Protein AF-0000000068819423 (afdb_homodimer)

pLDDT: mean 85.09, std 14.47, range [32.59, 98.75]

Radius of gyration: 29.62 Å; Cα contacts (8 Å, |Δi|>4): 1543; chains: 2; bounding box: 65×113×94 Å

Nearest PDB structures (foldseek):
  1xzw-assembly1_A  TM=2.480E-01  e=3.544E-05  Ipomoea batatas
  4evw-assembly2_B  TM=3.785E-01  e=3.088E-03  Vibrio cholerae RC9
  1ipa-assembly1_A  TM=4.802E-01  e=1.542E-02  Thermus thermophilus
  5l0z-assembly1_B  TM=5.182E-01  e=1.882E-01  Sinorhizobium meliloti 1021
  4x3m-assembly1_B  TM=2.922E-01  e=1.637E-02  Thermus thermophilus HB8

InterPro domains:
  IPR008166 Glycosyltransferase family 92 [PF01697] (178-305)

Organism: Brassicogethes aeneus (NCBI:txid1431903)

Solvent-accessible surface area (backbone atoms only — not comparable to full-atom values): 43016 Å² total; per-residue (Å²): 116,65,66,60,49,52,50,49,52,50,49,50,50,48,50,48,50,49,48,49,48,47,47,47,46,50,44,46,48,45,40,47,50,28,65,49,29,43,60,96,84,55,75,48,52,65,64,49,51,54,65,44,65,51,39,53,58,38,76,61,72,55,57,83,48,47,54,32,64,54,95,46,35,34,37,38,48,32,31,38,78,47,87,40,27,35,43,27,45,30,36,35,59,47,84,84,52,54,61,63,37,24,31,39,32,36,89,92,42,93,62,64,44,80,33,50,54,48,71,45,78,72,50,89,50,84,86,44,68,58,31,39,29,39,40,34,32,39,39,83,94,57,87,73,71,58,38,26,38,29,74,33,66,57,94,65,57,75,87,72,54,64,54,42,58,41,25,75,29,74,86,48,63,72,79,39,61,34,36,39,35,33,49,66,58,84,69,44,72,66,43,51,37,45,41,53,42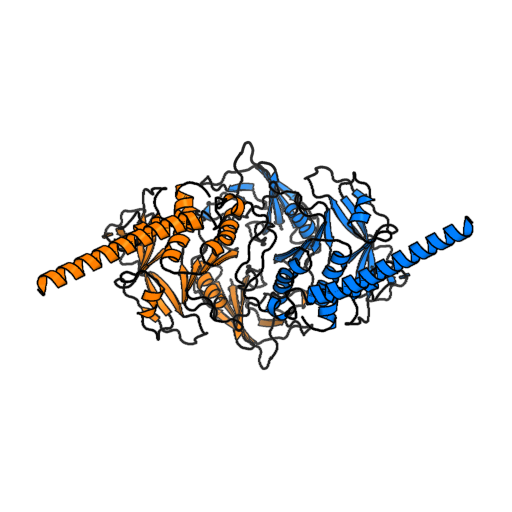,46,43,40,68,28,59,46,38,32,37,39,34,34,36,61,58,69,41,50,65,54,56,45,30,48,38,48,45,18,64,77,68,67,34,45,53,45,80,41,59,43,60,65,74,62,73,91,53,86,56,51,54,58,51,48,43,53,50,48,51,55,58,39,27,22,28,23,43,30,39,31,58,39,45,64,48,48,40,83,44,55,61,84,39,77,31,55,63,61,45,56,68,74,38,75,79,84,44,38,26,33,34,30,39,48,41,44,26,48,44,76,94,76,57,84,78,47,62,71,78,76,70,46,42,42,29,49,60,52,87,82,59,81,50,65,41,55,38,31,50,27,60,63,91,65,92,72,80,45,75,42,78,46,50,69,80,50,27,29,26,43,29,62,41,75,56,90,59,78,58,91,46,65,49,80,54,67,70,63,57,82,45,43,68,64,44,61,66,26,69,54,39,44,35,56,59,67,61,72,111,116,66,67,62,50,51,50,48,52,48,51,50,50,49,50,48,50,49,49,47,48,47,47,49,47,49,44,46,50,45,40,45,49,32,62,50,17,47,86,91,79,59,74,44,54,66,64,51,52,55,64,44,65,50,37,53,56,38,77,59,68,57,58,85,48,46,53,33,63,53,96,47,35,33,37,38,46,32,31,39,78,47,87,40,28,35,43,28,44,30,37,34,59,47,86,84,52,54,63,62,37,23,33,39,31,35,90,90,42,95,62,65,44,79,34,49,55,47,71,46,76,72,48,88,49,86,85,44,70,57,30,39,30,39,40,33,33,39,42,82,93,57,87,73,71,59,38,28,37,30,74,33,66,59,94,67,56,74,88,73,52,64,54,42,59,40,25,74,29,74,85,47,64,73,77,38,60,35,34,41,34,32,47,64,58,84,68,46,73,65,43,51,37,45,40,53,41,44,43,41,68,27,57,45,36,31,36,39,33,34,36,60,56,68,40,51,66,55,54,45,29,48,38,49,46,18,64,76,68,68,35,45,52,44,81,39,58,43,58,65,74,62,73,94,53,86,58,50,55,60,50,47,42,53,51,49,50,54,58,37,27,23,28,22,43,30,37,32,60,39,46,64,49,48,40,83,44,54,59,84,39,77,31,54,62,62,46,55,68,72,37,75,79,82,43,38,25,35,36,30,38,48,42,44,25,49,43,76,92,78,56,85,77,46,62,70,76,77,70,44,43,41,30,49,61,50,89,80,58,80,49,68,44,54,39,32,50,27,58,61,92,65,91,72,81,44,75,41,76,46,51,68,80,48,27,28,27,43,30,61,40,77,54,91,60,79,59,90,44,63,49,81,54,68,69,62,58,82,46,43,68,63,46,60,65,26,66,53,38,44,35,56,60,69,61,72,112

Foldseek 3Di:
DVVVVVVVVVVVVVVVVVVVVVCVVVCLVVLLCCLCVPDPNPGNPLVCLLVPPDQDDADDLDDFWDWDQDPFFTWTAKEDADDQKMKTKTKGQDPVQFFQWKWFAAPVDPGTDIWHWDKDWDDDDVPDSIGIMIIMTGDPPDDTDTQWMFTHNDDDDPVPTDTHGYGYQPPDAADAAEEEEAFEDDDDLQLVLLLCLQQVQQPHAEYEYAYADDDPSSLSSCSSSSVSSNHHYYYHHPPDVDDDDPCRQVSRVVVVLRSCAQHYQKYWYYYSQKDKFFQPGSHPVVLVVPDDPVAFKEKAWEWEWADDDDDQLARRLQPTFKTAPDVPRGDIIMMGRRNHDDPDGGYHYDDVNGIHMYGYDHDPDDRPDIDGHNSCVVCRPSSSSGNSSVCRNVVVD/DVVVVVVVVVVVVVVVVVVVVVCVVVCLVVLLQCLCVPDDPDGNPLVCLLVPPDQDDADDLDDFWDWDQDPFFTWTAKEDADDQKMKTKTKGQDPVQFFQWKWFAAPVDPGTDIWHWDKDFDDDDVPDSIGIMIIMTGDPPDDTDTQWMFTHNDDDDPVPTDTHGYGYQPPAAADAAEEEEAFEDDDDLQLVLLLCLQQVQQPHAEYEYAYADDDPSSLSSCSSSSVSSNHHYYYHHPPDVDDDDPCRQVSRVVVVLRSCAQHYQKYWYYYSQKDKFFQPGSHPVVLVVPDDPVAFKEKAWEWEWADDDDDQLARRLQPTFKTAPDVPRGDIIMMGRRNHDDPDGGYHYDDVNGMHMYGYDHDPDDRPDIDGHNSCVVCRPSSSSGNSSVCRNVVVD

Structure (mmCIF, N/CA/C/O backbone):
data_AF-0000000068819423-model_v1
#
loop_
_entity.id
_entity.type
_entity.pdbx_description
1 polymer 'Glycosyltransferase family 92 protein'
#
loop_
_atom_site.group_PDB
_atom_site.id
_atom_site.type_symbol
_atom_site.label_atom_id
_atom_site.label_alt_id
_atom_site.label_comp_id
_atom_site.label_asym_id
_atom_site.label_entity_id
_atom_site.label_seq_id
_atom_site.pdbx_PDB_ins_code
_atom_site.Cartn_x
_atom_site.Cartn_y
_atom_site.Cartn_z
_atom_site.occupancy
_atom_site.B_iso_or_equiv
_atom_site.auth_seq_id
_atom_site.auth_comp_id
_atom_site.auth_asym_id
_atom_site.auth_atom_id
_atom_site.pdbx_PDB_model_num
ATOM 1 N N . MET A 1 1 ? -1.237 -34.562 -63.469 1 54.19 1 MET A N 1
ATOM 2 C CA . MET A 1 1 ? -1.313 -33.125 -63.25 1 54.19 1 MET A CA 1
ATOM 3 C C . MET A 1 1 ? -1.718 -32.844 -61.812 1 54.19 1 MET A C 1
ATOM 5 O O . MET A 1 1 ? -1.348 -31.797 -61.25 1 54.19 1 MET A O 1
ATOM 9 N N . LYS A 1 2 ? -2.367 -33.75 -61.156 1 65.25 2 LYS A N 1
ATOM 10 C CA . LYS A 1 2 ? -2.875 -33.625 -59.781 1 65.25 2 LYS A CA 1
ATOM 11 C C . LYS A 1 2 ? -1.764 -33.844 -58.781 1 65.25 2 LYS A C 1
ATOM 13 O O . LYS A 1 2 ? -1.707 -33.156 -57.75 1 65.25 2 LYS A O 1
ATOM 18 N N . LYS A 1 3 ? -0.829 -34.75 -59.094 1 67.56 3 LYS A N 1
ATOM 19 C CA . LYS A 1 3 ? 0.251 -35.031 -58.156 1 67.56 3 LYS A CA 1
ATOM 20 C C . LYS A 1 3 ? 1.22 -33.844 -58.062 1 67.56 3 LYS A C 1
ATOM 22 O O . LYS A 1 3 ? 1.706 -33.531 -56.969 1 67.56 3 LYS A O 1
ATOM 27 N N . TYR A 1 4 ? 1.487 -33.156 -59.156 1 66.81 4 TYR A N 1
ATOM 28 C CA . TYR A 1 4 ? 2.373 -32 -59.156 1 66.81 4 TYR A CA 1
ATOM 29 C C . TYR A 1 4 ? 1.718 -30.812 -58.469 1 66.81 4 TYR A C 1
ATOM 31 O O . TYR A 1 4 ? 2.393 -30.031 -57.781 1 66.81 4 TYR A O 1
ATOM 39 N N . HIS A 1 5 ? 0.374 -30.734 -58.469 1 63.44 5 HIS A N 1
ATOM 40 C CA . HIS A 1 5 ? -0.323 -29.672 -57.781 1 63.44 5 HIS A CA 1
ATOM 41 C C . HIS A 1 5 ? -0.279 -29.859 -56.281 1 63.44 5 HIS A C 1
ATOM 43 O O . HIS A 1 5 ? -0.121 -28.906 -55.531 1 63.44 5 HIS A O 1
ATOM 49 N N . GLN A 1 6 ? -0.346 -31.141 -55.906 1 64.25 6 GLN A N 1
ATOM 50 C CA . GLN A 1 6 ? -0.286 -31.438 -54.5 1 64.25 6 GLN A CA 1
ATOM 51 C C . GLN A 1 6 ? 1.108 -31.172 -53.938 1 64.25 6 GLN A C 1
ATOM 53 O O . GLN A 1 6 ? 1.25 -30.641 -52.844 1 64.25 6 GLN A O 1
ATOM 58 N N . LEU A 1 7 ? 2.055 -31.484 -54.812 1 66.25 7 LEU A N 1
ATOM 59 C CA . LEU A 1 7 ? 3.434 -31.219 -54.406 1 66.25 7 LEU A CA 1
ATOM 60 C C . LEU A 1 7 ? 3.715 -29.719 -54.344 1 66.25 7 LEU A C 1
ATOM 62 O O . LEU A 1 7 ? 4.391 -29.25 -53.438 1 66.25 7 LEU A O 1
ATOM 66 N N . LEU A 1 8 ? 3.121 -28.969 -55.188 1 67.25 8 LEU A N 1
ATOM 67 C CA . LEU A 1 8 ? 3.281 -27.531 -55.219 1 67.25 8 LEU A CA 1
ATOM 68 C C . LEU A 1 8 ? 2.555 -26.891 -54.031 1 67.25 8 LEU A C 1
ATOM 70 O O . LEU A 1 8 ? 3.068 -25.953 -53.406 1 67.25 8 LEU A O 1
ATOM 74 N N . LEU A 1 9 ? 1.455 -27.422 -53.625 1 66.25 9 LEU A N 1
ATOM 75 C CA . LEU A 1 9 ? 0.714 -26.922 -52.469 1 66.25 9 LEU A CA 1
ATOM 76 C C . LEU A 1 9 ? 1.445 -27.25 -51.188 1 66.25 9 LEU A C 1
ATOM 78 O O . LEU A 1 9 ? 1.471 -26.438 -50.25 1 66.25 9 LEU A O 1
ATOM 82 N N . LEU A 1 10 ? 2.123 -28.391 -51.219 1 68.56 10 LEU A N 1
ATOM 83 C CA . LEU A 1 10 ? 2.906 -28.781 -50.062 1 68.56 10 LEU A CA 1
ATOM 84 C C . LEU A 1 10 ? 4.152 -27.922 -49.906 1 68.56 10 LEU A C 1
ATOM 86 O O . LEU A 1 10 ? 4.496 -27.484 -48.812 1 68.56 10 LEU A O 1
ATOM 90 N N . ILE A 1 11 ? 4.73 -27.625 -51.031 1 69.62 11 ILE A N 1
ATOM 91 C CA . ILE A 1 11 ? 5.922 -26.781 -51.031 1 69.62 11 ILE A CA 1
ATOM 92 C C . ILE A 1 11 ? 5.543 -25.359 -50.656 1 69.62 11 ILE A C 1
ATOM 94 O O . ILE A 1 11 ? 6.23 -24.719 -49.844 1 69.62 11 ILE A O 1
ATOM 98 N N . THR A 1 12 ? 4.438 -24.891 -51.094 1 68.12 12 THR A N 1
ATOM 99 C CA . THR A 1 12 ? 3.99 -23.547 -50.75 1 68.12 12 THR A CA 1
ATOM 100 C C . THR A 1 12 ? 3.6 -23.469 -49.25 1 68.12 12 THR A C 1
ATOM 102 O O . THR A 1 12 ? 3.855 -22.453 -48.594 1 68.12 12 THR A O 1
ATOM 105 N N . SER A 1 13 ? 3.045 -24.531 -48.75 1 69 13 SER A N 1
ATOM 106 C CA . SER A 1 13 ? 2.705 -24.562 -47.344 1 69 13 SER A CA 1
ATOM 107 C C . SER A 1 13 ? 3.957 -24.609 -46.469 1 69 13 SER A C 1
ATOM 109 O O . SER A 1 13 ? 4.039 -23.938 -45.438 1 69 13 SER A O 1
ATOM 111 N N . LEU A 1 14 ? 4.914 -25.312 -46.969 1 68.69 14 LEU A N 1
ATOM 112 C CA . LEU A 1 14 ? 6.168 -25.406 -46.25 1 68.69 14 LEU A CA 1
ATOM 113 C C . LEU A 1 14 ? 6.926 -24.078 -46.281 1 68.69 14 LEU A C 1
ATOM 115 O O . LEU A 1 14 ? 7.488 -23.641 -45.281 1 68.69 14 LEU A O 1
ATOM 119 N N . ILE A 1 15 ? 6.91 -23.453 -47.375 1 65.69 15 ILE A N 1
ATOM 120 C CA . ILE A 1 15 ? 7.559 -22.156 -47.531 1 65.69 15 ILE A CA 1
ATOM 121 C C . ILE A 1 15 ? 6.797 -21.109 -46.719 1 65.69 15 ILE A C 1
ATOM 123 O O . ILE A 1 15 ? 7.406 -20.266 -46.031 1 65.69 15 ILE A O 1
ATOM 127 N N . SER A 1 16 ? 5.523 -21.203 -46.656 1 64.5 16 SER A N 1
ATOM 128 C CA . SER A 1 16 ? 4.723 -20.266 -45.875 1 64.5 16 SER A CA 1
ATOM 129 C C . SER A 1 16 ? 4.938 -20.453 -44.375 1 64.5 16 SER A C 1
ATOM 131 O O . SER A 1 16 ? 5.051 -19.484 -43.656 1 64.5 16 SER A O 1
ATOM 133 N N . ILE A 1 17 ? 5.051 -21.688 -44.031 1 65.12 17 ILE A N 1
ATOM 134 C CA . ILE A 1 17 ? 5.293 -21.953 -42.625 1 65.12 17 ILE A CA 1
ATOM 135 C C . ILE A 1 17 ? 6.715 -21.547 -42.25 1 65.12 17 ILE A C 1
ATOM 137 O O . ILE A 1 17 ? 6.941 -20.938 -41.188 1 65.12 17 ILE A O 1
ATOM 141 N N . SER A 1 18 ? 7.629 -21.797 -43.156 1 63.12 18 SER A N 1
ATOM 142 C CA . SER A 1 18 ? 9.008 -21.406 -42.906 1 63.12 18 SER A CA 1
ATOM 143 C C . SER A 1 18 ? 9.148 -19.875 -42.906 1 63.12 18 SER A C 1
ATOM 145 O O . SER A 1 18 ? 9.852 -19.312 -42.062 1 63.12 18 SER A O 1
ATOM 147 N N . LEU A 1 19 ? 8.523 -19.219 -43.75 1 59.81 19 LEU A N 1
ATOM 148 C CA . LEU A 1 19 ? 8.531 -17.766 -43.781 1 59.81 19 LEU A CA 1
ATOM 149 C C . LEU A 1 19 ? 7.812 -17.203 -42.531 1 59.81 19 LEU A C 1
ATOM 151 O O . LEU A 1 19 ? 8.266 -16.219 -41.969 1 59.81 19 LEU A O 1
ATOM 155 N N . PHE A 1 20 ? 6.762 -17.828 -42.156 1 59.91 20 PHE A N 1
ATOM 156 C CA . PHE A 1 20 ? 6.051 -17.438 -40.938 1 59.91 20 PHE A CA 1
ATOM 157 C C . PHE A 1 20 ? 6.938 -17.609 -39.688 1 59.91 20 PHE A C 1
ATOM 159 O O . PHE A 1 20 ? 6.992 -16.734 -38.844 1 59.91 20 PHE A O 1
ATOM 166 N N . LEU A 1 21 ? 7.652 -18.688 -39.75 1 56.25 21 LEU A N 1
ATOM 167 C CA . LEU A 1 21 ? 8.562 -18.953 -38.625 1 56.25 21 LEU A CA 1
ATOM 168 C C . LEU A 1 21 ? 9.742 -17.984 -38.656 1 56.25 21 LEU A C 1
ATOM 170 O O . LEU A 1 21 ? 10.164 -17.484 -37.594 1 56.25 21 LEU A O 1
ATOM 174 N N . ILE A 1 22 ? 10.234 -17.75 -39.781 1 57.44 22 ILE A N 1
ATOM 175 C CA . ILE A 1 22 ? 11.312 -16.781 -39.938 1 57.44 22 ILE A CA 1
ATOM 176 C C . ILE A 1 22 ? 10.797 -15.383 -39.562 1 57.44 22 ILE A C 1
ATOM 178 O O . ILE A 1 22 ? 11.445 -14.648 -38.812 1 57.44 22 ILE A O 1
ATOM 182 N N . TYR A 1 23 ? 9.688 -15.031 -40.062 1 51.03 23 TYR A N 1
ATOM 183 C CA . TYR A 1 23 ? 9.125 -13.719 -39.75 1 51.03 23 TYR A CA 1
ATOM 184 C C . TYR A 1 23 ? 8.773 -13.625 -38.281 1 51.03 23 TYR A C 1
ATOM 186 O O . TYR A 1 23 ? 8.992 -12.586 -37.625 1 51.03 23 TYR A O 1
ATOM 194 N N . ARG A 1 24 ? 8.273 -14.688 -37.844 1 51.66 24 ARG A N 1
ATOM 195 C CA . ARG A 1 24 ? 8.008 -14.711 -36.406 1 51.66 24 ARG A CA 1
ATOM 196 C C . ARG A 1 24 ? 9.297 -14.609 -35.594 1 51.66 24 ARG A C 1
ATOM 198 O O . ARG A 1 24 ? 9.367 -13.891 -34.594 1 51.66 24 ARG A O 1
ATOM 205 N N . HIS A 1 25 ? 10.273 -15.312 -36.062 1 51.25 25 HIS A N 1
ATOM 206 C CA . HIS A 1 25 ? 11.578 -15.211 -35.406 1 51.25 25 HIS A CA 1
ATOM 207 C C . HIS A 1 25 ? 12.156 -13.812 -35.562 1 51.25 25 HIS A C 1
ATOM 209 O O . HIS A 1 25 ? 12.672 -13.242 -34.594 1 51.25 25 HIS A O 1
ATOM 215 N N . GLU A 1 26 ? 12.18 -13.344 -36.75 1 47.91 26 GLU A N 1
ATOM 216 C CA . GLU A 1 26 ? 12.656 -11.984 -36.969 1 47.91 26 GLU A CA 1
ATOM 217 C C . GLU A 1 26 ? 11.773 -10.961 -36.25 1 47.91 26 GLU A C 1
ATOM 219 O O . GLU A 1 26 ? 12.273 -9.984 -35.688 1 47.91 26 GLU A O 1
ATOM 224 N N . TYR A 1 27 ? 10.578 -11.211 -36.25 1 46.03 27 TYR A N 1
ATOM 225 C CA . TYR A 1 27 ? 9.664 -10.367 -35.5 1 46.03 27 TYR A CA 1
ATOM 226 C C . TYR A 1 27 ? 9.977 -10.422 -34 1 46.03 27 TYR A C 1
ATOM 228 O O . TYR A 1 27 ? 10.023 -9.391 -33.344 1 46.03 27 TYR A O 1
ATOM 236 N N . ASN A 1 28 ? 10.156 -11.531 -33.562 1 48.94 28 ASN A N 1
ATOM 237 C CA . ASN A 1 28 ? 10.508 -11.672 -32.156 1 48.94 28 ASN A CA 1
ATOM 238 C C . ASN A 1 28 ? 11.875 -11.062 -31.844 1 48.94 28 ASN A C 1
ATOM 240 O O . ASN A 1 28 ? 12.055 -10.422 -30.797 1 48.94 28 ASN A O 1
ATOM 244 N N . ARG A 1 29 ? 12.805 -11.406 -32.719 1 45.62 29 ARG A N 1
ATOM 245 C CA . ARG A 1 29 ? 14.094 -10.734 -32.594 1 45.62 29 ARG A CA 1
ATOM 246 C C . ARG A 1 29 ? 13.938 -9.227 -32.719 1 45.62 29 ARG A C 1
ATOM 248 O O . ARG A 1 29 ? 14.516 -8.477 -31.906 1 45.62 29 ARG A O 1
ATOM 255 N N . LEU A 1 30 ? 13.289 -8.836 -33.656 1 42.47 30 LEU A N 1
ATOM 256 C CA . LEU A 1 30 ? 13.039 -7.41 -33.844 1 42.47 30 LEU A CA 1
ATOM 257 C C . LEU A 1 30 ? 12.164 -6.875 -32.719 1 42.47 30 LEU A C 1
ATOM 259 O O . LEU A 1 30 ? 12.398 -5.766 -32.219 1 42.47 30 LEU A O 1
ATOM 263 N N . HIS A 1 31 ? 11.258 -7.586 -32.406 1 44.62 31 HIS A N 1
ATOM 264 C CA . HIS A 1 31 ? 10.43 -7.199 -31.281 1 44.62 31 HIS A CA 1
ATOM 265 C C . HIS A 1 31 ? 11.258 -7.113 -30 1 44.62 31 HIS A C 1
ATOM 267 O O . HIS A 1 31 ? 11.086 -6.184 -29.203 1 44.62 31 HIS A O 1
ATOM 273 N N . TYR A 1 32 ? 12.07 -8.164 -29.766 1 42.16 32 TYR A N 1
ATOM 274 C CA . TYR A 1 32 ? 13.039 -8.094 -28.672 1 42.16 32 TYR A CA 1
ATOM 275 C C . TYR A 1 32 ? 13.914 -6.859 -28.797 1 42.16 32 TYR A C 1
ATOM 277 O O . TYR A 1 32 ? 14.133 -6.145 -27.828 1 42.16 32 TYR A O 1
ATOM 285 N N . VAL A 1 33 ? 14.539 -6.844 -29.922 1 42.94 33 VAL A N 1
ATOM 286 C CA . VAL A 1 33 ? 15.344 -5.652 -30.188 1 42.94 33 VAL A CA 1
ATOM 287 C C . VAL A 1 33 ? 14.461 -4.406 -30.078 1 42.94 33 VAL A C 1
ATOM 289 O O . VAL A 1 33 ? 14.859 -3.402 -29.484 1 42.94 33 VAL A O 1
ATOM 292 N N . LEU A 1 34 ? 13.352 -4.52 -30.547 1 39.12 34 LEU A N 1
ATOM 293 C CA . LEU A 1 34 ? 12.438 -3.389 -30.453 1 39.12 34 LEU A CA 1
ATOM 294 C C . LEU A 1 34 ? 11.906 -3.223 -29.031 1 39.12 34 LEU A C 1
ATOM 296 O O . LEU A 1 34 ? 11.734 -2.098 -28.562 1 39.12 34 LEU A O 1
ATOM 300 N N . GLU A 1 35 ? 11.352 -4.203 -28.469 1 41.41 35 GLU A N 1
ATOM 301 C CA . GLU A 1 35 ? 10.945 -4.137 -27.062 1 41.41 35 GLU A CA 1
ATOM 302 C C . GLU A 1 35 ? 12.094 -3.674 -26.188 1 41.41 35 GLU A C 1
ATOM 304 O O . GLU A 1 35 ? 11.883 -2.904 -25.234 1 41.41 35 GLU A O 1
ATOM 309 N N . VAL A 1 36 ? 13.172 -4.25 -26.234 1 40.47 36 VAL A N 1
ATOM 310 C CA . VAL A 1 36 ? 14.375 -3.688 -25.641 1 40.47 36 VAL A CA 1
ATOM 311 C C . VAL A 1 36 ? 14.688 -2.338 -26.281 1 40.47 36 VAL A C 1
ATOM 313 O O . VAL A 1 36 ? 15.086 -1.396 -25.594 1 40.47 36 VAL A O 1
ATOM 316 N N . PHE A 1 37 ? 14.555 -2.285 -27.672 1 34.59 37 PHE A N 1
ATOM 317 C CA . PHE A 1 37 ? 14.75 -1.05 -28.422 1 34.59 37 PHE A CA 1
ATOM 318 C C . PHE A 1 37 ? 13.469 -0.23 -28.453 1 34.59 37 PHE A C 1
ATOM 320 O O . PHE A 1 37 ? 13.391 0.786 -29.156 1 34.59 37 PHE A O 1
ATOM 327 N N . ASN A 1 38 ? 12.383 -0.639 -28.203 1 34.25 38 ASN A N 1
ATOM 328 C CA . ASN A 1 38 ? 11.344 0.348 -28.469 1 34.25 38 ASN A CA 1
ATOM 329 C C . ASN A 1 38 ? 11.719 1.725 -27.938 1 34.25 38 ASN A C 1
ATOM 331 O O . ASN A 1 38 ? 10.969 2.686 -28.094 1 34.25 38 ASN A O 1
ATOM 335 N N . PHE A 1 39 ? 11.789 2.545 -27.031 1 32.78 39 PHE A N 1
ATOM 336 C CA . PHE A 1 39 ? 11.547 3.92 -27.453 1 32.78 39 PHE A CA 1
ATOM 337 C C . PHE A 1 39 ? 12.25 4.219 -28.766 1 32.78 39 PHE A C 1
ATOM 339 O O . PHE A 1 39 ? 13.25 3.574 -29.109 1 32.78 39 PHE A O 1
ATOM 346 N N . PHE A 1 40 ? 12.438 5.355 -29.672 1 32.94 40 PHE A N 1
ATOM 347 C CA . PHE A 1 40 ? 12.742 5.98 -30.953 1 32.94 40 PHE A CA 1
ATOM 348 C C . PHE A 1 40 ? 14.156 5.641 -31.391 1 32.94 40 PHE A C 1
ATOM 350 O O . PHE A 1 40 ? 14.727 6.328 -32.25 1 32.94 40 PHE A O 1
ATOM 357 N N . GLY A 1 41 ? 14.906 4.406 -31.391 1 34.44 41 GLY A N 1
ATOM 358 C CA . GLY A 1 41 ? 16.281 4.371 -31.875 1 34.44 41 GLY A CA 1
ATOM 359 C C . GLY A 1 41 ? 17.312 4.484 -30.766 1 34.44 41 GLY A C 1
ATOM 360 O O . GLY A 1 41 ? 18.516 4.461 -31.031 1 34.44 41 GLY A O 1
ATOM 361 N N . HIS A 1 42 ? 16.938 5.109 -29.578 1 36.66 42 HIS A N 1
ATOM 362 C CA . HIS A 1 42 ? 17.828 5.176 -28.422 1 36.66 42 HIS A CA 1
ATOM 363 C C . HIS A 1 42 ? 17.703 3.928 -27.547 1 36.66 42 HIS A C 1
ATOM 365 O O . HIS A 1 42 ? 16.594 3.432 -27.328 1 36.66 42 HIS A O 1
ATOM 371 N N . PRO A 1 43 ? 18.609 2.861 -27.203 1 42.53 43 PRO A N 1
ATOM 372 C CA . PRO A 1 43 ? 18.719 1.726 -26.281 1 42.53 43 PRO A CA 1
ATOM 373 C C . PRO A 1 43 ? 17.812 1.864 -25.062 1 42.53 43 PRO A C 1
ATOM 375 O O . PRO A 1 43 ? 17.688 2.953 -24.5 1 42.53 43 PRO A O 1
ATOM 378 N N . CYS A 1 44 ? 16.609 1.212 -25.062 1 50.06 44 CYS A N 1
ATOM 379 C CA . CYS A 1 44 ? 15.789 1.204 -23.859 1 50.06 44 CYS A CA 1
ATOM 380 C C . CYS A 1 44 ? 16.656 1.106 -22.609 1 50.06 44 CYS A C 1
ATOM 382 O O . CYS A 1 44 ? 17.406 0.143 -22.438 1 50.06 44 CYS A O 1
ATOM 384 N N . ASN A 1 45 ? 17.016 2.055 -22.062 1 59.06 45 ASN A N 1
ATOM 385 C CA . ASN A 1 45 ? 17.844 2.135 -20.859 1 59.06 45 ASN A CA 1
ATOM 386 C C . ASN A 1 45 ? 17.094 1.627 -19.625 1 59.06 45 ASN A C 1
ATOM 388 O O . ASN A 1 45 ? 16.422 2.4 -18.938 1 59.06 45 ASN A O 1
ATOM 392 N N . PHE A 1 46 ? 16.828 0.151 -19.547 1 67.5 46 PHE A N 1
ATOM 393 C CA . PHE A 1 46 ? 16.234 -0.495 -18.391 1 67.5 46 PHE A CA 1
ATOM 394 C C . PHE A 1 46 ? 16.75 0.14 -17.094 1 67.5 46 PHE A C 1
ATOM 396 O O .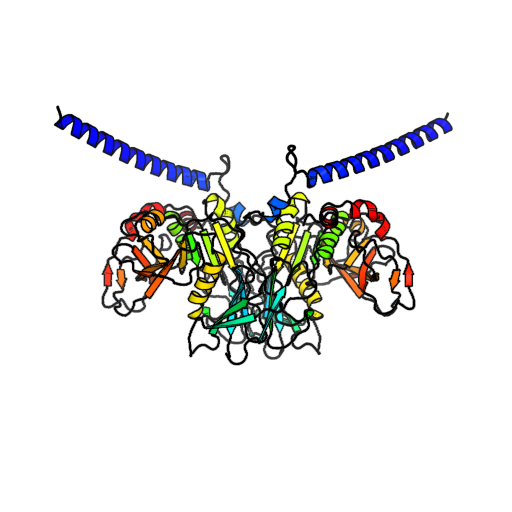 PHE A 1 46 ? 16.062 0.131 -16.078 1 67.5 46 PHE A O 1
ATOM 403 N N . THR A 1 47 ? 17.812 0.691 -17.297 1 65.56 47 THR A N 1
ATOM 404 C CA . THR A 1 47 ? 18.375 1.364 -16.125 1 65.56 47 THR A CA 1
ATOM 405 C C . THR A 1 47 ? 17.516 2.562 -15.734 1 65.56 47 THR A C 1
ATOM 407 O O . THR A 1 47 ? 17.344 2.852 -14.547 1 65.56 47 THR A O 1
ATOM 410 N N . GLU A 1 48 ? 16.891 3.09 -16.781 1 68.62 48 GLU A N 1
ATOM 411 C CA . GLU A 1 48 ? 16.062 4.254 -16.5 1 68.62 48 GLU A CA 1
ATOM 412 C C . GLU A 1 48 ? 14.758 3.854 -15.812 1 68.62 48 GLU A C 1
ATOM 414 O O . GLU A 1 48 ? 14.242 4.59 -14.961 1 68.62 48 GLU A O 1
ATOM 419 N N . LEU A 1 49 ? 14.336 2.682 -16.109 1 75.31 49 LEU A N 1
ATOM 420 C CA . LEU A 1 49 ? 13.102 2.199 -15.5 1 75.31 49 LEU A CA 1
ATOM 421 C C . LEU A 1 49 ? 13.305 1.914 -14.016 1 75.31 49 LEU A C 1
ATOM 423 O O . LEU A 1 49 ? 12.383 2.068 -13.219 1 75.31 49 LEU A O 1
ATOM 427 N N . GLN A 1 50 ? 14.477 1.576 -13.773 1 72.69 50 GLN A N 1
ATOM 428 C CA . GLN A 1 50 ? 14.797 1.297 -12.383 1 72.69 50 GLN A CA 1
ATOM 429 C C . GLN A 1 50 ? 15 2.588 -11.594 1 72.69 50 GLN A C 1
ATOM 431 O O . GLN A 1 50 ? 14.633 2.672 -10.422 1 72.69 50 GLN A O 1
ATOM 436 N N . ARG A 1 51 ? 15.469 3.615 -12.305 1 70.5 51 ARG A N 1
ATOM 437 C CA . ARG A 1 51 ? 15.883 4.82 -11.594 1 70.5 51 ARG A CA 1
ATOM 438 C C . ARG A 1 51 ? 14.82 5.91 -11.695 1 70.5 51 ARG A C 1
ATOM 440 O O . ARG A 1 51 ? 14.977 6.996 -11.141 1 70.5 51 ARG A O 1
ATOM 447 N N . SER A 1 52 ? 13.773 5.555 -12.234 1 77.94 52 SER A N 1
ATOM 448 C CA . SER A 1 52 ? 12.719 6.555 -12.398 1 77.94 52 SER A CA 1
ATOM 449 C C . SER A 1 52 ? 12.211 7.043 -11.047 1 77.94 52 SER A C 1
ATOM 451 O O . SER A 1 52 ? 12.125 6.27 -10.086 1 77.94 52 SER A O 1
ATOM 453 N N . ASP A 1 53 ? 11.875 8.273 -11.039 1 81.69 53 ASP A N 1
ATOM 454 C CA . ASP A 1 53 ? 11.344 8.875 -9.82 1 81.69 53 ASP A CA 1
ATOM 455 C C . ASP A 1 53 ? 9.852 8.578 -9.672 1 81.69 53 ASP A C 1
ATOM 457 O O . ASP A 1 53 ? 9.234 8.977 -8.68 1 81.69 53 ASP A O 1
ATOM 461 N N . ASN A 1 54 ? 9.367 7.855 -10.641 1 85.56 54 ASN A N 1
ATOM 462 C CA . ASN A 1 54 ? 7.93 7.598 -10.625 1 85.56 54 ASN A CA 1
ATOM 463 C C . ASN A 1 54 ? 7.625 6.113 -10.812 1 85.56 54 ASN A C 1
ATOM 465 O O . ASN A 1 54 ? 8.43 5.379 -11.383 1 85.56 54 ASN A O 1
ATOM 469 N N . VAL A 1 55 ? 6.578 5.758 -10.234 1 88.19 55 VAL A N 1
ATOM 470 C CA . VAL A 1 55 ? 5.949 4.488 -10.578 1 88.19 55 VAL A CA 1
ATOM 471 C C . VAL A 1 55 ? 4.82 4.727 -11.586 1 88.19 55 VAL A C 1
ATOM 473 O O . VAL A 1 55 ? 3.926 5.535 -11.344 1 88.19 55 VAL A O 1
ATOM 476 N N . LEU A 1 56 ? 4.895 4.031 -12.648 1 86.94 56 LEU A N 1
ATOM 477 C CA . LEU A 1 56 ? 3.947 4.273 -13.734 1 86.94 56 LEU A CA 1
ATOM 478 C C . LEU A 1 56 ? 2.547 3.805 -13.352 1 86.94 56 LEU A C 1
ATOM 480 O O . LEU A 1 56 ? 2.359 3.197 -12.297 1 86.94 56 LEU A O 1
ATOM 484 N N . ALA A 1 57 ? 1.611 4.133 -14.172 1 83.5 57 ALA A N 1
ATOM 485 C CA . ALA A 1 57 ? 0.198 3.863 -13.914 1 83.5 57 ALA A CA 1
ATOM 486 C C . ALA A 1 57 ? -0.044 2.371 -13.695 1 83.5 57 ALA A C 1
ATOM 488 O O . ALA A 1 57 ? 0.555 1.533 -14.375 1 83.5 57 ALA A O 1
ATOM 489 N N . GLN A 1 58 ? -0.933 2.102 -12.75 1 89.88 58 GLN A N 1
ATOM 490 C CA . GLN A 1 58 ? -1.288 0.729 -12.406 1 89.88 58 GLN A CA 1
ATOM 491 C C . GLN A 1 58 ? -2.799 0.522 -12.453 1 89.88 58 GLN A C 1
ATOM 493 O O . GLN A 1 58 ? -3.566 1.479 -12.336 1 89.88 58 GLN A O 1
ATOM 498 N N . HIS A 1 59 ? -3.154 -0.735 -12.672 1 91.62 59 HIS A N 1
ATOM 499 C CA . HIS A 1 59 ? -4.57 -1.074 -12.617 1 91.62 59 HIS A CA 1
ATOM 500 C C . HIS A 1 59 ? -5.129 -0.856 -11.211 1 91.62 59 HIS A C 1
ATOM 502 O O . HIS A 1 59 ? -4.477 -1.182 -10.219 1 91.62 59 HIS A O 1
ATOM 508 N N . ASP A 1 60 ? -6.336 -0.357 -11.164 1 91.88 60 ASP A N 1
ATOM 509 C CA . ASP A 1 60 ? -6.973 -0.073 -9.883 1 91.88 60 ASP A CA 1
ATOM 510 C C . ASP A 1 60 ? -7.645 -1.32 -9.312 1 91.88 60 ASP A C 1
ATOM 512 O O . ASP A 1 60 ? -8.758 -1.671 -9.719 1 91.88 60 ASP A O 1
ATOM 516 N N . TRP A 1 61 ? -7.066 -1.893 -8.312 1 93.69 61 TRP A N 1
ATOM 517 C CA . TRP A 1 61 ? -7.629 -3.068 -7.656 1 93.69 61 TRP A CA 1
ATOM 518 C C . TRP A 1 61 ? -8.305 -2.688 -6.348 1 93.69 61 TRP A C 1
ATOM 520 O O . TRP A 1 61 ? -8.672 -3.557 -5.551 1 93.69 61 TRP A O 1
ATOM 530 N N . GLY A 1 62 ? -8.461 -1.458 -6.125 1 93.5 62 GLY A N 1
ATOM 531 C CA . GLY A 1 62 ? -9.047 -0.999 -4.875 1 93.5 62 GLY A CA 1
ATOM 532 C C . GLY A 1 62 ? -8.008 -0.628 -3.834 1 93.5 62 GLY A C 1
ATOM 533 O O . GLY A 1 62 ? -6.824 -0.49 -4.152 1 93.5 62 GLY A O 1
ATOM 534 N N . PRO A 1 63 ? -8.477 -0.468 -2.592 1 94.88 63 PRO A N 1
ATOM 535 C CA . PRO A 1 63 ? -7.543 -0.08 -1.531 1 94.88 63 PRO A CA 1
ATOM 536 C C . PRO A 1 63 ? -6.457 -1.124 -1.29 1 94.88 63 PRO A C 1
ATOM 538 O O . PRO A 1 63 ? -6.695 -2.32 -1.468 1 94.88 63 PRO A O 1
ATOM 541 N N . ILE A 1 64 ? -5.332 -0.583 -0.875 1 94.31 64 ILE A N 1
ATOM 542 C CA . ILE A 1 64 ? -4.234 -1.478 -0.526 1 94.31 64 ILE A CA 1
ATOM 543 C C . ILE A 1 64 ? -4.621 -2.32 0.688 1 94.31 64 ILE A C 1
ATOM 545 O O . ILE A 1 64 ? -4.988 -1.78 1.734 1 94.31 64 ILE A O 1
ATOM 549 N N . PRO A 1 65 ? -4.547 -3.566 0.519 1 95.69 65 PRO A N 1
ATOM 550 C CA . PRO A 1 65 ? -4.879 -4.418 1.664 1 95.69 65 PRO A CA 1
ATOM 551 C C . PRO A 1 65 ? -3.758 -4.473 2.699 1 95.69 65 PRO A C 1
ATOM 553 O O . PRO A 1 65 ? -2.578 -4.473 2.34 1 95.69 65 PRO A O 1
ATOM 556 N N . VAL A 1 66 ? -4.145 -4.469 3.92 1 94.44 66 VAL A N 1
ATOM 557 C CA . VAL A 1 66 ? -3.201 -4.605 5.023 1 94.44 66 VAL A CA 1
ATOM 558 C C . VAL A 1 66 ? -3.887 -5.289 6.207 1 94.44 66 VAL A C 1
ATOM 560 O O . VAL A 1 66 ? -5.051 -5.016 6.5 1 94.44 66 VAL A O 1
ATOM 563 N N . TRP A 1 67 ? -3.146 -6.16 6.828 1 93.88 67 TRP A N 1
ATOM 564 C CA . TRP A 1 67 ? -3.701 -6.762 8.039 1 93.88 67 TRP A CA 1
ATOM 565 C C . TRP A 1 67 ? -3.85 -5.723 9.141 1 93.88 67 TRP A C 1
ATOM 567 O O . TRP A 1 67 ? -2.875 -5.07 9.523 1 93.88 67 TRP A O 1
ATOM 577 N N . GLN A 1 68 ? -5.012 -5.586 9.562 1 91.81 68 GLN A N 1
ATOM 578 C CA . GLN A 1 68 ? -5.297 -4.684 10.68 1 91.81 68 GLN A CA 1
ATOM 579 C C . GLN A 1 68 ? -5.719 -5.461 11.922 1 91.81 68 GLN A C 1
ATOM 581 O O . GLN A 1 68 ? -6.582 -6.336 11.852 1 91.81 68 GLN A O 1
ATOM 586 N N . GLU A 1 69 ? -5.109 -5.102 12.977 1 87.62 69 GLU A N 1
ATOM 587 C CA . GLU A 1 69 ? -5.461 -5.75 14.234 1 87.62 69 GLU A CA 1
ATOM 588 C C . GLU A 1 69 ? -6.797 -5.238 14.773 1 87.62 69 GLU A C 1
ATOM 590 O O . GLU A 1 69 ? -7.039 -4.027 14.789 1 87.62 69 GLU A O 1
ATOM 595 N N . THR A 1 70 ? -7.559 -6.152 15.078 1 83.06 70 THR A N 1
ATOM 596 C CA . THR A 1 70 ? -8.844 -5.84 15.703 1 83.06 70 THR A CA 1
ATOM 597 C C . THR A 1 70 ? -8.914 -6.418 17.109 1 83.06 70 THR A C 1
ATOM 599 O O . THR A 1 70 ? -7.918 -6.938 17.625 1 83.06 70 THR A O 1
ATOM 602 N N . GLU A 1 71 ? -10.031 -6.289 17.719 1 78.38 71 GLU A N 1
ATOM 603 C CA . GLU A 1 71 ? -10.219 -6.797 19.062 1 78.38 71 GLU A CA 1
ATOM 604 C C . GLU A 1 71 ? -10.117 -8.32 19.109 1 78.38 71 GLU A C 1
ATOM 606 O O . GLU A 1 71 ? -9.672 -8.891 20.109 1 78.38 71 GLU A O 1
ATOM 611 N N . THR A 1 72 ? -10.43 -8.914 18.062 1 76.38 72 THR A N 1
ATOM 612 C CA . THR A 1 72 ? -10.594 -10.359 18.094 1 76.38 72 THR A CA 1
ATOM 613 C C . THR A 1 72 ? -9.578 -11.023 17.156 1 76.38 72 THR A C 1
ATOM 615 O O . THR A 1 72 ? -9.516 -12.258 17.094 1 76.38 72 THR A O 1
ATOM 618 N N . GLY A 1 73 ? -8.875 -10.25 16.5 1 88.75 73 GLY A N 1
ATOM 619 C CA . GLY A 1 73 ? -7.961 -10.812 15.516 1 88.75 73 GLY A CA 1
ATOM 620 C C . GLY A 1 73 ? -7.473 -9.797 14.5 1 88.75 73 GLY A C 1
ATOM 621 O O . GLY A 1 73 ? -7.039 -8.703 14.867 1 88.75 73 GLY A O 1
ATOM 622 N N . TYR A 1 74 ? -7.512 -10.273 13.297 1 92.38 74 TYR A N 1
ATOM 623 C CA . TYR A 1 74 ? -7.02 -9.438 12.211 1 92.38 74 TYR A CA 1
ATOM 624 C C . TYR A 1 74 ? -7.969 -9.477 11.016 1 92.38 74 TYR A C 1
ATOM 626 O O . TYR A 1 74 ? -8.625 -10.492 10.773 1 92.38 74 TYR A O 1
ATOM 634 N N . ILE A 1 75 ? -8.039 -8.398 10.375 1 95 75 ILE A N 1
ATOM 635 C CA . ILE A 1 75 ? -8.773 -8.336 9.117 1 95 75 ILE A CA 1
ATOM 636 C C . ILE A 1 75 ? -7.852 -7.828 8.008 1 95 75 ILE A C 1
ATOM 638 O O . ILE A 1 75 ? -7.129 -6.844 8.195 1 95 75 ILE A O 1
ATOM 642 N N . TYR A 1 76 ? -7.867 -8.5 6.902 1 96.25 76 TYR A N 1
ATOM 643 C CA . TYR A 1 76 ? -6.941 -8.172 5.82 1 96.25 76 TYR A CA 1
ATOM 644 C C . TYR A 1 76 ? -7.59 -7.23 4.812 1 96.25 76 TYR A C 1
ATOM 646 O O . TYR A 1 76 ? -7.02 -6.195 4.461 1 96.25 76 TYR A O 1
ATOM 654 N N . SER A 1 77 ? -8.75 -7.543 4.344 1 97.25 77 SER A N 1
ATOM 655 C CA . SER A 1 77 ? -9.469 -6.766 3.342 1 97.25 77 SER A CA 1
ATOM 656 C C . SER A 1 77 ? -10.969 -7.047 3.404 1 97.25 77 SER A C 1
ATOM 658 O O . SER A 1 77 ? -11.406 -7.969 4.094 1 97.25 77 SER A O 1
ATOM 660 N N . ALA A 1 78 ? -11.703 -6.223 2.754 1 97.56 78 ALA A N 1
ATOM 661 C CA . ALA A 1 78 ? -13.156 -6.359 2.684 1 97.56 78 ALA A CA 1
ATOM 662 C C . ALA A 1 78 ? -13.68 -5.93 1.316 1 97.56 78 ALA A C 1
ATOM 664 O O . ALA A 1 78 ? -13.109 -5.047 0.674 1 97.56 78 ALA A O 1
ATOM 665 N N . PHE A 1 79 ? -14.797 -6.586 0.955 1 96.56 79 PHE A N 1
ATOM 666 C CA . PHE A 1 79 ? -15.312 -6.41 -0.4 1 96.56 79 PHE A CA 1
ATOM 667 C C . PHE A 1 79 ? -16.828 -6.25 -0.392 1 96.56 79 PHE A C 1
ATOM 669 O O . PHE A 1 79 ? -17.516 -6.895 0.396 1 96.56 79 PHE A O 1
ATOM 676 N N . ILE A 1 80 ? -17.281 -5.379 -1.262 1 94.81 80 ILE A N 1
ATOM 677 C CA . ILE A 1 80 ? -18.703 -5.336 -1.555 1 94.81 80 ILE A CA 1
ATOM 678 C C . ILE A 1 80 ? -19.062 -6.449 -2.533 1 94.81 80 ILE A C 1
ATOM 680 O O . ILE A 1 80 ? -18.609 -6.441 -3.684 1 94.81 80 ILE A O 1
ATOM 684 N N . THR A 1 81 ? -19.828 -7.336 -2.115 1 89.06 81 THR A N 1
ATOM 685 C CA . THR A 1 81 ? -20.156 -8.508 -2.926 1 89.06 81 THR A CA 1
ATOM 686 C C . THR A 1 81 ? -21.562 -8.414 -3.486 1 89.06 81 THR A C 1
ATOM 688 O O . THR A 1 81 ? -21.953 -9.203 -4.348 1 89.06 81 THR A O 1
ATOM 691 N N . GLY A 1 82 ? -22.281 -7.543 -3.07 1 86.56 82 GLY A N 1
ATOM 692 C CA . GLY A 1 82 ? -23.656 -7.281 -3.482 1 86.56 82 GLY A CA 1
ATOM 693 C C . GLY A 1 82 ? -24.234 -6.031 -2.85 1 86.56 82 GLY A C 1
ATOM 694 O O . GLY A 1 82 ? -23.578 -5.359 -2.059 1 86.56 82 GLY A O 1
ATOM 695 N N . LYS A 1 83 ? -25.469 -5.793 -3.271 1 84.81 83 LYS A N 1
ATOM 696 C CA . LYS A 1 83 ? -26.125 -4.637 -2.67 1 84.81 83 LYS A CA 1
ATOM 697 C C . LYS A 1 83 ? -26.281 -4.809 -1.162 1 84.81 83 LYS A C 1
ATOM 699 O O . LYS A 1 83 ? -26.969 -5.715 -0.703 1 84.81 83 LYS A O 1
ATOM 704 N N . GLY A 1 84 ? -25.578 -3.975 -0.508 1 89.88 84 GLY A N 1
ATOM 705 C CA . GLY A 1 84 ? -25.641 -4.004 0.944 1 89.88 84 GLY A CA 1
ATOM 706 C C . GLY A 1 84 ? -24.938 -5.207 1.547 1 89.88 84 GLY A C 1
ATOM 707 O O . GLY A 1 84 ? -25.188 -5.559 2.703 1 89.88 84 GLY A O 1
ATOM 708 N N . GLU A 1 85 ? -24.172 -5.895 0.814 1 93.06 85 GLU A N 1
ATOM 709 C CA . GLU A 1 85 ? -23.469 -7.078 1.303 1 93.06 85 GLU A CA 1
ATOM 710 C C . GLU A 1 85 ? -21.953 -6.895 1.236 1 93.06 85 GLU A C 1
ATOM 712 O O . GLU A 1 85 ? -21.406 -6.57 0.179 1 93.06 85 GLU A O 1
ATOM 717 N N . VAL A 1 86 ? -21.391 -7.141 2.379 1 96.38 86 VAL A N 1
ATOM 718 C CA . VAL A 1 86 ? -19.938 -7.008 2.473 1 96.38 86 VAL A CA 1
ATOM 719 C C . VAL A 1 86 ? -19.344 -8.289 3.037 1 96.38 86 VAL A C 1
ATOM 721 O O . VAL A 1 86 ? -19.906 -8.906 3.947 1 96.38 86 VAL A O 1
ATOM 724 N N . ARG A 1 87 ? -18.25 -8.703 2.494 1 96 87 ARG A N 1
ATOM 725 C CA . ARG A 1 87 ? -17.484 -9.852 2.977 1 96 87 ARG A CA 1
ATOM 726 C C . ARG A 1 87 ? -16.047 -9.461 3.271 1 96 87 ARG A C 1
ATOM 728 O O . ARG A 1 87 ? -15.383 -8.828 2.441 1 96 87 ARG A O 1
ATOM 735 N N . ALA A 1 88 ? -15.586 -9.812 4.445 1 97.12 88 ALA A N 1
ATOM 736 C CA . ALA A 1 88 ? -14.211 -9.516 4.836 1 97.12 88 ALA A CA 1
ATOM 737 C C . ALA A 1 88 ? -13.43 -10.797 5.105 1 97.12 88 ALA A C 1
ATOM 739 O O . ALA A 1 88 ? -14.008 -11.82 5.484 1 97.12 88 ALA A O 1
ATOM 740 N N . ILE A 1 89 ? -12.156 -10.734 4.828 1 96.25 89 ILE A N 1
ATOM 741 C CA . ILE A 1 89 ? -11.234 -11.82 5.145 1 96.25 89 ILE A CA 1
ATOM 742 C C . ILE A 1 89 ? -10.602 -11.578 6.512 1 96.25 89 ILE A C 1
ATOM 744 O O . ILE A 1 89 ? -9.898 -10.578 6.703 1 96.25 89 ILE A O 1
ATOM 748 N N . ALA A 1 90 ? -10.828 -12.539 7.406 1 94.12 90 ALA A N 1
ATOM 749 C CA . ALA A 1 90 ? -10.391 -12.312 8.781 1 94.12 90 ALA A CA 1
ATOM 750 C C . ALA A 1 90 ? -9.641 -13.523 9.328 1 94.12 90 ALA A C 1
ATOM 752 O O . ALA A 1 90 ? -9.773 -14.633 8.805 1 94.12 90 ALA A O 1
ATOM 753 N N . LEU A 1 91 ? -8.75 -13.234 10.258 1 91.62 91 LEU A N 1
ATOM 754 C CA . LEU A 1 91 ? -8.102 -14.234 11.094 1 91.62 91 LEU A CA 1
ATOM 755 C C . LEU A 1 91 ? -8.555 -14.109 12.547 1 91.62 91 LEU A C 1
ATOM 757 O O . LEU A 1 91 ? -8.57 -13.016 13.102 1 91.62 91 LEU A O 1
ATOM 761 N N . GLN A 1 92 ? -8.867 -15.25 13.078 1 88.25 92 GLN A N 1
ATOM 762 C CA . GLN A 1 92 ? -9.352 -15.234 14.461 1 88.25 92 GLN A CA 1
ATOM 763 C C . GLN A 1 92 ? -8.859 -16.453 15.227 1 88.25 92 GLN A C 1
ATOM 765 O O . GLN A 1 92 ? -8.773 -17.547 14.68 1 88.25 92 GLN A O 1
ATOM 770 N N . SER A 1 93 ? -8.492 -16.203 16.5 1 76.94 93 SER A N 1
ATOM 771 C CA . SER A 1 93 ? -7.984 -17.297 17.328 1 76.94 93 SER A CA 1
ATOM 772 C C . SER A 1 93 ? -9.125 -18.062 18 1 76.94 93 SER A C 1
ATOM 774 O O . SER A 1 93 ? -9.047 -19.281 18.156 1 76.94 93 SER A O 1
ATOM 776 N N . ASP A 1 94 ? -10 -17.25 18.562 1 72.25 94 ASP A N 1
ATOM 777 C CA . ASP A 1 94 ? -11.047 -17.859 19.391 1 72.25 94 ASP A CA 1
ATOM 778 C C . ASP A 1 94 ? -12.43 -17.547 18.812 1 72.25 94 ASP A C 1
ATOM 780 O O . ASP A 1 94 ? -12.836 -16.391 18.75 1 72.25 94 ASP A O 1
ATOM 784 N N . THR A 1 95 ? -13.055 -18.625 18.516 1 67.38 95 THR A N 1
ATOM 785 C CA . THR A 1 95 ? -14.391 -18.438 17.953 1 67.38 95 THR A CA 1
ATOM 786 C C . THR A 1 95 ? -15.344 -17.859 18.984 1 67.38 95 THR A C 1
ATOM 788 O O . THR A 1 95 ? -16.406 -17.344 18.641 1 67.38 95 THR A O 1
ATOM 791 N N . LYS A 1 96 ? -14.867 -17.859 20.141 1 66.19 96 LYS A N 1
ATOM 792 C CA . LYS A 1 96 ? -15.773 -17.375 21.188 1 66.19 96 LYS A CA 1
ATOM 793 C C . LYS A 1 96 ? -15.742 -15.852 21.25 1 66.19 96 LYS A C 1
ATOM 795 O O . LYS A 1 96 ? -16.672 -15.234 21.781 1 66.19 96 LYS A O 1
ATOM 800 N N . ILE A 1 97 ? -14.852 -15.305 20.688 1 78 97 ILE A N 1
ATOM 801 C CA . ILE A 1 97 ? -14.734 -13.852 20.781 1 78 97 ILE A CA 1
ATOM 802 C C . ILE A 1 97 ? -14.875 -13.242 19.375 1 78 97 ILE A C 1
ATOM 804 O O . ILE A 1 97 ? -13.906 -12.734 18.812 1 78 97 ILE A O 1
ATOM 808 N N . VAL A 1 98 ? -16.078 -13.453 18.844 1 81.25 98 VAL A N 1
ATOM 809 C CA . VAL A 1 98 ? -16.375 -12.906 17.516 1 81.25 98 VAL A CA 1
ATOM 810 C C . VAL A 1 98 ? -17.125 -11.586 17.656 1 81.25 98 VAL A C 1
ATOM 812 O O . VAL A 1 98 ? -17.781 -11.344 18.672 1 81.25 98 VAL A O 1
ATOM 815 N N . PRO A 1 99 ? -16.953 -10.758 16.609 1 86.44 99 PRO A N 1
ATOM 816 C CA . PRO A 1 99 ? -17.703 -9.5 16.656 1 86.44 99 PRO A CA 1
ATOM 817 C C . PRO A 1 99 ? -19.203 -9.719 16.781 1 86.44 99 PRO A C 1
ATOM 819 O O . PRO A 1 99 ? -19.734 -10.711 16.266 1 86.44 99 PRO A O 1
ATOM 822 N N . ARG A 1 100 ? -19.828 -8.844 17.438 1 85.56 100 ARG A N 1
ATOM 823 C CA . ARG A 1 100 ? -21.281 -8.906 17.578 1 85.56 100 ARG A CA 1
ATOM 824 C C . ARG A 1 100 ? -21.969 -8.086 16.5 1 85.56 100 ARG A C 1
ATOM 826 O O . ARG A 1 100 ? -23.078 -8.43 16.062 1 85.56 100 ARG A O 1
ATOM 833 N N . ASN A 1 101 ? -21.25 -7.027 16.156 1 90.69 101 ASN A N 1
ATOM 834 C CA . ASN A 1 101 ? -21.859 -6.121 15.188 1 90.69 101 ASN A CA 1
ATOM 835 C C . ASN A 1 101 ? -20.859 -5.688 14.117 1 90.69 101 ASN A C 1
ATOM 837 O O . ASN A 1 101 ? -19.656 -5.789 14.32 1 90.69 101 ASN A O 1
ATOM 841 N N . CYS A 1 102 ? -21.453 -5.336 13 1 95.19 102 CYS A N 1
ATOM 842 C CA . CYS A 1 102 ? -20.703 -4.68 11.93 1 95.19 102 CYS A CA 1
ATOM 843 C C . CYS A 1 102 ? -21.312 -3.324 11.594 1 95.19 102 CYS A C 1
ATOM 845 O O . CYS A 1 102 ? -22.5 -3.1 11.82 1 95.19 102 CYS A O 1
ATOM 847 N N . TYR A 1 103 ? -20.531 -2.426 11.18 1 95.31 103 TYR A N 1
ATOM 848 C CA . TYR A 1 103 ? -20.922 -1.039 10.969 1 95.31 103 TYR A CA 1
ATOM 849 C C . TYR A 1 103 ? -20.531 -0.557 9.578 1 95.31 103 TYR A C 1
ATOM 851 O O . TYR A 1 103 ? -19.344 -0.562 9.227 1 95.31 103 TYR A O 1
ATOM 859 N N . PHE A 1 104 ? -21.547 -0.106 8.828 1 96.19 104 PHE A N 1
ATOM 860 C CA . PHE A 1 104 ? -21.312 0.45 7.504 1 96.19 104 PHE A CA 1
ATOM 861 C C . PHE A 1 104 ? -21.031 1.943 7.586 1 96.19 104 PHE A C 1
ATOM 863 O O . PHE A 1 104 ? -21.734 2.686 8.266 1 96.19 104 PHE A O 1
ATOM 870 N N . TRP A 1 105 ? -19.984 2.312 6.887 1 95.38 105 TRP A N 1
ATOM 871 C CA . TRP A 1 105 ? -19.656 3.73 6.812 1 95.38 105 TRP A CA 1
ATOM 872 C C . TRP A 1 105 ? -20 4.297 5.434 1 95.38 105 TRP A C 1
ATOM 874 O O . TRP A 1 105 ? -19.578 3.744 4.414 1 95.38 105 TRP A O 1
ATOM 884 N N . PHE A 1 106 ? -20.75 5.379 5.441 1 94.38 106 PHE A N 1
ATOM 885 C CA . PHE A 1 106 ? -21.141 6.07 4.223 1 94.38 106 PHE A CA 1
ATOM 886 C C . PHE A 1 106 ? -20.625 7.5 4.215 1 94.38 106 PHE A C 1
ATOM 888 O O . PHE A 1 106 ? -20.578 8.164 5.254 1 94.38 106 PHE A O 1
ATOM 895 N N . GLU A 1 107 ? -20.234 7.98 3.055 1 90.62 107 GLU A N 1
ATOM 896 C CA . GLU A 1 107 ? -19.75 9.352 2.949 1 90.62 107 GLU A CA 1
ATOM 897 C C . GLU A 1 107 ? -20.844 10.359 3.258 1 90.62 107 GLU A C 1
ATOM 899 O O . GLU A 1 107 ? -20.578 11.445 3.768 1 90.62 107 GLU A O 1
ATOM 904 N N . GLU A 1 108 ? -22.031 9.953 3.01 1 88.38 108 GLU A N 1
ATOM 905 C CA . GLU A 1 108 ? -23.188 10.836 3.131 1 88.38 108 GLU A CA 1
ATOM 906 C C . GLU A 1 108 ? -23.703 10.891 4.57 1 88.38 108 GLU A C 1
ATOM 908 O O . GLU A 1 108 ? -24.516 11.75 4.914 1 88.38 108 GLU A O 1
ATOM 913 N N . LYS A 1 109 ? -23.156 10.023 5.355 1 89.75 109 LYS A N 1
ATOM 914 C CA . LYS A 1 109 ? -23.641 9.945 6.734 1 89.75 109 LYS A CA 1
ATOM 915 C C . LYS A 1 109 ? -22.516 10.211 7.727 1 89.75 109 LYS A C 1
ATOM 917 O O . LYS A 1 109 ? -21.375 9.789 7.512 1 89.75 109 LYS A O 1
ATOM 922 N N . LYS A 1 110 ? -22.859 10.812 8.812 1 83.69 110 LYS A N 1
ATOM 923 C CA . LYS A 1 110 ? -21.875 11.109 9.852 1 83.69 110 LYS A CA 1
ATOM 924 C C . LYS A 1 110 ? -21.625 9.898 10.742 1 83.69 110 LYS A C 1
ATOM 926 O O . LYS A 1 110 ? -20.5 9.648 11.172 1 83.69 110 LYS A O 1
ATOM 931 N N . LYS A 1 111 ? -22.734 9.195 10.93 1 90.31 111 LYS A N 1
ATOM 932 C CA . LYS A 1 111 ? -22.656 8.023 11.789 1 90.31 111 LYS A CA 1
ATOM 933 C C . LYS A 1 111 ? -22.766 6.734 10.977 1 90.31 111 LYS A C 1
ATOM 935 O O . LYS A 1 111 ? -23.422 6.711 9.93 1 90.31 111 LYS A O 1
ATOM 940 N N . PRO A 1 112 ? -22.094 5.727 11.5 1 93.5 112 PRO A N 1
ATOM 941 C CA . PRO A 1 112 ? -22.203 4.449 10.781 1 93.5 112 PRO A CA 1
ATOM 942 C C . PRO A 1 112 ? -23.578 3.787 10.961 1 93.5 112 PRO A C 1
ATOM 944 O O . PRO A 1 112 ? -24.297 4.113 11.898 1 93.5 112 PRO A O 1
ATOM 947 N N . VAL A 1 113 ? -23.922 2.957 10.086 1 94.25 113 VAL A N 1
ATOM 948 C CA . VAL A 1 113 ? -25.172 2.203 10.125 1 94.25 113 VAL A CA 1
ATOM 949 C C . VAL A 1 113 ? -24.891 0.757 10.523 1 94.25 113 VAL A C 1
ATOM 951 O O . VAL A 1 113 ? -24.016 0.103 9.945 1 94.25 113 VAL A O 1
ATOM 954 N N . VAL A 1 114 ? -25.641 0.295 11.484 1 93.5 114 VAL A N 1
ATOM 955 C CA . VAL A 1 114 ? -25.438 -1.055 11.992 1 93.5 114 VAL A CA 1
ATOM 956 C C . VAL A 1 114 ? -26.031 -2.072 11.031 1 93.5 114 VAL A C 1
ATOM 958 O O . VAL A 1 114 ? -27.156 -1.896 10.555 1 93.5 114 VAL A O 1
ATOM 961 N N . GLY A 1 115 ? -25.172 -3.08 10.727 1 94.56 115 GLY A N 1
ATOM 962 C CA . GLY A 1 115 ? -25.641 -4.172 9.898 1 94.56 115 GLY A CA 1
ATOM 963 C C . GLY A 1 115 ? -25.781 -5.484 10.648 1 94.56 115 GLY A C 1
ATOM 964 O O . GLY A 1 115 ? -25.594 -5.527 11.867 1 94.56 1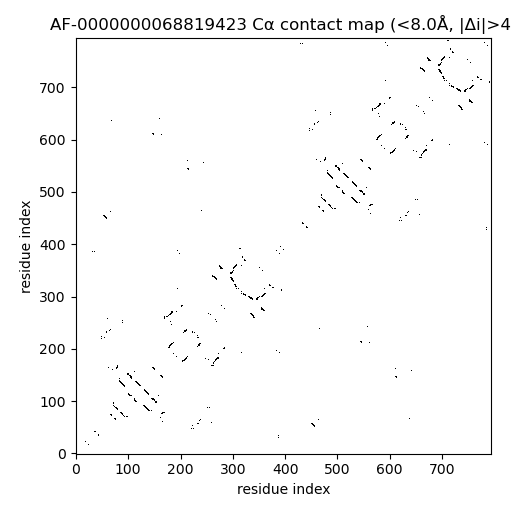15 GLY A O 1
ATOM 965 N N . LYS A 1 116 ? -26.25 -6.496 9.914 1 95.06 116 LYS A N 1
ATOM 966 C CA . LYS A 1 116 ? -26.328 -7.852 10.453 1 95.06 116 LYS A CA 1
ATOM 967 C C . LYS A 1 116 ? -25.016 -8.617 10.211 1 95.06 116 LYS A C 1
ATOM 969 O O . LYS A 1 116 ? -24.609 -8.797 9.062 1 95.06 116 LYS A O 1
ATOM 974 N N . PHE A 1 117 ? -24.484 -9.109 11.219 1 94.56 117 PHE A N 1
ATOM 975 C CA . PHE A 1 117 ? -23.188 -9.758 11.148 1 94.56 117 PHE A CA 1
ATOM 976 C C . PHE A 1 117 ? -23.328 -11.273 11.148 1 94.56 117 PHE A C 1
ATOM 978 O O . PHE A 1 117 ? -24.125 -11.828 11.906 1 94.56 117 PHE A O 1
ATOM 985 N N . LYS A 1 118 ? -22.594 -11.938 10.305 1 93.81 118 LYS A N 1
ATOM 986 C CA . LYS A 1 118 ? -22.422 -13.391 10.258 1 93.81 118 LYS A CA 1
ATOM 987 C C . LYS A 1 118 ? -20.984 -13.766 9.914 1 93.81 118 LYS A C 1
ATOM 989 O O . LYS A 1 118 ? -20.266 -12.984 9.312 1 93.81 118 LYS A O 1
ATOM 994 N N . PHE A 1 119 ? -20.547 -14.867 10.367 1 92.19 119 PHE A N 1
ATOM 995 C CA . PHE A 1 119 ? -19.203 -15.297 10.023 1 92.19 119 PHE A CA 1
ATOM 996 C C . PHE A 1 119 ? -19.172 -16.781 9.672 1 92.19 119 PHE A C 1
ATOM 998 O O . PHE A 1 119 ? -20.078 -17.531 10.055 1 92.19 119 PHE A O 1
ATOM 1005 N N . SER A 1 120 ? -18.312 -17.156 8.867 1 90.88 120 SER A N 1
ATOM 1006 C CA . SER A 1 120 ? -18.125 -18.547 8.469 1 90.88 120 SER A CA 1
ATOM 1007 C C . SER A 1 120 ? -16.641 -18.922 8.445 1 90.88 120 SER A C 1
ATOM 1009 O O . SER A 1 120 ? -15.812 -18.141 7.984 1 90.88 120 SER A O 1
ATOM 1011 N N . LYS A 1 121 ? -16.359 -20.062 8.914 1 89.31 121 LYS A N 1
ATOM 1012 C CA . LYS A 1 121 ? -14.984 -20.547 8.938 1 89.31 121 LYS A CA 1
ATOM 1013 C C . LYS A 1 121 ? -14.539 -21.016 7.555 1 89.31 121 LYS A C 1
ATOM 1015 O O . LYS A 1 121 ? -15.305 -21.688 6.848 1 89.31 121 LYS A O 1
ATOM 1020 N N . VAL A 1 122 ? -13.344 -20.656 7.172 1 86.5 122 VAL A N 1
ATOM 1021 C CA . VAL A 1 122 ? -12.805 -21.031 5.871 1 86.5 122 VAL A CA 1
ATOM 1022 C C . VAL A 1 122 ? -11.875 -22.234 6.023 1 86.5 122 VAL A C 1
ATOM 1024 O O . VAL A 1 122 ? -11.93 -23.172 5.227 1 86.5 122 VAL A O 1
ATOM 1027 N N . THR A 1 123 ? -10.938 -22.047 6.934 1 77.56 123 THR A N 1
ATOM 1028 C CA . THR A 1 123 ? -10 -23.141 7.172 1 77.56 123 THR A CA 1
ATOM 1029 C C . THR A 1 123 ? -10.219 -23.75 8.562 1 77.56 123 THR A C 1
ATOM 1031 O O . THR A 1 123 ? -10.602 -23.031 9.492 1 77.56 123 THR A O 1
ATOM 1034 N N . ASN A 1 124 ? -10.07 -25.094 8.508 1 68.94 124 ASN A N 1
ATOM 1035 C CA . ASN A 1 124 ? -10.211 -25.781 9.789 1 68.94 124 ASN A CA 1
ATOM 1036 C C . ASN A 1 124 ? -8.898 -26.453 10.211 1 68.94 124 ASN A C 1
ATOM 1038 O O . ASN A 1 124 ? -8.703 -27.641 9.992 1 68.94 124 ASN A O 1
ATOM 1042 N N . ASP A 1 125 ? -8.039 -25.594 10.516 1 69.44 125 ASP A N 1
ATOM 1043 C CA . ASP A 1 125 ? -6.809 -26.156 11.062 1 69.44 125 ASP A CA 1
ATOM 1044 C C . ASP A 1 125 ? -6.805 -26.094 12.586 1 69.44 125 ASP A C 1
ATOM 1046 O O . ASP A 1 125 ? -6.578 -25.031 13.172 1 69.44 125 ASP A O 1
ATOM 1050 N N . GLU A 1 126 ? -7.031 -27.172 13.18 1 66.81 126 GLU A N 1
ATOM 1051 C CA . GLU A 1 126 ? -7.125 -27.234 14.633 1 66.81 126 GLU A CA 1
ATOM 1052 C C . GLU A 1 126 ? -5.789 -26.906 15.289 1 66.81 126 GLU A C 1
ATOM 1054 O O . GLU A 1 126 ? -5.746 -26.453 16.438 1 66.81 126 GLU A O 1
ATOM 1059 N N . ALA A 1 127 ? -4.809 -27.109 14.547 1 66.62 127 ALA A N 1
ATOM 1060 C CA . ALA A 1 127 ? -3.477 -26.906 15.109 1 66.62 127 ALA A CA 1
ATOM 1061 C C . ALA A 1 127 ? -3.074 -25.438 15.023 1 66.62 127 ALA A C 1
ATOM 1063 O O . ALA A 1 127 ? -2.135 -25 15.695 1 66.62 127 ALA A O 1
ATOM 1064 N N . ALA A 1 128 ? -3.904 -24.797 14.281 1 72.56 128 ALA A N 1
ATOM 1065 C CA . ALA A 1 128 ? -3.496 -23.422 14.062 1 72.56 128 ALA A CA 1
ATOM 1066 C C . ALA A 1 128 ? -4.008 -22.516 15.18 1 72.56 128 ALA A C 1
ATOM 1068 O O . ALA A 1 128 ? -5.117 -22.703 15.688 1 72.56 128 ALA A O 1
ATOM 1069 N N . VAL A 1 129 ? -3.143 -21.547 15.578 1 75.06 129 VAL A N 1
ATOM 1070 C CA . VAL A 1 129 ? -3.514 -20.562 16.594 1 75.06 129 VAL A CA 1
ATOM 1071 C C . VAL A 1 129 ? -4.578 -19.625 16.031 1 75.06 129 VAL A C 1
ATOM 1073 O O . VAL A 1 129 ? -5.512 -19.234 16.734 1 75.06 129 VAL A O 1
ATOM 1076 N N . LEU A 1 130 ? -4.402 -19.375 14.781 1 84.12 130 LEU A N 1
ATOM 1077 C CA . LEU A 1 130 ? -5.359 -18.516 14.102 1 84.12 130 LEU A CA 1
ATOM 1078 C C . LEU A 1 130 ? -6.012 -19.234 12.93 1 84.12 130 LEU A C 1
ATOM 1080 O O . LEU A 1 130 ? -5.344 -19.984 12.203 1 84.12 130 LEU A O 1
ATOM 1084 N N . ASN A 1 131 ? -7.312 -19.016 12.891 1 87.56 131 ASN A N 1
ATOM 1085 C CA . ASN A 1 131 ? -8.062 -19.562 11.766 1 87.56 131 ASN A CA 1
ATOM 1086 C C . ASN A 1 131 ? -8.648 -18.453 10.891 1 87.56 131 ASN A C 1
ATOM 1088 O O . ASN A 1 131 ? -8.867 -17.344 11.359 1 87.56 131 ASN A O 1
ATOM 1092 N N . SER A 1 132 ? -8.82 -18.859 9.695 1 91.06 132 SER A N 1
ATOM 1093 C CA . SER A 1 132 ? -9.344 -17.875 8.742 1 91.06 132 SER A CA 1
ATOM 1094 C C . SER A 1 132 ? -10.867 -17.922 8.695 1 91.06 132 SER A C 1
ATOM 1096 O O . SER A 1 132 ? -11.469 -19 8.758 1 91.06 132 SER A O 1
ATOM 1098 N N . TYR A 1 133 ? -11.492 -16.781 8.578 1 92.31 133 TYR A N 1
ATOM 1099 C CA . TYR A 1 133 ? -12.945 -16.625 8.539 1 92.31 133 TYR A CA 1
ATOM 1100 C C . TYR A 1 133 ? -13.367 -15.617 7.484 1 92.31 133 TYR A C 1
ATOM 1102 O O . TYR A 1 133 ? -12.602 -14.703 7.156 1 92.31 133 TYR A O 1
ATOM 1110 N N . PHE A 1 134 ? -14.57 -15.867 7 1 94.62 134 PHE A N 1
ATOM 1111 C CA . PHE A 1 134 ? -15.297 -14.797 6.332 1 94.62 134 PHE A CA 1
ATOM 1112 C C . PHE A 1 134 ? -16.188 -14.055 7.316 1 94.62 134 PHE A C 1
ATOM 1114 O O . PHE A 1 134 ? -17 -14.664 8.023 1 94.62 134 PHE A O 1
ATOM 1121 N N . TYR A 1 135 ? -15.977 -12.82 7.41 1 95.5 135 TYR A N 1
ATOM 1122 C CA . TYR A 1 135 ? -16.938 -11.945 8.078 1 95.5 135 TYR A CA 1
ATOM 1123 C C . TYR A 1 135 ? -17.922 -11.352 7.086 1 95.5 135 TYR A C 1
ATOM 1125 O O . TYR A 1 135 ? -17.531 -10.703 6.117 1 95.5 135 TYR A O 1
ATOM 1133 N N . ASN A 1 136 ? -19.156 -11.617 7.312 1 96.25 136 ASN A N 1
ATOM 1134 C CA . ASN A 1 136 ? -20.203 -11.102 6.438 1 96.25 136 ASN A CA 1
ATOM 1135 C C . ASN A 1 136 ? -21.078 -10.078 7.156 1 96.25 136 ASN A C 1
ATOM 1137 O O . ASN A 1 136 ? -21.422 -10.266 8.328 1 96.25 136 ASN A O 1
ATOM 1141 N N . CYS A 1 137 ? -21.281 -9.023 6.512 1 96.69 137 CYS A N 1
ATOM 1142 C CA . CYS A 1 137 ? -22.172 -7.977 7.008 1 96.69 137 CYS A CA 1
ATOM 1143 C C . CYS A 1 137 ? -23.234 -7.621 5.965 1 96.69 137 CYS A C 1
ATOM 1145 O O . CYS A 1 137 ? -22.906 -7.359 4.809 1 96.69 137 CYS A O 1
ATOM 1147 N N . ASN A 1 138 ? -24.484 -7.562 6.398 1 95.88 138 ASN A N 1
ATOM 1148 C CA . ASN A 1 138 ? -25.594 -7.293 5.496 1 95.88 138 ASN A CA 1
ATOM 1149 C C . ASN A 1 138 ? -26.422 -6.109 5.977 1 95.88 138 ASN A C 1
ATOM 1151 O O . ASN A 1 138 ? -26.672 -5.965 7.176 1 95.88 138 ASN A O 1
ATOM 1155 N N . LEU A 1 139 ? -26.688 -5.242 5.047 1 94.19 139 LEU A N 1
ATOM 1156 C CA . LEU A 1 139 ? -27.594 -4.117 5.27 1 94.19 139 LEU A CA 1
ATOM 1157 C C . LEU A 1 139 ? -28.734 -4.125 4.262 1 94.19 139 LEU A C 1
ATOM 1159 O O . LEU A 1 139 ? -28.5 -4.207 3.053 1 94.19 139 LEU A O 1
ATOM 1163 N N . VAL A 1 140 ? -29.938 -4.059 4.801 1 87.75 140 VAL A N 1
ATOM 1164 C CA . VAL A 1 140 ? -31.109 -4.141 3.93 1 87.75 140 VAL A CA 1
ATOM 1165 C C . VAL A 1 140 ? -31.531 -2.734 3.51 1 87.75 140 VAL A C 1
ATOM 1167 O O . VAL A 1 140 ? -31.422 -1.786 4.293 1 87.75 140 VAL A O 1
ATOM 1170 N N . ASN A 1 141 ? -32.031 -2.527 2.277 1 81.06 141 ASN A N 1
ATOM 1171 C CA . ASN A 1 141 ? -32.719 -1.357 1.736 1 81.06 141 ASN A CA 1
ATOM 1172 C C . ASN A 1 141 ? -31.812 -0.13 1.731 1 81.06 141 ASN A C 1
ATOM 1174 O O . ASN A 1 141 ? -32.219 0.946 2.178 1 81.06 141 ASN A O 1
ATOM 1178 N N . ILE A 1 142 ? -30.625 -0.408 1.256 1 78.56 142 ILE A N 1
ATOM 1179 C CA . ILE A 1 142 ? -29.734 0.745 1.188 1 78.56 142 ILE A CA 1
ATOM 1180 C C . ILE A 1 142 ? -29.359 1.022 -0.267 1 78.56 142 ILE A C 1
ATOM 1182 O O . ILE A 1 142 ? -29.125 0.092 -1.04 1 78.56 142 ILE A O 1
ATOM 1186 N N . GLU A 1 143 ? -29.406 2.252 -0.571 1 84.56 143 GLU A N 1
ATOM 1187 C CA . GLU A 1 143 ? -29.047 2.666 -1.924 1 84.56 143 GLU A CA 1
ATOM 1188 C C . GLU A 1 143 ? -27.625 3.246 -1.97 1 84.56 143 GLU A C 1
ATOM 1190 O O . GLU A 1 143 ? -27 3.291 -3.031 1 84.56 143 GLU A O 1
ATOM 1195 N N . LEU A 1 144 ? -27.109 3.498 -0.871 1 90.12 144 LEU A N 1
ATOM 1196 C CA . LEU A 1 144 ? -25.797 4.121 -0.812 1 90.12 144 LEU A CA 1
ATOM 1197 C C . LEU A 1 144 ? -24.688 3.066 -0.814 1 90.12 144 LEU A C 1
ATOM 1199 O O . LEU A 1 144 ? -24.906 1.936 -0.376 1 90.12 144 LEU A O 1
ATOM 1203 N N . VAL A 1 145 ? -23.625 3.4 -1.357 1 91.38 145 VAL A N 1
ATOM 1204 C CA . VAL A 1 145 ? -22.469 2.512 -1.374 1 91.38 145 VAL A CA 1
ATOM 1205 C C . VAL A 1 145 ? -21.531 2.852 -0.21 1 91.38 145 VAL A C 1
ATOM 1207 O O . VAL A 1 145 ? -21.031 3.971 -0.119 1 91.38 145 VAL A O 1
ATOM 1210 N N . PRO A 1 146 ? -21.344 1.939 0.644 1 95.62 146 PRO A N 1
ATOM 1211 C CA . PRO A 1 146 ? -20.422 2.199 1.751 1 95.62 146 PRO A CA 1
ATOM 1212 C C . PRO A 1 146 ? -18.969 2.254 1.303 1 95.62 146 PRO A C 1
ATOM 1214 O O . PRO A 1 146 ? -18.594 1.619 0.311 1 95.62 146 PRO A O 1
ATOM 1217 N N . TYR A 1 147 ? -18.156 2.992 2.004 1 95.31 147 TYR A N 1
ATOM 1218 C CA . TYR A 1 147 ? -16.734 3.078 1.638 1 95.31 147 TYR A CA 1
ATOM 1219 C C . TYR A 1 147 ? -15.875 2.291 2.615 1 95.31 147 TYR A C 1
ATOM 1221 O O . TYR A 1 147 ? -14.695 2.037 2.346 1 95.31 147 TYR A O 1
ATOM 1229 N N . ALA A 1 148 ? -16.453 1.901 3.76 1 96.56 148 ALA A N 1
ATOM 1230 C CA . ALA A 1 148 ? -15.719 1.158 4.777 1 96.56 148 ALA A CA 1
ATOM 1231 C C . ALA A 1 148 ? -16.656 0.346 5.66 1 96.56 148 ALA A C 1
ATOM 1233 O O . ALA A 1 148 ? -17.875 0.549 5.629 1 96.56 148 ALA A O 1
ATOM 1234 N N . ILE A 1 149 ? -16.094 -0.561 6.371 1 96.44 149 ILE A N 1
ATOM 1235 C CA . ILE A 1 149 ? -16.828 -1.393 7.32 1 96.44 149 ILE A CA 1
ATOM 1236 C C . ILE A 1 149 ? -16.016 -1.57 8.594 1 96.44 149 ILE A C 1
ATOM 1238 O O . ILE A 1 149 ? -14.781 -1.543 8.555 1 96.44 149 ILE A O 1
ATOM 1242 N N . SER A 1 150 ? -16.688 -1.649 9.656 1 95.06 150 SER A N 1
ATOM 1243 C CA . SER A 1 150 ? -16.062 -1.941 10.945 1 95.06 150 SER A CA 1
ATOM 1244 C C . SER A 1 150 ? -16.734 -3.119 11.633 1 95.06 150 SER A C 1
ATOM 1246 O O . SER A 1 150 ? -17.922 -3.361 11.438 1 95.06 150 SER A O 1
ATOM 1248 N N . PHE A 1 151 ? -15.938 -3.842 12.367 1 93.62 151 PHE A N 1
ATOM 1249 C CA . PHE A 1 151 ? -16.438 -4.949 13.18 1 93.62 151 PHE A CA 1
ATOM 1250 C C . PHE A 1 151 ? -16.078 -4.738 14.648 1 93.62 151 PHE A C 1
ATOM 1252 O O . PHE A 1 151 ? -14.977 -4.312 14.977 1 93.62 151 PHE A O 1
ATOM 1259 N N . SER A 1 152 ? -17.047 -4.984 15.523 1 89.31 152 SER A N 1
ATOM 1260 C CA . SER A 1 152 ? -16.75 -4.793 16.938 1 89.31 152 SER A CA 1
ATOM 1261 C C . SER A 1 152 ? -17.547 -5.773 17.797 1 89.31 152 SER A C 1
ATOM 1263 O O . SER A 1 152 ? -18.672 -6.133 17.469 1 89.31 152 SER A O 1
ATOM 1265 N N . PHE A 1 153 ? -16.891 -6.164 18.891 1 83 153 PHE A N 1
ATOM 1266 C CA . PHE A 1 153 ? -17.547 -7.012 19.891 1 83 153 PHE A CA 1
ATOM 1267 C C . PHE A 1 153 ? -18.391 -6.176 20.828 1 83 153 PHE A C 1
ATOM 1269 O O . PHE A 1 153 ? -19.391 -6.668 21.375 1 83 153 PHE A O 1
ATOM 1276 N N . LYS A 1 154 ? -17.922 -5.004 21.109 1 75.56 154 LYS A N 1
ATOM 1277 C CA . LYS A 1 154 ? -18.625 -4.105 22 1 75.56 154 LYS A CA 1
ATOM 1278 C C . LYS A 1 154 ? -19 -2.805 21.297 1 75.56 154 LYS A C 1
ATOM 1280 O O . LYS A 1 154 ? -18.484 -2.506 20.219 1 75.56 154 LYS A O 1
ATOM 1285 N N . SER A 1 155 ? -20.016 -2.27 21.859 1 71.12 155 SER A N 1
ATOM 1286 C CA . SER A 1 155 ? -20.344 -0.94 21.359 1 71.12 155 SER A CA 1
ATOM 1287 C C . SER A 1 155 ? -19.203 0.038 21.578 1 71.12 155 SER A C 1
ATOM 1289 O O . SER A 1 155 ? -18.672 0.15 22.688 1 71.12 155 SER A O 1
ATOM 1291 N N . LYS A 1 156 ? -18.656 0.531 20.531 1 74.75 156 LYS A N 1
ATOM 1292 C CA . LYS A 1 156 ? -17.562 1.5 20.594 1 74.75 156 LYS A CA 1
ATOM 1293 C C . LYS A 1 156 ? -17.984 2.836 19.984 1 74.75 156 LYS A C 1
ATOM 1295 O O . LYS A 1 156 ? -18.906 2.893 19.172 1 74.75 156 LYS A O 1
ATOM 1300 N N . ARG A 1 157 ? -17.188 3.732 20.516 1 74.25 157 ARG A N 1
ATOM 1301 C CA . ARG A 1 157 ? -17.328 5.047 19.906 1 74.25 157 ARG A CA 1
ATOM 1302 C C . ARG A 1 157 ? -16.797 5.039 18.469 1 74.25 157 ARG A C 1
ATOM 1304 O O . ARG A 1 157 ? -15.914 4.25 18.141 1 74.25 157 ARG A O 1
ATOM 1311 N N . GLU A 1 158 ? -17.375 5.832 17.719 1 76.44 158 GLU A N 1
ATOM 1312 C CA . GLU A 1 158 ? -17.047 5.941 16.297 1 76.44 158 GLU A CA 1
ATOM 1313 C C . GLU A 1 158 ? -15.547 6.129 16.094 1 76.44 158 GLU A C 1
ATOM 1315 O O . GLU A 1 158 ? -14.953 5.488 15.227 1 76.44 158 GLU A O 1
ATOM 1320 N N . ASN A 1 159 ? -15.008 6.852 16.891 1 70 159 ASN A N 1
ATOM 1321 C CA . ASN A 1 159 ? -13.609 7.203 16.703 1 70 159 ASN A CA 1
ATOM 1322 C C . ASN A 1 159 ? -12.688 6.047 17.078 1 70 159 ASN A C 1
ATOM 1324 O O . ASN A 1 159 ? -11.508 6.039 16.703 1 70 159 ASN A O 1
ATOM 1328 N N . ASP A 1 160 ? -13.266 5.062 17.734 1 77.75 160 ASP A N 1
ATOM 1329 C CA . ASP A 1 160 ? -12.445 3.953 18.203 1 77.75 160 ASP A CA 1
ATOM 1330 C C . ASP A 1 160 ? -12.555 2.748 17.281 1 77.75 160 ASP A C 1
ATOM 1332 O O . ASP A 1 160 ? -11.859 1.75 17.453 1 77.75 160 ASP A O 1
ATOM 1336 N N . MET A 1 161 ? -13.359 2.939 16.312 1 85.44 161 MET A N 1
ATOM 1337 C CA . MET A 1 161 ? -13.562 1.803 15.422 1 85.44 161 MET A CA 1
ATOM 1338 C C . MET A 1 161 ? -12.578 1.85 14.258 1 85.44 161 MET A C 1
ATOM 1340 O O . MET A 1 161 ? -12.352 2.908 13.664 1 85.44 161 MET A O 1
ATOM 1344 N N . LYS A 1 162 ? -12.016 0.734 14.062 1 88.75 162 LYS A N 1
ATOM 1345 C CA . LYS A 1 162 ? -11.141 0.625 12.906 1 88.75 162 LYS A CA 1
ATOM 1346 C C . LYS A 1 162 ? -11.953 0.439 11.625 1 88.75 162 LYS A C 1
ATOM 1348 O O . LYS A 1 162 ? -12.844 -0.409 11.562 1 88.75 162 LYS A O 1
ATOM 1353 N N . LYS A 1 163 ? -11.664 1.203 10.727 1 92.81 163 LYS A N 1
ATOM 1354 C CA . LYS A 1 163 ? -12.367 1.137 9.445 1 92.81 163 LYS A CA 1
ATOM 1355 C C . LYS A 1 163 ? -11.578 0.318 8.43 1 92.81 163 LYS A C 1
ATOM 1357 O O . LYS A 1 163 ? -10.391 0.569 8.211 1 92.81 163 LYS A O 1
ATOM 1362 N N . ILE A 1 164 ? -12.227 -0.685 7.918 1 95.75 164 ILE A N 1
ATOM 1363 C CA . ILE A 1 164 ? -11.672 -1.444 6.801 1 95.75 164 ILE A CA 1
ATOM 1364 C C . ILE A 1 164 ? -12.234 -0.909 5.484 1 95.75 164 ILE A C 1
ATOM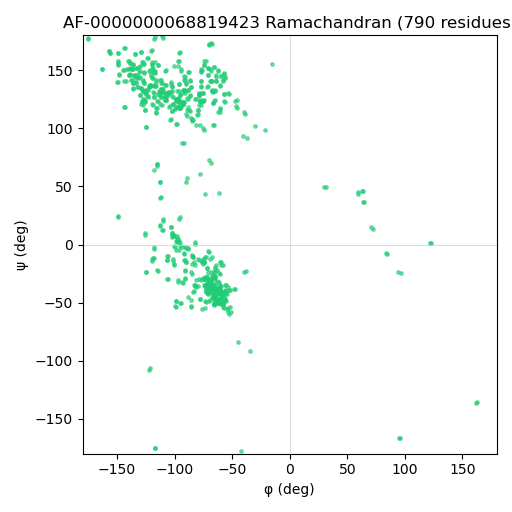 1366 O O . ILE A 1 164 ? -13.445 -0.951 5.254 1 95.75 164 ILE A O 1
ATOM 1370 N N . MET A 1 165 ? -11.32 -0.408 4.68 1 96.06 165 MET A N 1
ATOM 1371 C CA . MET A 1 165 ? -11.758 0.172 3.412 1 96.06 165 MET A CA 1
ATOM 1372 C C . MET A 1 165 ? -12.297 -0.907 2.477 1 96.06 165 MET A C 1
ATOM 1374 O O . MET A 1 165 ? -11.727 -1.999 2.395 1 96.06 165 MET A O 1
ATOM 1378 N N . LEU A 1 166 ? -13.352 -0.531 1.796 1 96.31 166 LEU A N 1
ATOM 1379 C CA . LEU A 1 166 ? -14.031 -1.52 0.963 1 96.31 166 LEU A CA 1
ATOM 1380 C C . LEU A 1 166 ? -13.555 -1.428 -0.483 1 96.31 166 LEU A C 1
ATOM 1382 O O . LEU A 1 166 ? -13.359 -0.33 -1.008 1 96.31 166 LEU A O 1
ATOM 1386 N N . THR A 1 167 ? -13.367 -2.6 -1.03 1 93.75 167 THR A N 1
ATOM 1387 C CA . THR A 1 167 ? -13.188 -2.711 -2.473 1 93.75 167 THR A CA 1
ATOM 1388 C C . THR A 1 167 ? -14.516 -2.998 -3.164 1 93.75 167 THR A C 1
ATOM 1390 O O . THR A 1 167 ? -15.203 -3.965 -2.822 1 93.75 167 THR A O 1
ATOM 1393 N N . ASN A 1 168 ? -14.852 -2.115 -4.074 1 84.94 168 ASN A N 1
ATOM 1394 C CA . ASN A 1 168 ? -16.094 -2.322 -4.816 1 84.94 168 ASN A CA 1
ATOM 1395 C C . ASN A 1 168 ? -15.852 -3.15 -6.078 1 84.94 168 ASN A C 1
ATOM 1397 O O . ASN A 1 168 ? -15.312 -2.648 -7.062 1 84.94 168 ASN A O 1
ATOM 1401 N N . THR A 1 169 ? -16.344 -4.32 -6.121 1 75.81 169 THR A N 1
ATOM 1402 C CA . THR A 1 169 ? -16.109 -5.227 -7.238 1 75.81 169 THR A CA 1
ATOM 1403 C C . THR A 1 169 ? -17.281 -5.207 -8.211 1 75.81 169 THR A C 1
ATOM 1405 O O . THR A 1 169 ? -17.234 -5.836 -9.266 1 75.81 169 THR A O 1
ATOM 1408 N N . LEU A 1 170 ? -18.312 -4.5 -7.891 1 74.19 170 LEU A N 1
ATOM 1409 C CA . LEU A 1 170 ? -19.531 -4.562 -8.664 1 74.19 170 LEU A CA 1
ATOM 1410 C C . LEU A 1 170 ? -19.484 -3.613 -9.859 1 74.19 170 LEU A C 1
ATOM 1412 O O . LEU A 1 170 ? -20.141 -3.844 -10.875 1 74.19 170 LEU A O 1
ATOM 1416 N N . ASP A 1 171 ? -18.734 -2.643 -9.75 1 66.88 171 ASP A N 1
ATOM 1417 C CA . ASP A 1 171 ? -18.797 -1.574 -10.742 1 66.88 171 ASP A CA 1
ATOM 1418 C C . ASP A 1 171 ? -17.734 -1.779 -11.828 1 66.88 171 ASP A C 1
ATOM 1420 O O . ASP A 1 171 ? -17.406 -0.849 -12.57 1 66.88 171 ASP A O 1
ATOM 1424 N N . HIS A 1 172 ? -17.344 -2.992 -11.961 1 71.44 172 HIS A N 1
ATOM 1425 C CA . HIS A 1 172 ? -16.266 -3.143 -12.938 1 71.44 172 HIS A CA 1
ATOM 1426 C C . HIS A 1 172 ? -16.719 -4.004 -14.109 1 71.44 172 HIS A C 1
ATOM 1428 O O . HIS A 1 172 ? -17.625 -4.816 -13.984 1 71.44 172 HIS A O 1
ATOM 1434 N N . SER A 1 173 ? -16.094 -3.635 -15.211 1 78.81 173 SER A N 1
ATOM 1435 C CA . SER A 1 173 ? -16.297 -4.426 -16.422 1 78.81 173 SER A CA 1
ATOM 1436 C C . SER A 1 173 ? -15.203 -5.473 -16.594 1 78.81 173 SER A C 1
ATOM 1438 O O . SER A 1 173 ? -14.109 -5.328 -16.031 1 78.81 173 SER A O 1
ATOM 1440 N N . LEU A 1 174 ? -15.688 -6.457 -17.188 1 83.94 174 LEU A N 1
ATOM 1441 C CA . LEU A 1 174 ? -14.742 -7.52 -17.516 1 83.94 174 LEU A CA 1
ATOM 1442 C C . LEU A 1 174 ? -13.719 -7.039 -18.531 1 83.94 174 LEU A C 1
ATOM 1444 O O . LEU A 1 174 ? -14.023 -6.902 -19.719 1 83.94 174 LEU A O 1
ATOM 1448 N N . THR A 1 175 ? -12.492 -6.742 -18.031 1 85.94 175 THR A N 1
ATOM 1449 C CA . THR A 1 175 ? -11.484 -6.172 -18.922 1 85.94 175 THR A CA 1
ATOM 1450 C C . THR A 1 175 ? -10.266 -7.082 -19 1 85.94 175 THR A C 1
ATOM 1452 O O . THR A 1 175 ? -9.43 -6.941 -19.891 1 85.94 175 THR A O 1
ATOM 1455 N N . ILE A 1 176 ? -10.195 -8.031 -18.109 1 92.38 176 ILE A N 1
ATOM 1456 C CA . ILE A 1 176 ? -9.023 -8.898 -18.031 1 92.38 176 ILE A CA 1
ATOM 1457 C C . ILE A 1 176 ? -9.438 -10.352 -18.297 1 92.38 176 ILE A C 1
ATOM 1459 O O . ILE A 1 176 ? -10.461 -10.805 -17.766 1 92.38 176 ILE A O 1
ATOM 1463 N N . ASN A 1 177 ? -8.672 -10.984 -19.047 1 93.94 177 ASN A N 1
ATOM 1464 C CA . ASN A 1 177 ? -9.031 -12.359 -19.375 1 93.94 177 ASN A CA 1
ATOM 1465 C C . ASN A 1 177 ? -8.516 -13.336 -18.312 1 93.94 177 ASN A C 1
ATOM 1467 O O . ASN A 1 177 ? -9.281 -14.141 -17.781 1 93.94 177 ASN A O 1
ATOM 1471 N N . THR A 1 178 ? -7.227 -13.242 -18.062 1 96.88 178 THR A N 1
ATOM 1472 C CA . THR A 1 178 ? -6.629 -14.211 -17.141 1 96.88 178 THR A CA 1
ATOM 1473 C C . THR A 1 178 ? -5.762 -13.508 -16.109 1 96.88 178 THR A C 1
ATOM 1475 O O . THR A 1 178 ? -5.012 -12.586 -16.438 1 96.88 178 THR A O 1
ATOM 1478 N N . THR A 1 179 ? -5.922 -13.945 -14.867 1 98 179 THR A N 1
ATOM 1479 C CA . THR A 1 179 ? -5.141 -13.398 -13.766 1 98 179 THR A CA 1
ATOM 1480 C C . THR A 1 179 ? -4.496 -14.516 -12.953 1 98 179 THR A C 1
ATOM 1482 O O . THR A 1 179 ? -5.129 -15.531 -12.672 1 98 179 THR A O 1
ATOM 1485 N N . ILE A 1 180 ? -3.225 -14.336 -12.648 1 98.75 180 ILE A N 1
ATOM 1486 C CA . ILE A 1 180 ? -2.562 -15.203 -11.68 1 98.75 180 ILE A CA 1
ATOM 1487 C C . ILE A 1 180 ? -2.312 -14.43 -10.383 1 98.75 180 ILE A C 1
ATOM 1489 O O . ILE A 1 180 ? -1.713 -13.352 -10.398 1 98.75 180 ILE A O 1
ATOM 1493 N N . CYS A 1 181 ? -2.812 -14.984 -9.359 1 98.69 181 CYS A N 1
ATOM 1494 C CA . CYS A 1 181 ? -2.441 -14.508 -8.039 1 98.69 181 CYS A CA 1
ATOM 1495 C C . CYS A 1 181 ? -1.306 -15.336 -7.453 1 98.69 181 CYS A C 1
ATOM 1497 O O . CYS A 1 181 ? -1.389 -16.562 -7.414 1 98.69 181 CYS A O 1
ATOM 1499 N N . VAL A 1 182 ? -0.302 -14.641 -7.012 1 98.5 182 VAL A N 1
ATOM 1500 C CA . VAL A 1 182 ? 0.888 -15.352 -6.551 1 98.5 182 VAL A CA 1
ATOM 1501 C C . VAL A 1 182 ? 0.987 -15.258 -5.027 1 98.5 182 VAL A C 1
ATOM 1503 O O . VAL A 1 182 ? 0.99 -14.164 -4.465 1 98.5 182 VAL A O 1
ATOM 1506 N N . THR A 1 183 ? 1.115 -16.391 -4.398 1 96.56 183 THR A N 1
ATOM 1507 C CA . THR A 1 183 ? 1.212 -16.453 -2.943 1 96.56 183 THR A CA 1
ATOM 1508 C C . THR A 1 183 ? 2.588 -15.984 -2.473 1 96.56 183 THR A C 1
ATOM 1510 O O . THR A 1 183 ? 3.562 -16.062 -3.223 1 96.56 183 THR A O 1
ATOM 1513 N N . PRO A 1 184 ? 2.596 -15.523 -1.277 1 92.88 184 PRO A N 1
ATOM 1514 C CA . PRO A 1 184 ? 3.896 -15.086 -0.763 1 92.88 184 PRO A CA 1
ATOM 1515 C C . PRO A 1 184 ? 4.891 -16.234 -0.626 1 92.88 184 PRO A C 1
ATOM 1517 O O . PRO A 1 184 ? 4.52 -17.328 -0.192 1 92.88 184 PRO A O 1
ATOM 1520 N N . SER A 1 185 ? 6.082 -16.047 -1.102 1 87.38 185 SER A N 1
ATOM 1521 C CA . SER A 1 185 ? 7.207 -16.953 -0.957 1 87.38 185 SER A CA 1
ATOM 1522 C C . SER A 1 185 ? 8.516 -16.203 -0.774 1 87.38 185 SER A C 1
ATOM 1524 O O . SER A 1 185 ? 8.547 -14.969 -0.855 1 87.38 185 SER A O 1
ATOM 1526 N N . MET A 1 186 ? 9.453 -16.969 -0.435 1 85.56 186 MET A N 1
ATOM 1527 C CA . MET A 1 186 ? 10.766 -16.344 -0.333 1 85.56 186 MET A CA 1
ATOM 1528 C C . MET A 1 186 ? 11.188 -15.75 -1.675 1 85.56 186 MET A C 1
ATOM 1530 O O . MET A 1 186 ? 11.047 -16.391 -2.715 1 85.56 186 MET A O 1
ATOM 1534 N N . TYR A 1 187 ? 11.688 -14.633 -1.551 1 91 187 TYR A N 1
ATOM 1535 C CA . TYR A 1 187 ? 12.047 -13.891 -2.754 1 91 187 TYR A CA 1
ATOM 1536 C C . TYR A 1 187 ? 13.203 -14.555 -3.48 1 91 187 TYR A C 1
ATOM 1538 O O . TYR A 1 187 ? 14.195 -14.938 -2.857 1 91 187 TYR A O 1
ATOM 1546 N N . SER A 1 188 ? 12.992 -14.664 -4.715 1 91.38 188 SER A N 1
ATOM 1547 C CA . SER A 1 188 ? 14 -15.039 -5.703 1 91.38 188 SER A CA 1
ATOM 1548 C C . SER A 1 188 ? 13.797 -14.289 -7.012 1 91.38 188 SER A C 1
ATOM 1550 O O . SER A 1 188 ? 12.758 -14.43 -7.664 1 91.38 188 SER A O 1
ATOM 1552 N N . LYS A 1 189 ? 14.812 -13.531 -7.332 1 93.12 189 LYS A N 1
ATOM 1553 C CA . LYS A 1 189 ? 14.734 -12.758 -8.57 1 93.12 189 LYS A CA 1
ATOM 1554 C C . LYS A 1 189 ? 14.531 -13.664 -9.773 1 93.12 189 LYS A C 1
ATOM 1556 O O . LYS A 1 189 ? 13.688 -13.391 -10.633 1 93.12 189 LYS A O 1
ATOM 1561 N N . LYS A 1 190 ? 15.234 -14.688 -9.789 1 93.31 190 LYS A N 1
ATOM 1562 C CA . LYS A 1 190 ? 15.164 -15.641 -10.891 1 93.31 190 LYS A CA 1
ATOM 1563 C C . LYS A 1 190 ? 13.766 -16.25 -11.008 1 93.31 190 LYS A C 1
ATOM 1565 O O . LYS A 1 190 ? 13.172 -16.25 -12.086 1 93.31 190 LYS A O 1
ATOM 1570 N N . ARG A 1 191 ? 13.234 -16.688 -9.938 1 94.44 191 ARG A N 1
ATOM 1571 C CA . ARG A 1 191 ? 11.914 -17.312 -9.945 1 94.44 191 ARG A CA 1
ATOM 1572 C C . ARG A 1 191 ? 10.836 -16.328 -10.383 1 94.44 191 ARG A C 1
ATOM 1574 O O . ARG A 1 191 ? 9.945 -16.672 -11.156 1 94.44 191 ARG A O 1
ATOM 1581 N N . LEU A 1 192 ? 10.984 -15.188 -9.875 1 96.62 192 LEU A N 1
ATOM 1582 C CA . LEU A 1 192 ? 9.992 -14.164 -10.18 1 96.62 192 LEU A CA 1
ATOM 1583 C C . LEU A 1 192 ? 9.969 -13.852 -11.672 1 96.62 192 LEU A C 1
ATOM 1585 O O . LEU A 1 192 ? 8.914 -13.906 -12.312 1 96.62 192 LEU A O 1
ATOM 1589 N N . PHE A 1 193 ? 11.078 -13.594 -12.266 1 96.62 193 PHE A N 1
ATOM 1590 C CA . PHE A 1 193 ? 11.18 -13.188 -13.656 1 96.62 193 PHE A CA 1
ATOM 1591 C C . PHE A 1 193 ? 10.828 -14.352 -14.586 1 96.62 193 PHE A C 1
ATOM 1593 O O . PHE A 1 193 ? 10.133 -14.164 -15.586 1 96.62 193 PHE A O 1
ATOM 1600 N N . GLU A 1 194 ? 11.281 -15.492 -14.195 1 97.38 194 GLU A N 1
ATOM 1601 C CA . GLU A 1 194 ? 10.961 -16.672 -15.008 1 97.38 194 GLU A CA 1
ATOM 1602 C C . GLU A 1 194 ? 9.469 -16.984 -14.969 1 97.38 194 GLU A C 1
ATOM 1604 O O . GLU A 1 194 ? 8.867 -17.312 -15.992 1 97.38 194 GLU A O 1
ATOM 1609 N N . PHE A 1 195 ? 8.969 -16.891 -13.852 1 98.31 195 PHE A N 1
ATOM 1610 C CA . PHE A 1 195 ? 7.555 -17.172 -13.641 1 98.31 195 PHE A CA 1
ATOM 1611 C C . PHE A 1 195 ? 6.695 -16.266 -14.523 1 98.31 195 PHE A C 1
ATOM 1613 O O . PHE A 1 195 ? 5.828 -16.75 -15.258 1 98.31 195 PHE A O 1
ATOM 1620 N N . VAL A 1 196 ? 6.949 -14.938 -14.453 1 98.38 196 VAL A N 1
ATOM 1621 C CA . VAL A 1 196 ? 6.172 -13.969 -15.227 1 98.38 196 VAL A CA 1
ATOM 1622 C C . VAL A 1 196 ? 6.402 -14.188 -16.719 1 98.38 196 VAL A C 1
ATOM 1624 O O . VAL A 1 196 ? 5.461 -14.164 -17.516 1 98.38 196 VAL A O 1
ATOM 1627 N N . SER A 1 197 ? 7.598 -14.453 -17.094 1 97.69 197 SER A N 1
ATOM 1628 C CA . SER A 1 197 ? 7.945 -14.633 -18.5 1 97.69 197 SER A CA 1
ATOM 1629 C C . SER A 1 197 ? 7.195 -15.812 -19.109 1 97.69 197 SER A C 1
ATOM 1631 O O . SER A 1 197 ? 6.605 -15.695 -20.188 1 97.69 197 SER A O 1
ATOM 1633 N N . TYR A 1 198 ? 7.234 -16.859 -18.438 1 98.31 198 TYR A N 1
ATOM 1634 C CA . TYR A 1 198 ? 6.602 -18.062 -18.969 1 98.31 198 TYR A CA 1
ATOM 1635 C C . TYR A 1 198 ? 5.09 -17.891 -19.062 1 98.31 198 TYR A C 1
ATOM 1637 O O . TYR A 1 198 ? 4.488 -18.203 -20.094 1 98.31 198 TYR A O 1
ATOM 1645 N N . HIS A 1 199 ? 4.512 -17.469 -18 1 98.69 199 HIS A N 1
ATOM 1646 C CA . HIS A 1 199 ? 3.055 -17.391 -17.984 1 98.69 199 HIS A CA 1
ATOM 1647 C C . HIS A 1 199 ? 2.555 -16.312 -18.938 1 98.69 199 HIS A C 1
ATOM 1649 O O . HIS A 1 199 ? 1.476 -16.438 -19.531 1 98.69 199 HIS A O 1
ATOM 1655 N N . LYS A 1 200 ? 3.328 -15.242 -19.047 1 97.69 200 LYS A N 1
ATOM 1656 C CA . LYS A 1 200 ? 3.016 -14.305 -20.109 1 97.69 200 LYS A CA 1
ATOM 1657 C C . LYS A 1 200 ? 3.049 -15 -21.484 1 97.69 200 LYS A C 1
ATOM 1659 O O . LYS A 1 200 ? 2.176 -14.773 -22.312 1 97.69 200 LYS A O 1
ATOM 1664 N N . LEU A 1 201 ? 4.016 -15.773 -21.656 1 96.81 201 LEU A N 1
ATOM 1665 C CA . LEU A 1 201 ? 4.207 -16.484 -22.922 1 96.81 201 LEU A CA 1
ATOM 1666 C C . LEU A 1 201 ? 2.979 -17.312 -23.266 1 96.81 201 LEU A C 1
ATOM 1668 O O . LEU A 1 201 ? 2.555 -17.344 -24.422 1 96.81 201 LEU A O 1
ATOM 1672 N N . ILE A 1 202 ? 2.418 -17.906 -22.266 1 97.38 202 ILE A N 1
ATOM 1673 C CA . ILE A 1 202 ? 1.297 -18.797 -22.578 1 97.38 202 ILE A CA 1
ATOM 1674 C C . ILE A 1 202 ? -0.01 -18 -22.516 1 97.38 202 ILE A C 1
ATOM 1676 O O . ILE A 1 202 ? -1.093 -18.578 -22.688 1 97.38 202 ILE A O 1
ATOM 1680 N N . GLY A 1 203 ? 0.089 -16.688 -22.156 1 96.44 203 GLY A N 1
ATOM 1681 C CA . GLY A 1 203 ? -1.076 -15.875 -22.453 1 96.44 203 GLY A CA 1
ATOM 1682 C C . GLY A 1 203 ? -1.68 -15.203 -21.234 1 96.44 203 GLY A C 1
ATOM 1683 O O . GLY A 1 203 ? -2.701 -14.516 -21.344 1 96.44 203 GLY A O 1
ATOM 1684 N N . PHE A 1 204 ? -1.109 -15.383 -20.094 1 97.62 204 PHE A N 1
ATOM 1685 C CA . PHE A 1 204 ? -1.613 -14.633 -18.938 1 97.62 204 PHE A CA 1
ATOM 1686 C C . PHE A 1 204 ? -1.299 -13.148 -19.078 1 97.62 204 PHE A C 1
ATOM 1688 O O . PHE A 1 204 ? -0.2 -12.781 -19.5 1 97.62 204 PHE A O 1
ATOM 1695 N N . ASP A 1 205 ? -2.283 -12.359 -18.656 1 94.25 205 ASP A N 1
ATOM 1696 C CA . ASP A 1 205 ? -2.107 -10.93 -18.922 1 94.25 205 ASP A CA 1
ATOM 1697 C C . ASP A 1 205 ? -2.055 -10.133 -17.625 1 94.25 205 ASP A C 1
ATOM 1699 O O . ASP A 1 205 ? -1.74 -8.945 -17.625 1 94.25 205 ASP A O 1
ATOM 1703 N N . ASN A 1 206 ? -2.402 -10.742 -16.531 1 97.56 206 ASN A N 1
ATOM 1704 C CA . ASN A 1 206 ? -2.396 -10.023 -15.258 1 97.56 206 ASN A CA 1
ATOM 1705 C C . ASN A 1 206 ? -1.775 -10.859 -14.141 1 97.56 206 ASN A C 1
ATOM 1707 O O . ASN A 1 206 ? -2.053 -12.047 -14.023 1 97.56 206 ASN A O 1
ATOM 1711 N N . PHE A 1 207 ? -0.951 -10.203 -13.414 1 98.5 207 PHE A N 1
ATOM 1712 C CA . PHE A 1 207 ? -0.287 -10.828 -12.273 1 98.5 207 PHE A CA 1
ATOM 1713 C C . PHE A 1 207 ? -0.474 -9.992 -11.016 1 98.5 207 PHE A C 1
ATOM 1715 O O . PHE A 1 207 ? -0.178 -8.797 -11.008 1 98.5 207 PHE A O 1
ATOM 1722 N N . ILE A 1 208 ? -0.981 -10.609 -9.984 1 98.31 208 ILE A N 1
ATOM 1723 C CA . ILE A 1 208 ? -1.079 -9.961 -8.68 1 98.31 208 ILE A CA 1
ATOM 1724 C C . ILE A 1 208 ? -0.207 -10.703 -7.668 1 98.31 208 ILE A C 1
ATOM 1726 O O . ILE A 1 208 ? -0.499 -11.844 -7.305 1 98.31 208 ILE A O 1
ATOM 1730 N N . PHE A 1 209 ? 0.811 -10.07 -7.203 1 98.12 209 PHE A N 1
ATOM 1731 C CA . PHE A 1 209 ? 1.712 -10.664 -6.219 1 98.12 209 PHE A CA 1
ATOM 1732 C C . PHE A 1 209 ? 1.328 -10.234 -4.809 1 98.12 209 PHE A C 1
ATOM 1734 O O . PHE A 1 209 ? 1.326 -9.039 -4.496 1 98.12 209 PHE A O 1
ATOM 1741 N N . TYR A 1 210 ? 0.977 -11.188 -4.023 1 97.25 210 TYR A N 1
ATOM 1742 C CA . TYR A 1 210 ? 0.947 -10.969 -2.58 1 97.25 210 TYR A CA 1
ATOM 1743 C C . TYR A 1 210 ? 2.324 -11.188 -1.966 1 97.25 210 TYR A C 1
ATOM 1745 O O . TYR A 1 210 ? 2.779 -12.328 -1.852 1 97.25 210 TYR A O 1
ATOM 1753 N N . HIS A 1 211 ? 2.939 -10.086 -1.568 1 91.62 211 HIS A N 1
ATOM 1754 C CA . HIS A 1 211 ? 4.363 -10.281 -1.31 1 91.62 211 HIS A CA 1
ATOM 1755 C C . HIS A 1 211 ? 4.723 -9.875 0.117 1 91.62 211 HIS A C 1
ATOM 1757 O O . HIS A 1 211 ? 4 -9.102 0.749 1 91.62 211 HIS A O 1
ATOM 1763 N N . ARG A 1 212 ? 5.922 -10.453 0.5 1 87.31 212 ARG A N 1
ATOM 1764 C CA . ARG A 1 212 ? 6.445 -10.156 1.829 1 87.31 212 ARG A CA 1
ATOM 1765 C C . ARG A 1 212 ? 7.863 -9.602 1.749 1 87.31 212 ARG A C 1
ATOM 1767 O O . ARG A 1 212 ? 8.305 -8.875 2.645 1 87.31 212 ARG A O 1
ATOM 1774 N N . ASP A 1 213 ? 8.547 -9.914 0.687 1 91.5 213 ASP A N 1
ATOM 1775 C CA . ASP A 1 213 ? 9.969 -9.602 0.773 1 91.5 213 ASP A CA 1
ATOM 1776 C C . ASP A 1 213 ? 10.539 -9.273 -0.603 1 91.5 213 ASP A C 1
ATOM 1778 O O . ASP A 1 213 ? 11.734 -9.453 -0.841 1 91.5 213 ASP A O 1
ATOM 1782 N N . ILE A 1 214 ? 9.727 -8.852 -1.466 1 95 214 ILE A N 1
ATOM 1783 C CA . ILE A 1 214 ? 10.234 -8.43 -2.766 1 95 214 ILE A CA 1
ATOM 1784 C C . ILE A 1 214 ? 10.859 -7.039 -2.65 1 95 214 ILE A C 1
ATOM 1786 O O . ILE A 1 214 ? 10.195 -6.09 -2.227 1 95 214 ILE A O 1
ATOM 1790 N N . PRO A 1 215 ? 12.133 -6.961 -3.049 1 94.19 215 PRO A N 1
ATOM 1791 C CA . PRO A 1 215 ? 12.758 -5.637 -2.998 1 94.19 215 PRO A CA 1
ATOM 1792 C C . PRO A 1 215 ? 11.984 -4.594 -3.801 1 94.19 215 PRO A C 1
ATOM 1794 O O . PRO A 1 215 ? 11.477 -4.891 -4.887 1 94.19 215 PRO A O 1
ATOM 1797 N N . HIS A 1 216 ? 11.953 -3.408 -3.285 1 93.25 216 HIS A N 1
ATOM 1798 C CA . HIS A 1 216 ? 11.195 -2.342 -3.924 1 93.25 216 HIS A CA 1
ATOM 1799 C C . HIS A 1 216 ? 11.727 -2.047 -5.324 1 93.25 216 HIS A C 1
ATOM 1801 O O . HIS A 1 216 ? 10.953 -1.781 -6.242 1 93.25 216 HIS A O 1
ATOM 1807 N N . ARG A 1 217 ? 12.992 -2.035 -5.488 1 90.62 217 ARG A N 1
ATOM 1808 C CA . ARG A 1 217 ? 13.586 -1.776 -6.797 1 90.62 217 ARG A CA 1
ATOM 1809 C C . ARG A 1 217 ? 13.047 -2.748 -7.844 1 90.62 217 ARG A C 1
ATOM 1811 O O . ARG A 1 217 ? 12.812 -2.365 -8.992 1 90.62 217 ARG A O 1
ATOM 1818 N N . ILE A 1 218 ? 12.805 -3.949 -7.402 1 93.5 218 ILE A N 1
ATOM 1819 C CA . ILE A 1 218 ? 12.344 -4.988 -8.32 1 93.5 218 ILE A CA 1
ATOM 1820 C C . ILE A 1 218 ? 10.859 -4.793 -8.609 1 93.5 218 ILE A C 1
ATOM 1822 O O . ILE A 1 218 ? 10.422 -4.871 -9.758 1 93.5 218 ILE A O 1
ATOM 1826 N N . SER A 1 219 ? 10.07 -4.574 -7.59 1 94.19 219 SER A N 1
ATOM 1827 C CA . SER A 1 219 ? 8.641 -4.363 -7.805 1 94.19 219 SER A CA 1
ATOM 1828 C C . SER A 1 219 ? 8.391 -3.121 -8.656 1 94.19 219 SER A C 1
ATOM 1830 O O . SER A 1 219 ? 7.508 -3.123 -9.523 1 94.19 219 SER A O 1
ATOM 1832 N N . LYS A 1 220 ? 9.156 -2.105 -8.43 1 92.25 220 LYS A N 1
ATOM 1833 C CA . LYS A 1 220 ? 9.039 -0.897 -9.242 1 92.25 220 LYS A CA 1
ATOM 1834 C C . LYS A 1 220 ? 9.414 -1.176 -10.695 1 92.25 220 LYS A C 1
ATOM 1836 O O . LYS A 1 220 ? 8.711 -0.743 -11.617 1 92.25 220 LYS A O 1
ATOM 1841 N N . PHE A 1 221 ? 10.484 -1.835 -10.898 1 93.12 221 PHE A N 1
ATOM 1842 C CA . PHE A 1 221 ? 10.914 -2.191 -12.25 1 93.12 221 PHE A CA 1
ATOM 1843 C C . PHE A 1 221 ? 9.828 -2.971 -12.977 1 93.12 221 PHE A C 1
ATOM 1845 O O . PHE A 1 221 ? 9.492 -2.654 -14.117 1 93.12 221 PHE A O 1
ATOM 1852 N N . MET A 1 222 ? 9.281 -3.957 -12.25 1 94.56 222 MET A N 1
ATOM 1853 C CA . MET A 1 222 ? 8.25 -4.805 -12.852 1 94.56 222 MET A CA 1
ATOM 1854 C C . MET A 1 222 ? 7.008 -3.99 -13.195 1 94.56 222 MET A C 1
ATOM 1856 O O . MET A 1 222 ? 6.414 -4.176 -14.258 1 94.56 222 MET A O 1
ATOM 1860 N N . ALA A 1 223 ? 6.656 -3.117 -12.312 1 91.81 223 ALA A N 1
ATOM 1861 C CA . ALA A 1 223 ? 5.504 -2.256 -12.562 1 91.81 223 ALA A CA 1
ATOM 1862 C C . ALA A 1 223 ? 5.738 -1.362 -13.773 1 91.81 223 ALA A C 1
ATOM 1864 O O . ALA A 1 223 ? 4.844 -1.179 -14.602 1 91.81 223 ALA A O 1
ATOM 1865 N N . ASN A 1 224 ? 6.883 -0.819 -13.906 1 89.88 224 ASN A N 1
ATOM 1866 C CA . ASN A 1 224 ? 7.207 0.135 -14.969 1 89.88 224 ASN A CA 1
ATOM 1867 C C . ASN A 1 224 ? 7.379 -0.559 -16.312 1 89.88 224 ASN A C 1
ATOM 1869 O O . ASN A 1 224 ? 7.07 0.018 -17.359 1 89.88 224 ASN A O 1
ATOM 1873 N N . VAL A 1 225 ? 7.816 -1.795 -16.281 1 91.31 225 VAL A N 1
ATOM 1874 C CA . VAL A 1 225 ? 8.086 -2.488 -17.547 1 91.31 225 VAL A CA 1
ATOM 1875 C C . VAL A 1 225 ? 6.824 -3.205 -18.016 1 91.31 225 VAL A C 1
ATOM 1877 O O . VAL A 1 225 ? 6.73 -3.607 -19.188 1 91.31 225 VAL A O 1
ATOM 1880 N N . ALA A 1 226 ? 5.883 -3.357 -17.156 1 91.31 226 ALA A N 1
ATOM 1881 C CA . ALA A 1 226 ? 4.684 -4.148 -17.422 1 91.31 226 ALA A CA 1
ATOM 1882 C C . ALA A 1 226 ? 3.979 -3.668 -18.688 1 91.31 226 ALA A C 1
ATOM 1884 O O . ALA A 1 226 ? 3.586 -4.477 -19.531 1 91.31 226 ALA A O 1
ATOM 1885 N N . ASN A 1 227 ? 3.877 -2.359 -18.844 1 84.06 227 ASN A N 1
ATOM 1886 C CA . ASN A 1 227 ? 3.191 -1.829 -20.016 1 84.06 227 ASN A CA 1
ATOM 1887 C C . ASN A 1 227 ? 3.938 -2.168 -21.312 1 84.06 227 ASN A C 1
ATOM 1889 O O . ASN A 1 227 ? 3.316 -2.443 -22.344 1 84.06 227 ASN A O 1
ATOM 1893 N N . ARG A 1 228 ? 5.113 -2.15 -21.172 1 83.38 228 ARG A N 1
ATOM 1894 C CA . ARG A 1 228 ? 5.926 -2.48 -22.344 1 83.38 228 ARG A CA 1
ATOM 1895 C C . ARG A 1 228 ? 5.777 -3.951 -22.719 1 83.38 228 ARG A C 1
ATOM 1897 O O . ARG A 1 228 ? 5.871 -4.309 -23.891 1 83.38 228 ARG A O 1
ATOM 1904 N N . LEU A 1 229 ? 5.547 -4.746 -21.75 1 90.56 229 LEU A N 1
ATOM 1905 C CA . LEU A 1 229 ? 5.363 -6.176 -21.969 1 90.56 229 LEU A CA 1
ATOM 1906 C C . LEU A 1 229 ? 3.898 -6.5 -22.25 1 90.56 229 LEU A C 1
ATOM 1908 O O . LEU A 1 229 ? 3.539 -7.664 -22.438 1 90.56 229 LEU A O 1
ATOM 1912 N N . ASP A 1 230 ? 3.068 -5.543 -22.188 1 90.56 230 ASP A N 1
ATOM 1913 C CA . ASP A 1 230 ? 1.636 -5.695 -22.422 1 90.56 230 ASP A CA 1
ATOM 1914 C C . ASP A 1 230 ? 1.001 -6.598 -21.359 1 90.56 230 ASP A C 1
ATOM 1916 O O . ASP A 1 230 ? 0.242 -7.512 -21.688 1 90.56 230 ASP A O 1
ATOM 1920 N N . ILE A 1 231 ? 1.455 -6.48 -20.203 1 95.44 231 ILE A N 1
ATOM 1921 C CA . ILE A 1 231 ? 0.864 -7.168 -19.047 1 95.44 231 ILE A CA 1
ATOM 1922 C C . ILE A 1 231 ? 0.611 -6.168 -17.922 1 95.44 231 ILE A C 1
ATOM 1924 O O . ILE A 1 231 ? 1.038 -5.016 -18 1 95.44 231 ILE A O 1
ATOM 1928 N N . LYS A 1 232 ? -0.166 -6.617 -16.984 1 95.5 232 LYS A N 1
ATOM 1929 C CA . LYS A 1 232 ? -0.38 -5.879 -15.742 1 95.5 232 LYS A CA 1
ATOM 1930 C C . LYS A 1 232 ? 0.229 -6.613 -14.547 1 95.5 232 LYS A C 1
ATOM 1932 O O . LYS A 1 232 ? 0.098 -7.836 -14.438 1 95.5 232 LYS A O 1
ATOM 1937 N N . VAL A 1 233 ? 0.937 -5.895 -13.805 1 96.88 233 VAL A N 1
ATOM 1938 C CA . VAL A 1 233 ? 1.55 -6.48 -12.617 1 96.88 233 VAL A CA 1
ATOM 1939 C C . VAL A 1 233 ? 1.267 -5.602 -11.406 1 96.88 233 VAL A C 1
ATOM 1941 O O . VAL A 1 233 ? 1.469 -4.387 -11.453 1 96.88 233 VAL A O 1
ATOM 1944 N N . SER A 1 234 ? 0.78 -6.211 -10.383 1 96.62 234 SER A N 1
ATOM 1945 C CA . SER A 1 234 ? 0.517 -5.508 -9.133 1 96.62 234 SER A CA 1
ATOM 1946 C C . SER A 1 234 ? 1.166 -6.219 -7.949 1 96.62 234 SER A C 1
ATOM 1948 O O . SER A 1 234 ? 1.22 -7.449 -7.91 1 96.62 234 SER A O 1
ATOM 1950 N N . PHE A 1 235 ? 1.659 -5.445 -7.086 1 96.38 235 PHE A N 1
ATOM 1951 C CA . PHE A 1 235 ? 2.24 -5.969 -5.855 1 96.38 235 PHE A CA 1
ATOM 1952 C C . PHE A 1 235 ? 1.449 -5.496 -4.641 1 96.38 235 PHE A C 1
ATOM 1954 O O . PHE A 1 235 ? 1.345 -4.293 -4.391 1 96.38 235 PHE A O 1
ATOM 1961 N N . LEU A 1 236 ? 0.873 -6.414 -3.924 1 96.56 236 LEU A N 1
ATOM 1962 C CA . LEU A 1 236 ? 0.113 -6.117 -2.715 1 96.56 236 LEU A CA 1
ATOM 1963 C C . LEU A 1 236 ? 0.85 -6.617 -1.476 1 96.56 236 LEU A C 1
ATOM 1965 O O . LEU A 1 236 ? 1.301 -7.766 -1.435 1 96.56 236 LEU A O 1
ATOM 1969 N N . PRO A 1 237 ? 0.965 -5.711 -0.497 1 94.44 237 PRO A N 1
ATOM 1970 C CA . PRO A 1 237 ? 1.604 -6.195 0.729 1 94.44 237 PRO A CA 1
ATOM 1971 C C . PRO A 1 237 ? 0.762 -7.242 1.457 1 94.44 237 PRO A C 1
ATOM 1973 O O . PRO A 1 237 ? -0.433 -7.031 1.681 1 94.44 237 PRO A O 1
ATOM 1976 N N . PHE A 1 238 ? 1.358 -8.297 1.813 1 93.06 238 PHE A N 1
ATOM 1977 C CA . PHE A 1 238 ? 0.617 -9.32 2.547 1 93.06 238 PHE A CA 1
ATOM 1978 C C . PHE A 1 238 ? 0.845 -9.18 4.047 1 93.06 238 PHE A C 1
ATOM 1980 O O . PHE A 1 238 ? -0.074 -9.391 4.84 1 93.06 238 PHE A O 1
ATOM 1987 N N . ASN A 1 239 ? 1.936 -8.758 4.555 1 88.81 239 ASN A N 1
ATOM 1988 C CA . ASN A 1 239 ? 2.303 -8.469 5.934 1 88.81 239 ASN A CA 1
ATOM 1989 C C . ASN A 1 239 ? 1.567 -9.383 6.914 1 88.81 239 ASN A C 1
ATOM 1991 O O . ASN A 1 239 ? 0.996 -8.906 7.898 1 88.81 239 ASN A O 1
ATOM 1995 N N . TYR A 1 240 ? 1.588 -10.625 6.672 1 90 240 TYR A N 1
ATOM 1996 C CA . TYR A 1 240 ? 0.928 -11.625 7.508 1 90 240 TYR A CA 1
ATOM 1997 C C . TYR A 1 240 ? 1.424 -11.547 8.945 1 90 240 TYR A C 1
ATOM 1999 O O . TYR A 1 240 ? 2.631 -11.5 9.195 1 90 240 TYR A O 1
ATOM 2007 N N . PRO A 1 241 ? 0.521 -11.484 9.898 1 85.38 241 PRO A N 1
ATOM 2008 C CA . PRO A 1 241 ? 0.931 -11.219 11.281 1 85.38 241 PRO A CA 1
ATOM 2009 C C . PRO A 1 241 ? 1.644 -12.406 11.922 1 85.38 241 PRO A C 1
ATOM 2011 O O . PRO A 1 241 ? 2.385 -12.234 12.891 1 85.38 241 PRO A O 1
ATOM 2014 N N . LYS A 1 242 ? 1.481 -13.523 11.43 1 80 242 LYS A N 1
ATOM 2015 C CA . LYS A 1 242 ? 2.104 -14.695 12.031 1 80 242 LYS A CA 1
ATOM 2016 C C . LYS A 1 242 ? 3.107 -15.336 11.078 1 80 242 LYS A C 1
ATOM 2018 O O . LYS A 1 242 ? 3.504 -14.727 10.086 1 80 242 LYS A O 1
ATOM 2023 N N . GLY A 1 243 ? 3.684 -16.359 11.602 1 71.56 243 GLY A N 1
ATOM 2024 C CA . GLY A 1 243 ? 4.609 -17.078 10.734 1 71.56 243 GLY A CA 1
ATOM 2025 C C . GLY A 1 243 ? 3.924 -17.797 9.594 1 71.56 243 GLY A C 1
ATOM 2026 O O . GLY A 1 243 ? 2.697 -17.781 9.484 1 71.56 243 GLY A O 1
ATOM 2027 N N . ASP A 1 244 ? 4.707 -18.312 8.766 1 65 244 ASP A N 1
ATOM 2028 C CA . ASP A 1 244 ? 4.207 -19.047 7.605 1 65 244 ASP A CA 1
ATOM 2029 C C . ASP A 1 244 ? 3.232 -20.141 8.031 1 65 244 ASP A C 1
ATOM 2031 O O . ASP A 1 244 ? 3.441 -20.797 9.047 1 65 244 ASP A O 1
ATOM 2035 N N . SER A 1 245 ? 2.133 -20.125 7.367 1 75.5 245 SER A N 1
ATOM 2036 C CA . SER A 1 245 ? 1.052 -21.062 7.648 1 75.5 245 SER A CA 1
ATOM 2037 C C . SER A 1 245 ? 0.475 -21.641 6.363 1 75.5 245 SER A C 1
ATOM 2039 O O . SER A 1 245 ? 0.459 -20.969 5.328 1 75.5 245 SER A O 1
ATOM 2041 N N . PRO A 1 246 ? 0.092 -22.891 6.457 1 76.31 246 PRO A N 1
ATOM 2042 C CA . PRO A 1 246 ? -0.547 -23.484 5.285 1 76.31 246 PRO A CA 1
ATOM 2043 C C . PRO A 1 246 ? -1.828 -22.766 4.875 1 76.31 246 PRO A C 1
ATOM 2045 O O . PRO A 1 246 ? -2.277 -22.906 3.732 1 76.31 246 PRO A O 1
ATOM 2048 N N . GLN A 1 247 ? -2.299 -22 5.711 1 87.25 247 GLN A N 1
ATOM 2049 C CA . GLN A 1 247 ? -3.564 -21.328 5.41 1 87.25 247 GLN A CA 1
ATOM 2050 C C . GLN A 1 247 ? -3.355 -20.141 4.477 1 87.25 247 GLN A C 1
ATOM 2052 O O . GLN A 1 247 ? -4.312 -19.625 3.896 1 87.25 247 GLN A O 1
ATOM 2057 N N . ILE A 1 248 ? -2.139 -19.75 4.316 1 89.88 248 ILE A N 1
ATOM 2058 C CA . ILE A 1 248 ? -1.829 -18.547 3.551 1 89.88 248 ILE A CA 1
ATOM 2059 C C . ILE A 1 248 ? -2.33 -18.703 2.117 1 89.88 248 ILE A C 1
ATOM 2061 O O . ILE A 1 248 ? -2.918 -17.781 1.553 1 89.88 248 ILE A O 1
ATOM 2065 N N . ARG A 1 249 ? -2.152 -19.828 1.579 1 91.56 249 ARG A N 1
ATOM 2066 C CA . ARG A 1 249 ? -2.561 -20.047 0.196 1 91.56 249 ARG A CA 1
ATOM 2067 C C . ARG A 1 249 ? -4.066 -19.859 0.034 1 91.56 249 ARG A C 1
ATOM 2069 O O . ARG A 1 249 ? -4.52 -19.188 -0.891 1 91.56 249 ARG A O 1
ATOM 2076 N N . LEU A 1 250 ? -4.742 -20.531 0.898 1 92.38 250 LEU A N 1
ATOM 2077 C CA . LEU A 1 250 ? -6.199 -20.438 0.831 1 92.38 250 LEU A CA 1
ATOM 2078 C C . LEU A 1 250 ? -6.664 -19 1.079 1 92.38 250 LEU A C 1
ATOM 2080 O O . LEU A 1 250 ? -7.613 -18.531 0.446 1 92.38 250 LEU A O 1
ATOM 2084 N N . LEU A 1 251 ? -6.008 -18.344 1.975 1 94.25 251 LEU A N 1
ATOM 2085 C CA . LEU A 1 251 ? -6.32 -16.953 2.258 1 94.25 251 LEU A CA 1
ATOM 2086 C C . LEU A 1 251 ? -6.133 -16.094 1.014 1 94.25 251 LEU A C 1
ATOM 2088 O O . LEU A 1 251 ? -7.012 -15.297 0.664 1 94.25 251 LEU A O 1
ATOM 2092 N N . VAL A 1 252 ? -5.047 -16.266 0.371 1 96.56 252 VAL A N 1
ATOM 2093 C CA . VAL A 1 252 ? -4.738 -15.5 -0.828 1 96.56 252 VAL A CA 1
ATOM 2094 C C . VAL A 1 252 ? -5.723 -15.852 -1.938 1 96.56 252 VAL A C 1
ATOM 2096 O O . VAL A 1 252 ? -6.199 -14.969 -2.658 1 96.56 252 VAL A O 1
ATOM 2099 N N . GLU A 1 253 ? -6.02 -17.109 -2.08 1 96.38 253 GLU A N 1
ATOM 2100 C CA . GLU A 1 253 ? -6.961 -17.547 -3.102 1 96.38 253 GLU A CA 1
ATOM 2101 C C . GLU A 1 253 ? -8.32 -16.891 -2.93 1 96.38 253 GLU A C 1
ATOM 2103 O O . GLU A 1 253 ? -8.875 -16.344 -3.889 1 96.38 253 GLU A O 1
ATOM 2108 N N . ASN A 1 254 ? -8.789 -16.906 -1.751 1 94.81 254 ASN A N 1
ATOM 2109 C CA . ASN A 1 254 ? -10.086 -16.281 -1.48 1 94.81 254 ASN A CA 1
ATOM 2110 C C . ASN A 1 254 ? -10.039 -14.773 -1.677 1 94.81 254 ASN A C 1
ATOM 2112 O O . ASN A 1 254 ? -10.953 -14.195 -2.26 1 94.81 254 ASN A O 1
ATOM 2116 N N . GLU A 1 255 ? -9.047 -14.18 -1.171 1 96.88 255 GLU A N 1
ATOM 2117 C CA . GLU A 1 255 ? -8.883 -12.734 -1.308 1 96.88 255 GLU A CA 1
ATOM 2118 C C . GLU A 1 255 ? -8.797 -12.328 -2.775 1 96.88 255 GLU A C 1
ATOM 2120 O O . GLU A 1 255 ? -9.453 -11.367 -3.195 1 96.88 255 GLU A O 1
ATOM 2125 N N . CYS A 1 256 ? -8.039 -13.016 -3.477 1 97.19 256 CYS A N 1
ATOM 2126 C CA . CYS A 1 256 ? -7.832 -12.711 -4.887 1 97.19 256 CYS A CA 1
ATOM 2127 C C . CYS A 1 256 ? -9.117 -12.922 -5.684 1 97.19 256 CYS A C 1
ATOM 2129 O O . CYS A 1 256 ? -9.453 -12.117 -6.551 1 97.19 256 CYS A O 1
ATOM 2131 N N . ASN A 1 257 ? -9.82 -13.984 -5.387 1 95.38 257 ASN A N 1
ATOM 2132 C CA . ASN A 1 257 ? -11.094 -14.227 -6.062 1 95.38 257 ASN A CA 1
ATOM 2133 C C . ASN A 1 257 ? -12.07 -13.078 -5.836 1 95.38 257 ASN A C 1
ATOM 2135 O O . ASN A 1 257 ? -12.75 -12.648 -6.77 1 95.38 257 ASN A O 1
ATOM 2139 N N . LEU A 1 258 ? -12.078 -12.641 -4.684 1 95.12 258 LEU A N 1
ATOM 2140 C CA . LEU A 1 258 ? -12.984 -11.539 -4.371 1 95.12 258 LEU A CA 1
ATOM 2141 C C . LEU A 1 258 ? -12.508 -10.242 -5.031 1 95.12 258 LEU A C 1
ATOM 2143 O O . LEU A 1 258 ? -13.32 -9.5 -5.594 1 95.12 258 LEU A O 1
ATOM 2147 N N . ARG A 1 259 ? -11.281 -9.984 -5.004 1 95.69 259 ARG A N 1
ATOM 2148 C CA . ARG A 1 259 ? -10.719 -8.742 -5.531 1 95.69 259 ARG A CA 1
ATOM 2149 C C . ARG A 1 259 ? -10.898 -8.656 -7.043 1 95.69 259 ARG A C 1
ATOM 2151 O O . ARG A 1 259 ? -11.133 -7.578 -7.586 1 95.69 259 ARG A O 1
ATOM 2158 N N . THR A 1 260 ? -10.789 -9.75 -7.664 1 95.25 260 THR A N 1
ATOM 2159 C CA . THR A 1 260 ? -10.805 -9.758 -9.125 1 95.25 260 THR A CA 1
ATOM 2160 C C . THR A 1 260 ? -12.195 -10.086 -9.656 1 95.25 260 THR A C 1
ATOM 2162 O O . THR A 1 260 ? -12.398 -10.164 -10.867 1 95.25 260 THR A O 1
ATOM 2165 N N . LEU A 1 261 ? -13.117 -10.234 -8.766 1 93.44 261 LEU A N 1
ATOM 2166 C CA . LEU A 1 261 ? -14.469 -10.633 -9.148 1 93.44 261 LEU A CA 1
ATOM 2167 C C . LEU A 1 261 ? -15.055 -9.656 -10.156 1 93.44 261 LEU A C 1
ATOM 2169 O O . LEU A 1 261 ? -15.047 -8.445 -9.93 1 93.44 261 LEU A O 1
ATOM 2173 N N . GLY A 1 262 ? -15.445 -10.195 -11.266 1 89.75 262 GLY A N 1
ATOM 2174 C CA . GLY A 1 262 ? -16.094 -9.391 -12.273 1 89.75 262 GLY A CA 1
ATOM 2175 C C . GLY A 1 262 ? -15.125 -8.648 -13.172 1 89.75 262 GLY A C 1
ATOM 2176 O O . GLY A 1 262 ? -15.531 -8.047 -14.172 1 89.75 262 GLY A O 1
ATOM 2177 N N . GLN A 1 263 ? -13.898 -8.719 -12.836 1 92 263 GLN A N 1
ATOM 2178 C CA . GLN A 1 263 ? -12.898 -7.98 -13.609 1 92 263 GLN A CA 1
ATOM 2179 C C . GLN A 1 263 ? -12.062 -8.93 -14.469 1 92 263 GLN A C 1
ATOM 2181 O O . GLN A 1 263 ? -11.531 -8.523 -15.5 1 92 263 GLN A O 1
ATOM 2186 N N . THR A 1 264 ? -11.938 -10.086 -13.961 1 93.31 264 THR A N 1
ATOM 2187 C CA . THR A 1 264 ? -11.164 -11.102 -14.656 1 93.31 264 THR A CA 1
ATOM 2188 C C . THR A 1 264 ? -12.023 -12.328 -14.953 1 93.31 264 THR A C 1
ATOM 2190 O O . THR A 1 264 ? -12.789 -12.773 -14.086 1 93.31 264 THR A O 1
ATOM 2193 N N . LYS A 1 265 ? -11.875 -12.82 -16.109 1 93.19 265 LYS A N 1
ATOM 2194 C CA . LYS A 1 265 ? -12.68 -13.977 -16.469 1 93.19 265 LYS A CA 1
ATOM 2195 C C . LYS A 1 265 ? -12.195 -15.234 -15.766 1 93.19 265 LYS A C 1
ATOM 2197 O O . LYS A 1 265 ? -12.992 -15.984 -15.195 1 93.19 265 LYS A O 1
ATOM 2202 N N . TYR A 1 266 ? -10.859 -15.484 -15.82 1 95.38 266 TYR A N 1
ATOM 2203 C CA . TYR A 1 266 ? -10.266 -16.641 -15.172 1 95.38 266 TYR A CA 1
ATOM 2204 C C . TYR A 1 266 ? -9.203 -16.219 -14.156 1 95.38 266 TYR A C 1
ATOM 2206 O O . TYR A 1 266 ? -8.414 -15.312 -14.422 1 95.38 266 TYR A O 1
ATOM 2214 N N . VAL A 1 267 ? -9.234 -16.844 -13.031 1 97.25 267 VAL A N 1
ATOM 2215 C CA . VAL A 1 267 ? -8.258 -16.531 -11.992 1 97.25 267 VAL A CA 1
ATOM 2216 C C . VAL A 1 267 ? -7.684 -17.812 -11.414 1 97.25 267 VAL A C 1
ATOM 2218 O O . VAL A 1 267 ? -8.414 -18.781 -11.203 1 97.25 267 VAL A O 1
ATOM 2221 N N . VAL A 1 268 ? -6.391 -17.812 -11.164 1 98.25 268 VAL A N 1
ATOM 2222 C CA . VAL A 1 268 ? -5.723 -18.953 -10.531 1 98.25 268 VAL A CA 1
ATOM 2223 C C . VAL A 1 268 ? -4.703 -18.453 -9.516 1 98.25 268 VAL A C 1
ATOM 2225 O O . VAL A 1 268 ? -4.109 -17.375 -9.695 1 98.25 268 VAL A O 1
ATOM 2228 N N . THR A 1 269 ? -4.527 -19.188 -8.438 1 98.31 269 THR A N 1
ATOM 2229 C CA . THR A 1 269 ? -3.523 -18.875 -7.43 1 98.31 269 THR A CA 1
ATOM 2230 C C . THR A 1 269 ? -2.367 -19.875 -7.496 1 98.31 269 THR A C 1
ATOM 2232 O O . THR A 1 269 ? -2.578 -21.078 -7.422 1 98.31 269 THR A O 1
ATOM 2235 N N . LEU A 1 270 ? -1.168 -19.312 -7.656 1 98.31 270 LEU A N 1
ATOM 2236 C CA . LEU A 1 270 ? 0.012 -20.156 -7.809 1 98.31 270 LEU A CA 1
ATOM 2237 C C . LEU A 1 270 ? 1.155 -19.656 -6.934 1 98.31 270 LEU A C 1
ATOM 2239 O O . LEU A 1 270 ? 1.086 -18.547 -6.383 1 98.31 270 LEU A O 1
ATOM 2243 N N . GLU A 1 271 ? 2.096 -20.531 -6.773 1 96.69 271 GLU A N 1
ATOM 2244 C CA . GLU A 1 271 ? 3.408 -20.156 -6.25 1 96.69 271 GLU A CA 1
ATOM 2245 C C . GLU A 1 271 ? 4.398 -19.906 -7.383 1 96.69 271 GLU A C 1
ATOM 2247 O O . GLU A 1 271 ? 4.172 -20.312 -8.523 1 96.69 271 GLU A O 1
ATOM 2252 N N . THR A 1 272 ? 5.477 -19.297 -7.078 1 96.88 272 THR A N 1
ATOM 2253 C CA . THR A 1 272 ? 6.414 -18.906 -8.125 1 96.88 272 THR A CA 1
ATOM 2254 C C . THR A 1 272 ? 7.141 -20.125 -8.688 1 96.88 272 THR A C 1
ATOM 2256 O O . THR A 1 272 ? 7.793 -20.047 -9.734 1 96.88 272 THR A O 1
ATOM 2259 N N . ASN A 1 273 ? 6.996 -21.219 -8.031 1 96.44 273 ASN A N 1
ATOM 2260 C CA . ASN A 1 273 ? 7.605 -22.438 -8.555 1 96.44 273 ASN A CA 1
ATOM 2261 C C . ASN A 1 273 ? 6.57 -23.344 -9.211 1 96.44 273 ASN A C 1
ATOM 2263 O O 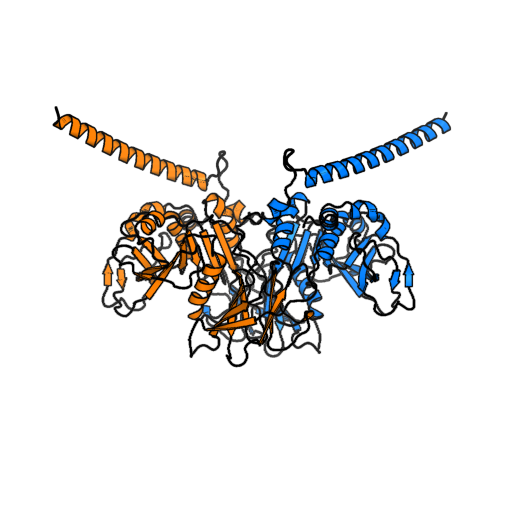. ASN A 1 273 ? 6.824 -24.531 -9.43 1 96.44 273 ASN A O 1
ATOM 2267 N N . GLU A 1 274 ? 5.457 -22.812 -9.469 1 97.81 274 GLU A N 1
ATOM 2268 C CA . GLU A 1 274 ? 4.383 -23.547 -10.125 1 97.81 274 GLU A CA 1
ATOM 2269 C C . GLU A 1 274 ? 4.102 -22.969 -11.516 1 97.81 274 GLU A C 1
ATOM 2271 O O . GLU A 1 274 ? 3.846 -21.766 -11.656 1 97.81 274 GLU A O 1
ATOM 2276 N N . TYR A 1 275 ? 4.086 -23.891 -12.508 1 98.5 275 TYR A N 1
ATOM 2277 C CA . TYR A 1 275 ? 3.887 -23.5 -13.898 1 98.5 275 TYR A CA 1
ATOM 2278 C C . TYR A 1 275 ? 2.727 -24.266 -14.516 1 98.5 275 TYR A C 1
ATOM 2280 O O . TYR A 1 275 ? 2.723 -25.5 -14.516 1 98.5 275 TYR A O 1
ATOM 2288 N N . ILE A 1 276 ? 1.78 -23.547 -15.016 1 98.38 276 ILE A N 1
ATOM 2289 C CA . ILE A 1 276 ? 0.697 -24.203 -15.742 1 98.38 276 ILE A CA 1
ATOM 2290 C C . ILE A 1 276 ? 1.187 -24.625 -17.125 1 98.38 276 ILE A C 1
ATOM 2292 O O . ILE A 1 276 ? 1.607 -23.797 -17.922 1 98.38 276 ILE A O 1
ATOM 2296 N N . VAL A 1 277 ? 1.046 -25.906 -17.359 1 97.88 277 VAL A N 1
ATOM 2297 C CA . VAL A 1 277 ? 1.557 -26.422 -18.625 1 97.88 277 VAL A CA 1
ATOM 2298 C C . VAL A 1 277 ? 0.444 -27.156 -19.375 1 97.88 277 VAL A C 1
ATOM 2300 O O . VAL A 1 277 ? 0.132 -28.312 -19.062 1 97.88 277 VAL A O 1
ATOM 2303 N N . PRO A 1 278 ? -0.117 -26.484 -20.344 1 96.12 278 PRO A N 1
ATOM 2304 C CA . PRO A 1 278 ? -1.051 -27.203 -21.219 1 96.12 278 PRO A CA 1
ATOM 2305 C C . PRO A 1 278 ? -0.35 -28.188 -22.156 1 96.12 278 PRO A C 1
ATOM 2307 O O . PRO A 1 278 ? 0.676 -27.859 -22.75 1 96.12 278 PRO A O 1
ATOM 2310 N N . ARG A 1 279 ? -0.87 -29.328 -22.266 1 93.88 279 ARG A N 1
ATOM 2311 C CA . ARG A 1 279 ? -0.219 -30.359 -23.062 1 93.88 279 ARG A CA 1
ATOM 2312 C C . ARG A 1 279 ? -0.563 -30.203 -24.531 1 93.88 279 ARG A C 1
ATOM 2314 O O . ARG A 1 279 ? 0.293 -30.406 -25.406 1 93.88 279 ARG A O 1
ATOM 2321 N N . ASN A 1 280 ? -1.79 -29.875 -24.859 1 90.06 280 ASN A N 1
ATOM 2322 C CA . ASN A 1 280 ? -2.234 -29.875 -26.25 1 90.06 280 ASN A CA 1
ATOM 2323 C C . ASN A 1 280 ? -2.545 -28.469 -26.734 1 90.06 280 ASN A C 1
ATOM 2325 O O . ASN A 1 280 ? -3.316 -28.281 -27.688 1 90.06 280 ASN A O 1
ATOM 2329 N N . ALA A 1 281 ? -2.105 -27.484 -26.047 1 91.56 281 ALA A N 1
ATOM 2330 C CA . ALA A 1 281 ? -2.312 -26.078 -26.422 1 91.56 281 ALA A CA 1
ATOM 2331 C C . ALA A 1 281 ? -1.059 -25.25 -26.172 1 91.56 281 ALA A C 1
ATOM 2333 O O . ALA A 1 281 ? -0.212 -25.641 -25.359 1 91.56 281 ALA A O 1
ATOM 2334 N N . LEU A 1 282 ? -1.019 -24.172 -26.875 1 91.31 282 LEU A N 1
ATOM 2335 C CA . LEU A 1 282 ? 0.127 -23.281 -26.703 1 91.31 282 LEU A CA 1
ATOM 2336 C C . LEU A 1 282 ? -0.231 -22.094 -25.812 1 91.31 282 LEU A C 1
ATOM 2338 O O . LEU A 1 282 ? 0.655 -21.391 -25.312 1 91.31 282 LEU A O 1
ATOM 2342 N N . THR A 1 283 ? -1.528 -21.922 -25.703 1 93.75 283 THR A N 1
ATOM 2343 C CA . THR A 1 283 ? -1.974 -20.797 -24.875 1 93.75 283 THR A CA 1
ATOM 2344 C C . THR A 1 283 ? -3.023 -21.25 -23.859 1 93.75 283 THR A C 1
ATOM 2346 O O . THR A 1 283 ? -3.73 -22.234 -24.094 1 93.75 283 THR A O 1
ATOM 2349 N N . ILE A 1 284 ? -3.084 -20.547 -22.797 1 94.94 284 ILE A N 1
ATOM 2350 C CA . ILE A 1 284 ? -4.043 -20.859 -21.734 1 94.94 284 ILE A CA 1
ATOM 2351 C C . ILE A 1 284 ? -5.461 -20.609 -22.25 1 94.94 284 ILE A C 1
ATOM 2353 O O . ILE A 1 284 ? -6.391 -21.344 -21.891 1 94.94 284 ILE A O 1
ATOM 2357 N N . THR A 1 285 ? -5.605 -19.609 -23.047 1 90.25 285 THR A N 1
ATOM 2358 C CA . THR A 1 285 ? -6.922 -19.297 -23.594 1 90.25 285 THR A CA 1
ATOM 2359 C C . THR A 1 285 ? -7.438 -20.438 -24.469 1 90.25 285 THR A C 1
ATOM 2361 O O . THR A 1 285 ? -8.602 -20.812 -24.359 1 90.25 285 THR A O 1
ATOM 2364 N N . SER A 1 286 ? -6.574 -20.891 -25.312 1 90.38 286 SER A N 1
ATOM 2365 C CA . SER A 1 286 ? -6.949 -22.016 -26.156 1 90.38 286 SER A CA 1
ATOM 2366 C C . SER A 1 286 ? -7.297 -23.25 -25.312 1 90.38 286 SER A C 1
ATOM 2368 O O . SER A 1 286 ? -8.25 -23.969 -25.625 1 90.38 286 SER A O 1
ATOM 2370 N N . PHE A 1 287 ? -6.59 -23.453 -24.312 1 93.38 287 PHE A N 1
ATOM 2371 C CA . PHE A 1 287 ? -6.84 -24.578 -23.406 1 93.38 287 PHE A CA 1
ATOM 2372 C C . PHE A 1 287 ? -8.188 -24.406 -22.719 1 93.38 287 PHE A C 1
ATOM 2374 O O . PHE A 1 287 ? -9.016 -25.328 -22.734 1 93.38 287 PHE A O 1
ATOM 2381 N N . LEU A 1 288 ? -8.453 -23.234 -22.219 1 90.81 288 LEU A N 1
ATOM 2382 C CA . LEU A 1 288 ? -9.648 -22.984 -21.422 1 90.81 288 LEU A CA 1
ATOM 2383 C C . LEU A 1 288 ? -10.891 -22.984 -22.297 1 90.81 288 LEU A C 1
ATOM 2385 O O . LEU A 1 288 ? -11.984 -23.312 -21.844 1 90.81 288 LEU A O 1
ATOM 2389 N N . ARG A 1 289 ? -10.766 -22.625 -23.516 1 85.12 289 ARG A N 1
ATOM 2390 C CA . ARG A 1 289 ? -11.883 -22.656 -24.453 1 85.12 289 ARG A CA 1
ATOM 2391 C C . ARG A 1 289 ? -12.328 -24.094 -24.734 1 85.12 289 ARG A C 1
ATOM 2393 O O . ARG A 1 289 ? -13.508 -24.344 -25 1 85.12 289 ARG A O 1
ATOM 2400 N N . ASN A 1 290 ? -11.453 -24.969 -24.609 1 84.44 290 ASN A N 1
ATOM 2401 C CA . ASN A 1 290 ? -11.734 -26.359 -24.969 1 84.44 290 ASN A CA 1
ATOM 2402 C C . ASN A 1 290 ? -12.242 -27.156 -23.781 1 84.44 290 ASN A C 1
ATOM 2404 O O . ASN A 1 290 ? -12.633 -28.312 -23.938 1 84.44 290 ASN A O 1
ATOM 2408 N N . VAL A 1 291 ? -12.18 -26.516 -22.719 1 82.88 291 VAL A N 1
ATOM 2409 C CA . VAL A 1 291 ? -12.656 -27.234 -21.531 1 82.88 291 VAL A CA 1
ATOM 2410 C C . VAL A 1 291 ? -14.109 -26.844 -21.25 1 82.88 291 VAL A C 1
ATOM 2412 O O . VAL A 1 291 ? -14.578 -25.797 -21.703 1 82.88 291 VAL A O 1
ATOM 2415 N N . ASP A 1 292 ? -14.797 -27.703 -20.531 1 70.81 292 ASP A N 1
ATOM 2416 C CA . ASP A 1 292 ? -16.219 -27.578 -20.234 1 70.81 292 ASP A CA 1
ATOM 2417 C C . ASP A 1 292 ? -16.562 -26.156 -19.797 1 70.81 292 ASP A C 1
ATOM 2419 O O . ASP A 1 292 ? -16.188 -25.719 -18.703 1 70.81 292 ASP A O 1
ATOM 2423 N N . GLU A 1 293 ? -17.375 -25.578 -20.578 1 72.5 293 GLU A N 1
ATOM 2424 C CA . GLU A 1 293 ? -17.734 -24.188 -20.406 1 72.5 293 GLU A CA 1
ATOM 2425 C C . GLU A 1 293 ? -18.688 -24 -19.234 1 72.5 293 GLU A C 1
ATOM 2427 O O . GLU A 1 293 ? -18.781 -22.906 -18.656 1 72.5 293 GLU A O 1
ATOM 2432 N N . ASP A 1 294 ? -19.25 -25.016 -18.781 1 80.38 294 ASP A N 1
ATOM 2433 C CA . ASP A 1 294 ? -20.312 -24.844 -17.812 1 80.38 294 ASP A CA 1
ATOM 2434 C C . ASP A 1 294 ? -19.766 -24.891 -16.375 1 80.38 294 ASP A C 1
ATOM 2436 O O . ASP A 1 294 ? -20.438 -24.469 -15.438 1 80.38 294 ASP A O 1
ATOM 2440 N N . SER A 1 295 ? -18.594 -25.328 -16.312 1 87.38 295 SER A N 1
ATOM 2441 C CA . SER A 1 295 ? -18.016 -25.438 -14.977 1 87.38 295 SER A CA 1
ATOM 2442 C C . SER A 1 295 ? -17.578 -24.078 -14.445 1 87.38 295 SER A C 1
ATOM 2444 O O . SER A 1 295 ? -17.156 -23.219 -15.227 1 87.38 295 SER A O 1
ATOM 2446 N N . LYS A 1 296 ? -17.672 -24.016 -13.164 1 90.69 296 LYS A N 1
ATOM 2447 C CA . LYS A 1 296 ? -17.312 -22.75 -12.523 1 90.69 296 LYS A CA 1
ATOM 2448 C C . LYS A 1 296 ? -15.836 -22.734 -12.133 1 90.69 296 LYS A C 1
ATOM 2450 O O . LYS A 1 296 ? -15.25 -21.672 -11.922 1 90.69 296 LYS A O 1
ATOM 2455 N N . ARG A 1 297 ? -15.312 -23.922 -11.984 1 93.56 297 ARG A N 1
ATOM 2456 C CA . ARG A 1 297 ? -13.883 -23.984 -11.711 1 93.56 297 ARG A CA 1
ATOM 2457 C C . ARG A 1 297 ? -13.273 -25.266 -12.289 1 93.56 297 ARG A C 1
ATOM 2459 O O . ARG A 1 297 ? -13.984 -26.219 -12.555 1 93.56 297 ARG A O 1
ATOM 2466 N N . PHE A 1 298 ? -11.984 -25.203 -12.547 1 95.31 298 PHE A N 1
ATOM 2467 C CA . PHE A 1 298 ? -11.195 -26.312 -13.062 1 95.31 298 PHE A CA 1
ATOM 2468 C C . PHE A 1 298 ? -10.102 -26.719 -12.07 1 95.31 298 PHE A C 1
ATOM 2470 O O . PHE A 1 298 ? -9.406 -25.844 -11.539 1 95.31 298 PHE A O 1
ATOM 2477 N N . SER A 1 299 ? -10.055 -27.969 -11.828 1 96.25 299 SER A N 1
ATOM 2478 C CA . SER A 1 299 ? -8.969 -28.438 -10.977 1 96.25 299 SER A CA 1
ATOM 2479 C C . SER A 1 299 ? -7.824 -29.016 -11.805 1 96.25 299 SER A C 1
ATOM 2481 O O . SER A 1 299 ? -8.039 -29.891 -12.648 1 96.25 299 SER A O 1
ATOM 2483 N N . LEU A 1 300 ? -6.676 -28.5 -11.594 1 97 300 LEU A N 1
ATOM 2484 C CA . LEU A 1 300 ? -5.484 -28.984 -12.289 1 97 300 LEU A CA 1
ATOM 2485 C C . LEU A 1 300 ? -4.586 -29.766 -11.336 1 97 300 LEU A C 1
ATOM 2487 O O . LEU A 1 300 ? -4.277 -29.297 -10.234 1 97 300 LEU A O 1
ATOM 2491 N N . PRO A 1 301 ? -4.199 -30.922 -11.758 1 96.5 301 PRO A N 1
ATOM 2492 C CA . PRO A 1 301 ? -3.275 -31.672 -10.906 1 96.5 301 PRO A CA 1
ATOM 2493 C C . PRO A 1 301 ? -1.874 -31.078 -10.867 1 96.5 301 PRO A C 1
ATOM 2495 O O . PRO A 1 301 ? -1.393 -30.562 -11.883 1 96.5 301 PRO A O 1
ATOM 2498 N N . VAL A 1 302 ? -1.239 -31.188 -9.727 1 96.81 302 VAL A N 1
ATOM 2499 C CA . VAL A 1 302 ? 0.122 -30.688 -9.555 1 96.81 302 VAL A CA 1
ATOM 2500 C C . VAL A 1 302 ? 1.108 -31.859 -9.617 1 96.81 302 VAL A C 1
ATOM 2502 O O . VAL A 1 302 ? 0.926 -32.875 -8.938 1 96.81 302 VAL A O 1
ATOM 2505 N N . GLN A 1 303 ? 2.096 -31.703 -10.469 1 94.31 303 GLN A N 1
ATOM 2506 C CA . GLN A 1 303 ? 3.189 -32.656 -10.555 1 94.31 303 GLN A CA 1
ATOM 2507 C C . GLN A 1 303 ? 4.48 -32.094 -9.984 1 94.31 303 GLN A C 1
ATOM 2509 O O . GLN A 1 303 ? 4.852 -30.953 -10.305 1 94.31 303 GLN A O 1
ATOM 2514 N N . LYS A 1 304 ? 5.16 -32.875 -9.25 1 93.38 304 LYS A N 1
ATOM 2515 C CA . LYS A 1 304 ? 6.402 -32.438 -8.633 1 93.38 304 LYS A CA 1
ATOM 2516 C C . LYS A 1 304 ? 7.613 -32.812 -9.477 1 93.38 304 LYS A C 1
ATOM 2518 O O . LYS A 1 304 ? 7.797 -33.969 -9.82 1 93.38 304 LYS A O 1
ATOM 2523 N N . PHE A 1 305 ? 8.32 -31.766 -9.82 1 93.06 305 PHE A N 1
ATOM 2524 C CA . PHE A 1 305 ? 9.57 -31.938 -10.539 1 93.06 305 PHE A CA 1
ATOM 2525 C C . PHE A 1 305 ? 10.766 -31.688 -9.633 1 93.06 305 PHE A C 1
ATOM 2527 O O . PHE A 1 305 ? 10.852 -30.625 -9 1 93.06 305 PHE A O 1
ATOM 2534 N N . CYS A 1 306 ? 11.648 -32.594 -9.656 1 88.56 306 CYS A N 1
ATOM 2535 C CA . CYS A 1 306 ? 12.797 -32.469 -8.766 1 88.56 306 CYS A CA 1
ATOM 2536 C C . CYS A 1 306 ? 13.945 -31.734 -9.445 1 88.56 306 CYS A C 1
ATOM 2538 O O . CYS A 1 306 ? 14.32 -32.062 -10.57 1 88.56 306 CYS A O 1
ATOM 2540 N N . ILE A 1 307 ? 14.391 -30.719 -8.602 1 88.12 307 ILE A N 1
ATOM 2541 C CA . ILE A 1 307 ? 15.5 -29.938 -9.148 1 88.12 307 ILE A CA 1
ATOM 2542 C C . ILE A 1 307 ? 16.734 -30.125 -8.273 1 88.12 307 ILE A C 1
ATOM 2544 O O . ILE A 1 307 ? 16.625 -30.25 -7.051 1 88.12 307 ILE A O 1
ATOM 2548 N N . ASP A 1 308 ? 17.891 -30.219 -8.82 1 79.06 308 ASP A N 1
ATOM 2549 C CA . ASP A 1 308 ? 19.156 -30.344 -8.102 1 79.06 308 ASP A CA 1
ATOM 2550 C C . ASP A 1 308 ? 20.109 -29.219 -8.484 1 79.06 308 ASP A C 1
ATOM 2552 O O . ASP A 1 308 ? 19.828 -28.031 -8.227 1 79.06 308 ASP A O 1
ATOM 2556 N N . ASN A 1 309 ? 21.125 -29.5 -9.227 1 74.56 309 ASN A N 1
ATOM 2557 C CA . ASN A 1 309 ? 22.141 -28.547 -9.641 1 74.56 309 ASN A CA 1
ATOM 2558 C C . ASN A 1 309 ? 21.625 -27.594 -10.727 1 74.56 309 ASN A C 1
ATOM 2560 O O . ASN A 1 309 ? 21.453 -28 -11.875 1 74.56 309 ASN A O 1
ATOM 2564 N N . LEU A 1 310 ? 21.234 -26.391 -10.203 1 78.31 310 LEU A N 1
ATOM 2565 C CA . LEU A 1 310 ? 20.609 -25.453 -11.125 1 78.31 310 LEU A CA 1
ATOM 2566 C C . LEU A 1 310 ? 21.656 -24.609 -11.844 1 78.31 310 LEU A C 1
ATOM 2568 O O . LEU A 1 310 ? 22.641 -24.172 -11.234 1 78.31 310 LEU A O 1
ATOM 2572 N N . ASP A 1 311 ? 21.453 -24.656 -13.172 1 82.12 311 ASP A N 1
ATOM 2573 C CA . ASP A 1 311 ? 22.188 -23.719 -14.023 1 82.12 311 ASP A CA 1
ATOM 2574 C C . ASP A 1 311 ? 21.531 -22.328 -13.984 1 82.12 311 ASP A C 1
ATOM 2576 O O . ASP A 1 311 ? 20.359 -22.188 -14.312 1 82.12 311 ASP A O 1
ATOM 2580 N N . LEU A 1 312 ? 22.344 -21.406 -13.719 1 81.38 312 LEU A N 1
ATOM 2581 C CA . LEU A 1 312 ? 21.828 -20.047 -13.57 1 81.38 312 LEU A CA 1
ATOM 2582 C C . LEU A 1 312 ? 21.5 -19.422 -14.922 1 81.38 312 LEU A C 1
ATOM 2584 O O . LEU A 1 312 ? 20.75 -18.453 -15 1 81.38 312 LEU A O 1
ATOM 2588 N N . LYS A 1 313 ? 21.984 -20 -15.945 1 86.19 313 LYS A N 1
ATOM 2589 C CA . LYS A 1 313 ? 21.812 -19.406 -17.266 1 86.19 313 LYS A CA 1
ATOM 2590 C C . LYS A 1 313 ? 20.609 -20 -17.984 1 86.19 313 LYS A C 1
ATOM 2592 O O . LYS A 1 313 ? 20.344 -19.656 -19.141 1 86.19 313 LYS A O 1
ATOM 2597 N N . LYS A 1 314 ? 19.938 -20.875 -17.344 1 90.69 314 LYS A N 1
ATOM 2598 C CA . LYS A 1 314 ? 18.75 -21.469 -17.938 1 90.69 314 LYS A CA 1
ATOM 2599 C C . LYS A 1 314 ? 17.562 -21.406 -16.969 1 90.69 314 LYS A C 1
ATOM 2601 O O . LYS A 1 314 ? 17.734 -21.594 -15.766 1 90.69 314 LYS A O 1
ATOM 2606 N N . PRO A 1 315 ? 16.422 -21.203 -17.609 1 94.56 315 PRO A N 1
ATOM 2607 C CA . PRO A 1 315 ? 15.242 -21.219 -16.719 1 94.56 315 PRO A CA 1
ATOM 2608 C C . PRO A 1 315 ? 15.086 -22.547 -15.984 1 94.56 315 PRO A C 1
ATOM 2610 O O . PRO A 1 315 ? 15.352 -23.609 -16.547 1 94.56 315 PRO A O 1
ATOM 2613 N N . ILE A 1 316 ? 14.625 -22.484 -14.797 1 93.69 316 ILE A N 1
ATOM 2614 C CA . ILE A 1 316 ? 14.5 -23.641 -13.914 1 93.69 316 ILE A CA 1
ATOM 2615 C C . ILE A 1 316 ? 13.555 -24.656 -14.539 1 93.69 316 ILE A C 1
ATOM 2617 O O . ILE A 1 316 ? 13.859 -25.859 -14.555 1 93.69 316 ILE A O 1
ATOM 2621 N N . ALA A 1 317 ? 12.484 -24.172 -15.125 1 94.25 317 ALA A N 1
ATOM 2622 C CA . ALA A 1 317 ? 11.438 -25.047 -15.664 1 94.25 317 ALA A CA 1
ATOM 2623 C C . ALA A 1 317 ? 11.93 -25.797 -16.906 1 94.25 317 ALA A C 1
ATOM 2625 O O . ALA A 1 317 ? 11.281 -26.734 -17.359 1 94.25 317 ALA A O 1
ATOM 2626 N N . LEU A 1 318 ? 13.094 -25.453 -17.328 1 93.5 318 LEU A N 1
ATOM 2627 C CA . LEU A 1 318 ? 13.625 -26.078 -18.531 1 93.5 318 LEU A CA 1
ATOM 2628 C C . LEU A 1 318 ? 14.789 -27 -18.203 1 93.5 318 LEU A C 1
ATOM 2630 O O . LEU A 1 318 ? 15.477 -27.5 -19.094 1 93.5 318 LEU A O 1
ATOM 2634 N N . GLN A 1 319 ? 14.945 -27.266 -16.953 1 89.75 319 GLN A N 1
ATOM 2635 C CA . GLN A 1 319 ? 16.141 -28 -16.578 1 89.75 319 GLN A CA 1
ATOM 2636 C C . GLN A 1 319 ? 15.797 -29.375 -16 1 89.75 319 GLN A C 1
ATOM 2638 O O . GLN A 1 319 ? 16.641 -30.266 -15.945 1 89.75 319 GLN A O 1
ATOM 2643 N N . SER A 1 320 ? 14.656 -29.531 -15.539 1 87.81 320 SER A N 1
ATOM 2644 C CA . SER A 1 320 ? 14.258 -30.797 -14.961 1 87.81 320 SER A CA 1
ATOM 2645 C C . SER A 1 320 ? 12.961 -31.312 -15.578 1 87.81 320 SER A C 1
ATOM 2647 O O . SER A 1 320 ? 11.977 -30.578 -15.672 1 87.81 320 SER A O 1
ATOM 2649 N N . PHE A 1 321 ? 13.055 -32.625 -15.938 1 91.19 321 PHE A N 1
ATOM 2650 C CA . PHE A 1 321 ? 11.891 -33.25 -16.578 1 91.19 321 PHE A CA 1
ATOM 2651 C C . PHE A 1 321 ? 11.469 -34.5 -15.844 1 91.19 321 PHE A C 1
ATOM 2653 O O . PHE A 1 321 ? 10.594 -35.25 -16.312 1 91.19 321 PHE A O 1
ATOM 2660 N N . ASP A 1 322 ? 12.078 -34.719 -14.695 1 88.44 322 ASP A N 1
ATOM 2661 C CA . ASP A 1 322 ? 11.781 -35.906 -13.914 1 88.44 322 ASP A CA 1
ATOM 2662 C C . ASP A 1 322 ? 10.664 -35.625 -12.898 1 88.44 322 ASP A C 1
ATOM 2664 O O . ASP A 1 322 ? 10.828 -34.812 -12 1 88.44 322 ASP A O 1
ATOM 2668 N N . VAL A 1 323 ? 9.656 -36.375 -13.008 1 91.12 323 VAL A N 1
ATOM 2669 C CA . VAL A 1 323 ? 8.5 -36.219 -12.133 1 91.12 323 VAL A CA 1
ATOM 2670 C C . VAL A 1 323 ? 8.57 -37.219 -10.984 1 91.12 323 VAL A C 1
ATOM 2672 O O . VAL A 1 323 ? 8.82 -38.406 -11.211 1 91.12 323 VAL A O 1
ATOM 2675 N N . SER A 1 324 ? 8.359 -36.688 -9.836 1 87.81 324 SER A N 1
ATOM 2676 C CA . SER A 1 324 ? 8.289 -37.562 -8.68 1 87.81 324 SER A CA 1
ATOM 2677 C C . SER A 1 324 ? 6.965 -38.344 -8.648 1 87.81 324 SER A C 1
ATOM 2679 O O . SER A 1 324 ? 5.895 -37.719 -8.688 1 87.81 324 SER A O 1
ATOM 2681 N N . ASP A 1 325 ? 7.086 -39.656 -8.586 1 80.94 325 ASP A N 1
ATOM 2682 C CA . ASP A 1 325 ? 5.887 -40.469 -8.555 1 80.94 325 ASP A CA 1
ATOM 2683 C C . ASP A 1 325 ? 5.43 -40.719 -7.121 1 80.94 325 ASP A C 1
ATOM 2685 O O . ASP A 1 325 ? 5.719 -41.781 -6.547 1 80.94 325 ASP A O 1
ATOM 2689 N N . ASP A 1 326 ? 5.27 -39.688 -6.418 1 76.44 326 ASP A N 1
ATOM 2690 C CA . ASP A 1 326 ? 4.699 -39.844 -5.086 1 76.44 326 ASP A CA 1
ATOM 2691 C C . ASP A 1 326 ? 3.184 -40.031 -5.156 1 76.44 326 ASP A C 1
ATOM 2693 O O . ASP A 1 326 ? 2.445 -39.094 -5.426 1 76.44 326 ASP A O 1
ATOM 2697 N N . TYR A 1 327 ? 2.762 -41.281 -4.996 1 70.5 327 TYR A N 1
ATOM 2698 C CA . TYR A 1 327 ? 1.353 -41.625 -5.109 1 70.5 327 TYR A CA 1
ATOM 2699 C C . TYR A 1 327 ? 0.512 -40.875 -4.082 1 70.5 327 TYR A C 1
ATOM 2701 O O . TYR A 1 327 ? -0.696 -40.719 -4.262 1 70.5 327 TYR A O 1
ATOM 2709 N N . ASN A 1 328 ? 1.113 -40.375 -3.117 1 75.75 328 ASN A N 1
ATOM 2710 C CA . ASN A 1 328 ? 0.366 -39.688 -2.061 1 75.75 328 ASN A CA 1
ATOM 2711 C C . ASN A 1 328 ? 0.269 -38.188 -2.316 1 75.75 328 ASN A C 1
ATOM 2713 O O . ASN A 1 328 ? -0.427 -37.469 -1.592 1 75.75 328 ASN A O 1
ATOM 2717 N N . TYR A 1 329 ? 0.893 -37.844 -3.379 1 83.94 329 TYR A N 1
ATOM 2718 C CA . TYR A 1 329 ? 0.862 -36.438 -3.689 1 83.94 329 TYR A CA 1
ATOM 2719 C C . TYR A 1 329 ? -0.304 -36.094 -4.613 1 83.94 329 TYR A C 1
ATOM 2721 O O . TYR A 1 329 ? -0.161 -36.125 -5.836 1 83.94 329 TYR A O 1
ATOM 2729 N N . ASN A 1 330 ? -1.491 -35.812 -4.094 1 87.38 330 ASN A N 1
ATOM 2730 C CA . ASN A 1 330 ? -2.699 -35.531 -4.852 1 87.38 330 ASN A CA 1
ATOM 2731 C C . ASN A 1 330 ? -3.137 -34.062 -4.66 1 87.38 330 ASN A C 1
ATOM 2733 O O . ASN A 1 330 ? -4.305 -33.812 -4.367 1 87.38 330 ASN A O 1
ATOM 2737 N N . VAL A 1 331 ? -2.223 -33.219 -4.926 1 93.5 331 VAL A N 1
ATOM 2738 C CA . VAL A 1 331 ? -2.484 -31.781 -4.762 1 93.5 331 VAL A CA 1
ATOM 2739 C C . VAL A 1 331 ? -3.041 -31.219 -6.066 1 93.5 331 VAL A C 1
ATOM 2741 O O . VAL A 1 331 ? -2.574 -31.562 -7.152 1 93.5 331 VAL A O 1
ATOM 2744 N N . VAL A 1 332 ? -4.027 -30.359 -5.945 1 96.19 332 VAL A N 1
ATOM 2745 C CA . VAL A 1 332 ? -4.609 -29.703 -7.113 1 96.19 332 VAL A CA 1
ATOM 2746 C C . VAL A 1 332 ? -4.637 -28.203 -6.902 1 96.19 332 VAL A C 1
ATOM 2748 O O . VAL A 1 332 ? -4.523 -27.719 -5.773 1 96.19 332 VAL A O 1
ATOM 2751 N N . ARG A 1 333 ? -4.676 -27.5 -7.98 1 97.62 333 ARG A N 1
ATOM 2752 C CA . ARG A 1 333 ? -4.961 -26.078 -8.008 1 97.62 333 ARG A CA 1
ATOM 2753 C C . ARG A 1 333 ? -6.215 -25.781 -8.82 1 97.62 333 ARG A C 1
ATOM 2755 O O . ARG A 1 333 ? -6.523 -26.5 -9.773 1 97.62 333 ARG A O 1
ATOM 2762 N N . TYR A 1 334 ? -6.871 -24.719 -8.461 1 96.69 334 TYR A N 1
ATOM 2763 C CA . TYR A 1 334 ? -8.141 -24.422 -9.125 1 96.69 334 TYR A CA 1
ATOM 2764 C C . TYR A 1 334 ? -8.016 -23.172 -9.992 1 96.69 334 TYR A C 1
ATOM 2766 O O . TYR A 1 334 ? -7.414 -22.188 -9.578 1 96.69 334 TYR A O 1
ATOM 2774 N N . ILE A 1 335 ? -8.523 -23.297 -11.156 1 96.81 335 ILE A N 1
ATOM 2775 C CA . ILE A 1 335 ? -8.82 -22.125 -11.977 1 96.81 335 ILE A CA 1
ATOM 2776 C C . ILE A 1 335 ? -10.297 -21.781 -11.867 1 96.81 335 ILE A C 1
ATOM 2778 O O . ILE A 1 335 ? -11.164 -22.594 -12.172 1 96.81 335 ILE A O 1
ATOM 2782 N N . TYR A 1 336 ? -10.539 -20.578 -11.484 1 95.56 336 TYR A N 1
ATOM 2783 C CA . TYR A 1 336 ? -11.914 -20.156 -11.289 1 95.56 336 TYR A CA 1
ATOM 2784 C C . TYR A 1 336 ? -12.398 -19.297 -12.461 1 95.56 336 TYR A C 1
ATOM 2786 O O . TYR A 1 336 ? -11.656 -18.453 -12.969 1 95.56 336 TYR A O 1
ATOM 2794 N N . LYS A 1 337 ? -13.617 -19.562 -12.82 1 93.19 337 LYS A N 1
ATOM 2795 C CA . LYS A 1 337 ? -14.359 -18.562 -13.586 1 93.19 337 LYS A CA 1
ATOM 2796 C C . LYS A 1 337 ? -14.93 -17.484 -12.672 1 93.19 337 LYS A C 1
ATOM 2798 O O . LYS A 1 337 ? -15.828 -17.75 -11.867 1 93.19 337 LYS A O 1
ATOM 2803 N N . ASN A 1 338 ? -14.43 -16.328 -12.773 1 90.94 338 ASN A N 1
ATOM 2804 C CA . ASN A 1 338 ? -14.633 -15.32 -11.734 1 90.94 338 ASN A CA 1
ATOM 2805 C C . ASN A 1 338 ? -15.516 -14.172 -12.227 1 90.94 338 ASN A C 1
ATOM 2807 O O . ASN A 1 338 ? -15.25 -13.008 -11.922 1 90.94 338 ASN A O 1
ATOM 2811 N N . THR A 1 339 ? -16.5 -14.414 -12.93 1 85.69 339 THR A N 1
ATOM 2812 C CA . THR A 1 339 ? -17.344 -13.383 -13.508 1 85.69 339 THR A CA 1
ATOM 2813 C C . THR A 1 339 ? -18.5 -13.039 -12.57 1 85.69 339 THR A C 1
ATOM 2815 O O . THR A 1 339 ? -19.031 -11.922 -12.609 1 85.69 339 THR A O 1
ATOM 2818 N N . LYS A 1 340 ? -18.906 -13.977 -11.797 1 80.12 340 LYS A N 1
ATOM 2819 C CA . LYS A 1 340 ? -20.031 -13.734 -10.883 1 80.12 340 LYS A CA 1
ATOM 2820 C C . LYS A 1 340 ? -19.891 -14.57 -9.617 1 80.12 340 LYS A C 1
ATOM 2822 O O . LYS A 1 340 ? -19.141 -15.555 -9.594 1 80.12 340 LYS A O 1
ATOM 2827 N N . ILE A 1 341 ? -20.578 -14.008 -8.688 1 74.62 341 ILE A N 1
ATOM 2828 C CA . ILE A 1 341 ? -20.609 -14.766 -7.441 1 74.62 341 ILE A CA 1
ATOM 2829 C C . ILE A 1 341 ? -21.609 -15.914 -7.562 1 74.62 341 ILE A C 1
ATOM 2831 O O . ILE A 1 341 ? -22.781 -15.695 -7.898 1 74.62 341 ILE A O 1
ATOM 2835 N N . ASP A 1 342 ? -21.031 -17.094 -7.391 1 71 342 ASP A N 1
ATOM 2836 C CA . ASP A 1 342 ? -21.906 -18.25 -7.516 1 71 342 ASP A CA 1
ATOM 2837 C C . ASP A 1 342 ? -22.094 -18.953 -6.172 1 71 342 ASP A C 1
ATOM 2839 O O . ASP A 1 342 ? -21.156 -19.078 -5.391 1 71 342 ASP A O 1
ATOM 2843 N N . ASP A 1 343 ? -23.281 -19.312 -5.996 1 68.12 343 ASP A N 1
ATOM 2844 C CA . ASP A 1 343 ? -23.609 -20.031 -4.773 1 68.12 343 ASP A CA 1
ATOM 2845 C C . ASP A 1 343 ? -23.062 -21.453 -4.809 1 68.12 343 ASP A C 1
ATOM 2847 O O . ASP A 1 343 ? -22.609 -21.984 -3.789 1 68.12 343 ASP A O 1
ATOM 2851 N N . VAL A 1 344 ? -23.188 -21.984 -5.992 1 75.5 344 VAL A N 1
ATOM 2852 C CA . VAL A 1 344 ? -22.734 -23.359 -6.141 1 75.5 344 VAL A CA 1
ATOM 2853 C C . VAL A 1 344 ? -21.531 -23.406 -7.098 1 75.5 344 VAL A C 1
ATOM 2855 O O . VAL A 1 344 ? -21.625 -22.906 -8.227 1 75.5 344 VAL A O 1
ATOM 2858 N N . VAL A 1 345 ? -20.5 -23.953 -6.555 1 82.25 345 VAL A N 1
ATOM 2859 C CA . VAL A 1 345 ? -19.297 -24.031 -7.375 1 82.25 345 VAL A CA 1
ATOM 2860 C C . VAL A 1 345 ? -19.109 -25.453 -7.887 1 82.25 345 VAL A C 1
ATOM 2862 O O . VAL A 1 345 ? -18.828 -26.375 -7.113 1 82.25 345 VAL A O 1
ATOM 2865 N N . THR A 1 346 ? -19.359 -25.672 -9.219 1 88.69 346 THR A N 1
ATOM 2866 C CA . THR A 1 346 ? -19.094 -26.953 -9.875 1 88.69 346 THR A CA 1
ATOM 2867 C C . THR A 1 346 ? -17.641 -27.016 -10.336 1 88.69 346 THR A C 1
ATOM 2869 O O . THR A 1 346 ? -17.109 -26.062 -10.883 1 88.69 346 THR A O 1
ATOM 2872 N N . THR A 1 347 ? -17.031 -28.203 -10.062 1 92.75 347 THR A N 1
ATOM 2873 C CA . THR A 1 347 ? -15.617 -28.375 -10.391 1 92.75 347 THR A CA 1
ATOM 2874 C C . THR A 1 347 ? -15.445 -29.375 -11.523 1 92.75 347 THR A C 1
ATOM 2876 O O . THR A 1 347 ? -16.031 -30.469 -11.492 1 92.75 347 THR A O 1
ATOM 2879 N N . ASN A 1 348 ? -14.766 -29.031 -12.531 1 93.69 348 ASN A N 1
ATOM 2880 C CA . ASN A 1 348 ? -14.312 -29.938 -13.578 1 93.69 348 ASN A CA 1
ATOM 2881 C C . ASN A 1 348 ? -12.852 -30.344 -13.383 1 93.69 348 ASN A C 1
ATOM 2883 O O . ASN A 1 348 ? -11.953 -29.5 -13.484 1 93.69 348 ASN A O 1
ATOM 2887 N N . ALA A 1 349 ? -12.68 -31.609 -13.18 1 94.06 349 ALA A N 1
ATOM 2888 C CA . ALA A 1 349 ? -11.32 -32.094 -12.977 1 94.06 349 ALA A CA 1
ATOM 2889 C C . ALA A 1 349 ? -10.609 -32.312 -14.312 1 94.06 349 ALA A C 1
ATOM 2891 O O . ALA A 1 349 ? -11.109 -33.031 -15.18 1 94.06 349 ALA A O 1
ATOM 2892 N N . ILE A 1 350 ? -9.531 -31.703 -14.414 1 93.94 350 ILE A N 1
ATOM 2893 C CA . ILE A 1 350 ? -8.75 -31.797 -15.641 1 93.94 350 ILE A CA 1
ATOM 2894 C C . ILE A 1 350 ? -7.746 -32.938 -15.516 1 93.94 350 ILE A C 1
ATOM 2896 O O . ILE A 1 350 ? -7.047 -33.062 -14.508 1 93.94 350 ILE A O 1
ATOM 2900 N N . ASP A 1 351 ? -7.727 -33.688 -16.531 1 92.44 351 ASP A N 1
ATOM 2901 C CA . ASP A 1 351 ? -6.773 -34.812 -16.578 1 92.44 351 ASP A CA 1
ATOM 2902 C C . ASP A 1 351 ? -5.363 -34.312 -16.891 1 92.44 351 ASP A C 1
ATOM 2904 O O . ASP A 1 351 ? -5.188 -33.375 -17.656 1 92.44 351 ASP A O 1
ATOM 2908 N N . LYS A 1 352 ? -4.402 -35.031 -16.391 1 90.88 352 LYS A N 1
ATOM 2909 C CA . LYS A 1 352 ? -2.996 -34.688 -16.562 1 90.88 352 LYS A CA 1
ATOM 2910 C C . LYS A 1 352 ? -2.607 -34.688 -18.031 1 90.88 352 LYS A C 1
ATOM 2912 O O . LYS A 1 352 ? -1.644 -34.031 -18.438 1 90.88 352 LYS A O 1
ATOM 2917 N N . THR A 1 353 ? -3.307 -35.406 -18.844 1 91.38 353 THR A N 1
ATOM 2918 C CA . THR A 1 353 ? -3.006 -35.5 -20.266 1 91.38 353 THR A CA 1
ATOM 2919 C C . THR A 1 353 ? -3.43 -34.219 -21 1 91.38 353 THR A C 1
ATOM 2921 O O . THR A 1 353 ? -3.021 -34 -22.141 1 91.38 353 THR A O 1
ATOM 2924 N N . LEU A 1 354 ? -4.215 -33.438 -20.359 1 93.38 354 LEU A N 1
ATOM 2925 C CA . LEU A 1 354 ? -4.652 -32.188 -20.969 1 93.38 354 LEU A CA 1
ATOM 2926 C C . LEU A 1 354 ? -3.816 -31.031 -20.453 1 93.38 354 LEU A C 1
ATOM 2928 O O . LEU A 1 354 ? -3.381 -30.172 -21.234 1 93.38 354 LEU A O 1
ATOM 2932 N N . ALA A 1 355 ? -3.678 -30.984 -19.172 1 96 355 ALA A N 1
ATOM 2933 C CA . ALA A 1 355 ? -2.881 -29.938 -18.562 1 96 355 ALA A CA 1
ATOM 2934 C C . ALA A 1 355 ? -2.508 -30.297 -17.125 1 96 355 ALA A C 1
ATOM 2936 O O . ALA A 1 355 ? -3.221 -31.047 -16.469 1 96 355 ALA A O 1
ATOM 2937 N N . SER A 1 356 ? -1.41 -29.797 -16.703 1 96.5 356 SER A N 1
ATOM 2938 C CA . SER A 1 356 ? -0.976 -29.969 -15.312 1 96.5 356 SER A CA 1
ATOM 2939 C C . SER A 1 356 ? -0.148 -28.781 -14.844 1 96.5 356 SER A C 1
ATOM 2941 O O . SER A 1 356 ? 0.238 -27.922 -15.641 1 96.5 356 SER A O 1
ATOM 2943 N N . ILE A 1 357 ? -0.014 -28.75 -13.57 1 98 357 ILE A N 1
ATOM 2944 C CA . ILE A 1 357 ? 0.863 -27.75 -12.969 1 98 357 ILE A CA 1
ATOM 2945 C C . ILE A 1 357 ? 2.193 -28.391 -12.594 1 98 357 ILE A C 1
ATOM 2947 O O . ILE A 1 357 ? 2.225 -29.391 -11.859 1 98 357 ILE A O 1
ATOM 2951 N N . HIS A 1 358 ? 3.229 -27.859 -13.156 1 97.38 358 HIS A N 1
ATOM 2952 C CA . HIS A 1 358 ? 4.57 -28.328 -12.82 1 97.38 358 HIS A CA 1
ATOM 2953 C C . HIS A 1 358 ? 5.133 -27.562 -11.633 1 97.38 358 HIS A C 1
ATOM 2955 O O . HIS A 1 358 ? 5.363 -26.344 -11.719 1 97.38 358 HIS A O 1
ATOM 2961 N N . LYS A 1 359 ? 5.348 -28.281 -10.594 1 96.5 359 LYS A N 1
ATOM 2962 C CA . LYS A 1 359 ? 5.961 -27.688 -9.414 1 96.5 359 LYS A CA 1
ATOM 2963 C C . LYS A 1 359 ? 7.422 -28.094 -9.281 1 96.5 359 LYS A C 1
ATOM 2965 O O . LYS A 1 359 ? 7.723 -29.281 -9.141 1 96.5 359 LYS A O 1
ATOM 2970 N N . TYR A 1 360 ? 8.258 -27.156 -9.312 1 94.94 360 TYR A N 1
ATOM 2971 C CA . TYR A 1 360 ? 9.68 -27.438 -9.242 1 94.94 360 TYR A CA 1
ATOM 2972 C C . TYR A 1 360 ? 10.203 -27.25 -7.82 1 94.94 360 TYR A C 1
ATOM 2974 O O . TYR A 1 360 ? 10.156 -26.141 -7.277 1 94.94 360 TYR A O 1
ATOM 2982 N N . VAL A 1 361 ? 10.734 -28.344 -7.242 1 91.12 361 VAL A N 1
ATOM 2983 C CA . VAL A 1 361 ? 11.195 -28.328 -5.855 1 91.12 361 VAL A CA 1
ATOM 2984 C C . VAL A 1 361 ? 12.508 -29.094 -5.73 1 91.12 361 VAL A C 1
ATOM 2986 O O . VAL A 1 361 ? 12.836 -29.922 -6.586 1 91.12 361 VAL A O 1
ATOM 2989 N N . ARG A 1 362 ? 13.227 -28.688 -4.648 1 86.25 362 ARG A N 1
ATOM 2990 C CA . ARG A 1 362 ? 14.406 -29.469 -4.324 1 86.25 362 ARG A CA 1
ATOM 2991 C C . ARG A 1 362 ? 14.031 -30.766 -3.617 1 86.25 362 ARG A C 1
ATOM 2993 O O . ARG A 1 362 ? 13.367 -30.75 -2.578 1 86.25 362 ARG A O 1
ATOM 3000 N N . CYS A 1 363 ? 14.484 -31.844 -4.23 1 79.25 363 CYS A N 1
ATOM 3001 C CA . CYS A 1 363 ? 14.117 -33.125 -3.656 1 79.25 363 CYS A CA 1
ATOM 3002 C C . CYS A 1 363 ? 15.273 -33.719 -2.854 1 79.25 363 CYS A C 1
ATOM 3004 O O . CYS A 1 363 ? 16.438 -33.562 -3.24 1 79.25 363 CYS A O 1
ATOM 3006 N N . SER A 1 364 ? 15.133 -33.875 -1.489 1 69.44 364 SER A N 1
ATOM 3007 C CA . SER A 1 364 ? 16.172 -34.469 -0.637 1 69.44 364 SER A CA 1
ATOM 3008 C C . SER A 1 364 ? 16.609 -35.844 -1.159 1 69.44 364 SER A C 1
ATOM 3010 O O . SER A 1 364 ? 17.781 -36.156 -1.124 1 69.44 364 SER A O 1
ATOM 3012 N N . LEU A 1 365 ? 15.664 -36.75 -1.342 1 64.75 365 LEU A N 1
ATOM 3013 C CA . LEU A 1 365 ? 15.969 -38.094 -1.772 1 64.75 365 LEU A CA 1
ATOM 3014 C C . LEU A 1 365 ? 15.438 -38.344 -3.178 1 64.75 365 LEU A C 1
ATOM 3016 O O . LEU A 1 365 ? 14.383 -37.844 -3.551 1 64.75 365 LEU A O 1
ATOM 3020 N N . SER A 1 366 ? 16.438 -38.688 -4.051 1 60.28 366 SER A N 1
ATOM 3021 C CA . SER A 1 366 ? 15.938 -39.094 -5.363 1 60.28 366 SER A CA 1
ATOM 3022 C C . SER A 1 366 ? 14.672 -39.938 -5.242 1 60.28 366 SER A C 1
ATOM 3024 O O . SER A 1 366 ? 14.641 -40.906 -4.477 1 60.28 366 SER A O 1
ATOM 3026 N N . PRO A 1 367 ? 13.672 -39.312 -5.734 1 62.28 367 PRO A N 1
ATOM 3027 C CA . PRO A 1 367 ? 12.445 -40.094 -5.629 1 62.28 367 PRO A CA 1
ATOM 3028 C C . PRO A 1 367 ? 12.633 -41.531 -6.09 1 62.28 367 PRO A C 1
ATOM 3030 O O . PRO A 1 367 ? 13.414 -41.812 -7.012 1 62.28 367 PRO A O 1
ATOM 3033 N N . GLN A 1 368 ? 12.352 -42.469 -5.305 1 62.75 368 GLN A N 1
ATOM 3034 C CA . GLN A 1 368 ? 12.516 -43.875 -5.629 1 62.75 368 GLN A CA 1
ATOM 3035 C C . GLN A 1 368 ? 11.922 -44.188 -6.992 1 62.75 368 GLN A C 1
ATOM 3037 O O . GLN A 1 368 ? 12.5 -44.969 -7.762 1 62.75 368 GLN A O 1
ATOM 3042 N N . LYS A 1 369 ? 10.781 -43.594 -7.352 1 80.44 369 LYS A N 1
ATOM 3043 C CA . LYS A 1 369 ? 10.141 -43.812 -8.648 1 80.44 369 LYS A CA 1
ATOM 3044 C C . LYS A 1 369 ? 9.859 -42.469 -9.344 1 80.44 369 LYS A C 1
ATOM 3046 O O . LYS A 1 369 ? 9.352 -41.531 -8.727 1 80.44 369 LYS A O 1
ATOM 3051 N N . SER A 1 370 ? 10.438 -42.312 -10.516 1 85.06 370 SER A N 1
ATOM 3052 C CA . SER A 1 370 ? 10.25 -41.125 -11.305 1 85.06 370 SER A CA 1
ATOM 3053 C C . SER A 1 370 ? 9.93 -41.438 -12.758 1 85.06 370 SER A C 1
ATOM 3055 O O . SER A 1 370 ? 10.195 -42.562 -13.219 1 85.06 370 SER A O 1
ATOM 3057 N N . HIS A 1 371 ? 9.125 -40.688 -13.383 1 89.69 371 HIS A N 1
ATOM 3058 C CA . HIS A 1 371 ? 8.945 -40.75 -14.828 1 89.69 371 HIS A CA 1
ATOM 3059 C C . HIS A 1 371 ? 9.297 -39.438 -15.484 1 89.69 371 HIS A C 1
ATOM 3061 O O . HIS A 1 371 ? 9.492 -38.438 -14.797 1 89.69 371 HIS A O 1
ATOM 3067 N N . THR A 1 372 ? 9.414 -39.5 -16.766 1 91.81 372 THR A N 1
ATOM 3068 C CA . THR A 1 372 ? 9.859 -38.312 -17.484 1 91.81 372 THR A CA 1
ATOM 3069 C C . THR A 1 372 ? 8.68 -37.625 -18.172 1 91.81 372 THR A C 1
ATOM 3071 O O . THR A 1 372 ? 7.832 -38.281 -18.766 1 91.81 372 THR A O 1
ATOM 3074 N N . ASP A 1 373 ? 8.547 -36.344 -18 1 93.56 373 ASP A N 1
ATOM 3075 C CA . ASP A 1 373 ? 7.59 -35.469 -18.703 1 93.56 373 ASP A CA 1
ATOM 3076 C C . ASP A 1 373 ? 8.297 -34.312 -19.359 1 93.56 373 ASP A C 1
ATOM 3078 O O . ASP A 1 373 ? 8.773 -33.406 -18.688 1 93.56 373 ASP A O 1
ATOM 3082 N N . LYS A 1 374 ? 8.25 -34.25 -20.734 1 93.44 374 LYS A N 1
ATOM 3083 C CA . LYS A 1 374 ? 8.984 -33.25 -21.484 1 93.44 374 LYS A CA 1
ATOM 3084 C C . LYS A 1 374 ? 8.039 -32.219 -22.109 1 93.44 374 LYS A C 1
ATOM 3086 O O . LYS A 1 374 ? 8.414 -31.516 -23.047 1 93.44 374 LYS A O 1
ATOM 3091 N N . THR A 1 375 ? 6.91 -32.125 -21.609 1 95.25 375 THR A N 1
ATOM 3092 C CA . THR A 1 375 ? 5.906 -31.25 -22.203 1 95.25 375 THR A CA 1
ATOM 3093 C C . THR A 1 375 ? 6.387 -29.797 -22.188 1 95.25 375 THR A C 1
ATOM 3095 O O . THR A 1 375 ? 6.117 -29.031 -23.125 1 95.25 375 THR A O 1
ATOM 3098 N N . MET A 1 376 ? 7.141 -29.391 -21.234 1 96.12 376 MET A N 1
ATOM 3099 C CA . MET A 1 376 ? 7.629 -28.031 -21.078 1 96.12 376 MET A CA 1
ATOM 3100 C C . MET A 1 376 ? 8.57 -27.656 -22.219 1 96.12 376 MET A C 1
ATOM 3102 O O . MET A 1 376 ? 8.734 -26.469 -22.531 1 96.12 376 MET A O 1
ATOM 3106 N N . MET A 1 377 ? 9.086 -28.625 -22.891 1 94.62 377 MET A N 1
ATOM 3107 C CA . MET A 1 377 ? 10.094 -28.391 -23.938 1 94.62 377 MET A CA 1
ATOM 3108 C C . MET A 1 377 ? 9.492 -27.688 -25.141 1 94.62 377 MET A C 1
ATOM 3110 O O . MET A 1 377 ? 10.203 -27 -25.875 1 94.62 377 MET A O 1
ATOM 3114 N N . LYS A 1 378 ? 8.258 -27.797 -25.328 1 94.12 378 LYS A N 1
ATOM 3115 C CA . LYS A 1 378 ? 7.609 -27.156 -26.469 1 94.12 378 LYS A CA 1
ATOM 3116 C C . LYS A 1 378 ? 7.711 -25.641 -26.359 1 94.12 378 LYS A C 1
ATOM 3118 O O . LYS A 1 378 ? 7.59 -24.922 -27.359 1 94.12 378 LYS A O 1
ATOM 3123 N N . PHE A 1 379 ? 7.938 -25.125 -25.141 1 96.19 379 PHE A N 1
ATOM 3124 C CA . PHE A 1 379 ? 8.016 -23.688 -24.906 1 96.19 379 PHE A CA 1
ATOM 3125 C C . PHE A 1 379 ? 9.469 -23.234 -24.781 1 96.19 379 PHE A C 1
ATOM 3127 O O . PHE A 1 379 ? 9.734 -22.078 -24.453 1 96.19 379 PHE A O 1
ATOM 3134 N N . TYR A 1 380 ? 10.375 -24.062 -25.031 1 94.75 380 TYR A N 1
ATOM 3135 C CA . TYR A 1 380 ? 11.781 -23.844 -24.719 1 94.75 380 TYR A CA 1
ATOM 3136 C C . TYR A 1 380 ? 12.297 -22.578 -25.375 1 94.75 380 TYR A C 1
ATOM 3138 O O . TYR A 1 380 ? 12.797 -21.672 -24.703 1 94.75 380 TYR A O 1
ATOM 3146 N N . THR A 1 381 ? 12.156 -22.438 -26.656 1 93.19 381 THR A N 1
ATOM 3147 C CA . THR A 1 381 ? 12.758 -21.344 -27.422 1 93.19 381 THR A CA 1
ATOM 3148 C C . THR A 1 381 ? 12.164 -20 -27.016 1 93.19 381 THR A C 1
ATOM 3150 O O . THR A 1 381 ? 12.898 -19.062 -26.672 1 93.19 381 THR A O 1
ATOM 3153 N N . ASP A 1 382 ? 10.922 -19.906 -27 1 93.81 382 ASP A N 1
ATOM 3154 C CA . ASP A 1 382 ? 10.242 -18.656 -26.688 1 93.81 382 ASP A CA 1
ATOM 3155 C C . ASP A 1 382 ? 10.469 -18.25 -25.234 1 93.81 382 ASP A C 1
ATOM 3157 O O . ASP A 1 382 ? 10.625 -17.078 -24.922 1 93.81 382 ASP A O 1
ATOM 3161 N N . PHE A 1 383 ? 10.477 -19.281 -24.422 1 96.44 383 PHE A N 1
ATOM 3162 C CA . PHE A 1 383 ? 10.711 -19.047 -23 1 96.44 383 PHE A CA 1
ATOM 3163 C C . PHE A 1 383 ? 12.133 -18.531 -22.766 1 96.44 383 PHE A C 1
ATOM 3165 O O . PHE A 1 383 ? 12.328 -17.5 -22.141 1 96.44 383 PHE A O 1
ATOM 3172 N N . TYR A 1 384 ? 13.031 -19.125 -23.359 1 93.44 384 TYR A N 1
ATOM 3173 C CA . TYR A 1 384 ? 14.438 -18.781 -23.219 1 93.44 384 TYR A CA 1
ATOM 3174 C C . TYR A 1 384 ? 14.719 -17.391 -23.781 1 93.44 384 TYR A C 1
ATOM 3176 O O . TYR A 1 384 ? 15.523 -16.641 -23.234 1 93.44 384 TYR A O 1
ATOM 3184 N N . ARG A 1 385 ? 13.961 -16.969 -24.75 1 90.38 385 ARG A N 1
ATOM 3185 C CA . ARG A 1 385 ? 14.242 -15.727 -25.469 1 90.38 385 ARG A CA 1
ATOM 3186 C C . ARG A 1 385 ? 13.383 -14.594 -24.938 1 90.38 385 ARG A C 1
ATOM 3188 O O . ARG A 1 385 ? 13.469 -13.461 -25.422 1 90.38 385 ARG A O 1
ATOM 3195 N N . SER A 1 386 ? 12.656 -14.898 -23.984 1 92.31 386 SER A N 1
ATOM 3196 C CA . SER A 1 386 ? 11.789 -13.852 -23.438 1 92.31 386 SER A CA 1
ATOM 3197 C C . SER A 1 386 ? 12.602 -12.727 -22.797 1 92.31 386 SER A C 1
ATOM 3199 O O . SER A 1 386 ? 13.719 -12.953 -22.328 1 92.31 386 SER A O 1
ATOM 3201 N N . THR A 1 387 ? 12.047 -11.562 -22.781 1 89.5 387 THR A N 1
ATOM 3202 C CA . THR A 1 387 ? 12.727 -10.328 -22.406 1 89.5 387 THR A CA 1
ATOM 3203 C C . THR A 1 387 ? 13.258 -10.438 -20.969 1 89.5 387 THR A C 1
ATOM 3205 O O . THR A 1 387 ? 14.445 -10.211 -20.734 1 89.5 387 THR A O 1
ATOM 3208 N N . LEU A 1 388 ? 12.469 -10.812 -20.062 1 93.44 388 LEU A N 1
ATOM 3209 C CA . LEU A 1 388 ? 12.859 -10.828 -18.656 1 93.44 388 LEU A CA 1
ATOM 3210 C C . LEU A 1 388 ? 13.914 -11.898 -18.391 1 93.44 388 LEU A C 1
ATOM 3212 O O . LEU A 1 388 ? 14.836 -11.695 -17.609 1 93.44 388 LEU A O 1
ATOM 3216 N N . VAL A 1 389 ? 13.789 -13.008 -19.078 1 93.94 389 VAL A N 1
ATOM 3217 C CA . VAL A 1 389 ? 14.758 -14.086 -18.938 1 93.94 389 VAL A CA 1
ATOM 3218 C C . VAL A 1 389 ? 16.109 -13.633 -19.484 1 93.94 389 VAL A C 1
ATOM 3220 O O . VAL A 1 389 ? 17.156 -13.875 -18.875 1 93.94 389 VAL A O 1
ATOM 3223 N N . GLN A 1 390 ? 16.062 -12.953 -20.578 1 90.75 390 GLN A N 1
ATOM 3224 C CA . GLN A 1 390 ? 17.312 -12.453 -21.156 1 90.75 390 GLN A CA 1
ATOM 3225 C C . GLN A 1 390 ? 17.969 -11.414 -20.25 1 90.75 390 GLN A C 1
ATOM 3227 O O . GLN A 1 390 ? 19.188 -11.391 -20.109 1 90.75 390 GLN A O 1
ATOM 3232 N N . LEU A 1 391 ? 17.172 -10.57 -19.656 1 88.44 391 LEU A N 1
ATOM 3233 C CA . LEU A 1 391 ? 17.703 -9.594 -18.703 1 88.44 391 LEU A CA 1
ATOM 3234 C C . LEU A 1 391 ? 18.391 -10.281 -17.531 1 88.44 391 LEU A C 1
ATOM 3236 O O . LEU A 1 391 ? 19.438 -9.82 -17.062 1 88.44 391 LEU A O 1
ATOM 3240 N N . LEU A 1 392 ? 17.859 -11.383 -17.141 1 89.69 392 LEU A N 1
ATOM 3241 C CA . LEU A 1 392 ? 18.422 -12.156 -16.031 1 89.69 392 LEU A CA 1
ATOM 3242 C C . LEU A 1 392 ? 19.75 -12.789 -16.453 1 89.69 392 LEU A C 1
ATOM 3244 O O . LEU A 1 392 ? 20.75 -12.672 -15.727 1 89.69 392 LEU A O 1
ATOM 3248 N N . ILE A 1 393 ? 19.688 -13.398 -17.578 1 88.25 393 ILE A N 1
ATOM 3249 C CA . ILE A 1 393 ? 20.844 -14.156 -18.047 1 88.25 393 ILE A CA 1
ATOM 3250 C C . ILE A 1 393 ? 22.031 -13.211 -18.281 1 88.25 393 ILE A C 1
ATOM 3252 O O . ILE A 1 393 ? 23.172 -13.562 -18.016 1 88.25 393 ILE A O 1
ATOM 3256 N N . HIS A 1 394 ? 21.75 -11.977 -18.672 1 85.06 394 HIS A N 1
ATOM 3257 C CA . HIS A 1 394 ? 22.812 -11.016 -18.984 1 85.06 394 HIS A CA 1
ATOM 3258 C C . HIS A 1 394 ? 23.094 -10.102 -17.812 1 85.06 394 HIS A C 1
ATOM 3260 O O . HIS A 1 394 ? 23.812 -9.109 -17.938 1 85.06 394 HIS A O 1
ATOM 3266 N N . ASP A 1 395 ? 22.469 -10.336 -16.688 1 84.06 395 ASP A N 1
ATOM 3267 C CA . ASP A 1 395 ? 22.688 -9.617 -15.438 1 84.06 395 ASP A CA 1
ATOM 3268 C C . ASP A 1 395 ? 22.406 -8.125 -15.609 1 84.06 395 ASP A C 1
ATOM 3270 O O . ASP A 1 395 ? 23.203 -7.285 -15.172 1 84.06 395 ASP A O 1
ATOM 3274 N N . GLN A 1 396 ? 21.391 -7.762 -16.25 1 80.69 396 GLN A N 1
ATOM 3275 C CA . GLN A 1 396 ? 21.031 -6.367 -16.5 1 80.69 396 GLN A CA 1
ATOM 3276 C C . GLN A 1 396 ? 19.984 -5.879 -15.5 1 80.69 396 GLN A C 1
ATOM 3278 O O . GLN A 1 396 ? 19.469 -4.773 -15.633 1 80.69 396 GLN A O 1
ATOM 3283 N N . ILE A 1 397 ? 19.734 -6.754 -14.523 1 83.19 397 ILE A N 1
ATOM 3284 C CA . ILE A 1 397 ? 18.781 -6.383 -13.492 1 83.19 397 ILE A CA 1
ATOM 3285 C C . ILE A 1 397 ? 19.281 -6.836 -12.125 1 83.19 397 ILE A C 1
ATOM 3287 O O . ILE A 1 397 ? 19.984 -7.848 -12.023 1 83.19 397 ILE A O 1
ATOM 3291 N N . MET B 1 1 ? 4.848 70.375 -16.328 1 54.81 1 MET B N 1
ATOM 3292 C CA . MET B 1 1 ? 5.027 69.25 -17.203 1 54.81 1 MET B CA 1
ATOM 3293 C C . MET B 1 1 ? 5.297 68 -16.391 1 54.81 1 MET B C 1
ATOM 3295 O O . MET B 1 1 ? 4.961 66.875 -16.828 1 54.81 1 MET B O 1
ATOM 3299 N N . LYS B 1 2 ? 5.781 68.125 -15.188 1 64.69 2 LYS B N 1
ATOM 3300 C CA . LYS B 1 2 ? 6.156 67 -14.305 1 64.69 2 LYS B CA 1
ATOM 3301 C C . LYS B 1 2 ? 4.934 66.438 -13.617 1 64.69 2 LYS B C 1
ATOM 3303 O O . LYS B 1 2 ? 4.848 65.188 -13.438 1 64.69 2 LYS B O 1
ATOM 3308 N N . LYS B 1 3 ? 3.941 67.312 -13.375 1 66.88 3 LYS B N 1
ATOM 3309 C CA . LYS B 1 3 ? 2.756 66.812 -12.688 1 66.88 3 LYS B CA 1
ATOM 3310 C C . LYS B 1 3 ? 1.904 65.938 -13.609 1 66.88 3 LYS B C 1
ATOM 3312 O O . LYS B 1 3 ? 1.349 64.938 -13.18 1 66.88 3 LYS B O 1
ATOM 3317 N N . TYR B 1 4 ? 1.828 66.25 -14.867 1 66.62 4 TYR B N 1
ATOM 3318 C CA . TYR B 1 4 ? 1.063 65.5 -15.828 1 66.62 4 TYR B CA 1
ATOM 3319 C C . TYR B 1 4 ? 1.76 64.188 -16.141 1 66.62 4 TYR B C 1
ATOM 3321 O O . TYR B 1 4 ? 1.102 63.125 -16.344 1 66.62 4 TYR B O 1
ATOM 3329 N N . HIS B 1 5 ? 3.086 64.125 -16.016 1 63.03 5 HIS B N 1
ATOM 3330 C CA . HIS B 1 5 ? 3.814 62.875 -16.234 1 63.03 5 HIS B CA 1
ATOM 3331 C C . HIS B 1 5 ? 3.605 61.906 -15.078 1 63.03 5 HIS B C 1
ATOM 3333 O O . HIS B 1 5 ? 3.471 60.688 -15.289 1 63.03 5 HIS B O 1
ATOM 3339 N N . GLN B 1 6 ? 3.514 62.531 -13.922 1 64 6 GLN B N 1
ATOM 3340 C CA . GLN B 1 6 ? 3.285 61.688 -12.75 1 64 6 GLN B CA 1
ATOM 3341 C C . GLN B 1 6 ? 1.877 61.094 -12.766 1 64 6 GLN B C 1
ATOM 3343 O O . GLN B 1 6 ? 1.684 59.906 -12.422 1 64 6 GLN B O 1
ATOM 3348 N N . LEU B 1 7 ? 1.004 61.938 -13.273 1 65.75 7 LEU B N 1
ATOM 3349 C CA . LEU B 1 7 ? -0.376 61.469 -13.375 1 65.75 7 LEU B CA 1
ATOM 3350 C C . LEU B 1 7 ? -0.513 60.406 -14.461 1 65.75 7 LEU B C 1
ATOM 3352 O O . LEU B 1 7 ? -1.224 59.406 -14.273 1 65.75 7 LEU B O 1
ATOM 3356 N N . LEU B 1 8 ? 0.259 60.5 -15.477 1 66.56 8 LEU B N 1
ATOM 3357 C CA . LEU B 1 8 ? 0.243 59.531 -16.562 1 66.56 8 LEU B CA 1
ATOM 3358 C C . LEU B 1 8 ? 0.908 58.219 -16.125 1 66.56 8 LEU B C 1
ATOM 3360 O O . LEU B 1 8 ? 0.433 57.156 -16.453 1 66.56 8 LEU B O 1
ATOM 3364 N N . LEU B 1 9 ? 1.888 58.312 -15.328 1 65.94 9 LEU B N 1
ATOM 3365 C CA . LEU B 1 9 ? 2.555 57.125 -14.797 1 65.94 9 LEU B CA 1
ATOM 3366 C C . LEU B 1 9 ? 1.666 56.406 -13.781 1 65.94 9 LEU B C 1
ATOM 3368 O O . LEU B 1 9 ? 1.631 55.156 -13.742 1 65.94 9 LEU B O 1
ATOM 3372 N N . LEU B 1 10 ? 0.887 57.219 -13.078 1 67.81 10 LEU B N 1
ATOM 3373 C CA . LEU B 1 10 ? -0.042 56.656 -12.117 1 67.81 10 LEU B CA 1
ATOM 3374 C C . LEU B 1 10 ? -1.205 55.969 -12.828 1 67.81 10 LEU B C 1
ATOM 3376 O O . LEU B 1 10 ? -1.618 54.875 -12.438 1 67.81 10 LEU B O 1
ATOM 3380 N N . ILE B 1 11 ? -1.624 56.562 -13.875 1 69.56 11 ILE B N 1
ATOM 3381 C CA . ILE B 1 11 ? -2.725 56 -14.648 1 69.56 11 ILE B CA 1
ATOM 3382 C C . ILE B 1 11 ? -2.244 54.75 -15.383 1 69.56 11 ILE B C 1
ATOM 3384 O O . ILE B 1 11 ? -2.943 53.75 -15.414 1 69.56 11 ILE B O 1
ATOM 3388 N N . THR B 1 12 ? -1.055 54.719 -15.859 1 67.69 12 THR B N 1
ATOM 3389 C CA . THR B 1 12 ? -0.512 53.562 -16.531 1 67.69 12 THR B CA 1
ATOM 3390 C C . THR B 1 12 ? -0.267 52.438 -15.555 1 67.69 12 THR B C 1
ATOM 3392 O O . THR B 1 12 ? -0.485 51.25 -15.875 1 67.69 12 THR B O 1
ATOM 3395 N N . SER B 1 13 ? 0.124 52.781 -14.352 1 68.94 13 SER B N 1
ATOM 3396 C CA . SER B 1 13 ? 0.319 51.75 -13.328 1 68.94 13 SER B CA 1
ATOM 3397 C C . SER B 1 13 ? -1.014 51.156 -12.875 1 68.94 13 SER B C 1
ATOM 3399 O O . SER B 1 13 ? -1.131 49.938 -12.688 1 68.94 13 SER B O 1
ATOM 3401 N N . LEU B 1 14 ? -1.969 52.031 -12.852 1 68.06 14 LEU B N 1
ATOM 3402 C CA . LEU B 1 14 ? -3.291 51.562 -12.453 1 68.06 14 LEU B CA 1
ATOM 3403 C C . LEU B 1 14 ? -3.914 50.719 -13.547 1 68.06 14 LEU B C 1
ATOM 3405 O O . LEU B 1 14 ? -4.527 49.688 -13.258 1 68.06 14 LEU B O 1
ATOM 3409 N N . ILE B 1 15 ? -3.725 51.062 -14.742 1 65.31 15 ILE B N 1
ATOM 3410 C CA . ILE B 1 15 ? -4.234 50.312 -15.859 1 65.31 15 ILE B CA 1
ATOM 3411 C C . ILE B 1 15 ? -3.451 49 -15.977 1 65.31 15 ILE B C 1
ATOM 3413 O O . ILE B 1 15 ? -4.035 47.938 -16.219 1 65.31 15 ILE B O 1
ATOM 3417 N N . SER B 1 16 ? -2.223 49.031 -15.68 1 64.19 16 SER B N 1
ATOM 3418 C CA . SER B 1 16 ? -1.409 47.812 -15.734 1 64.19 16 SER B CA 1
ATOM 3419 C C . SER B 1 16 ? -1.785 46.844 -14.625 1 64.19 16 SER B C 1
ATOM 3421 O O . SER B 1 16 ? -1.878 45.625 -14.852 1 64.19 16 SER B O 1
ATOM 3423 N N . ILE B 1 17 ? -2.049 47.406 -13.516 1 64.56 17 ILE B N 1
ATOM 3424 C CA . ILE B 1 17 ? -2.451 46.531 -12.398 1 64.56 17 ILE B CA 1
ATOM 3425 C C . ILE B 1 17 ? -3.859 46 -12.641 1 64.56 17 ILE B C 1
ATOM 3427 O O . ILE B 1 17 ? -4.129 44.812 -12.398 1 64.56 17 ILE B O 1
ATOM 3431 N N . SER B 1 18 ? -4.711 46.875 -13.164 1 62.66 18 SER B N 1
ATOM 3432 C CA . SER B 1 18 ? -6.062 46.406 -13.484 1 62.66 18 SER B CA 1
ATOM 3433 C C . SER B 1 18 ? -6.059 45.375 -14.609 1 62.66 18 SER B C 1
ATOM 3435 O O . SER B 1 18 ? -6.781 44.375 -14.547 1 62.66 18 SER B O 1
ATOM 3437 N N . LEU B 1 19 ? -5.281 45.562 -15.578 1 60 19 LEU B N 1
ATOM 3438 C CA . LEU B 1 19 ? -5.148 44.594 -16.656 1 60 19 LEU B CA 1
ATOM 3439 C C . LEU B 1 19 ? -4.508 43.312 -16.156 1 60 19 LEU B C 1
ATOM 3441 O O . LEU B 1 19 ? -4.914 42.219 -16.547 1 60 19 LEU B O 1
ATOM 3445 N N . PHE B 1 20 ? -3.559 43.406 -15.281 1 60.25 20 PHE B N 1
ATOM 3446 C CA . PHE B 1 20 ? -2.936 42.25 -14.664 1 60.25 20 PHE B CA 1
ATOM 3447 C C . PHE B 1 20 ? -3.943 41.469 -13.82 1 60.25 20 PHE B C 1
ATOM 3449 O O . PHE B 1 20 ? -4.004 40.25 -13.891 1 60.25 20 PHE B O 1
ATOM 3456 N N . LEU B 1 21 ? -4.766 42.25 -13.164 1 55.91 21 LEU B N 1
ATOM 3457 C CA . LEU B 1 21 ? -5.793 41.594 -12.352 1 55.91 21 LEU B CA 1
ATOM 3458 C C . LEU B 1 21 ? -6.867 40.969 -13.234 1 55.91 21 LEU B C 1
ATOM 3460 O O . LEU B 1 21 ? -7.344 39.875 -12.953 1 55.91 21 LEU B O 1
ATOM 3464 N N . ILE B 1 22 ? -7.234 41.656 -14.227 1 57.75 22 ILE B N 1
ATOM 3465 C CA . ILE B 1 22 ? -8.195 41.094 -15.172 1 57.75 22 ILE B CA 1
ATOM 3466 C C . ILE B 1 22 ? -7.582 39.875 -15.875 1 57.75 22 ILE B C 1
ATOM 3468 O O . ILE B 1 22 ? -8.227 38.844 -16.016 1 57.75 22 ILE B O 1
ATOM 3472 N N . TYR B 1 23 ? -6.402 40 -16.312 1 51.25 23 TYR B N 1
ATOM 3473 C CA . TYR B 1 23 ? -5.754 38.875 -16.984 1 51.25 23 TYR B CA 1
ATOM 3474 C C . TYR B 1 23 ? -5.535 37.719 -16.016 1 51.25 23 TYR B C 1
ATOM 3476 O O . TYR B 1 23 ? -5.707 36.562 -16.391 1 51.25 23 TYR B O 1
ATOM 3484 N N . ARG B 1 24 ? -5.18 38.125 -14.875 1 51.69 24 ARG B N 1
ATOM 3485 C CA . ARG B 1 24 ? -5.051 37.062 -13.859 1 51.69 24 ARG B CA 1
ATOM 3486 C C . ARG B 1 24 ? -6.398 36.438 -13.562 1 51.69 24 ARG B C 1
ATOM 3488 O O . ARG B 1 24 ? -6.488 35.188 -13.43 1 51.69 24 ARG B O 1
ATOM 3495 N N . HIS B 1 25 ? -7.395 37.219 -13.477 1 51.41 25 HIS B N 1
ATOM 3496 C CA . HIS B 1 25 ? -8.742 36.688 -13.297 1 51.41 25 HIS B CA 1
ATOM 3497 C C . HIS B 1 25 ? -9.164 35.875 -14.5 1 51.41 25 HIS B C 1
ATOM 3499 O O . HIS B 1 25 ? -9.703 34.781 -14.336 1 51.41 25 HIS B O 1
ATOM 3505 N N . GLU B 1 26 ? -9.031 36.438 -15.625 1 47.59 26 GLU B N 1
ATOM 3506 C CA . GLU B 1 26 ? -9.352 35.688 -16.844 1 47.59 26 GLU B CA 1
ATOM 3507 C C . GLU B 1 26 ? -8.453 34.438 -16.984 1 47.59 26 GLU B C 1
ATOM 3509 O O . GLU B 1 26 ? -8.914 33.375 -17.391 1 47.59 26 GLU B O 1
ATOM 3514 N N . TYR B 1 27 ? -7.293 34.594 -16.625 1 45.84 27 TYR B N 1
ATOM 3515 C CA . TYR B 1 27 ? -6.379 33.469 -16.625 1 45.84 27 TYR B CA 1
ATOM 3516 C C . TYR B 1 27 ? -6.832 32.406 -15.617 1 45.84 27 TYR B C 1
ATOM 3518 O O . TYR B 1 27 ? -6.844 31.219 -15.922 1 45.84 27 TYR B O 1
ATOM 3526 N N . ASN B 1 28 ? -7.148 32.844 -14.516 1 48.84 28 ASN B N 1
ATOM 3527 C CA . ASN B 1 28 ? -7.641 31.891 -13.516 1 48.84 28 ASN B CA 1
ATOM 3528 C C . ASN B 1 28 ? -8.969 31.281 -13.93 1 48.84 28 ASN B C 1
ATOM 3530 O O . ASN B 1 28 ? -9.195 30.078 -13.727 1 48.84 28 ASN B O 1
ATOM 3534 N N . ARG B 1 29 ? -9.852 32.156 -14.359 1 45.72 29 ARG B N 1
ATOM 3535 C CA . ARG B 1 29 ? -11.094 31.641 -14.93 1 45.72 29 ARG B CA 1
ATOM 3536 C C . ARG B 1 29 ? -10.805 30.703 -16.094 1 45.72 29 ARG B C 1
ATOM 3538 O O . ARG B 1 29 ? -11.383 29.609 -16.172 1 45.72 29 ARG B O 1
ATOM 3545 N N . LEU B 1 30 ? -10.023 31.109 -16.922 1 42.38 30 LEU B N 1
ATOM 3546 C CA . LEU B 1 30 ? -9.641 30.266 -18.031 1 42.38 30 LEU B CA 1
ATOM 3547 C C . LEU B 1 30 ? -8.844 29.062 -17.562 1 42.38 30 LEU B C 1
ATOM 3549 O O . LEU B 1 30 ? -9.031 27.953 -18.078 1 42.38 30 LEU B O 1
ATOM 3553 N N . HIS B 1 31 ? -8.055 29.266 -16.703 1 44.91 31 HIS B N 1
ATOM 3554 C CA . HIS B 1 31 ? -7.316 28.156 -16.109 1 44.91 31 HIS B CA 1
ATOM 3555 C C . HIS B 1 31 ? -8.258 27.172 -15.43 1 44.91 31 HIS B C 1
ATOM 3557 O O . HIS B 1 31 ? -8.094 25.953 -15.555 1 44.91 31 HIS B O 1
ATOM 3563 N N . TYR B 1 32 ? -9.148 27.734 -14.578 1 42.16 32 TYR B N 1
ATOM 3564 C CA . TYR B 1 32 ? -10.211 26.906 -14.023 1 42.16 32 TYR B CA 1
ATOM 3565 C C . TYR B 1 32 ? -10.977 26.188 -15.125 1 42.16 32 TYR B C 1
ATOM 3567 O O . TYR B 1 32 ? -11.242 24.984 -15.031 1 42.16 32 TYR B O 1
ATOM 3575 N N . VAL B 1 33 ? -11.508 27.016 -15.922 1 43.34 33 VAL B N 1
ATOM 3576 C CA . VAL B 1 33 ? -12.188 26.422 -17.078 1 43.34 33 VAL B CA 1
ATOM 3577 C C . VAL B 1 33 ? -11.242 25.484 -17.812 1 43.34 33 VAL B C 1
ATOM 3579 O O . VAL B 1 33 ? -11.641 24.375 -18.203 1 43.34 33 VAL B O 1
ATOM 3582 N N . LEU B 1 34 ? -10.078 25.812 -17.875 1 38.94 34 LEU B N 1
ATOM 3583 C CA . LEU B 1 34 ? -9.094 24.953 -18.531 1 38.94 34 LEU B CA 1
ATOM 3584 C C . LEU B 1 34 ? -8.734 23.781 -17.641 1 38.94 34 LEU B C 1
ATOM 3586 O O . LEU B 1 34 ? -8.516 22.656 -18.125 1 38.94 34 LEU B O 1
ATOM 3590 N N . GLU B 1 35 ? -8.305 23.969 -16.453 1 41.72 35 GLU B N 1
ATOM 3591 C CA . GLU B 1 35 ? -8.055 22.875 -15.523 1 41.72 35 GLU B CA 1
ATOM 3592 C C . GLU B 1 35 ? -9.25 21.938 -15.43 1 41.72 35 GLU B C 1
ATOM 3594 O O . GLU B 1 35 ? -9.086 20.719 -15.328 1 41.72 35 GLU B O 1
ATOM 3599 N N . VAL B 1 36 ? -10.375 22.328 -15.086 1 40.88 36 VAL B N 1
ATOM 3600 C CA . VAL B 1 36 ? -11.594 21.547 -15.234 1 40.88 36 VAL B CA 1
ATOM 3601 C C . VAL B 1 36 ? -11.766 21.125 -16.703 1 40.88 36 VAL B C 1
ATOM 3603 O O . VAL B 1 36 ? -12.211 20.016 -16.984 1 40.88 36 VAL B O 1
ATOM 3606 N N . PHE B 1 37 ? -11.617 22.109 -17.656 1 33.47 37 PHE B N 1
ATOM 3607 C CA . PHE B 1 37 ? -11.578 21.812 -19.094 1 33.47 37 PHE B CA 1
ATOM 3608 C C . PHE B 1 37 ? -10.211 21.266 -19.484 1 33.47 37 PHE B C 1
ATOM 3610 O O . PHE B 1 37 ? -9.203 21.969 -19.391 1 33.47 37 PHE B O 1
ATOM 3617 N N . ASN B 1 38 ? -9.539 20.219 -19.125 1 33.84 38 ASN B N 1
ATOM 3618 C CA . ASN B 1 38 ? -8.43 19.875 -20.016 1 33.84 38 ASN B CA 1
ATOM 3619 C C . ASN B 1 38 ? -8.531 20.578 -21.359 1 33.84 38 ASN B C 1
ATOM 3621 O O . ASN B 1 38 ? -9.625 21 -21.766 1 33.84 38 ASN B O 1
ATOM 3625 N N . PHE B 1 39 ? -7.316 20.812 -22.141 1 32.59 39 PHE B N 1
ATOM 3626 C CA . PHE B 1 39 ? -6.957 21.609 -23.312 1 32.59 39 PHE B CA 1
ATOM 3627 C C . PHE B 1 39 ? -8.117 21.672 -24.297 1 32.59 39 PHE B C 1
ATOM 3629 O O . PHE B 1 39 ? -8.414 22.75 -24.844 1 32.59 39 PHE B O 1
ATOM 3636 N N . PHE B 1 40 ? -8.211 20.641 -25.391 1 33.81 40 PHE B N 1
ATOM 3637 C CA . PHE B 1 40 ? -8.695 20.734 -26.766 1 33.81 40 PHE B CA 1
ATOM 3638 C C . PHE B 1 40 ? -10.219 20.828 -26.797 1 33.81 40 PHE B C 1
ATOM 3640 O O . PHE B 1 40 ? -10.836 20.547 -27.828 1 33.81 40 PHE B O 1
ATOM 3647 N N . GLY B 1 41 ? -11.086 21.578 -26 1 34.75 41 GLY B N 1
ATOM 3648 C CA . GLY B 1 41 ? -12.5 21.828 -26.266 1 34.75 41 GLY B CA 1
ATOM 3649 C C . GLY B 1 41 ? -13.414 20.828 -25.578 1 34.75 41 GLY B C 1
ATOM 3650 O O . GLY B 1 41 ? -14.633 20.906 -25.719 1 34.75 41 GLY B O 1
ATOM 3651 N N . HIS B 1 42 ? -12.945 19.547 -25.203 1 37.25 42 HIS B N 1
ATOM 3652 C CA . HIS B 1 42 ? -13.883 18.609 -24.609 1 37.25 42 HIS B CA 1
ATOM 3653 C C . HIS B 1 42 ? -13.938 18.781 -23.094 1 37.25 42 HIS B C 1
ATOM 3655 O O . HIS B 1 42 ? -12.898 18.938 -22.438 1 37.25 42 HIS B O 1
ATOM 3661 N N . PRO B 1 43 ? -14.961 19.141 -22.156 1 43.12 43 PRO B N 1
ATOM 3662 C CA . PRO B 1 43 ? -15.266 19.219 -20.734 1 43.12 43 PRO B CA 1
ATOM 3663 C C . PRO B 1 43 ? -14.523 18.156 -19.922 1 43.12 43 PRO B C 1
ATOM 3665 O O . PRO B 1 43 ? -14.398 17.016 -20.359 1 43.12 43 PRO B O 1
ATOM 3668 N N . CYS B 1 44 ? -13.422 18.5 -19.219 1 50.22 44 CYS B N 1
ATOM 3669 C CA . CYS B 1 44 ? -12.766 17.562 -18.312 1 50.22 44 CYS B CA 1
ATOM 3670 C C . CYS B 1 44 ? -13.789 16.75 -17.531 1 50.22 44 CYS B C 1
ATOM 3672 O O . CYS B 1 44 ? -14.609 17.312 -16.797 1 50.22 44 CYS B O 1
ATOM 3674 N N . ASN B 1 45 ? -14.172 15.703 -17.891 1 59.84 45 ASN B N 1
ATOM 3675 C CA . ASN B 1 45 ? -15.117 14.797 -17.25 1 59.84 45 ASN B CA 1
ATOM 3676 C C . ASN B 1 45 ? -14.539 14.172 -15.992 1 59.84 45 ASN B C 1
ATOM 3678 O O . ASN B 1 45 ? -13.906 13.117 -16.047 1 59.84 45 ASN B O 1
ATOM 3682 N N . PHE B 1 46 ? -14.391 15.047 -14.773 1 67.12 46 PHE B N 1
ATOM 3683 C CA . PHE B 1 46 ? -13.961 14.57 -13.461 1 67.12 46 PHE B CA 1
ATOM 3684 C C . PHE B 1 46 ? -14.578 13.211 -13.148 1 67.12 46 PHE B C 1
ATOM 3686 O O . PHE B 1 46 ? -13.992 12.422 -12.406 1 67.12 46 PHE B O 1
ATOM 3693 N N . THR B 1 47 ? -15.594 13.055 -13.797 1 65.38 47 THR B N 1
ATOM 3694 C CA . THR B 1 47 ? -16.234 11.758 -13.586 1 65.38 47 THR B CA 1
ATOM 3695 C C . THR B 1 47 ? -15.367 10.633 -14.148 1 65.38 47 THR B C 1
ATOM 3697 O O . THR B 1 47 ? -15.312 9.547 -13.578 1 65.38 47 THR B O 1
ATOM 3700 N N . GLU B 1 48 ? -14.641 11.023 -15.156 1 68.69 48 GLU B N 1
ATOM 3701 C CA . GLU B 1 48 ? -13.789 10.008 -15.773 1 68.69 48 GLU B CA 1
ATOM 3702 C C . GLU B 1 48 ? -12.578 9.695 -14.891 1 68.69 48 GLU B C 1
ATOM 3704 O O . GLU B 1 48 ? -12.125 8.555 -14.836 1 68.69 48 GLU B O 1
ATOM 3709 N N . LEU B 1 49 ? -12.188 10.688 -14.172 1 75.12 49 LEU B N 1
ATOM 3710 C CA . LEU B 1 49 ? -11.047 10.484 -13.289 1 75.12 49 LEU B CA 1
ATOM 3711 C C . LEU B 1 49 ? -11.414 9.57 -12.125 1 75.12 49 LEU B C 1
ATOM 3713 O O . LEU B 1 49 ? -10.578 8.812 -11.633 1 75.12 49 LEU B O 1
ATOM 3717 N N . GLN B 1 50 ? -12.609 9.688 -11.812 1 72.56 50 GLN B N 1
ATOM 3718 C CA . GLN B 1 50 ? -13.086 8.844 -10.719 1 72.56 50 GLN B CA 1
ATOM 3719 C C . GLN B 1 50 ? -13.312 7.41 -11.18 1 72.56 50 GLN B C 1
ATOM 3721 O O . GLN B 1 50 ? -13.055 6.465 -10.43 1 72.56 50 GLN B O 1
ATOM 3726 N N . ARG B 1 51 ? -13.664 7.301 -12.453 1 69.88 51 ARG B N 1
ATOM 3727 C CA . ARG B 1 51 ? -14.086 5.988 -12.93 1 69.88 51 ARG B CA 1
ATOM 3728 C C . ARG B 1 51 ? -12.961 5.297 -13.688 1 69.88 51 ARG B C 1
ATOM 3730 O O . ARG B 1 51 ? -13.125 4.168 -14.164 1 69.88 51 ARG B O 1
ATOM 3737 N N . SER B 1 52 ? -11.883 5.871 -13.648 1 78.12 52 SER B N 1
ATOM 3738 C CA . SER B 1 52 ? -10.766 5.281 -14.375 1 78.12 52 SER B CA 1
ATOM 3739 C C . SER B 1 52 ? -10.383 3.924 -13.797 1 78.12 52 SER B C 1
ATOM 3741 O O . SER B 1 52 ? -10.438 3.723 -12.586 1 78.12 52 SER B O 1
ATOM 3743 N N . ASP B 1 53 ? -10.008 3.086 -14.68 1 82.12 53 ASP B N 1
ATOM 3744 C CA . ASP B 1 53 ? -9.578 1.752 -14.266 1 82.12 53 ASP B CA 1
ATOM 3745 C C . ASP B 1 53 ? -8.125 1.761 -13.812 1 82.12 53 ASP B C 1
ATOM 3747 O O . ASP B 1 53 ? -7.582 0.723 -13.422 1 82.12 53 ASP B O 1
ATOM 3751 N N . ASN B 1 54 ? -7.582 2.955 -13.844 1 86 54 ASN B N 1
ATOM 3752 C CA . ASN B 1 54 ? -6.164 3.047 -13.5 1 86 54 ASN B CA 1
ATOM 3753 C C . ASN B 1 54 ? -5.906 4.148 -12.477 1 86 54 ASN B C 1
ATOM 3755 O O . ASN B 1 54 ? -6.68 5.102 -12.375 1 86 54 ASN B O 1
ATOM 3759 N N . VAL B 1 55 ? -4.949 3.889 -11.727 1 88.25 55 VAL B N 1
ATOM 3760 C CA . VAL B 1 55 ? -4.34 4.953 -10.938 1 88.25 55 VAL B CA 1
ATOM 3761 C C . VAL B 1 55 ? -3.111 5.496 -11.656 1 88.25 55 VAL B C 1
ATOM 3763 O O . VAL B 1 55 ? -2.205 4.738 -12.016 1 88.25 55 VAL B O 1
ATOM 3766 N N . LEU B 1 56 ? -3.107 6.75 -11.859 1 87.06 56 LEU B N 1
ATOM 3767 C CA . LEU B 1 56 ? -2.053 7.352 -12.664 1 87.06 56 LEU B CA 1
ATOM 3768 C C . LEU B 1 56 ? -0.72 7.324 -11.93 1 87.06 56 LEU B C 1
ATOM 3770 O O . LEU B 1 56 ? -0.661 6.938 -10.758 1 87.06 56 LEU B O 1
ATOM 3774 N N . ALA B 1 57 ? 0.304 7.691 -12.625 1 83.56 57 ALA B N 1
ATOM 3775 C CA . ALA B 1 57 ? 1.675 7.629 -12.125 1 83.56 57 ALA B CA 1
ATOM 3776 C C . ALA B 1 57 ? 1.831 8.445 -10.852 1 83.56 57 ALA B C 1
ATOM 3778 O O . ALA B 1 57 ? 1.264 9.531 -10.727 1 83.56 57 ALA B O 1
ATOM 3779 N N . GLN B 1 58 ? 2.607 7.883 -9.93 1 90.06 58 GLN B N 1
ATOM 3780 C CA . GLN B 1 58 ? 2.867 8.523 -8.641 1 90.06 58 GLN B CA 1
ATOM 3781 C C . GLN B 1 58 ? 4.363 8.625 -8.375 1 90.06 58 GLN B C 1
ATOM 3783 O O . GLN B 1 58 ? 5.156 7.867 -8.938 1 90.06 58 GLN B O 1
ATOM 3788 N N . HIS B 1 59 ? 4.695 9.609 -7.547 1 91.75 59 HIS B N 1
ATOM 3789 C CA . HIS B 1 59 ? 6.082 9.727 -7.117 1 91.75 59 HIS B CA 1
ATOM 3790 C C . HIS B 1 59 ? 6.508 8.516 -6.297 1 91.75 59 HIS B C 1
ATOM 3792 O O . HIS B 1 59 ? 5.742 8.023 -5.465 1 91.75 59 HIS B O 1
ATOM 3798 N N . ASP B 1 60 ? 7.719 8.086 -6.52 1 91.94 60 ASP B N 1
ATOM 3799 C CA . ASP B 1 60 ? 8.234 6.91 -5.828 1 91.94 60 ASP B CA 1
ATOM 3800 C C . ASP B 1 60 ? 8.789 7.281 -4.457 1 91.94 60 ASP B C 1
ATOM 3802 O O . ASP B 1 60 ? 9.922 7.77 -4.348 1 91.94 60 ASP B O 1
ATOM 3806 N N . TRP B 1 61 ? 8.094 6.938 -3.432 1 93.75 61 TRP B N 1
ATOM 3807 C CA . TRP B 1 61 ? 8.539 7.199 -2.064 1 93.75 61 TRP B CA 1
ATOM 3808 C C . TRP B 1 61 ? 9.102 5.938 -1.423 1 93.75 61 TRP B C 1
ATOM 3810 O O . TRP B 1 61 ? 9.359 5.906 -0.218 1 93.75 61 TRP B O 1
ATOM 3820 N N . GLY B 1 62 ? 9.289 4.949 -2.195 1 93.5 62 GLY B N 1
ATOM 3821 C CA . GLY B 1 62 ? 9.766 3.686 -1.659 1 93.5 62 GLY B CA 1
ATOM 3822 C C . GLY B 1 62 ? 8.648 2.707 -1.351 1 93.5 62 GLY B C 1
ATOM 3823 O O . GLY B 1 62 ? 7.512 2.902 -1.782 1 93.5 62 GLY B O 1
ATOM 3824 N N . PRO B 1 63 ? 8.992 1.648 -0.601 1 94.88 63 PRO B N 1
ATOM 3825 C CA . PRO B 1 63 ? 7.98 0.641 -0.28 1 94.88 63 PRO B CA 1
ATOM 3826 C C . PRO B 1 63 ? 6.828 1.205 0.547 1 94.88 63 PRO B C 1
ATOM 3828 O O . PRO B 1 63 ? 7.027 2.127 1.342 1 94.88 63 PRO B O 1
ATOM 3831 N N . ILE B 1 64 ? 5.684 0.576 0.314 1 94.25 64 ILE B N 1
ATOM 3832 C CA . ILE B 1 64 ? 4.52 0.962 1.103 1 94.25 64 ILE B CA 1
ATOM 3833 C C . ILE B 1 64 ? 4.746 0.602 2.568 1 94.25 64 ILE B C 1
ATOM 3835 O O . ILE B 1 64 ? 5.027 -0.554 2.895 1 94.25 64 ILE B O 1
ATOM 3839 N N . PRO B 1 65 ? 4.641 1.573 3.377 1 95.62 65 PRO B N 1
ATOM 3840 C CA . PRO B 1 65 ? 4.82 1.271 4.801 1 95.62 65 PRO B CA 1
ATOM 3841 C C . PRO B 1 65 ? 3.596 0.596 5.414 1 95.62 65 PRO B C 1
ATOM 3843 O O . PRO B 1 65 ? 2.461 0.926 5.062 1 95.62 65 PRO B O 1
ATOM 3846 N N . VAL B 1 66 ? 3.846 -0.339 6.246 1 94.5 66 VAL B N 1
ATOM 3847 C CA . VAL B 1 66 ? 2.791 -1.022 6.984 1 94.5 66 VAL B CA 1
ATOM 3848 C C . VAL B 1 66 ? 3.324 -1.478 8.344 1 94.5 66 VAL B C 1
ATOM 3850 O O . VAL B 1 66 ? 4.465 -1.936 8.445 1 94.5 66 VAL B O 1
ATOM 3853 N N . TRP B 1 67 ? 2.498 -1.332 9.328 1 93.94 67 TRP B N 1
ATOM 3854 C CA . TRP B 1 67 ? 2.902 -1.859 10.625 1 93.94 67 TRP B CA 1
ATOM 3855 C C . TRP B 1 67 ? 2.98 -3.383 10.594 1 93.94 67 TRP B C 1
ATOM 3857 O O . TRP B 1 67 ? 2 -4.051 10.258 1 93.94 67 TRP B O 1
ATOM 3867 N N . GLN B 1 68 ? 4.098 -3.844 10.891 1 91.81 68 GLN B N 1
ATOM 3868 C CA . GLN B 1 68 ? 4.309 -5.285 10.977 1 91.81 68 GLN B CA 1
ATOM 3869 C C . GLN B 1 68 ? 4.57 -5.715 12.414 1 91.81 68 GLN B C 1
ATOM 3871 O O . GLN B 1 68 ? 5.398 -5.121 13.109 1 91.81 68 GLN B O 1
ATOM 3876 N N . GLU B 1 69 ? 3.877 -6.715 12.781 1 87.75 69 GLU B N 1
ATOM 3877 C CA . GLU B 1 69 ? 4.074 -7.238 14.133 1 87.75 69 GLU B CA 1
ATOM 3878 C C . GLU B 1 69 ? 5.371 -8.031 14.234 1 87.75 69 GLU B C 1
ATOM 3880 O O . GLU B 1 69 ? 5.668 -8.859 13.367 1 87.75 69 GLU B O 1
ATOM 3885 N N . THR B 1 70 ? 6.055 -7.691 15.195 1 83.38 70 THR B N 1
ATOM 3886 C CA . THR B 1 70 ? 7.281 -8.422 15.5 1 83.38 70 THR B CA 1
ATOM 3887 C C . THR B 1 70 ? 7.188 -9.086 16.859 1 83.38 70 THR B C 1
ATOM 3889 O O . THR B 1 70 ? 6.129 -9.086 17.5 1 83.38 70 THR B O 1
ATOM 3892 N N . GLU B 1 71 ? 8.25 -9.68 17.281 1 78.38 71 GLU B N 1
ATOM 3893 C CA . GLU B 1 71 ? 8.281 -10.367 18.562 1 78.38 71 GLU B CA 1
ATOM 3894 C C . GLU B 1 71 ? 8.109 -9.383 19.719 1 78.38 71 GLU B C 1
ATOM 3896 O O . GLU B 1 71 ? 7.547 -9.727 20.766 1 78.38 71 GLU B O 1
ATOM 3901 N N . THR B 1 72 ? 8.5 -8.234 19.516 1 76.44 72 THR B N 1
ATOM 3902 C CA . THR B 1 72 ? 8.578 -7.297 20.625 1 76.44 72 THR B CA 1
ATOM 3903 C C . THR B 1 72 ? 7.656 -6.102 20.406 1 76.44 72 THR B C 1
ATOM 3905 O O . THR B 1 72 ? 7.566 -5.211 21.25 1 76.44 72 THR B O 1
ATOM 3908 N N . GLY B 1 73 ? 7.043 -6.105 19.328 1 89 73 GLY B N 1
ATOM 3909 C CA . GLY B 1 73 ? 6.223 -4.945 19 1 89 73 GLY B CA 1
ATOM 3910 C C . GLY B 1 73 ? 5.879 -4.844 17.531 1 89 73 GLY B C 1
ATOM 3911 O O . GLY B 1 73 ? 5.461 -5.824 16.922 1 89 73 GLY B O 1
ATOM 3912 N N . TYR B 1 74 ? 6.008 -3.625 17.094 1 92.44 74 TYR B N 1
ATOM 3913 C CA . TYR B 1 74 ? 5.66 -3.348 15.703 1 92.44 74 TYR B CA 1
ATOM 3914 C C . TYR B 1 74 ? 6.723 -2.482 15.039 1 92.44 74 TYR B C 1
ATOM 3916 O O . TYR B 1 74 ? 7.359 -1.654 15.695 1 92.44 74 TYR B O 1
ATOM 3924 N N . ILE B 1 75 ? 6.906 -2.729 13.812 1 95.06 75 ILE B N 1
ATOM 3925 C CA . ILE B 1 75 ? 7.766 -1.87 13.008 1 95.06 75 ILE B CA 1
ATOM 3926 C C . ILE B 1 75 ? 6.984 -1.339 11.812 1 95.06 75 ILE B C 1
ATOM 3928 O O . ILE B 1 75 ? 6.285 -2.096 11.133 1 95.06 75 ILE B O 1
ATOM 3932 N N . TYR B 1 76 ? 7.078 -0.07 11.578 1 96.19 76 TYR B N 1
ATOM 3933 C CA . TYR B 1 76 ? 6.281 0.563 10.539 1 96.19 76 TYR B CA 1
ATOM 3934 C C . TYR B 1 76 ? 7.07 0.666 9.234 1 96.19 76 TYR B C 1
ATOM 3936 O O . TYR B 1 76 ? 6.582 0.275 8.172 1 96.19 76 TYR B O 1
ATOM 3944 N N . SER B 1 77 ? 8.258 1.177 9.281 1 97.19 77 SER B N 1
ATOM 3945 C CA . SER B 1 77 ? 9.109 1.384 8.109 1 97.19 77 SER B CA 1
ATOM 3946 C C . SER B 1 77 ? 10.578 1.446 8.508 1 97.19 77 SER B C 1
ATOM 3948 O O . SER B 1 77 ? 10.906 1.514 9.695 1 97.19 77 SER B O 1
ATOM 3950 N N . ALA B 1 78 ? 11.414 1.354 7.535 1 97.56 78 ALA B N 1
ATOM 3951 C CA . ALA B 1 78 ? 12.859 1.427 7.734 1 97.56 78 ALA B CA 1
ATOM 3952 C C . ALA B 1 78 ? 13.539 2.139 6.57 1 97.56 78 ALA B C 1
ATOM 3954 O O . ALA B 1 78 ? 13.07 2.064 5.43 1 97.56 78 ALA B O 1
ATOM 3955 N N . PHE B 1 79 ? 14.656 2.783 6.926 1 96.56 79 PHE B N 1
ATOM 3956 C CA . PHE B 1 79 ? 15.305 3.658 5.957 1 96.56 79 PHE B CA 1
ATOM 3957 C C . PHE B 1 79 ? 16.812 3.477 5.992 1 96.56 79 PHE B C 1
ATOM 3959 O O . PHE B 1 79 ? 17.406 3.285 7.062 1 96.56 79 PHE B O 1
ATOM 3966 N N . ILE B 1 80 ? 17.391 3.527 4.816 1 94.75 80 ILE B N 1
ATOM 3967 C CA . ILE B 1 80 ? 18.844 3.658 4.734 1 94.75 80 ILE B CA 1
ATOM 3968 C C . ILE B 1 80 ? 19.234 5.113 4.953 1 94.75 80 ILE B C 1
ATOM 3970 O O . ILE B 1 80 ? 18.906 5.984 4.141 1 94.75 80 ILE B O 1
ATOM 3974 N N . THR B 1 81 ? 19.922 5.355 5.965 1 89.06 81 THR B N 1
ATOM 3975 C CA . THR B 1 81 ? 20.266 6.723 6.336 1 89.06 81 THR B CA 1
ATOM 3976 C C . THR B 1 81 ? 21.734 7.02 6.043 1 89.06 81 THR B C 1
ATOM 3978 O O . THR B 1 81 ? 22.172 8.172 6.105 1 89.06 81 THR B O 1
ATOM 3981 N N . GLY B 1 82 ? 22.438 6.109 5.738 1 86.62 82 GLY B N 1
ATOM 3982 C CA . GLY B 1 82 ? 23.859 6.184 5.41 1 86.62 82 GLY B CA 1
ATOM 3983 C C . GLY B 1 82 ? 24.438 4.855 4.957 1 86.62 82 GLY B C 1
ATOM 3984 O O . GLY B 1 82 ? 23.734 3.848 4.91 1 86.62 82 GLY B O 1
ATOM 3985 N N . LYS B 1 83 ? 25.703 4.949 4.609 1 85 83 LYS B N 1
ATOM 3986 C CA . LYS B 1 83 ? 26.359 3.703 4.207 1 85 83 LYS B CA 1
ATOM 3987 C C . LYS B 1 83 ? 26.344 2.686 5.344 1 85 83 LYS B C 1
ATOM 3989 O O . LYS B 1 83 ? 26.953 2.914 6.395 1 85 83 LYS B O 1
ATOM 3994 N N . GLY B 1 84 ? 25.641 1.668 5.086 1 89.94 84 GLY B N 1
ATOM 3995 C CA . GLY B 1 84 ? 25.547 0.601 6.07 1 89.94 84 GLY B CA 1
ATOM 3996 C C . GLY B 1 84 ? 24.75 0.982 7.293 1 89.94 84 GLY B C 1
ATOM 3997 O O . GLY B 1 84 ? 24.859 0.339 8.344 1 89.94 84 GLY B O 1
ATOM 3998 N N . GLU B 1 85 ? 24.016 2.018 7.258 1 93.12 85 GLU B N 1
ATOM 3999 C CA . GLU B 1 85 ? 23.219 2.471 8.391 1 93.12 85 GLU B CA 1
ATOM 4000 C C . GLU B 1 85 ? 21.734 2.465 8.062 1 93.12 85 GLU B C 1
ATOM 4002 O O . GLU B 1 85 ? 21.312 3.061 7.07 1 93.12 85 GLU B O 1
ATOM 4007 N N . VAL B 1 86 ? 21.062 1.802 8.938 1 96.44 86 VAL B N 1
ATOM 4008 C CA . VAL B 1 86 ? 19.609 1.705 8.758 1 96.44 86 VAL B CA 1
ATOM 4009 C C . VAL B 1 86 ? 18.906 2.162 10.031 1 96.44 86 VAL B C 1
ATOM 4011 O O . VAL B 1 86 ? 19.344 1.863 11.141 1 96.44 86 VAL B O 1
ATOM 4014 N N . ARG B 1 87 ? 17.844 2.898 9.867 1 96.06 87 ARG B N 1
ATOM 4015 C CA . ARG B 1 87 ? 16.984 3.33 10.969 1 96.06 87 ARG B CA 1
ATOM 4016 C C . ARG B 1 87 ? 15.539 2.91 10.727 1 96.06 87 ARG B C 1
ATOM 4018 O O . ARG B 1 87 ? 15 3.131 9.641 1 96.06 87 ARG B O 1
ATOM 4025 N N . ALA B 1 88 ? 14.953 2.289 11.719 1 97.19 88 ALA B N 1
ATOM 4026 C CA . ALA B 1 88 ? 13.555 1.86 11.617 1 97.19 88 ALA B CA 1
ATOM 4027 C C . ALA B 1 88 ? 12.695 2.549 12.672 1 97.19 88 ALA B C 1
ATOM 4029 O O . ALA B 1 88 ? 13.188 2.916 13.742 1 97.19 88 ALA B O 1
ATOM 4030 N N . ILE B 1 89 ? 11.469 2.779 12.32 1 96.38 89 ILE B N 1
ATOM 4031 C CA . ILE B 1 89 ? 10.469 3.307 13.242 1 96.38 89 ILE B CA 1
ATOM 4032 C C . ILE B 1 89 ? 9.711 2.152 13.891 1 96.38 89 ILE B C 1
ATOM 4034 O O . ILE B 1 89 ? 9.047 1.375 13.203 1 96.38 89 ILE B O 1
ATOM 4038 N N . ALA B 1 90 ? 9.797 2.111 15.227 1 94.31 90 ALA B N 1
ATOM 4039 C CA . ALA B 1 90 ? 9.234 0.953 15.922 1 94.31 90 ALA B CA 1
ATOM 4040 C C . ALA B 1 90 ? 8.383 1.383 17.109 1 94.31 90 ALA B C 1
ATOM 4042 O O . ALA B 1 90 ? 8.523 2.502 17.609 1 94.31 90 ALA B O 1
ATOM 4043 N N . LEU B 1 91 ? 7.406 0.551 17.422 1 91.81 91 LEU B N 1
ATOM 4044 C CA . LEU B 1 91 ? 6.637 0.616 18.656 1 91.81 91 LEU B CA 1
ATOM 4045 C C . LEU B 1 91 ? 6.961 -0.57 19.562 1 91.81 91 LEU B C 1
ATOM 4047 O O . LEU B 1 91 ? 6.977 -1.716 19.109 1 91.81 91 LEU B O 1
ATOM 4051 N N . GLN B 1 92 ? 7.168 -0.237 20.781 1 88.44 92 GLN B N 1
ATOM 4052 C CA . GLN B 1 92 ? 7.523 -1.299 21.719 1 88.44 92 GLN B CA 1
ATOM 4053 C C . GLN B 1 92 ? 6.879 -1.066 23.094 1 88.44 92 GLN B C 1
ATOM 4055 O O . GLN B 1 92 ? 6.785 0.072 23.547 1 88.44 92 GLN B O 1
ATOM 4060 N N . SER B 1 93 ? 6.414 -2.168 23.703 1 77.38 93 SER B N 1
ATOM 4061 C CA . SER B 1 93 ? 5.758 -2.068 25 1 77.38 93 SER B CA 1
ATOM 4062 C C . SER B 1 93 ? 6.766 -2.158 26.141 1 77.38 93 SER B C 1
ATOM 4064 O O . SER B 1 93 ? 6.59 -1.526 27.188 1 77.38 93 SER B O 1
ATOM 4066 N N . ASP B 1 94 ? 7.652 -3.145 25.969 1 72.94 94 ASP B N 1
ATOM 4067 C CA . ASP B 1 94 ? 8.57 -3.416 27.078 1 72.94 94 ASP B CA 1
ATOM 4068 C C . ASP B 1 94 ? 10.023 -3.217 26.625 1 72.94 94 ASP B C 1
ATOM 4070 O O . ASP B 1 94 ? 10.516 -3.928 25.75 1 72.94 94 ASP B O 1
ATOM 4074 N N . THR B 1 95 ? 10.609 -2.32 27.328 1 68.06 95 THR B N 1
ATOM 4075 C CA . THR B 1 95 ? 11.992 -2.033 26.969 1 68.06 95 THR B CA 1
ATOM 4076 C C . THR B 1 95 ? 12.898 -3.209 27.312 1 68.06 95 THR B C 1
ATOM 4078 O O . THR B 1 95 ? 14.023 -3.309 26.812 1 68.06 95 THR B O 1
ATOM 4081 N N . LYS B 1 96 ? 12.336 -4.047 28.031 1 66.81 96 LYS B N 1
ATOM 4082 C CA . LYS B 1 96 ? 13.172 -5.172 28.438 1 66.81 96 LYS B CA 1
ATOM 4083 C C . LYS B 1 96 ? 13.234 -6.238 27.344 1 66.81 96 LYS B C 1
ATOM 4085 O O . LYS B 1 96 ? 14.156 -7.051 27.328 1 66.81 96 LYS B O 1
ATOM 4090 N N . ILE B 1 97 ? 12.375 -6.168 26.5 1 78.81 97 ILE B N 1
ATOM 4091 C CA . ILE B 1 97 ? 12.344 -7.188 25.453 1 78.81 97 ILE B CA 1
ATOM 4092 C C . ILE B 1 97 ? 12.633 -6.543 24.094 1 78.81 97 ILE B C 1
ATOM 4094 O O . ILE B 1 97 ? 11.719 -6.352 23.297 1 78.81 97 ILE B O 1
ATOM 4098 N N . VAL B 1 98 ? 13.875 -6.098 23.984 1 81.81 98 VAL B N 1
ATOM 4099 C CA . VAL B 1 98 ? 14.305 -5.473 22.734 1 81.81 98 VAL B CA 1
ATOM 4100 C C . VAL B 1 98 ? 15.102 -6.48 21.906 1 81.81 98 VAL B C 1
ATOM 4102 O O . VAL B 1 98 ? 15.68 -7.422 22.438 1 81.81 98 VAL B O 1
ATOM 4105 N N . PRO B 1 99 ? 15.062 -6.234 20.578 1 86.81 99 PRO B N 1
ATOM 4106 C CA . PRO B 1 99 ? 15.867 -7.125 19.734 1 86.81 99 PRO B CA 1
ATOM 4107 C C . PRO B 1 99 ? 17.344 -7.133 20.125 1 86.81 99 PRO B C 1
ATOM 4109 O O . PRO B 1 99 ? 17.875 -6.113 20.578 1 86.81 99 PRO B O 1
ATOM 4112 N N . ARG B 1 100 ? 17.938 -8.227 19.969 1 85.81 100 ARG B N 1
ATOM 4113 C CA . ARG B 1 100 ? 19.359 -8.359 20.25 1 85.81 100 ARG B CA 1
ATOM 4114 C C . ARG B 1 100 ? 20.188 -8.125 19 1 85.81 100 ARG B C 1
ATOM 4116 O O . ARG B 1 100 ? 21.312 -7.613 19.078 1 85.81 100 ARG B O 1
ATOM 4123 N N . ASN B 1 101 ? 19.547 -8.547 17.922 1 90.75 101 ASN B N 1
ATOM 4124 C CA . ASN B 1 101 ? 20.297 -8.453 16.672 1 90.75 101 ASN B CA 1
ATOM 4125 C C . ASN B 1 101 ? 19.422 -7.902 15.539 1 90.75 101 ASN B C 1
ATOM 4127 O O . ASN B 1 101 ? 18.203 -7.93 15.633 1 90.75 101 ASN B O 1
ATOM 4131 N N . CYS B 1 102 ? 20.141 -7.316 14.594 1 95.31 102 CYS B N 1
ATOM 4132 C CA . CYS B 1 102 ? 19.516 -6.93 13.328 1 95.31 102 CYS B CA 1
ATOM 4133 C C . CYS B 1 102 ? 20.219 -7.605 12.156 1 95.31 102 CYS B C 1
ATOM 4135 O O . CYS B 1 102 ? 21.391 -7.984 12.258 1 95.31 102 CYS B O 1
ATOM 4137 N N . TYR B 1 103 ? 19.516 -7.852 11.141 1 95.38 103 TYR B N 1
ATOM 4138 C CA . TYR B 1 103 ? 20 -8.641 10.008 1 95.38 103 TYR B CA 1
ATOM 4139 C C . TYR B 1 103 ? 19.766 -7.898 8.695 1 95.38 103 TYR B C 1
ATOM 4141 O O . TYR B 1 103 ? 18.625 -7.574 8.352 1 95.38 103 TYR B O 1
ATOM 4149 N N . PHE B 1 104 ? 20.859 -7.695 7.961 1 96.25 104 PHE B N 1
ATOM 4150 C CA . PHE B 1 104 ? 20.797 -7.062 6.648 1 96.25 104 PHE B CA 1
ATOM 4151 C C . PHE B 1 104 ? 20.562 -8.102 5.559 1 96.25 104 PHE B C 1
ATOM 4153 O O . PHE B 1 104 ? 21.219 -9.133 5.527 1 96.25 104 PHE B O 1
ATOM 4160 N N . TRP B 1 105 ? 19.625 -7.77 4.719 1 95.31 105 TRP B N 1
ATOM 4161 C CA . TRP B 1 105 ? 19.359 -8.641 3.578 1 95.31 105 TRP B CA 1
ATOM 4162 C C . TRP B 1 105 ? 19.859 -8.008 2.283 1 95.31 105 TRP B C 1
ATOM 4164 O O . TRP B 1 105 ? 19.531 -6.855 1.983 1 95.31 105 TRP B O 1
ATOM 4174 N N . PHE B 1 106 ? 20.656 -8.766 1.55 1 94.44 106 PHE B N 1
ATOM 4175 C CA . PHE B 1 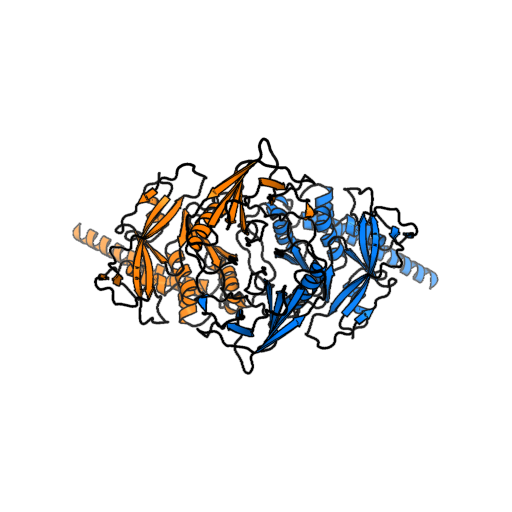106 ? 21.203 -8.336 0.271 1 94.44 106 PHE B CA 1
ATOM 4176 C C . PHE B 1 106 ? 20.734 -9.25 -0.855 1 94.44 106 PHE B C 1
ATOM 4178 O O . PHE B 1 106 ? 20.625 -10.469 -0.669 1 94.44 106 PHE B O 1
ATOM 4185 N N . GLU B 1 107 ? 20.484 -8.688 -2.006 1 90.69 107 GLU B N 1
ATOM 4186 C CA . GLU B 1 107 ? 20.062 -9.492 -3.146 1 90.69 107 GLU B CA 1
ATOM 4187 C C . GLU B 1 107 ? 21.172 -10.445 -3.582 1 90.69 107 GLU B C 1
ATOM 4189 O O . GLU B 1 107 ? 20.906 -11.539 -4.082 1 90.69 107 GLU B O 1
ATOM 4194 N N . GLU B 1 108 ? 22.375 -10.047 -3.318 1 88.44 108 GLU B N 1
ATOM 4195 C CA . GLU B 1 108 ? 23.547 -10.781 -3.779 1 88.44 108 GLU B CA 1
ATOM 4196 C C . GLU B 1 108 ? 23.906 -11.914 -2.82 1 88.44 108 GLU B C 1
ATOM 4198 O O . GLU B 1 108 ? 24.719 -12.781 -3.146 1 88.44 108 GLU B O 1
ATOM 4203 N N . LYS B 1 109 ? 23.25 -11.891 -1.714 1 89.75 109 LYS B N 1
ATOM 4204 C CA . LYS B 1 109 ? 23.578 -12.883 -0.699 1 89.75 109 LYS B CA 1
ATOM 4205 C C . LYS B 1 109 ? 22.375 -13.742 -0.356 1 89.75 109 LYS B C 1
ATOM 4207 O O . LYS B 1 109 ? 21.25 -13.25 -0.287 1 89.75 109 LYS B O 1
ATOM 4212 N N . LYS B 1 110 ? 22.625 -14.977 -0.07 1 83.69 110 LYS B N 1
ATOM 4213 C CA . LYS B 1 110 ? 21.547 -15.898 0.297 1 83.69 110 LYS B CA 1
ATOM 4214 C C . LYS B 1 110 ? 21.172 -15.742 1.767 1 83.69 110 LYS B C 1
ATOM 4216 O O . LYS B 1 110 ? 20 -15.836 2.123 1 83.69 110 LYS B O 1
ATOM 4221 N N . LYS B 1 111 ? 22.234 -15.492 2.516 1 90.5 111 LYS B N 1
ATOM 4222 C CA . LYS B 1 111 ? 22.016 -15.344 3.951 1 90.5 111 LYS B CA 1
ATOM 4223 C C . LYS B 1 111 ? 22.156 -13.883 4.383 1 90.5 111 LYS B C 1
ATOM 4225 O O . LYS B 1 111 ? 22.906 -13.125 3.771 1 90.5 111 LYS B O 1
ATOM 4230 N N . PRO B 1 112 ? 21.406 -13.578 5.422 1 93.56 112 PRO B N 1
ATOM 4231 C CA . PRO B 1 112 ? 21.531 -12.203 5.906 1 93.56 112 PRO B CA 1
ATOM 4232 C C . PRO B 1 112 ? 22.828 -11.961 6.66 1 93.56 112 PRO B C 1
ATOM 4234 O O . PRO B 1 112 ? 23.484 -12.914 7.098 1 93.56 112 PRO B O 1
ATOM 4237 N N . VAL B 1 113 ? 23.234 -10.758 6.738 1 94.25 113 VAL B N 1
ATOM 4238 C CA . VAL B 1 113 ? 24.438 -10.344 7.453 1 94.25 113 VAL B CA 1
ATOM 4239 C C . VAL B 1 113 ? 24.047 -9.672 8.773 1 94.25 113 VAL B C 1
ATOM 4241 O O . VAL B 1 113 ? 23.219 -8.773 8.797 1 94.25 113 VAL B O 1
ATOM 4244 N N . VAL B 1 114 ? 24.703 -10.117 9.82 1 93.62 114 VAL B N 1
ATOM 4245 C CA . VAL B 1 114 ? 24.375 -9.602 11.148 1 93.62 114 VAL B CA 1
ATOM 4246 C C . VAL B 1 114 ? 25.031 -8.234 11.336 1 93.62 114 VAL B C 1
ATOM 4248 O O . VAL B 1 114 ? 26.203 -8.047 11.008 1 93.62 114 VAL B O 1
ATOM 4251 N N . GLY B 1 115 ? 24.172 -7.293 11.789 1 94.69 115 GLY B N 1
ATOM 4252 C CA . GLY B 1 115 ? 24.688 -5.969 12.102 1 94.69 115 GLY B CA 1
ATOM 4253 C C . GLY B 1 115 ? 24.672 -5.664 13.594 1 94.69 115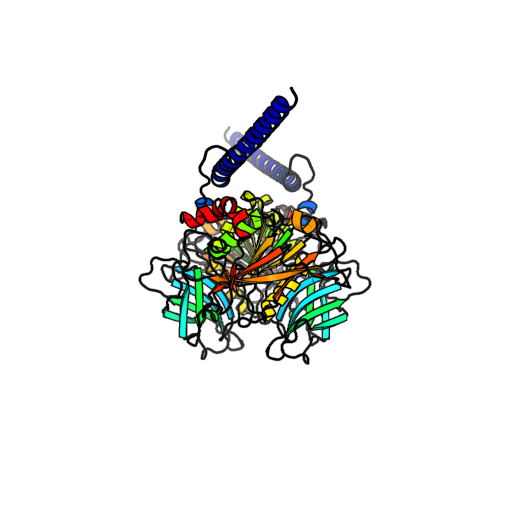 GLY B C 1
ATOM 4254 O O . GLY B 1 115 ? 24.359 -6.535 14.406 1 94.69 115 GLY B O 1
ATOM 4255 N N . LYS B 1 116 ? 25.156 -4.465 13.906 1 95.12 116 LYS B N 1
ATOM 4256 C CA . LYS B 1 116 ? 25.125 -3.973 15.273 1 95.12 116 LYS B CA 1
ATOM 4257 C C . LYS B 1 116 ? 23.812 -3.227 15.555 1 95.12 116 LYS B C 1
ATOM 4259 O O . LYS B 1 116 ? 23.5 -2.238 14.891 1 95.12 116 LYS B O 1
ATOM 4264 N N . PHE B 1 117 ? 23.156 -3.629 16.547 1 94.62 117 PHE B N 1
ATOM 4265 C CA . PHE B 1 117 ? 21.828 -3.088 16.844 1 94.62 117 PHE B CA 1
ATOM 4266 C C . PHE B 1 117 ? 21.906 -2.086 17.984 1 94.62 117 PHE B C 1
ATOM 4268 O O . PHE B 1 117 ? 22.609 -2.318 18.984 1 94.62 117 PHE B O 1
ATOM 4275 N N . LYS B 1 118 ? 21.25 -0.981 17.859 1 93.94 118 LYS B N 1
ATOM 4276 C CA . LYS B 1 118 ? 21.031 0.028 18.891 1 93.94 118 LYS B CA 1
ATOM 4277 C C . LYS B 1 118 ? 19.609 0.602 18.812 1 93.94 118 LYS B C 1
ATOM 4279 O O . LYS B 1 118 ? 18.984 0.562 17.75 1 93.94 118 LYS B O 1
ATOM 4284 N N . PHE B 1 119 ? 19.078 1.014 19.875 1 92.38 119 PHE B N 1
ATOM 4285 C CA . PHE B 1 119 ? 17.75 1.621 19.844 1 92.38 119 PHE B CA 1
ATOM 4286 C C . PHE B 1 119 ? 17.703 2.873 20.703 1 92.38 119 PHE B C 1
ATOM 4288 O O . PHE B 1 119 ? 18.531 3.045 21.609 1 92.38 119 PHE B O 1
ATOM 4295 N N . SER B 1 120 ? 16.906 3.775 20.375 1 91.06 120 SER B N 1
ATOM 4296 C CA . SER B 1 120 ? 16.703 5.004 21.141 1 91.06 120 SER B CA 1
ATOM 4297 C C . SER B 1 120 ? 15.211 5.328 21.25 1 91.06 120 SER B C 1
ATOM 4299 O O . SER B 1 120 ? 14.461 5.18 20.281 1 91.06 120 SER B O 1
ATOM 4301 N N . LYS B 1 121 ? 14.828 5.754 22.375 1 89.38 121 LYS B N 1
ATOM 4302 C CA . LYS B 1 121 ? 13.438 6.121 22.625 1 89.38 121 LYS B CA 1
ATOM 4303 C C . LYS B 1 121 ? 13.109 7.48 22.031 1 89.38 121 LYS B C 1
ATOM 4305 O O . LYS B 1 121 ? 13.898 8.422 22.125 1 89.38 121 LYS B O 1
ATOM 4310 N N . VAL B 1 122 ? 11.977 7.57 21.375 1 86.56 122 VAL B N 1
ATOM 4311 C CA . VAL B 1 122 ? 11.547 8.812 20.734 1 86.56 122 VAL B CA 1
ATOM 4312 C C . VAL B 1 122 ? 10.555 9.539 21.641 1 86.56 122 VAL B C 1
ATOM 4314 O O . VAL B 1 122 ? 10.641 10.758 21.812 1 86.56 122 VAL B O 1
ATOM 4317 N N . THR B 1 123 ? 9.531 8.789 22.016 1 77.69 123 THR B N 1
ATOM 4318 C CA . THR B 1 123 ? 8.531 9.383 22.891 1 77.69 123 THR B CA 1
ATOM 4319 C C . THR B 1 123 ? 8.57 8.727 24.266 1 77.69 123 THR B C 1
ATOM 4321 O O . THR B 1 123 ? 8.891 7.539 24.391 1 77.69 123 THR B O 1
ATOM 4324 N N . ASN B 1 124 ? 8.359 9.672 25.234 1 68.56 124 ASN B N 1
ATOM 4325 C CA . ASN B 1 124 ? 8.32 9.164 26.609 1 68.56 124 ASN B CA 1
ATOM 4326 C C . ASN B 1 124 ? 6.945 9.344 27.234 1 68.56 124 ASN B C 1
ATOM 4328 O O . ASN B 1 124 ? 6.715 10.312 27.969 1 68.56 124 ASN B O 1
ATOM 4332 N N . ASP B 1 125 ? 6.109 8.602 26.703 1 69.31 125 ASP B N 1
ATOM 4333 C CA . ASP B 1 125 ? 4.805 8.625 27.359 1 69.31 125 ASP B CA 1
ATOM 4334 C C . ASP B 1 125 ? 4.652 7.453 28.312 1 69.31 125 ASP B C 1
ATOM 4336 O O . ASP B 1 125 ? 4.41 6.32 27.891 1 69.31 125 ASP B O 1
ATOM 4340 N N . GLU B 1 126 ? 4.777 7.727 29.531 1 66.38 126 GLU B N 1
ATOM 4341 C CA . GLU B 1 126 ? 4.727 6.688 30.547 1 66.38 126 GLU B CA 1
ATOM 4342 C C . GLU B 1 126 ? 3.346 6.035 30.609 1 66.38 126 GLU B C 1
ATOM 4344 O O . GLU B 1 126 ? 3.213 4.883 31.016 1 66.38 126 GLU B O 1
ATOM 4349 N N . ALA B 1 127 ? 2.439 6.777 30.172 1 66.69 127 ALA B N 1
ATOM 4350 C CA . ALA B 1 127 ? 1.07 6.277 30.266 1 66.69 127 ALA B CA 1
ATOM 4351 C C . ALA B 1 127 ? 0.742 5.379 29.078 1 66.69 127 ALA B C 1
ATOM 4353 O O . ALA B 1 127 ? -0.235 4.629 29.109 1 66.69 127 ALA B O 1
ATOM 4354 N N . ALA B 1 128 ? 1.669 5.473 28.188 1 72.81 128 ALA B N 1
ATOM 4355 C CA . ALA B 1 128 ? 1.347 4.727 26.969 1 72.81 128 ALA B CA 1
ATOM 4356 C C . ALA B 1 128 ? 1.786 3.271 27.094 1 72.81 128 ALA B C 1
ATOM 4358 O O . ALA B 1 128 ? 2.826 2.975 27.688 1 72.81 128 ALA B O 1
ATOM 4359 N N . VAL B 1 129 ? 0.931 2.352 26.562 1 75 129 VAL B N 1
ATOM 4360 C CA . VAL B 1 129 ? 1.242 0.925 26.531 1 75 129 VAL B CA 1
ATOM 4361 C C . VAL B 1 129 ? 2.396 0.67 25.562 1 75 129 VAL B C 1
ATOM 4363 O O . VAL B 1 129 ? 3.273 -0.154 25.844 1 75 129 VAL B O 1
ATOM 4366 N N . LEU B 1 130 ? 2.371 1.444 24.547 1 84.5 130 LEU B N 1
ATOM 4367 C CA . LEU B 1 130 ? 3.428 1.336 23.547 1 84.5 130 LEU B CA 1
ATOM 4368 C C . LEU B 1 130 ? 4.164 2.662 23.391 1 84.5 130 LEU B C 1
ATOM 4370 O O . LEU B 1 130 ? 3.543 3.727 23.391 1 84.5 130 LEU B O 1
ATOM 4374 N N . ASN B 1 131 ? 5.473 2.471 23.328 1 87.75 131 ASN B N 1
ATOM 4375 C CA . ASN B 1 131 ? 6.305 3.639 23.078 1 87.75 131 ASN B CA 1
ATOM 4376 C C . ASN B 1 131 ? 7.02 3.535 21.734 1 87.75 131 ASN B C 1
ATOM 4378 O O . ASN B 1 131 ? 7.23 2.436 21.219 1 87.75 131 ASN B O 1
ATOM 4382 N N . SER B 1 132 ? 7.305 4.688 21.266 1 91.19 132 SER B N 1
ATOM 4383 C CA . SER B 1 132 ? 7.961 4.727 19.953 1 91.19 132 SER B CA 1
ATOM 4384 C C . SER B 1 132 ? 9.477 4.723 20.094 1 91.19 132 SER B C 1
ATOM 4386 O O . SER B 1 132 ? 10.023 5.363 21 1 91.19 132 SER B O 1
ATOM 4388 N N . TYR B 1 133 ? 10.148 4.035 19.219 1 92.44 133 TYR B N 1
ATOM 4389 C CA . TYR B 1 133 ? 11.602 3.896 19.234 1 92.44 133 TYR B CA 1
ATOM 4390 C C . TYR B 1 133 ? 12.172 3.998 17.828 1 92.44 133 TYR B C 1
ATOM 4392 O O . TYR B 1 133 ? 11.492 3.676 16.844 1 92.44 133 TYR B O 1
ATOM 4400 N N . PHE B 1 134 ? 13.422 4.465 17.812 1 94.75 134 PHE B N 1
ATOM 4401 C CA . PHE B 1 134 ? 14.266 4.223 16.641 1 94.75 134 PHE B CA 1
ATOM 4402 C C . PHE B 1 134 ? 15.086 2.955 16.812 1 94.75 134 PHE B C 1
ATOM 4404 O O . PHE B 1 134 ? 15.789 2.803 17.812 1 94.75 134 PHE B O 1
ATOM 4411 N N . TYR B 1 135 ? 14.922 2.08 15.953 1 95.56 135 TYR B N 1
ATOM 4412 C CA . TYR B 1 135 ? 15.844 0.953 15.836 1 95.56 135 TYR B CA 1
ATOM 4413 C C . TYR B 1 135 ? 16.953 1.258 14.836 1 95.56 135 TYR B C 1
ATOM 4415 O O . TYR B 1 135 ? 16.688 1.575 13.68 1 95.56 135 TYR B O 1
ATOM 4423 N N . ASN B 1 136 ? 18.141 1.205 15.312 1 96.31 136 ASN B N 1
ATOM 4424 C CA . ASN B 1 136 ? 19.281 1.465 14.453 1 96.31 136 ASN B CA 1
ATOM 4425 C C . ASN B 1 136 ? 20.141 0.21 14.25 1 96.31 136 ASN B C 1
ATOM 4427 O O . ASN B 1 136 ? 20.359 -0.552 15.195 1 96.31 136 ASN B O 1
ATOM 4431 N N . CYS B 1 137 ? 20.453 -0.024 13.062 1 96.75 137 CYS B N 1
ATOM 4432 C CA . CYS B 1 137 ? 21.328 -1.128 12.695 1 96.75 137 CYS B CA 1
ATOM 4433 C C . CYS B 1 137 ? 22.5 -0.638 11.852 1 96.75 137 CYS B C 1
ATOM 4435 O O . CYS B 1 137 ? 22.297 0.067 10.859 1 96.75 137 CYS B O 1
ATOM 4437 N N . ASN B 1 138 ? 23.703 -1.056 12.219 1 95.94 138 ASN B N 1
ATOM 4438 C CA . ASN B 1 138 ? 24.906 -0.613 11.531 1 95.94 138 ASN B CA 1
ATOM 4439 C C . ASN B 1 138 ? 25.75 -1.795 11.047 1 95.94 138 ASN B C 1
ATOM 4441 O O . ASN B 1 138 ? 25.875 -2.795 11.758 1 95.94 138 ASN B O 1
ATOM 4445 N N . LEU B 1 139 ? 26.125 -1.684 9.812 1 94.25 139 LEU B N 1
ATOM 4446 C CA . LEU B 1 139 ? 27.047 -2.641 9.211 1 94.25 139 LEU B CA 1
ATOM 4447 C C . LEU B 1 139 ? 28.281 -1.935 8.664 1 94.25 139 LEU B C 1
ATOM 4449 O O . LEU B 1 139 ? 28.156 -0.977 7.891 1 94.25 139 LEU B O 1
ATOM 4453 N N . VAL B 1 140 ? 29.438 -2.436 9.094 1 87.75 140 VAL B N 1
ATOM 4454 C CA . VAL B 1 140 ? 30.688 -1.784 8.695 1 87.75 140 VAL B CA 1
ATOM 4455 C C . VAL B 1 140 ? 31.203 -2.424 7.41 1 87.75 140 VAL B C 1
ATOM 4457 O O . VAL B 1 140 ? 31.062 -3.629 7.203 1 87.75 140 VAL B O 1
ATOM 4460 N N . ASN B 1 141 ? 31.828 -1.656 6.484 1 81.25 141 ASN B N 1
ATOM 4461 C CA . ASN B 1 141 ? 32.625 -2.059 5.32 1 81.25 141 ASN B CA 1
ATOM 4462 C C . ASN B 1 141 ? 31.766 -2.83 4.312 1 81.25 141 ASN B C 1
ATOM 4464 O O . ASN B 1 141 ? 32.156 -3.895 3.842 1 81.25 141 ASN B O 1
ATOM 4468 N N . ILE B 1 142 ? 30.609 -2.236 4.102 1 78.69 142 ILE B N 1
ATOM 4469 C CA . ILE B 1 142 ? 29.781 -2.912 3.113 1 78.69 142 ILE B CA 1
ATOM 4470 C C . ILE B 1 142 ? 29.578 -2.002 1.903 1 78.69 142 ILE B C 1
ATOM 4472 O O . ILE B 1 142 ? 29.391 -0.792 2.055 1 78.69 142 ILE B O 1
ATOM 4476 N N . GLU B 1 143 ? 29.703 -2.59 0.792 1 84.56 143 GLU B N 1
ATOM 4477 C CA . GLU B 1 143 ? 29.5 -1.852 -0.452 1 84.56 143 GLU B CA 1
ATOM 4478 C C . GLU B 1 143 ? 28.125 -2.137 -1.05 1 84.56 143 GLU B C 1
ATOM 4480 O O . GLU B 1 143 ? 27.609 -1.343 -1.84 1 84.56 143 GLU B O 1
ATOM 4485 N N . LEU B 1 144 ? 27.516 -3.111 -0.576 1 90.12 144 LEU B N 1
ATOM 4486 C CA . LEU B 1 144 ? 26.234 -3.512 -1.128 1 90.12 144 LEU B CA 1
ATOM 4487 C C . LEU B 1 144 ? 25.094 -2.754 -0.451 1 90.12 144 LEU B C 1
ATOM 4489 O O . LEU B 1 144 ? 25.219 -2.334 0.701 1 90.12 144 LEU B O 1
ATOM 4493 N N . VAL B 1 145 ? 24.094 -2.516 -1.161 1 91.31 145 VAL B N 1
ATOM 4494 C CA . VAL B 1 145 ? 22.906 -1.859 -0.621 1 91.31 145 VAL B CA 1
ATOM 4495 C C . VAL B 1 145 ? 21.891 -2.91 -0.197 1 91.31 145 VAL B C 1
ATOM 4497 O O . VAL B 1 145 ? 21.422 -3.699 -1.021 1 91.31 145 VAL B O 1
ATOM 4500 N N . PRO B 1 146 ? 21.578 -2.934 1.021 1 95.69 146 PRO B N 1
ATOM 4501 C CA . PRO B 1 146 ? 20.562 -3.889 1.468 1 95.69 146 PRO B CA 1
ATOM 4502 C C . PRO B 1 146 ? 19.172 -3.523 0.983 1 95.69 146 PRO B C 1
ATOM 4504 O O . PRO B 1 146 ? 18.875 -2.346 0.771 1 95.69 146 PRO B O 1
ATOM 4507 N N . TYR B 1 147 ? 18.312 -4.512 0.815 1 95.31 147 TYR B N 1
ATOM 4508 C CA . TYR B 1 147 ? 16.953 -4.23 0.37 1 95.31 147 TYR B CA 1
ATOM 4509 C C . TYR B 1 147 ? 15.961 -4.395 1.515 1 95.31 147 TYR B C 1
ATOM 4511 O O . TYR B 1 147 ? 14.812 -3.969 1.41 1 95.31 147 TYR B O 1
ATOM 4519 N N . ALA B 1 148 ? 16.406 -5.016 2.619 1 96.62 148 ALA B N 1
ATOM 4520 C CA . ALA B 1 148 ? 15.539 -5.242 3.77 1 96.62 148 ALA B CA 1
ATOM 4521 C C . ALA B 1 148 ? 16.359 -5.402 5.051 1 96.62 148 ALA B C 1
ATOM 4523 O O . ALA B 1 148 ? 17.578 -5.578 4.996 1 96.62 148 ALA B O 1
ATOM 4524 N N . ILE B 1 149 ? 15.68 -5.301 6.141 1 96.44 149 ILE B N 1
ATOM 4525 C CA . ILE B 1 149 ? 16.281 -5.488 7.457 1 96.44 149 ILE B CA 1
ATOM 4526 C C . ILE B 1 149 ? 15.328 -6.281 8.352 1 96.44 149 ILE B C 1
ATOM 4528 O O . ILE B 1 149 ? 14.109 -6.215 8.188 1 96.44 149 ILE B O 1
ATOM 4532 N N . SER B 1 150 ? 15.891 -7.059 9.172 1 95.12 150 SER B N 1
ATOM 4533 C CA . SER B 1 150 ? 15.125 -7.797 10.172 1 95.12 150 SER B CA 1
ATOM 4534 C C . SER B 1 150 ? 15.672 -7.562 11.578 1 95.12 150 SER B C 1
ATOM 4536 O O . SER B 1 150 ? 16.875 -7.309 11.742 1 95.12 150 SER B O 1
ATOM 4538 N N . PHE B 1 151 ? 14.773 -7.594 12.523 1 93.69 151 PHE B N 1
ATOM 4539 C CA . PHE B 1 151 ? 15.141 -7.484 13.93 1 93.69 151 PHE B CA 1
ATOM 4540 C C . PHE B 1 151 ? 14.656 -8.703 14.711 1 93.69 151 PHE B C 1
ATOM 4542 O O . PHE B 1 151 ? 13.539 -9.18 14.492 1 93.69 151 PHE B O 1
ATOM 4549 N N . SER B 1 152 ? 15.5 -9.227 15.57 1 89.69 152 SER B N 1
ATOM 4550 C CA . SER B 1 152 ? 15.078 -10.398 16.344 1 89.69 152 SER B CA 1
ATOM 4551 C C . SER B 1 152 ? 15.734 -10.422 17.719 1 89.69 152 SER B C 1
ATOM 4553 O O . SER B 1 152 ? 16.875 -10 17.875 1 89.69 152 SER B O 1
ATOM 4555 N N . PHE B 1 153 ? 14.961 -10.922 18.656 1 83.69 153 PHE B N 1
ATOM 4556 C CA . PHE B 1 153 ? 15.469 -11.117 20.016 1 83.69 153 PHE B CA 1
ATOM 4557 C C . PHE B 1 153 ? 16.234 -12.422 20.109 1 83.69 153 PHE B C 1
ATOM 4559 O O . PHE B 1 153 ? 17.141 -12.555 20.953 1 83.69 153 PHE B O 1
ATOM 4566 N N . LYS B 1 154 ? 15.781 -13.391 19.375 1 76.19 154 LYS B N 1
ATOM 4567 C CA . LYS B 1 154 ? 16.438 -14.695 19.375 1 76.19 154 LYS B CA 1
ATOM 4568 C C . LYS B 1 154 ? 16.938 -15.062 17.984 1 76.19 154 LYS B C 1
ATOM 4570 O O . LYS B 1 154 ? 16.562 -14.422 17 1 76.19 154 LYS B O 1
ATOM 4575 N N . SER B 1 155 ? 17.906 -15.898 18.047 1 72.44 155 SER B N 1
ATOM 4576 C CA . SER B 1 155 ? 18.359 -16.438 16.766 1 72.44 155 SER B CA 1
ATOM 4577 C C . SER B 1 155 ? 17.234 -17.188 16.047 1 72.44 155 SER B C 1
ATOM 4579 O O . SER B 1 155 ? 16.578 -18.031 16.656 1 72.44 155 SER B O 1
ATOM 4581 N N . LYS B 1 156 ? 16.859 -16.719 14.906 1 75.81 156 LYS B N 1
ATOM 4582 C CA . LYS B 1 156 ? 15.812 -17.359 14.109 1 75.81 156 LYS B CA 1
ATOM 4583 C C . LYS B 1 156 ? 16.344 -17.797 12.75 1 75.81 156 LYS B C 1
ATOM 4585 O O . LYS B 1 156 ? 17.344 -17.266 12.266 1 75.81 156 LYS B O 1
ATOM 4590 N N . ARG B 1 157 ? 15.539 -18.75 12.352 1 75.5 157 ARG B N 1
ATOM 4591 C CA . ARG B 1 157 ? 15.805 -19.172 10.977 1 75.5 157 ARG B CA 1
ATOM 4592 C C . ARG B 1 157 ? 15.414 -18.062 9.992 1 75.5 157 ARG B C 1
ATOM 4594 O O . ARG B 1 157 ? 14.539 -17.25 10.273 1 75.5 157 ARG B O 1
ATOM 4601 N N . GLU B 1 158 ? 16.094 -18.078 8.945 1 77 158 GLU B N 1
ATOM 4602 C CA . GLU B 1 158 ? 15.906 -17.062 7.898 1 77 158 GLU B CA 1
ATOM 4603 C C . GLU B 1 158 ? 14.445 -16.969 7.48 1 77 158 GLU B C 1
ATOM 4605 O O . GLU B 1 158 ? 13.906 -15.875 7.332 1 77 158 GLU B O 1
ATOM 4610 N N . ASN B 1 159 ? 13.859 -18.031 7.418 1 70.94 159 ASN B N 1
ATOM 4611 C CA . ASN B 1 159 ? 12.492 -18.062 6.906 1 70.94 159 ASN B CA 1
ATOM 4612 C C . ASN B 1 159 ? 11.5 -17.531 7.926 1 70.94 159 ASN B C 1
ATOM 4614 O O . ASN B 1 159 ? 10.367 -17.188 7.578 1 70.94 159 ASN B O 1
ATOM 4618 N N . ASP B 1 160 ? 11.969 -17.391 9.156 1 78.19 160 ASP B N 1
ATOM 4619 C CA . ASP B 1 160 ? 11.062 -16.969 10.219 1 78.19 160 ASP B CA 1
ATOM 4620 C C . ASP B 1 160 ? 11.211 -15.484 10.516 1 78.19 160 ASP B C 1
ATOM 4622 O O . ASP B 1 160 ? 10.461 -14.922 11.312 1 78.19 160 ASP B O 1
ATOM 4626 N N . MET B 1 161 ? 12.117 -14.93 9.82 1 85.56 161 MET B N 1
ATOM 4627 C CA . MET B 1 161 ? 12.352 -13.516 10.094 1 85.56 161 MET B CA 1
ATOM 4628 C C . MET B 1 161 ? 11.492 -12.633 9.195 1 85.56 161 MET B C 1
ATOM 4630 O O . MET B 1 161 ? 11.383 -12.891 7.992 1 85.56 161 MET B O 1
ATOM 4634 N N . LYS B 1 162 ? 10.906 -11.727 9.852 1 88.88 162 LYS B N 1
ATOM 4635 C CA . LYS B 1 162 ? 10.141 -10.75 9.078 1 88.88 162 LYS B CA 1
ATOM 4636 C C . LYS B 1 162 ? 11.07 -9.703 8.453 1 88.88 162 LYS B C 1
ATOM 4638 O O . LYS B 1 162 ? 11.938 -9.148 9.125 1 88.88 162 LYS B O 1
ATOM 4643 N N . LYS B 1 163 ? 10.914 -9.523 7.266 1 92.88 163 LYS B N 1
ATOM 4644 C CA . LYS B 1 163 ? 11.734 -8.555 6.543 1 92.88 163 LYS B CA 1
ATOM 4645 C C . LYS B 1 163 ? 11.016 -7.215 6.402 1 92.88 163 LYS B C 1
ATOM 4647 O O . LYS B 1 163 ? 9.867 -7.168 5.957 1 92.88 163 LYS B O 1
ATOM 4652 N N . ILE B 1 164 ? 11.664 -6.203 6.871 1 95.75 164 ILE B N 1
ATOM 4653 C CA . ILE B 1 164 ? 11.195 -4.84 6.648 1 95.75 164 ILE B CA 1
ATOM 4654 C C . ILE B 1 164 ? 11.906 -4.238 5.438 1 95.75 164 ILE B C 1
ATOM 4656 O O . ILE B 1 164 ? 13.133 -4.094 5.441 1 95.75 164 ILE B O 1
ATOM 4660 N N . MET B 1 165 ? 11.102 -3.924 4.438 1 96.06 165 MET B N 1
ATOM 4661 C CA . MET B 1 165 ? 11.695 -3.385 3.217 1 96.06 165 MET B CA 1
ATOM 4662 C C . MET B 1 165 ? 12.273 -1.994 3.459 1 96.06 165 MET B C 1
ATOM 4664 O O . MET B 1 165 ? 11.672 -1.183 4.168 1 96.06 165 MET B O 1
ATOM 4668 N N . LEU B 1 166 ? 13.414 -1.788 2.828 1 96.31 166 LEU B N 1
ATOM 4669 C CA . LEU B 1 166 ? 14.125 -0.541 3.086 1 96.31 166 LEU B CA 1
ATOM 4670 C C . LEU B 1 166 ? 13.797 0.5 2.02 1 96.31 166 LEU B C 1
ATOM 4672 O O . LEU B 1 166 ? 13.703 0.172 0.835 1 96.31 166 LEU B O 1
ATOM 4676 N N . THR B 1 167 ? 13.602 1.69 2.504 1 93.62 167 THR B N 1
ATOM 4677 C CA . THR B 1 167 ? 13.562 2.85 1.619 1 93.62 167 THR B CA 1
ATOM 4678 C C . THR B 1 167 ? 14.945 3.492 1.512 1 93.62 167 THR B C 1
ATOM 4680 O O . THR B 1 167 ? 15.555 3.844 2.525 1 93.62 167 THR B O 1
ATOM 4683 N N . ASN B 1 168 ? 15.414 3.576 0.305 1 84.75 168 ASN B N 1
ATOM 4684 C CA . ASN B 1 168 ? 16.703 4.207 0.096 1 84.75 168 ASN B CA 1
ATOM 4685 C C . ASN B 1 168 ? 16.578 5.707 -0.136 1 84.75 168 ASN B C 1
ATOM 4687 O O . ASN B 1 168 ? 16.172 6.141 -1.217 1 84.75 168 ASN B O 1
ATOM 4691 N N . THR B 1 169 ? 17 6.48 0.75 1 75.75 169 THR B N 1
ATOM 4692 C CA . THR B 1 169 ? 16.844 7.93 0.675 1 75.75 169 THR B CA 1
ATOM 4693 C C . THR B 1 169 ? 18.109 8.578 0.11 1 75.75 169 THR B C 1
ATOM 4695 O O . THR B 1 169 ? 18.141 9.789 -0.132 1 75.75 169 THR B O 1
ATOM 4698 N N . LEU B 1 170 ? 19.125 7.816 -0.123 1 74.12 170 LEU B N 1
ATOM 4699 C CA . LEU B 1 170 ? 20.422 8.375 -0.486 1 74.12 170 LEU B CA 1
ATOM 4700 C C . LEU B 1 170 ? 20.516 8.617 -1.989 1 74.12 170 LEU B C 1
ATOM 4702 O O . LEU B 1 170 ? 21.266 9.477 -2.441 1 74.12 170 LEU B O 1
ATOM 4706 N N . ASP B 1 171 ? 19.766 7.938 -2.699 1 66.75 171 ASP B N 1
ATOM 4707 C CA . ASP B 1 171 ? 19.938 7.953 -4.148 1 66.75 171 ASP B CA 1
ATOM 4708 C C . ASP B 1 171 ? 19 8.953 -4.805 1 66.75 171 ASP B C 1
ATOM 4710 O O . ASP B 1 171 ? 18.766 8.898 -6.016 1 66.75 171 ASP B O 1
ATOM 4714 N N . HIS B 1 172 ? 18.594 9.867 -4.02 1 71.44 172 HIS B N 1
ATOM 4715 C CA . HIS B 1 172 ? 17.609 10.75 -4.645 1 71.44 172 HIS B CA 1
ATOM 4716 C C . HIS B 1 172 ? 18.141 12.18 -4.73 1 71.44 172 HIS B C 1
ATOM 4718 O O . HIS B 1 172 ? 19.016 12.57 -3.953 1 71.44 172 HIS B O 1
ATOM 4724 N N . SER B 1 173 ? 17.672 12.797 -5.797 1 78.56 173 SER B N 1
ATOM 4725 C CA . SER B 1 173 ? 17.969 14.211 -5.977 1 78.56 173 SER B CA 1
ATOM 4726 C C . SER B 1 173 ? 16.844 15.086 -5.414 1 78.56 173 SER B C 1
ATOM 4728 O O . SER B 1 173 ? 15.711 14.633 -5.266 1 78.56 173 SER B O 1
ATOM 4730 N N . LEU B 1 174 ? 17.328 16.156 -5.043 1 84.19 174 LEU B N 1
ATOM 4731 C CA . LEU B 1 174 ? 16.391 17.156 -4.555 1 84.19 174 LEU B CA 1
ATOM 4732 C C . LEU B 1 174 ? 15.484 17.641 -5.688 1 84.19 174 LEU B C 1
ATOM 4734 O O . LEU B 1 174 ? 15.922 18.422 -6.547 1 84.19 174 LEU B O 1
ATOM 4738 N N . THR B 1 175 ? 14.234 17.141 -5.688 1 86.19 175 THR B N 1
ATOM 4739 C CA . THR B 1 175 ? 13.336 17.469 -6.793 1 86.19 175 THR B CA 1
ATOM 4740 C C . THR B 1 175 ? 12.094 18.203 -6.285 1 86.19 175 THR B C 1
ATOM 4742 O O . THR B 1 175 ? 11.367 18.812 -7.066 1 86.19 175 THR B O 1
ATOM 4745 N N . ILE B 1 176 ? 11.898 18.156 -4.996 1 92.44 176 ILE B N 1
ATOM 4746 C CA . ILE B 1 176 ? 10.695 18.75 -4.414 1 92.44 176 ILE B CA 1
ATOM 4747 C C . ILE B 1 176 ? 11.078 19.875 -3.467 1 92.44 176 ILE B C 1
ATOM 4749 O O . ILE B 1 176 ? 12.023 19.75 -2.686 1 92.44 176 ILE B O 1
ATOM 4753 N N . ASN B 1 177 ? 10.359 20.906 -3.568 1 94 177 ASN B N 1
ATOM 4754 C CA . ASN B 1 177 ? 10.688 22.047 -2.721 1 94 177 ASN B CA 1
ATOM 4755 C C . ASN B 1 177 ? 10.039 21.938 -1.346 1 94 177 ASN B C 1
ATOM 4757 O O . ASN B 1 177 ? 10.711 22.031 -0.321 1 94 177 ASN B O 1
ATOM 4761 N N . THR B 1 178 ? 8.727 21.734 -1.388 1 97 178 THR B N 1
ATOM 4762 C CA . THR B 1 178 ? 8 21.719 -0.122 1 97 178 THR B CA 1
ATOM 4763 C C . THR B 1 178 ? 7.062 20.516 -0.04 1 97 178 THR B C 1
ATOM 4765 O O . THR B 1 178 ? 6.383 20.188 -1.015 1 97 178 THR B O 1
ATOM 4768 N N . THR B 1 179 ? 7.086 19.875 1.12 1 98 179 THR B N 1
ATOM 4769 C CA . THR B 1 179 ? 6.223 18.734 1.358 1 98 179 THR B CA 1
ATOM 4770 C C . THR B 1 179 ? 5.449 18.891 2.664 1 98 179 THR B C 1
ATOM 4772 O O . THR B 1 179 ? 6.008 19.328 3.672 1 98 179 THR B O 1
ATOM 4775 N N . ILE B 1 180 ? 4.168 18.594 2.607 1 98.75 180 ILE B N 1
ATOM 4776 C CA . ILE B 1 180 ? 3.373 18.484 3.826 1 98.75 180 ILE B CA 1
ATOM 4777 C C . ILE B 1 180 ? 3.029 17.016 4.082 1 98.75 180 ILE B C 1
ATOM 4779 O O . ILE B 1 180 ? 2.48 16.344 3.207 1 98.75 180 ILE B O 1
ATOM 4783 N N . CYS B 1 181 ? 3.395 16.609 5.211 1 98.69 181 CYS B N 1
ATOM 4784 C CA . CYS B 1 181 ? 2.912 15.32 5.695 1 98.69 181 CYS B CA 1
ATOM 4785 C C . CYS B 1 181 ? 1.688 15.492 6.586 1 98.69 181 CYS B C 1
ATOM 4787 O O . CYS B 1 181 ? 1.711 16.281 7.535 1 98.69 181 CYS B O 1
ATOM 4789 N N . VAL B 1 182 ? 0.687 14.75 6.266 1 98.5 182 VAL B N 1
ATOM 4790 C CA . VAL B 1 182 ? -0.574 14.93 6.977 1 98.5 182 VAL B CA 1
ATOM 4791 C C . VAL B 1 182 ? -0.821 13.734 7.898 1 98.5 182 VAL B C 1
ATOM 4793 O O . VAL B 1 182 ? -0.83 12.586 7.453 1 98.5 182 VAL B O 1
ATOM 4796 N N . THR B 1 183 ? -1.066 14.016 9.148 1 96.62 183 THR B N 1
ATOM 4797 C CA . THR B 1 183 ? -1.312 12.977 10.141 1 96.62 183 THR B CA 1
ATOM 4798 C C . THR B 1 183 ? -2.705 12.383 9.969 1 96.62 183 THR B C 1
ATOM 4800 O O . THR B 1 183 ? -3.602 13.031 9.422 1 96.62 183 THR B O 1
ATOM 4803 N N . PRO B 1 184 ? -2.822 11.188 10.414 1 92.94 184 PRO B N 1
ATOM 4804 C CA . PRO B 1 184 ? -4.148 10.57 10.297 1 92.94 184 PRO B CA 1
ATOM 4805 C C . PRO B 1 184 ? -5.203 11.281 11.148 1 92.94 184 PRO B C 1
ATOM 4807 O O . PRO B 1 184 ? -4.926 11.672 12.281 1 92.94 184 PRO B O 1
ATOM 4810 N N . SER B 1 185 ? -6.324 11.547 10.555 1 87.62 185 SER B N 1
ATOM 4811 C CA . SER B 1 185 ? -7.5 12.102 11.227 1 87.62 185 SER B CA 1
ATOM 4812 C C . SER B 1 185 ? -8.789 11.516 10.648 1 87.62 185 SER B C 1
ATOM 4814 O O . SER B 1 185 ? -8.75 10.758 9.68 1 87.62 185 SER B O 1
ATOM 4816 N N . MET B 1 186 ? -9.789 11.812 11.367 1 85.5 186 MET B N 1
ATOM 4817 C CA . MET B 1 186 ? -11.07 11.375 10.828 1 85.5 186 MET B CA 1
ATOM 4818 C C . MET B 1 186 ? -11.336 12.008 9.461 1 85.5 186 MET B C 1
ATOM 4820 O O . MET B 1 186 ? -11.117 13.203 9.273 1 85.5 186 MET B O 1
ATOM 4824 N N . TYR B 1 187 ? -11.797 11.188 8.664 1 91 187 TYR B N 1
ATOM 4825 C CA . TYR B 1 187 ? -12 11.609 7.277 1 91 187 TYR B CA 1
ATOM 4826 C C . TYR B 1 187 ? -13.109 12.648 7.184 1 91 187 TYR B C 1
ATOM 4828 O O . TYR B 1 187 ? -14.18 12.477 7.777 1 91 187 TYR B O 1
ATOM 4836 N N . SER B 1 188 ? -12.773 13.641 6.477 1 91.44 188 SER B N 1
ATOM 4837 C CA . SER B 1 188 ? -13.695 14.68 6.004 1 91.44 188 SER B CA 1
ATOM 4838 C C . SER B 1 188 ? -13.328 15.141 4.598 1 91.44 188 SER B C 1
ATOM 4840 O O . SER B 1 188 ? -12.234 15.672 4.379 1 91.44 188 SER B O 1
ATOM 4842 N N . LYS B 1 189 ? -14.273 14.914 3.725 1 93.12 189 LYS B N 1
ATOM 4843 C CA . LYS B 1 189 ? -14.031 15.312 2.342 1 93.12 189 LYS B CA 1
ATOM 4844 C C . LYS B 1 189 ? -13.75 16.812 2.24 1 93.12 189 LYS B C 1
ATOM 4846 O O . LYS B 1 189 ? -12.812 17.219 1.559 1 93.12 189 LYS B O 1
ATOM 4851 N N . LYS B 1 190 ? -14.492 17.531 2.918 1 93.31 190 LYS B N 1
ATOM 4852 C CA . LYS B 1 190 ? -14.352 18.984 2.91 1 93.31 190 LYS B CA 1
ATOM 4853 C C . LYS B 1 190 ? -12.977 19.422 3.426 1 93.31 190 LYS B C 1
ATOM 4855 O O . LYS B 1 190 ? -12.281 20.203 2.775 1 93.31 190 LYS B O 1
ATOM 4860 N N . ARG B 1 191 ? -12.578 18.891 4.512 1 94.5 191 ARG B N 1
ATOM 4861 C CA . ARG B 1 191 ? -11.297 19.25 5.109 1 94.5 191 ARG B CA 1
ATOM 4862 C C . ARG B 1 191 ? -10.141 18.875 4.191 1 94.5 191 ARG B C 1
ATOM 4864 O O . ARG B 1 191 ? -9.188 19.641 4.031 1 94.5 191 ARG B O 1
ATOM 4871 N N . LEU B 1 192 ? -10.281 17.734 3.658 1 96.62 192 LEU B N 1
ATOM 4872 C CA . LEU B 1 192 ? -9.211 17.234 2.793 1 96.62 192 LEU B CA 1
ATOM 4873 C C . LEU B 1 192 ? -9.031 18.141 1.582 1 96.62 192 LEU B C 1
ATOM 4875 O O . LEU B 1 192 ? -7.918 18.594 1.306 1 96.62 192 LEU B O 1
ATOM 4879 N N . PHE B 1 193 ? -10.062 18.469 0.894 1 96.5 193 PHE B N 1
ATOM 4880 C CA . PHE B 1 193 ? -10 19.234 -0.34 1 96.5 193 PHE B CA 1
ATOM 4881 C C . PHE B 1 193 ? -9.617 20.688 -0.053 1 96.5 193 PHE B C 1
ATOM 4883 O O . PHE B 1 193 ? -8.812 21.281 -0.781 1 96.5 193 PHE B O 1
ATOM 4890 N N . GLU B 1 194 ? -10.148 21.188 1.005 1 97.38 194 GLU B N 1
ATOM 4891 C CA . GLU B 1 194 ? -9.812 22.547 1.376 1 97.38 194 GLU B CA 1
ATOM 4892 C C . GLU B 1 194 ? -8.344 22.656 1.788 1 97.38 194 GLU B C 1
ATOM 4894 O O . GLU B 1 194 ? -7.66 23.625 1.419 1 97.38 194 GLU B O 1
ATOM 4899 N N . PHE B 1 195 ? -7.961 21.734 2.504 1 98.31 195 PHE B N 1
ATOM 4900 C CA . PHE B 1 195 ? -6.586 21.703 2.984 1 98.31 195 PHE B CA 1
ATOM 4901 C C . PHE B 1 195 ? -5.602 21.719 1.82 1 98.31 195 PHE B C 1
ATOM 4903 O O . PHE B 1 195 ? -4.691 22.547 1.781 1 98.31 195 PHE B O 1
ATOM 4910 N N . VAL B 1 196 ? -5.805 20.812 0.852 1 98.38 196 VAL B N 1
ATOM 4911 C CA . VAL B 1 196 ? -4.91 20.703 -0.297 1 98.38 196 VAL B CA 1
ATOM 4912 C C . VAL B 1 196 ? -5.004 21.984 -1.143 1 98.38 196 VAL B C 1
ATOM 4914 O O . VAL B 1 196 ? -3.984 22.516 -1.593 1 98.38 196 VAL B O 1
ATOM 4917 N N . SER B 1 197 ? -6.168 22.484 -1.319 1 97.62 197 SER B N 1
ATOM 4918 C CA . SER B 1 197 ? -6.383 23.672 -2.143 1 97.62 197 SER B CA 1
ATOM 4919 C C . SER B 1 197 ? -5.625 24.875 -1.588 1 97.62 197 SER B C 1
ATOM 4921 O O . SER B 1 197 ? -4.93 25.562 -2.328 1 97.62 197 SER B O 1
ATOM 4923 N N . TYR B 1 198 ? -5.77 25.078 -0.357 1 98.31 198 TYR B N 1
ATOM 4924 C CA . TYR B 1 198 ? -5.141 26.234 0.251 1 98.31 198 TYR B CA 1
ATOM 4925 C C . TYR B 1 198 ? -3.621 26.125 0.197 1 98.31 198 TYR B C 1
ATOM 4927 O O . TYR B 1 198 ? -2.936 27.078 -0.186 1 98.31 198 TYR B O 1
ATOM 4935 N N . HIS B 1 199 ? -3.137 25.016 0.646 1 98.69 199 HIS B N 1
ATOM 4936 C CA . HIS B 1 199 ? -1.688 24.891 0.738 1 98.69 199 HIS B CA 1
ATOM 4937 C C . HIS B 1 199 ? -1.047 24.859 -0.646 1 98.69 199 HIS B C 1
ATOM 4939 O O . HIS B 1 199 ? 0.077 25.328 -0.824 1 98.69 199 HIS B O 1
ATOM 4945 N N . LYS B 1 200 ? -1.753 24.266 -1.586 1 97.69 200 LYS B N 1
ATOM 4946 C CA . LYS B 1 200 ? -1.296 24.438 -2.963 1 97.69 200 LYS B CA 1
ATOM 4947 C C . LYS B 1 200 ? -1.223 25.906 -3.348 1 97.69 200 LYS B C 1
ATOM 4949 O O . LYS B 1 200 ? -0.26 26.344 -3.982 1 97.69 200 LYS B O 1
ATOM 4954 N N . LEU B 1 201 ? -2.205 26.609 -2.99 1 96.81 201 LEU B N 1
ATOM 4955 C CA . LEU B 1 201 ? -2.301 28.031 -3.312 1 96.81 201 LEU B CA 1
ATOM 4956 C C . LEU B 1 201 ? -1.082 28.781 -2.799 1 96.81 201 LEU B C 1
ATOM 4958 O O . LEU B 1 201 ? -0.543 29.641 -3.496 1 96.81 201 LEU B O 1
ATOM 4962 N N . ILE B 1 202 ? -0.654 28.406 -1.628 1 97.38 202 ILE B N 1
ATOM 4963 C CA . ILE B 1 202 ? 0.452 29.172 -1.061 1 97.38 202 ILE B CA 1
ATOM 4964 C C . ILE B 1 202 ? 1.78 28.547 -1.485 1 97.38 202 ILE B C 1
ATOM 4966 O O . ILE B 1 202 ? 2.848 29 -1.071 1 97.38 202 ILE B O 1
ATOM 4970 N N . GLY B 1 203 ? 1.709 27.391 -2.234 1 96.5 203 GLY B N 1
ATOM 4971 C CA . GLY B 1 203 ? 2.934 27.031 -2.934 1 96.5 203 GLY B CA 1
ATOM 4972 C C . GLY B 1 203 ? 3.443 25.656 -2.57 1 96.5 203 GLY B C 1
ATOM 4973 O O . GLY B 1 203 ? 4.496 25.234 -3.053 1 96.5 203 GLY B O 1
ATOM 4974 N N . PHE B 1 204 ? 2.76 24.938 -1.728 1 97.62 204 PHE B N 1
ATOM 4975 C CA . PHE B 1 204 ? 3.184 23.562 -1.479 1 97.62 204 PHE B CA 1
ATOM 4976 C C . PHE B 1 204 ? 2.953 22.688 -2.709 1 97.62 204 PHE B C 1
ATOM 4978 O O . PHE B 1 204 ? 1.92 22.797 -3.371 1 97.62 204 PHE B O 1
ATOM 4985 N N . ASP B 1 205 ? 3.924 21.812 -2.92 1 94.38 205 ASP B N 1
ATOM 4986 C CA . ASP B 1 205 ? 3.836 21.062 -4.172 1 94.38 205 ASP B CA 1
ATOM 4987 C C . ASP B 1 205 ? 3.686 19.562 -3.912 1 94.38 205 ASP B C 1
ATOM 4989 O O . ASP B 1 205 ? 3.432 18.797 -4.836 1 94.38 205 ASP B O 1
ATOM 4993 N N . ASN B 1 206 ? 3.889 19.141 -2.707 1 97.62 206 ASN B N 1
ATOM 4994 C CA . ASN B 1 206 ? 3.785 17.719 -2.408 1 97.62 206 ASN B CA 1
ATOM 4995 C C . ASN B 1 206 ? 3.02 17.469 -1.113 1 97.62 206 ASN B C 1
ATOM 4997 O O . ASN B 1 206 ? 3.236 18.156 -0.116 1 97.62 206 ASN B O 1
ATOM 5001 N N . PHE B 1 207 ? 2.146 16.547 -1.195 1 98.5 207 PHE B N 1
ATOM 5002 C CA . PHE B 1 207 ? 1.348 16.141 -0.045 1 98.5 207 PHE B CA 1
ATOM 5003 C C . PHE B 1 207 ? 1.444 14.633 0.18 1 98.5 207 PHE B C 1
ATOM 5005 O O . PHE B 1 207 ? 1.196 13.844 -0.736 1 98.5 207 PHE B O 1
ATOM 5012 N N . ILE B 1 208 ? 1.823 14.258 1.366 1 98.31 208 ILE B N 1
ATOM 5013 C CA . ILE B 1 208 ? 1.824 12.852 1.751 1 98.31 208 ILE B CA 1
ATOM 5014 C C . ILE B 1 208 ? 0.825 12.625 2.883 1 98.31 208 ILE B C 1
ATOM 5016 O O . ILE B 1 208 ? 1.024 13.102 4 1 98.31 208 ILE B O 1
ATOM 5020 N N . PHE B 1 209 ? -0.199 11.898 2.617 1 98.12 209 PHE B N 1
ATOM 5021 C CA . PHE B 1 209 ? -1.22 11.594 3.615 1 98.12 209 PHE B CA 1
ATOM 5022 C C . PHE B 1 209 ? -0.959 10.242 4.266 1 98.12 209 PHE B C 1
ATOM 5024 O O . PHE B 1 209 ? -0.934 9.211 3.582 1 98.12 209 PHE B O 1
ATOM 5031 N N . TYR B 1 210 ? -0.74 10.273 5.527 1 97.31 210 TYR B N 1
ATOM 5032 C CA . TYR B 1 210 ? -0.844 9.047 6.316 1 97.31 210 TYR B CA 1
ATOM 5033 C C . TYR B 1 210 ? -2.283 8.805 6.754 1 97.31 210 TYR B C 1
ATOM 5035 O O . TYR B 1 210 ? -2.805 9.508 7.621 1 97.31 210 TYR B O 1
ATOM 5043 N N . HIS B 1 211 ? -2.883 7.797 6.145 1 91.81 211 HIS B N 1
ATOM 5044 C CA . HIS B 1 211 ? -4.328 7.797 6.32 1 91.81 211 HIS B CA 1
ATOM 5045 C C . HIS B 1 211 ? -4.812 6.473 6.91 1 91.81 211 HIS B C 1
ATOM 5047 O O . HIS B 1 211 ? -4.125 5.457 6.809 1 91.81 211 HIS B O 1
ATOM 5053 N N . ARG B 1 212 ? -6.066 6.621 7.477 1 87.62 212 ARG B N 1
ATOM 5054 C CA . ARG B 1 212 ? -6.703 5.449 8.07 1 87.62 212 ARG B CA 1
ATOM 5055 C C . ARG B 1 212 ? -8.078 5.207 7.461 1 87.62 212 ARG B C 1
ATOM 5057 O O . ARG B 1 212 ? -8.578 4.082 7.469 1 87.62 212 ARG B O 1
ATOM 5064 N N . ASP B 1 213 ? -8.664 6.242 6.934 1 91.5 213 ASP B N 1
ATOM 5065 C CA . ASP B 1 213 ? -10.078 6.031 6.613 1 91.5 213 ASP B CA 1
ATOM 5066 C C . ASP B 1 213 ? -10.492 6.863 5.402 1 91.5 213 ASP B C 1
ATOM 5068 O O . ASP B 1 213 ? -11.664 7.207 5.258 1 91.5 213 ASP B O 1
ATOM 5072 N N . ILE B 1 214 ? -9.57 7.199 4.605 1 95.06 214 ILE B N 1
ATOM 5073 C CA . ILE B 1 214 ? -9.93 7.914 3.387 1 95.06 214 ILE B CA 1
ATOM 5074 C C . ILE B 1 214 ? -10.492 6.93 2.361 1 95.06 214 ILE B C 1
ATOM 5076 O O . ILE B 1 214 ? -9.836 5.957 1.999 1 95.06 214 ILE B O 1
ATOM 5080 N N . PRO B 1 215 ? -11.719 7.23 1.92 1 94.25 215 PRO B N 1
ATOM 5081 C CA . PRO B 1 215 ? -12.281 6.34 0.9 1 94.25 215 PRO B CA 1
ATOM 5082 C C . PRO B 1 215 ? -11.391 6.215 -0.33 1 94.25 215 PRO B C 1
ATOM 5084 O O . PRO B 1 215 ? -10.789 7.203 -0.767 1 94.25 215 PRO B O 1
ATOM 5087 N N . HIS B 1 216 ? -11.367 5.039 -0.882 1 93.19 216 HIS B N 1
ATOM 5088 C CA . HIS B 1 216 ? -10.492 4.773 -2.021 1 93.19 216 HIS B CA 1
ATOM 5089 C C . HIS B 1 216 ? -10.867 5.645 -3.217 1 93.19 216 HIS B C 1
ATOM 5091 O O . HIS B 1 216 ? -9.992 6.125 -3.941 1 93.19 216 HIS B O 1
ATOM 5097 N N . ARG B 1 217 ? -12.109 5.82 -3.451 1 90.69 217 ARG B N 1
ATOM 5098 C CA . ARG B 1 217 ? -12.555 6.652 -4.566 1 90.69 217 ARG B CA 1
ATOM 5099 C C . ARG B 1 217 ? -11.961 8.055 -4.473 1 90.69 217 ARG B C 1
ATOM 5101 O O . ARG B 1 217 ? -11.594 8.648 -5.488 1 90.69 217 ARG B O 1
ATOM 5108 N N . ILE B 1 218 ? -11.82 8.5 -3.262 1 93.5 218 ILE B N 1
ATOM 5109 C CA . ILE B 1 218 ? -11.32 9.852 -3.043 1 93.5 218 ILE B CA 1
ATOM 5110 C C . ILE B 1 218 ? -9.805 9.875 -3.227 1 93.5 218 ILE B C 1
ATOM 5112 O O . ILE B 1 218 ? -9.266 10.766 -3.883 1 93.5 218 ILE B O 1
ATOM 5116 N N . SER B 1 219 ? -9.109 8.938 -2.643 1 94.25 219 SER B N 1
ATOM 5117 C CA . SER B 1 219 ? -7.656 8.891 -2.799 1 94.25 219 SER B CA 1
ATOM 5118 C C . SER B 1 219 ? -7.266 8.688 -4.258 1 94.25 219 SER B C 1
ATOM 5120 O O . SER B 1 219 ? -6.305 9.297 -4.738 1 94.25 219 SER B O 1
ATOM 5122 N N . LYS B 1 220 ? -8 7.887 -4.945 1 92.31 220 LYS B N 1
ATOM 5123 C CA . LYS B 1 220 ? -7.754 7.688 -6.371 1 92.31 220 LYS B CA 1
ATOM 5124 C C . LYS B 1 220 ? -7.992 8.969 -7.156 1 92.31 220 LYS B C 1
ATOM 5126 O O . LYS B 1 220 ? -7.188 9.336 -8.016 1 92.31 220 LYS B O 1
ATOM 5131 N N . PHE B 1 221 ? -9.062 9.609 -6.906 1 93.12 221 PHE B N 1
ATOM 5132 C CA . PHE B 1 221 ? -9.375 10.867 -7.57 1 93.12 221 PHE B CA 1
ATOM 5133 C C . PHE B 1 221 ? -8.258 11.883 -7.363 1 93.12 221 PHE B C 1
ATOM 5135 O O . PHE B 1 221 ? -7.801 12.516 -8.32 1 93.12 221 PHE B O 1
ATOM 5142 N N . MET B 1 222 ? -7.832 11.977 -6.094 1 94.5 222 MET B N 1
ATOM 5143 C CA . MET B 1 222 ? -6.793 12.938 -5.758 1 94.5 222 MET B CA 1
ATOM 5144 C C . MET B 1 222 ? -5.484 12.602 -6.465 1 94.5 222 MET B C 1
ATOM 5146 O O . MET B 1 222 ? -4.797 13.492 -6.969 1 94.5 222 MET B O 1
ATOM 5150 N N . ALA B 1 223 ? -5.184 11.352 -6.512 1 91.81 223 ALA B N 1
ATOM 5151 C CA . ALA B 1 223 ? -3.975 10.914 -7.203 1 91.81 223 ALA B CA 1
ATOM 5152 C C . ALA B 1 223 ? -4.047 11.234 -8.695 1 91.81 223 ALA B C 1
ATOM 5154 O O . ALA B 1 223 ? -3.064 11.688 -9.289 1 91.81 223 ALA B O 1
ATOM 5155 N N . ASN B 1 224 ? -5.152 11.016 -9.289 1 89.88 224 ASN B N 1
ATOM 5156 C CA . ASN B 1 224 ? -5.324 11.18 -10.734 1 89.88 224 ASN B CA 1
ATOM 5157 C C . ASN B 1 224 ? -5.391 12.648 -11.125 1 89.88 224 ASN B C 1
ATOM 5159 O O . ASN B 1 224 ? -4.953 13.031 -12.211 1 89.88 224 ASN B O 1
ATOM 5163 N N . VAL B 1 225 ? -5.883 13.477 -10.227 1 91.25 225 VAL B N 1
ATOM 5164 C CA . VAL B 1 225 ? -6.051 14.883 -10.57 1 91.25 225 VAL B CA 1
ATOM 5165 C C . VAL B 1 225 ? -4.781 15.656 -10.219 1 91.25 225 VAL B C 1
ATOM 5167 O O . VAL B 1 225 ? -4.59 16.781 -10.68 1 91.25 225 VAL B O 1
ATOM 5170 N N . ALA B 1 226 ? -3.938 15.078 -9.445 1 91.25 226 ALA B N 1
ATOM 5171 C CA . ALA B 1 226 ? -2.752 15.75 -8.914 1 91.25 226 ALA B CA 1
ATOM 5172 C C . ALA B 1 226 ? -1.9 16.328 -10.031 1 91.25 226 ALA B C 1
ATOM 5174 O O . ALA B 1 226 ? -1.458 17.484 -9.953 1 91.25 226 ALA B O 1
ATOM 5175 N N . ASN B 1 227 ? -1.734 15.578 -11.109 1 84 227 ASN B N 1
ATOM 5176 C CA . ASN B 1 227 ? -0.911 16.062 -12.211 1 84 227 ASN B CA 1
ATOM 5177 C C . ASN B 1 227 ? -1.539 17.281 -12.883 1 84 227 ASN B C 1
ATOM 5179 O O . ASN B 1 227 ? -0.83 18.188 -13.305 1 84 227 ASN B O 1
ATOM 5183 N N . ARG B 1 228 ? -2.719 17.219 -12.914 1 83.56 228 ARG B N 1
ATOM 5184 C CA . ARG B 1 228 ? -3.424 18.344 -13.523 1 83.56 228 ARG B CA 1
ATOM 5185 C C . ARG B 1 228 ? -3.301 19.594 -12.664 1 83.56 228 ARG B C 1
ATOM 5187 O O . ARG B 1 228 ? -3.285 20.719 -13.18 1 83.56 228 ARG B O 1
ATOM 5194 N N . LEU B 1 229 ? -3.209 19.391 -11.406 1 90.56 229 LEU B N 1
ATOM 5195 C CA . LEU B 1 229 ? -3.066 20.5 -10.469 1 90.56 229 LEU B CA 1
ATOM 5196 C C . LEU B 1 229 ? -1.596 20.859 -10.266 1 90.56 229 LEU B C 1
ATOM 5198 O O . LEU B 1 229 ? -1.271 21.75 -9.484 1 90.56 229 LEU B O 1
ATOM 5202 N N . ASP B 1 230 ? -0.731 20.141 -10.867 1 90.44 230 ASP B N 1
ATOM 5203 C CA . ASP B 1 230 ? 0.709 20.344 -10.766 1 90.44 230 ASP B CA 1
ATOM 5204 C C . ASP B 1 230 ? 1.192 20.125 -9.328 1 90.44 230 ASP B C 1
ATOM 5206 O O . ASP B 1 230 ? 1.941 20.953 -8.789 1 90.44 230 ASP B O 1
ATOM 5210 N N . ILE B 1 231 ? 0.622 19.203 -8.68 1 95.44 231 ILE B N 1
ATOM 5211 C CA . ILE B 1 231 ? 1.063 18.781 -7.355 1 95.44 231 ILE B CA 1
ATOM 5212 C C . ILE B 1 231 ? 1.244 17.266 -7.324 1 95.44 231 ILE B C 1
ATOM 5214 O O . ILE B 1 231 ? 0.875 16.578 -8.273 1 95.44 231 ILE B O 1
ATOM 5218 N N . LYS B 1 232 ? 1.91 16.844 -6.297 1 95.56 232 LYS B N 1
ATOM 5219 C CA . LYS B 1 232 ? 2.031 15.414 -6.004 1 95.56 232 LYS B CA 1
ATOM 5220 C C . LYS B 1 232 ? 1.27 15.047 -4.734 1 95.56 232 LYS B C 1
ATOM 5222 O O . LYS B 1 232 ? 1.332 15.766 -3.736 1 95.56 232 LYS B O 1
ATOM 5227 N N . VAL B 1 233 ? 0.52 14.047 -4.852 1 96.88 233 VAL B N 1
ATOM 5228 C CA . VAL B 1 233 ? -0.236 13.578 -3.695 1 96.88 233 VAL B CA 1
ATOM 5229 C C . VAL B 1 233 ? -0.039 12.078 -3.525 1 96.88 233 VAL B C 1
ATOM 5231 O O . VAL B 1 233 ? -0.182 11.312 -4.48 1 96.88 233 VAL B O 1
ATOM 5234 N N . SER B 1 234 ? 0.313 11.695 -2.352 1 96.62 234 SER B N 1
ATOM 5235 C CA . SER B 1 234 ? 0.482 10.281 -2.027 1 96.62 234 SER B CA 1
ATOM 5236 C C . SER B 1 234 ? -0.315 9.906 -0.783 1 96.62 234 SER B C 1
ATOM 5238 O O . SER B 1 234 ? -0.427 10.695 0.155 1 96.62 234 SER B O 1
ATOM 5240 N N . PHE B 1 235 ? -0.858 8.781 -0.843 1 96.44 235 PHE B N 1
ATOM 5241 C CA . PHE B 1 235 ? -1.581 8.234 0.301 1 96.44 235 PHE B CA 1
ATOM 5242 C C . PHE B 1 235 ? -0.897 6.977 0.825 1 96.44 235 PHE B C 1
ATOM 5244 O O . PHE B 1 235 ? -0.77 5.984 0.103 1 96.44 235 PHE B O 1
ATOM 5251 N N . LEU B 1 236 ? -0.437 7.023 2.035 1 96.56 236 LEU B N 1
ATOM 5252 C CA . LEU B 1 236 ? 0.21 5.887 2.684 1 96.56 236 LEU B CA 1
ATOM 5253 C C . LEU B 1 236 ? -0.668 5.324 3.795 1 96.56 236 LEU B C 1
ATOM 5255 O O . LEU B 1 236 ? -1.171 6.074 4.637 1 96.56 236 LEU B O 1
ATOM 5259 N N . PRO B 1 237 ? -0.827 4.004 3.764 1 94.44 237 PRO B N 1
ATOM 5260 C CA . PRO B 1 237 ? -1.604 3.438 4.871 1 94.44 237 PRO B CA 1
ATOM 5261 C C . PRO B 1 237 ? -0.888 3.553 6.215 1 94.44 237 PRO B C 1
ATOM 5263 O O . PRO B 1 237 ? 0.288 3.195 6.324 1 94.44 237 PRO B O 1
ATOM 5266 N N . PHE B 1 238 ? -1.565 4.008 7.18 1 93.06 238 PHE B N 1
ATOM 5267 C CA . PHE B 1 238 ? -0.946 4.105 8.5 1 93.06 238 PHE B CA 1
ATOM 5268 C C . PHE B 1 238 ? -1.317 2.908 9.359 1 93.06 238 PHE B C 1
ATOM 5270 O O . PHE B 1 238 ? -0.494 2.416 10.133 1 93.06 238 PHE B O 1
ATOM 5277 N N . ASN B 1 239 ? -2.422 2.283 9.258 1 88.81 239 ASN B N 1
ATOM 5278 C CA . ASN B 1 239 ? -2.918 1.081 9.922 1 88.81 239 ASN B CA 1
ATOM 5279 C C . ASN B 1 239 ? -2.324 0.928 11.32 1 88.81 239 ASN B C 1
ATOM 5281 O O . ASN B 1 239 ? -1.836 -0.145 11.68 1 88.81 239 ASN B O 1
ATOM 5285 N N . TYR B 1 240 ? -2.369 1.956 12.094 1 90.06 240 TYR B N 1
ATOM 5286 C CA . TYR B 1 240 ? -1.841 1.968 13.453 1 90.06 240 TYR B CA 1
ATOM 5287 C C . TYR B 1 240 ? -2.482 0.872 14.297 1 90.06 240 TYR B C 1
ATOM 5289 O O . TYR B 1 240 ? -3.705 0.718 14.305 1 90.06 240 TYR B O 1
ATOM 5297 N N . PRO B 1 241 ? -1.688 0.073 14.969 1 85.31 241 PRO B N 1
ATOM 5298 C CA . PRO B 1 241 ? -2.227 -1.111 15.641 1 85.31 241 PRO B CA 1
ATOM 5299 C C . PRO B 1 241 ? -3.053 -0.764 16.875 1 85.31 241 PRO B C 1
ATOM 5301 O O . PRO B 1 241 ? -3.887 -1.562 17.312 1 85.31 241 PRO B O 1
ATOM 5304 N N . LYS B 1 242 ? -2.887 0.337 17.391 1 80.12 242 LYS B N 1
ATOM 5305 C CA . LYS B 1 242 ? -3.611 0.693 18.609 1 80.12 242 LYS B CA 1
ATOM 5306 C C . LYS B 1 242 ? -4.535 1.885 18.375 1 80.12 242 LYS B C 1
ATOM 5308 O O . LYS B 1 242 ? -4.77 2.273 17.234 1 80.12 242 LYS B O 1
ATOM 5313 N N . GLY B 1 243 ? -5.223 2.178 19.406 1 71.69 243 GLY B N 1
ATOM 5314 C CA . GLY B 1 243 ? -6.094 3.338 19.281 1 71.69 243 GLY B CA 1
ATOM 5315 C C . GLY B 1 243 ? -5.332 4.645 19.156 1 71.69 243 GLY B C 1
ATOM 5316 O O . GLY B 1 243 ? -4.102 4.652 19.156 1 71.69 243 GLY B O 1
ATOM 5317 N N . ASP B 1 244 ? -6.047 5.633 18.906 1 65 244 ASP B N 1
ATOM 5318 C CA . ASP B 1 244 ? -5.473 6.961 18.734 1 65 244 ASP B CA 1
ATOM 5319 C C . ASP B 1 244 ? -4.582 7.328 19.922 1 65 244 ASP B C 1
ATOM 5321 O O . ASP B 1 244 ? -4.91 7.02 21.062 1 65 244 ASP B O 1
ATOM 5325 N N . SER B 1 245 ? -3.412 7.75 19.594 1 75.69 245 SER B N 1
ATOM 5326 C CA . SER B 1 245 ? -2.395 8.109 20.562 1 75.69 245 SER B CA 1
ATOM 5327 C C . SER B 1 245 ? -1.728 9.438 20.219 1 75.69 245 SER B C 1
ATOM 5329 O O . SER B 1 245 ? -1.591 9.773 19.031 1 75.69 245 SER B O 1
ATOM 5331 N N . PRO B 1 246 ? -1.419 10.172 21.25 1 76.31 246 PRO B N 1
ATOM 5332 C CA . PRO B 1 246 ? -0.699 11.422 21 1 76.31 246 PRO B CA 1
ATOM 5333 C C . PRO B 1 246 ? 0.647 11.203 20.312 1 76.31 246 PRO B C 1
ATOM 5335 O O . PRO B 1 246 ? 1.197 12.125 19.703 1 76.31 246 PRO B O 1
ATOM 5338 N N . GLN B 1 247 ? 1.067 10.039 20.328 1 87.25 247 GLN B N 1
ATOM 5339 C CA . GLN B 1 247 ? 2.385 9.773 19.766 1 87.25 247 GLN B CA 1
ATOM 5340 C C . GLN B 1 247 ? 2.322 9.695 18.234 1 87.25 247 GLN B C 1
ATOM 5342 O O . GLN B 1 247 ? 3.354 9.742 17.562 1 87.25 247 GLN B O 1
ATOM 5347 N N . ILE B 1 248 ? 1.153 9.617 17.734 1 89.88 248 ILE B N 1
ATOM 5348 C CA . ILE B 1 248 ? 0.975 9.398 16.297 1 89.88 248 ILE B CA 1
ATOM 5349 C C . ILE B 1 248 ? 1.608 10.547 15.516 1 89.88 248 ILE B C 1
ATOM 5351 O O . ILE B 1 248 ? 2.293 10.328 14.516 1 89.88 248 ILE B O 1
ATOM 5355 N N . ARG B 1 249 ? 1.425 11.703 15.977 1 91.62 249 ARG B N 1
ATOM 5356 C CA . ARG B 1 249 ? 1.959 12.859 15.266 1 91.62 249 ARG B CA 1
ATOM 5357 C C . ARG B 1 249 ? 3.48 12.789 15.172 1 91.62 249 ARG B C 1
ATOM 5359 O O . ARG B 1 249 ? 4.051 13.008 14.102 1 91.62 249 ARG B O 1
ATOM 5366 N N . LEU B 1 250 ? 4.047 12.562 16.312 1 92.44 250 LEU B N 1
ATOM 5367 C CA . LEU B 1 250 ? 5.504 12.484 16.344 1 92.44 250 LEU B CA 1
ATOM 5368 C C . LEU B 1 250 ? 6.008 11.328 15.484 1 92.44 250 LEU B C 1
ATOM 5370 O O . LEU B 1 250 ? 7.035 11.445 14.812 1 92.44 250 LEU B O 1
ATOM 5374 N N . LEU B 1 251 ? 5.293 10.258 15.516 1 94.31 251 LEU B N 1
ATOM 5375 C CA . LEU B 1 251 ? 5.633 9.102 14.695 1 94.31 251 LEU B CA 1
ATOM 5376 C C . LEU B 1 251 ? 5.613 9.469 13.211 1 94.31 251 LEU B C 1
ATOM 5378 O O . LEU B 1 251 ? 6.559 9.164 12.484 1 94.31 251 LEU B O 1
ATOM 5382 N N . VAL B 1 252 ? 4.59 10.094 12.812 1 96.56 252 VAL B N 1
ATOM 5383 C CA . VAL B 1 252 ? 4.441 10.492 11.414 1 96.56 252 VAL B CA 1
ATOM 5384 C C . VAL B 1 252 ? 5.512 11.508 11.047 1 96.56 252 VAL B C 1
ATOM 5386 O O . VAL B 1 252 ? 6.098 11.445 9.961 1 96.56 252 VAL B O 1
ATOM 5389 N N . GLU B 1 253 ? 5.762 12.445 11.922 1 96.44 253 GLU B N 1
ATOM 5390 C CA . GLU B 1 253 ? 6.777 13.461 11.68 1 96.44 253 GLU B CA 1
ATOM 5391 C C . GLU B 1 253 ? 8.141 12.828 11.43 1 96.44 253 GLU B C 1
ATOM 5393 O O . GLU B 1 253 ? 8.812 13.164 10.445 1 96.44 253 GLU B O 1
ATOM 5398 N N . ASN B 1 254 ? 8.492 11.945 12.258 1 94.94 254 ASN B N 1
ATOM 5399 C CA . ASN B 1 254 ? 9.781 11.273 12.102 1 94.94 254 ASN B CA 1
ATOM 5400 C C . ASN B 1 254 ? 9.82 10.414 10.844 1 94.94 254 ASN B C 1
ATOM 5402 O O . ASN B 1 254 ? 10.82 10.422 10.117 1 94.94 254 ASN B O 1
ATOM 5406 N N . GLU B 1 255 ? 8.805 9.688 10.641 1 96.88 255 GLU B N 1
ATOM 5407 C CA . GLU B 1 255 ? 8.727 8.836 9.453 1 96.88 255 GLU B CA 1
ATOM 5408 C C . GLU B 1 255 ? 8.805 9.656 8.172 1 96.88 255 GLU B C 1
ATOM 5410 O O . GLU B 1 255 ? 9.539 9.305 7.25 1 96.88 255 GLU B O 1
ATOM 5415 N N . CYS B 1 256 ? 8.086 10.672 8.148 1 97.19 256 CYS B N 1
ATOM 5416 C CA . CYS B 1 256 ? 8.031 11.531 6.973 1 97.19 256 CYS B CA 1
ATOM 5417 C C . CYS B 1 256 ? 9.375 12.211 6.734 1 97.19 256 CYS B C 1
ATOM 5419 O O . CYS B 1 256 ? 9.836 12.305 5.594 1 97.19 256 CYS B O 1
ATOM 5421 N N . ASN B 1 257 ? 10 12.664 7.785 1 95.44 257 ASN B N 1
ATOM 5422 C CA . ASN B 1 257 ? 11.32 13.273 7.648 1 95.44 257 ASN B CA 1
ATOM 5423 C C . ASN B 1 257 ? 12.328 12.305 7.039 1 95.44 257 ASN B C 1
ATOM 5425 O O . ASN B 1 257 ? 13.109 12.68 6.172 1 95.44 257 ASN B O 1
ATOM 5429 N N . LEU B 1 258 ? 12.234 11.148 7.473 1 95.19 258 LEU B N 1
ATOM 5430 C CA . LEU B 1 258 ? 13.148 10.141 6.941 1 95.19 258 LEU B CA 1
ATOM 5431 C C . LEU B 1 258 ? 12.805 9.797 5.496 1 95.19 258 LEU B C 1
ATOM 5433 O O . LEU B 1 258 ? 13.695 9.688 4.652 1 95.19 258 LEU B O 1
ATOM 5437 N N . ARG B 1 259 ? 11.594 9.648 5.199 1 95.69 259 ARG B N 1
ATOM 5438 C CA . ARG B 1 259 ? 11.148 9.242 3.871 1 95.69 259 ARG B CA 1
ATOM 5439 C C . ARG B 1 259 ? 11.477 10.305 2.83 1 95.69 259 ARG B C 1
ATOM 5441 O O . ARG B 1 259 ? 11.82 9.977 1.691 1 95.69 259 ARG B O 1
ATOM 5448 N N . THR B 1 260 ? 11.391 11.508 3.227 1 95.19 260 THR B N 1
ATOM 5449 C CA . THR B 1 260 ? 11.547 12.594 2.273 1 95.19 260 THR B CA 1
ATOM 5450 C C . THR B 1 260 ? 12.969 13.141 2.307 1 95.19 260 THR B C 1
ATOM 5452 O O . THR B 1 260 ? 13.297 14.094 1.59 1 95.19 260 THR B O 1
ATOM 5455 N N . LEU B 1 261 ? 13.781 12.547 3.107 1 93.5 261 LEU B N 1
ATOM 5456 C CA . LEU B 1 261 ? 15.148 13.031 3.287 1 93.5 261 LEU B CA 1
ATOM 5457 C C . LEU B 1 261 ? 15.875 13.102 1.952 1 93.5 261 LEU B C 1
ATOM 5459 O O . LEU B 1 261 ? 15.898 12.125 1.2 1 93.5 261 LEU B O 1
ATOM 5463 N N . GLY B 1 262 ? 16.344 14.273 1.655 1 89.81 262 GLY B N 1
ATOM 5464 C CA . GLY B 1 262 ? 17.141 14.461 0.451 1 89.81 262 GLY B CA 1
ATOM 5465 C C . GLY B 1 262 ? 16.297 14.68 -0.791 1 89.81 262 GLY B C 1
ATOM 5466 O O . GLY B 1 262 ? 16.828 15.008 -1.855 1 89.81 262 GLY B O 1
ATOM 5467 N N . GLN B 1 263 ? 15.031 14.516 -0.642 1 91.94 263 GLN B N 1
ATOM 5468 C CA . GLN B 1 263 ? 14.148 14.648 -1.797 1 91.94 263 GLN B CA 1
ATOM 5469 C C . GLN B 1 263 ? 13.367 15.961 -1.746 1 91.94 263 GLN B C 1
ATOM 5471 O O . GLN B 1 263 ? 12.961 16.484 -2.785 1 91.94 263 GLN B O 1
ATOM 5476 N N . THR B 1 264 ? 13.141 16.359 -0.563 1 93.31 264 THR B N 1
ATOM 5477 C CA . THR B 1 264 ? 12.391 17.594 -0.34 1 93.31 264 THR B CA 1
ATOM 5478 C C . THR B 1 264 ? 13.227 18.578 0.466 1 93.31 264 THR B C 1
ATOM 5480 O O . THR B 1 264 ? 13.883 18.203 1.441 1 93.31 264 THR B O 1
ATOM 5483 N N . LYS B 1 265 ? 13.18 19.781 0.062 1 93.25 265 LYS B N 1
ATOM 5484 C CA . LYS B 1 265 ? 13.961 20.797 0.761 1 93.25 265 LYS B CA 1
ATOM 5485 C C . LYS B 1 265 ? 13.352 21.125 2.119 1 93.25 265 LYS B C 1
ATOM 5487 O O . LYS B 1 265 ? 14.055 21.172 3.129 1 93.25 265 LYS B O 1
ATOM 5492 N N . TYR B 1 266 ? 12.016 21.391 2.137 1 95.5 266 TYR B N 1
ATOM 5493 C CA . TYR B 1 266 ? 11.305 21.703 3.373 1 95.5 266 TYR B CA 1
ATOM 5494 C C . TYR B 1 266 ? 10.172 20.703 3.621 1 95.5 266 TYR B C 1
ATOM 5496 O O . TYR B 1 266 ? 9.453 20.344 2.691 1 95.5 266 TYR B O 1
ATOM 5504 N N . VAL B 1 267 ? 10.062 20.281 4.82 1 97.31 267 VAL B N 1
ATOM 5505 C CA . VAL B 1 267 ? 9 19.344 5.172 1 97.31 267 VAL B CA 1
ATOM 5506 C C . VAL B 1 267 ? 8.312 19.797 6.461 1 97.31 267 VAL B C 1
ATOM 5508 O O . VAL B 1 267 ? 8.969 20.266 7.391 1 97.31 267 VAL B O 1
ATOM 5511 N N . VAL B 1 268 ? 7.008 19.672 6.488 1 98.31 268 VAL B N 1
ATOM 5512 C CA . VAL B 1 268 ? 6.227 19.984 7.68 1 98.31 268 VAL B CA 1
ATOM 5513 C C . VAL B 1 268 ? 5.137 18.938 7.875 1 98.31 268 VAL B C 1
ATOM 5515 O O . VAL B 1 268 ? 4.617 18.391 6.902 1 98.31 268 VAL B O 1
ATOM 5518 N N . THR B 1 269 ? 4.82 18.641 9.117 1 98.38 269 THR B N 1
ATOM 5519 C CA . THR B 1 269 ? 3.732 17.734 9.453 1 98.38 269 THR B CA 1
ATOM 5520 C C . THR B 1 269 ? 2.547 18.5 10.031 1 98.38 269 THR B C 1
ATOM 5522 O O . THR B 1 269 ? 2.697 19.234 11.008 1 98.38 269 THR B O 1
ATOM 5525 N N . LEU B 1 270 ? 1.398 18.297 9.398 1 98.38 270 LEU B N 1
ATOM 5526 C CA . LEU B 1 270 ? 0.203 19.016 9.812 1 98.38 270 LEU B CA 1
ATOM 5527 C C . LEU B 1 270 ? -0.998 18.078 9.898 1 98.38 270 LEU B C 1
ATOM 5529 O O . LEU B 1 270 ? -0.933 16.938 9.453 1 98.38 270 LEU B O 1
ATOM 5533 N N . GLU B 1 271 ? -1.991 18.578 10.562 1 96.75 271 GLU B N 1
ATOM 5534 C CA . GLU B 1 271 ? -3.33 18 10.508 1 96.75 271 GLU B CA 1
ATOM 5535 C C . GLU B 1 271 ? -4.191 18.719 9.469 1 96.75 271 GLU B C 1
ATOM 5537 O O . GLU B 1 271 ? -3.871 19.828 9.047 1 96.75 271 GLU B O 1
ATOM 5542 N N . THR B 1 272 ? -5.273 18.141 9.125 1 96.88 272 THR B N 1
ATOM 5543 C CA . THR B 1 272 ? -6.082 18.703 8.047 1 96.88 272 THR B CA 1
ATOM 5544 C C . THR B 1 272 ? -6.801 19.953 8.516 1 96.88 272 THR B C 1
ATOM 5546 O O . THR B 1 272 ? -7.34 20.703 7.699 1 96.88 272 THR B O 1
ATOM 5549 N N . ASN B 1 273 ? -6.773 20.203 9.781 1 96.5 273 ASN B N 1
ATOM 5550 C CA . ASN B 1 273 ? -7.379 21.422 10.289 1 96.5 273 ASN B CA 1
ATOM 5551 C C . ASN B 1 273 ? -6.324 22.469 10.625 1 96.5 273 ASN B C 1
ATOM 5553 O O . ASN B 1 273 ? -6.609 23.438 11.336 1 96.5 273 ASN B O 1
ATOM 5557 N N . GLU B 1 274 ? -5.172 22.25 10.156 1 97.88 274 GLU B N 1
ATOM 5558 C CA . GLU B 1 274 ? -4.07 23.188 10.375 1 97.88 274 GLU B CA 1
ATOM 5559 C C . GLU B 1 274 ? -3.625 23.828 9.062 1 97.88 274 GLU B C 1
ATOM 5561 O O . GLU B 1 274 ? -3.307 23.125 8.094 1 97.88 274 GLU B O 1
ATOM 5566 N N . TYR B 1 275 ? -3.545 25.172 9.086 1 98.5 275 TYR B N 1
ATOM 5567 C CA . TYR B 1 275 ? -3.191 25.953 7.898 1 98.5 275 TYR B CA 1
ATOM 5568 C C . TYR B 1 275 ? -2.012 26.875 8.18 1 98.5 275 TYR B C 1
ATOM 5570 O O . TYR B 1 275 ? -2.064 27.703 9.102 1 98.5 275 TYR B O 1
ATOM 5578 N N . ILE B 1 276 ? -0.987 26.719 7.406 1 98.44 276 ILE B N 1
ATOM 5579 C CA . ILE B 1 276 ? 0.132 27.656 7.523 1 98.44 276 ILE B CA 1
ATOM 5580 C C . ILE B 1 276 ? -0.237 28.984 6.883 1 98.44 276 ILE B C 1
ATOM 5582 O O . ILE B 1 276 ? -0.547 29.047 5.688 1 98.44 276 ILE B O 1
ATOM 5586 N N . VAL B 1 277 ? -0.124 30.016 7.691 1 97.94 277 VAL B N 1
ATOM 5587 C CA . VAL B 1 277 ? -0.526 31.328 7.188 1 97.94 277 VAL B CA 1
ATOM 5588 C C . VAL B 1 277 ? 0.624 32.312 7.352 1 97.94 277 VAL B C 1
ATOM 5590 O O . VAL B 1 277 ? 0.849 32.844 8.445 1 97.94 277 VAL B O 1
ATOM 5593 N N . PRO B 1 278 ? 1.309 32.562 6.27 1 96.19 278 PRO B N 1
ATOM 5594 C CA . PRO B 1 278 ? 2.293 33.656 6.32 1 96.19 278 PRO B CA 1
ATOM 5595 C C . PRO B 1 278 ? 1.646 35.031 6.379 1 96.19 278 PRO B C 1
ATOM 5597 O O . PRO B 1 278 ? 0.695 35.312 5.645 1 96.19 278 PRO B O 1
ATOM 5600 N N . ARG B 1 279 ? 2.133 35.844 7.191 1 93.88 279 ARG B N 1
ATOM 5601 C CA . ARG B 1 279 ? 1.523 37.156 7.371 1 93.88 279 ARG B CA 1
ATOM 5602 C C . ARG B 1 279 ? 2.021 38.125 6.316 1 93.88 279 ARG B C 1
ATOM 5604 O O . ARG B 1 279 ? 1.251 38.938 5.809 1 93.88 279 ARG B O 1
ATOM 5611 N N . ASN B 1 280 ? 3.295 38.094 5.984 1 89.94 280 ASN B N 1
ATOM 5612 C CA . ASN B 1 280 ? 3.877 39.125 5.109 1 89.94 280 ASN B CA 1
ATOM 5613 C C . ASN B 1 280 ? 4.293 38.531 3.766 1 89.94 280 ASN B C 1
ATOM 5615 O O . ASN B 1 280 ? 5.16 39.094 3.082 1 89.94 280 ASN B O 1
ATOM 5619 N N . ALA B 1 281 ? 3.82 37.375 3.434 1 91.62 281 ALA B N 1
ATOM 5620 C CA . ALA B 1 281 ? 4.121 36.719 2.162 1 91.62 281 ALA B CA 1
ATOM 5621 C C . ALA B 1 281 ? 2.885 36.031 1.591 1 91.62 281 ALA B C 1
ATOM 5623 O O . ALA B 1 281 ? 1.946 35.719 2.326 1 91.62 281 ALA B O 1
ATOM 5624 N N . LEU B 1 282 ? 2.963 35.844 0.313 1 91.31 282 LEU B N 1
ATOM 5625 C CA . LEU B 1 282 ? 1.845 35.188 -0.35 1 91.31 282 LEU B CA 1
ATOM 5626 C C . LEU B 1 282 ? 2.162 33.719 -0.614 1 91.31 282 LEU B C 1
ATOM 5628 O O . LEU B 1 282 ? 1.262 32.906 -0.896 1 91.31 282 LEU B O 1
ATOM 5632 N N . THR B 1 283 ? 3.443 33.438 -0.53 1 93.75 283 THR B N 1
ATOM 5633 C CA . THR B 1 283 ? 3.854 32.062 -0.782 1 93.75 283 THR B CA 1
ATOM 5634 C C . THR B 1 283 ? 4.77 31.562 0.33 1 93.75 283 THR B C 1
ATOM 5636 O O . THR B 1 283 ? 5.453 32.375 0.984 1 93.75 283 THR B O 1
ATOM 5639 N N . ILE B 1 284 ? 4.75 30.297 0.52 1 94.94 284 ILE B N 1
ATOM 5640 C CA . ILE B 1 284 ? 5.582 29.672 1.544 1 94.94 284 ILE B CA 1
ATOM 5641 C C . ILE B 1 284 ? 7.055 29.812 1.165 1 94.94 284 ILE B C 1
ATOM 5643 O O . ILE B 1 284 ? 7.91 30 2.033 1 94.94 284 ILE B O 1
ATOM 5647 N N . THR B 1 285 ? 7.328 29.75 -0.092 1 90.38 285 THR B N 1
ATOM 5648 C CA . THR B 1 285 ? 8.703 29.875 -0.558 1 90.38 285 THR B CA 1
ATOM 5649 C C . THR B 1 285 ? 9.258 31.266 -0.233 1 90.38 285 THR B C 1
ATOM 5651 O O . THR B 1 285 ? 10.391 31.391 0.243 1 90.38 285 THR B O 1
ATOM 5654 N N . SER B 1 286 ? 8.461 32.25 -0.534 1 90.5 286 SER B N 1
ATOM 5655 C CA . SER B 1 286 ? 8.875 33.625 -0.208 1 90.5 286 SER B CA 1
ATOM 5656 C C . SER B 1 286 ? 9.078 33.781 1.293 1 90.5 286 SER B C 1
ATOM 5658 O O . SER B 1 286 ? 10.031 34.438 1.721 1 90.5 286 SER B O 1
ATOM 5660 N N . PHE B 1 287 ? 8.273 33.219 2.033 1 93.44 287 PHE B N 1
ATOM 5661 C CA . PHE B 1 287 ? 8.383 33.25 3.486 1 93.44 287 PHE B CA 1
ATOM 5662 C C . PHE B 1 287 ? 9.656 32.562 3.959 1 93.44 287 PHE B C 1
ATOM 5664 O O . PHE B 1 287 ? 10.438 33.156 4.715 1 93.44 287 PHE B O 1
ATOM 5671 N N . LEU B 1 288 ? 9.922 31.422 3.439 1 90.94 288 LEU B N 1
ATOM 5672 C CA . LEU B 1 288 ? 11.039 30.609 3.898 1 90.94 288 LEU B CA 1
ATOM 5673 C C . LEU B 1 288 ? 12.367 31.203 3.438 1 90.94 288 LEU B C 1
ATOM 5675 O O . LEU B 1 288 ? 13.391 31.047 4.109 1 90.94 288 LEU B O 1
ATOM 5679 N N . ARG B 1 289 ? 12.367 31.875 2.357 1 85.44 289 ARG B N 1
ATOM 5680 C CA . ARG B 1 289 ? 13.57 32.531 1.873 1 85.44 289 ARG B CA 1
ATOM 5681 C C . ARG B 1 289 ? 13.977 33.688 2.795 1 85.44 289 ARG B C 1
ATOM 5683 O O . ARG B 1 289 ? 15.164 34 2.91 1 85.44 289 ARG B O 1
ATOM 5690 N N . ASN B 1 290 ? 13.055 34.219 3.445 1 84.75 290 ASN B N 1
ATOM 5691 C CA . ASN B 1 290 ? 13.297 35.406 4.258 1 84.75 290 ASN B CA 1
ATOM 5692 C C . ASN B 1 290 ? 13.656 35.031 5.695 1 84.75 290 ASN B C 1
ATOM 5694 O O . ASN B 1 290 ? 14.008 35.906 6.492 1 84.75 290 ASN B O 1
ATOM 5698 N N . VAL B 1 291 ? 13.516 33.812 5.93 1 83.25 291 VAL B N 1
ATOM 5699 C CA . VAL B 1 291 ? 13.844 33.375 7.285 1 83.25 291 VAL B CA 1
ATOM 5700 C C . VAL B 1 291 ? 15.273 32.844 7.328 1 83.25 291 VAL B C 1
ATOM 5702 O O . VAL B 1 291 ? 15.844 32.5 6.293 1 83.25 291 VAL B O 1
ATOM 5705 N N . ASP B 1 292 ? 15.859 32.844 8.508 1 71.38 292 ASP B N 1
ATOM 5706 C CA . ASP B 1 292 ? 17.25 32.5 8.734 1 71.38 292 ASP B CA 1
ATOM 5707 C C . ASP B 1 292 ? 17.609 31.203 7.992 1 71.38 292 ASP B C 1
ATOM 5709 O O . ASP B 1 292 ? 17.141 30.125 8.359 1 71.38 292 ASP B O 1
ATOM 5713 N N . GLU B 1 293 ? 18.5 31.359 7.152 1 72.69 293 GLU B N 1
ATOM 5714 C CA . GLU B 1 293 ? 18.891 30.281 6.254 1 72.69 293 GLU B CA 1
ATOM 5715 C C . GLU B 1 293 ? 19.75 29.25 6.98 1 72.69 293 GLU B C 1
ATOM 5717 O O . GLU B 1 293 ? 19.812 28.078 6.562 1 72.69 293 GLU B O 1
ATOM 5722 N N . ASP B 1 294 ? 20.234 29.578 8.07 1 80.56 294 ASP B N 1
ATOM 5723 C CA . ASP B 1 294 ? 21.203 28.672 8.688 1 80.56 294 ASP B CA 1
ATOM 5724 C C . ASP B 1 294 ? 20.516 27.672 9.617 1 80.56 294 ASP B C 1
ATOM 5726 O O . ASP B 1 294 ? 21.094 26.656 9.977 1 80.56 294 ASP B O 1
ATOM 5730 N N . SER B 1 295 ? 19.328 27.969 9.883 1 87.44 295 SER B N 1
ATOM 5731 C CA . SER B 1 295 ? 18.609 27.078 10.797 1 87.44 295 SER B CA 1
ATOM 5732 C C . SER B 1 295 ? 18.172 25.797 10.086 1 87.44 295 SER B C 1
ATOM 5734 O O . SER B 1 295 ? 17.875 25.828 8.891 1 87.44 295 SER B O 1
ATOM 5736 N N . LYS B 1 296 ? 18.156 24.797 10.891 1 90.94 296 LYS B N 1
ATOM 5737 C CA . LYS B 1 296 ? 17.781 23.5 10.336 1 90.94 296 LYS B CA 1
ATOM 5738 C C . LYS B 1 296 ? 16.281 23.25 10.453 1 90.94 296 LYS B C 1
ATOM 5740 O O . LYS B 1 296 ? 15.727 22.406 9.758 1 90.94 296 LYS B O 1
ATOM 5745 N N . ARG B 1 297 ? 15.695 23.953 11.367 1 93.56 297 ARG B N 1
ATOM 5746 C CA . ARG B 1 297 ? 14.25 23.844 11.492 1 93.56 297 ARG B CA 1
ATOM 5747 C C . ARG B 1 297 ? 13.641 25.156 11.984 1 93.56 297 ARG B C 1
ATOM 5749 O O . ARG B 1 297 ? 14.328 25.984 12.578 1 93.56 297 ARG B O 1
ATOM 5756 N N . PHE B 1 298 ? 12.375 25.359 11.648 1 95.31 298 PHE B N 1
ATOM 5757 C CA . PHE B 1 298 ? 11.594 26.531 12.055 1 95.31 298 PHE B CA 1
ATOM 5758 C C . PHE B 1 298 ? 10.391 26.094 12.891 1 95.31 298 PHE B C 1
ATOM 5760 O O . PHE B 1 298 ? 9.688 25.156 12.539 1 95.31 298 PHE B O 1
ATOM 5767 N N . SER B 1 299 ? 10.266 26.75 13.977 1 96.31 299 SER B N 1
ATOM 5768 C CA . SER B 1 299 ? 9.086 26.484 14.789 1 96.31 299 SER B CA 1
ATOM 5769 C C . SER B 1 299 ? 8 27.531 14.555 1 96.31 299 SER B C 1
ATOM 5771 O O . SER B 1 299 ? 8.258 28.734 14.68 1 96.31 299 SER B O 1
ATOM 5773 N N . LEU B 1 300 ? 6.867 27.078 14.188 1 97.06 300 LEU B N 1
ATOM 5774 C CA . LEU B 1 300 ? 5.73 27.969 13.977 1 97.06 300 LEU B CA 1
ATOM 5775 C C . LEU B 1 300 ? 4.711 27.828 15.094 1 97.06 300 LEU B C 1
ATOM 5777 O O . LEU B 1 300 ? 4.312 26.703 15.445 1 97.06 300 LEU B O 1
ATOM 5781 N N . PRO B 1 301 ? 4.309 28.922 15.633 1 96.44 301 PRO B N 1
ATOM 5782 C CA . PRO B 1 301 ? 3.271 28.844 16.672 1 96.44 301 PRO B CA 1
ATOM 5783 C C . PRO B 1 301 ? 1.901 28.469 16.094 1 96.44 301 PRO B C 1
ATOM 5785 O O . PRO B 1 301 ? 1.547 28.906 15 1 96.44 301 PRO B O 1
ATOM 5788 N N . VAL B 1 302 ? 1.152 27.734 16.875 1 96.81 302 VAL B N 1
ATOM 5789 C CA . VAL B 1 302 ? -0.197 27.328 16.5 1 96.81 302 VAL B CA 1
ATOM 5790 C C . VAL B 1 302 ? -1.221 28.203 17.219 1 96.81 302 VAL B C 1
ATOM 5792 O O . VAL B 1 302 ? -1.145 28.375 18.438 1 96.81 302 VAL B O 1
ATOM 5795 N N . GLN B 1 303 ? -2.111 28.781 16.453 1 94.31 303 GLN B N 1
ATOM 5796 C CA . GLN B 1 303 ? -3.232 29.531 17 1 94.31 303 GLN B CA 1
ATOM 5797 C C . GLN B 1 303 ? -4.547 28.781 16.812 1 94.31 303 GLN B C 1
ATOM 5799 O O . GLN B 1 303 ? -4.84 28.297 15.719 1 94.31 303 GLN B O 1
ATOM 5804 N N . LYS B 1 304 ? -5.336 28.797 17.828 1 93.44 304 LYS B N 1
ATOM 5805 C CA . LYS B 1 304 ? -6.609 28.078 17.766 1 93.44 304 LYS B CA 1
ATOM 5806 C C . LYS B 1 304 ? -7.746 29.016 17.375 1 93.44 304 LYS B C 1
ATOM 5808 O O . LYS B 1 304 ? -7.945 30.062 18 1 93.44 304 LYS B O 1
ATOM 5813 N N . PHE B 1 305 ? -8.367 28.625 16.312 1 93.19 305 PHE B N 1
ATOM 5814 C CA . PHE B 1 305 ? -9.547 29.344 15.836 1 93.19 305 PHE B CA 1
ATOM 5815 C C . PHE B 1 305 ? -10.812 28.547 16.125 1 93.19 305 PHE B C 1
ATOM 5817 O O . PHE B 1 305 ? -10.914 27.375 15.75 1 93.19 305 PHE B O 1
ATOM 5824 N N . CYS B 1 306 ? -11.734 29.203 16.672 1 88.81 306 CYS B N 1
ATOM 5825 C CA . CYS B 1 306 ? -12.953 28.5 17.062 1 88.81 306 CYS B CA 1
ATOM 5826 C C . CYS B 1 306 ? -14 28.578 15.961 1 88.81 306 CYS B C 1
ATOM 5828 O O . CYS B 1 306 ? -14.273 29.641 15.422 1 88.81 306 CYS B O 1
ATOM 5830 N N . ILE B 1 307 ? -14.477 27.281 15.719 1 88.25 307 ILE B N 1
ATOM 5831 C CA . ILE B 1 307 ? -15.484 27.219 14.672 1 88.25 307 ILE B CA 1
ATOM 5832 C C . ILE B 1 307 ? -16.812 26.734 15.266 1 88.25 307 ILE B C 1
ATOM 5834 O O . ILE B 1 307 ? -16.828 25.906 16.172 1 88.25 307 ILE B O 1
ATOM 5838 N N . ASP B 1 308 ? -17.906 27.266 14.883 1 79.31 308 ASP B N 1
ATOM 5839 C CA . ASP B 1 308 ? -19.25 26.859 15.328 1 79.31 308 ASP B CA 1
ATOM 5840 C C . ASP B 1 308 ? -20.109 26.438 14.148 1 79.31 308 ASP B C 1
ATOM 5842 O O . ASP B 1 308 ? -19.812 25.438 13.484 1 79.31 308 ASP B O 1
ATOM 5846 N N . ASN B 1 309 ? -21.047 27.234 13.758 1 75.19 309 ASN B N 1
ATOM 5847 C CA . ASN B 1 309 ? -21.984 26.938 12.672 1 75.19 309 ASN B CA 1
ATOM 5848 C C . ASN B 1 309 ? -21.312 27.094 11.312 1 75.19 309 ASN B C 1
ATOM 5850 O O . ASN B 1 309 ? -21.031 28.219 10.867 1 75.19 309 ASN B O 1
ATOM 5854 N N . LEU B 1 310 ? -20.938 25.891 10.781 1 79.19 310 LEU B N 1
ATOM 5855 C CA . LEU B 1 310 ? -20.172 25.906 9.539 1 79.19 310 LEU B CA 1
ATOM 5856 C C . LEU B 1 310 ? -21.109 25.953 8.336 1 79.19 310 LEU B C 1
ATOM 5858 O O . LEU B 1 310 ? -22.125 25.25 8.305 1 79.19 310 LEU B O 1
ATOM 5862 N N . ASP B 1 311 ? -20.766 26.953 7.52 1 82.31 311 ASP B N 1
ATOM 5863 C CA . ASP B 1 311 ? -21.359 27 6.188 1 82.31 311 ASP B CA 1
ATOM 5864 C C . ASP B 1 311 ? -20.672 26.016 5.246 1 82.31 311 ASP B C 1
ATOM 5866 O O . ASP B 1 311 ? -19.453 26.094 5.035 1 82.31 311 ASP B O 1
ATOM 5870 N N . LEU B 1 312 ? -21.469 25.234 4.641 1 81.25 312 LEU B N 1
ATOM 5871 C CA . LEU B 1 312 ? -20.938 24.188 3.777 1 81.25 312 LEU B CA 1
ATOM 5872 C C . LEU B 1 312 ? -20.438 24.781 2.459 1 81.25 312 LEU B C 1
ATOM 5874 O O . LEU B 1 312 ? -19.656 24.141 1.748 1 81.25 312 LEU B O 1
ATOM 5878 N N . LYS B 1 313 ? -20.828 25.938 2.17 1 85.88 313 LYS B N 1
ATOM 5879 C CA . LYS B 1 313 ? -20.5 26.516 0.87 1 85.88 313 LYS B CA 1
ATOM 5880 C C . LYS B 1 313 ? -19.266 27.406 0.954 1 85.88 313 LYS B C 1
ATOM 5882 O O . LYS B 1 313 ? -18.859 28.016 -0.041 1 85.88 313 LYS B O 1
ATOM 5887 N N . LYS B 1 314 ? -18.688 27.469 2.088 1 90.81 314 LYS B N 1
ATOM 5888 C CA . LYS B 1 314 ? -17.484 28.266 2.271 1 90.81 314 LYS B CA 1
ATOM 5889 C C . LYS B 1 314 ? -16.391 27.453 2.979 1 90.81 314 LYS B C 1
ATOM 5891 O O . LYS B 1 314 ? -16.688 26.688 3.893 1 90.81 314 LYS B O 1
ATOM 5896 N N . PRO B 1 315 ? -15.188 27.75 2.512 1 94.69 315 PRO B N 1
ATOM 5897 C CA . PRO B 1 315 ? -14.109 27.047 3.219 1 94.69 315 PRO B CA 1
ATOM 5898 C C . PRO B 1 315 ? -14.086 27.375 4.711 1 94.69 315 PRO B C 1
ATOM 5900 O O . PRO B 1 315 ? -14.344 28.516 5.109 1 94.69 315 PRO B O 1
ATOM 5903 N N . ILE B 1 316 ? -13.734 26.422 5.492 1 93.75 316 ILE B N 1
ATOM 5904 C CA . ILE B 1 316 ? -13.75 26.516 6.945 1 93.75 316 ILE B CA 1
ATOM 5905 C C . ILE B 1 316 ? -12.797 27.625 7.395 1 93.75 316 ILE B C 1
ATOM 5907 O O . ILE B 1 316 ? -13.141 28.438 8.258 1 93.75 316 ILE B O 1
ATOM 5911 N N . ALA B 1 317 ? -11.648 27.703 6.75 1 94.44 317 ALA B N 1
ATOM 5912 C CA . ALA B 1 317 ? -10.602 28.625 7.152 1 94.44 317 ALA B CA 1
ATOM 5913 C C . ALA B 1 317 ? -10.992 30.062 6.844 1 94.44 317 ALA B C 1
ATOM 5915 O O . ALA B 1 317 ? -10.344 31 7.309 1 94.44 317 ALA B O 1
ATOM 5916 N N . LEU B 1 318 ? -12.102 30.219 6.199 1 93.56 318 LEU B N 1
ATOM 5917 C CA . LEU B 1 318 ? -12.539 31.562 5.828 1 93.56 318 LEU B CA 1
ATOM 5918 C C . LEU B 1 318 ? -13.773 31.969 6.629 1 93.56 318 LEU B C 1
ATOM 5920 O O . LEU B 1 318 ? -14.391 33 6.34 1 93.56 318 LEU B O 1
ATOM 5924 N N . GLN B 1 319 ? -14.047 31.219 7.613 1 90 319 GLN B N 1
ATOM 5925 C CA . GLN B 1 319 ? -15.312 31.469 8.297 1 90 319 GLN B CA 1
ATOM 5926 C C . GLN B 1 319 ? -15.078 31.953 9.727 1 90 319 GLN B C 1
ATOM 5928 O O . GLN B 1 319 ? -15.969 32.562 10.336 1 90 319 GLN B O 1
ATOM 5933 N N . SER B 1 320 ? -14 31.672 10.258 1 88.06 320 SER B N 1
ATOM 5934 C CA . SER B 1 320 ? -13.719 32.094 11.625 1 88.06 320 SER B CA 1
ATOM 5935 C C . SER B 1 320 ? -12.391 32.812 11.719 1 88.06 320 SER B C 1
ATOM 5937 O O . SER B 1 320 ? -11.375 32.344 11.195 1 88.06 320 SER B O 1
ATOM 5939 N N . PHE B 1 321 ? -12.508 33.969 12.453 1 91.25 321 PHE B N 1
ATOM 5940 C CA . PHE B 1 321 ? -11.312 34.812 12.602 1 91.25 321 PHE B CA 1
ATOM 5941 C C . PHE B 1 321 ? -11.023 35.094 14.07 1 91.25 321 PHE B C 1
ATOM 5943 O O . PHE B 1 321 ? -10.148 35.906 14.391 1 91.25 321 PHE B O 1
ATOM 5950 N N . ASP B 1 322 ? -11.742 34.375 14.922 1 88.5 322 ASP B N 1
ATOM 5951 C CA . ASP B 1 322 ? -11.578 34.594 16.359 1 88.5 322 ASP B CA 1
ATOM 5952 C C . ASP B 1 322 ? -10.562 33.594 16.938 1 88.5 322 ASP B C 1
ATOM 5954 O O . ASP B 1 322 ? -10.789 32.375 16.922 1 88.5 322 ASP B O 1
ATOM 5958 N N . VAL B 1 323 ? -9.57 34.125 17.5 1 91.25 323 VAL B N 1
ATOM 5959 C CA . VAL B 1 323 ? -8.5 33.312 18.062 1 91.25 323 VAL B CA 1
ATOM 5960 C C . VAL B 1 323 ? -8.742 33.125 19.562 1 91.25 323 VAL B C 1
ATOM 5962 O O . VAL B 1 323 ? -9.039 34.094 20.281 1 91.25 323 VAL B O 1
ATOM 5965 N N . SER B 1 324 ? -8.617 31.891 19.953 1 88 324 SER B N 1
ATOM 5966 C CA . SER B 1 324 ? -8.711 31.625 21.375 1 88 324 SER B CA 1
ATOM 5967 C C . SER B 1 324 ? -7.441 32.031 22.109 1 88 324 SER B C 1
ATOM 5969 O O . SER B 1 324 ? -6.34 31.609 21.75 1 88 324 SER B O 1
ATOM 5971 N N . ASP B 1 325 ? -7.641 32.875 23.109 1 81.19 325 ASP B N 1
ATOM 5972 C CA . ASP B 1 325 ? -6.488 33.344 23.891 1 81.19 325 ASP B CA 1
ATOM 5973 C C . ASP B 1 325 ? -6.203 32.406 25.062 1 81.19 325 ASP B C 1
ATOM 5975 O O . ASP B 1 325 ? -6.668 32.656 26.188 1 81.19 325 ASP B O 1
ATOM 5979 N N . ASP B 1 326 ? -5.992 31.203 24.75 1 76.38 326 ASP B N 1
ATOM 5980 C CA . ASP B 1 326 ? -5.566 30.297 25.812 1 76.38 326 ASP B CA 1
ATOM 5981 C C . ASP B 1 326 ? -4.066 30.422 26.078 1 76.38 326 ASP B C 1
ATOM 5983 O O . ASP B 1 326 ? -3.256 29.953 25.266 1 76.38 326 ASP B O 1
ATOM 5987 N N . TYR B 1 327 ? -3.74 31.109 27.141 1 70.5 327 TYR B N 1
ATOM 5988 C CA . TYR B 1 327 ? -2.348 31.359 27.5 1 70.5 327 TYR B CA 1
ATOM 5989 C C . TYR B 1 327 ? -1.581 30.062 27.688 1 70.5 327 TYR B C 1
ATOM 5991 O O . TYR B 1 327 ? -0.354 30.031 27.562 1 70.5 327 TYR B O 1
ATOM 5999 N N . ASN B 1 328 ? -2.248 29.016 27.859 1 75.81 328 ASN B N 1
ATOM 6000 C CA . ASN B 1 328 ? -1.58 27.75 28.125 1 75.81 328 ASN B CA 1
ATOM 6001 C C . ASN B 1 328 ? -1.391 26.938 26.844 1 75.81 328 ASN B C 1
ATOM 6003 O O . ASN B 1 328 ? -0.741 25.891 26.859 1 75.81 328 ASN B O 1
ATOM 6007 N N . TYR B 1 329 ? -1.888 27.547 25.828 1 83.81 329 TYR B N 1
ATOM 6008 C CA . TYR B 1 329 ? -1.764 26.828 24.562 1 83.81 329 TYR B CA 1
ATOM 6009 C C . TYR B 1 329 ? -0.497 27.25 23.812 1 83.81 329 TYR B C 1
ATOM 6011 O O . TYR B 1 329 ? -0.518 28.188 23.016 1 83.81 329 TYR B O 1
ATOM 6019 N N . ASN B 1 330 ? 0.645 26.609 24.078 1 87.25 330 ASN B N 1
ATOM 6020 C CA . ASN B 1 330 ? 1.936 26.922 23.469 1 87.25 330 ASN B CA 1
ATOM 6021 C C . ASN B 1 330 ? 2.412 25.797 22.562 1 87.25 330 ASN B C 1
ATOM 6023 O O . ASN B 1 330 ? 3.561 25.359 22.656 1 87.25 330 ASN B O 1
ATOM 6027 N N . VAL B 1 331 ? 1.563 25.453 21.656 1 93.44 331 VAL B N 1
ATOM 6028 C CA . VAL B 1 331 ? 1.869 24.375 20.734 1 93.44 331 VAL B CA 1
ATOM 6029 C C . VAL B 1 331 ? 2.572 24.938 19.5 1 93.44 331 VAL B C 1
ATOM 6031 O O . VAL B 1 331 ? 2.197 25.984 18.984 1 93.44 331 VAL B O 1
ATOM 6034 N N . VAL B 1 332 ? 3.588 24.234 19.047 1 96.12 332 VAL B N 1
ATOM 6035 C CA . VAL B 1 332 ? 4.309 24.641 17.844 1 96.12 332 VAL B CA 1
ATOM 6036 C C . VAL B 1 332 ? 4.375 23.469 16.859 1 96.12 332 VAL B C 1
ATOM 6038 O O . VAL B 1 332 ? 4.168 22.312 17.234 1 96.12 332 VAL B O 1
ATOM 6041 N N . ARG B 1 333 ? 4.551 23.828 15.633 1 97.69 333 ARG B N 1
ATOM 6042 C CA . ARG B 1 333 ? 4.898 22.875 14.578 1 97.69 333 ARG B CA 1
ATOM 6043 C C . ARG B 1 333 ? 6.238 23.234 13.938 1 97.69 333 ARG B C 1
ATOM 6045 O O . ARG B 1 333 ? 6.609 24.406 13.875 1 97.69 333 ARG B O 1
ATOM 6052 N N . TYR B 1 334 ? 6.906 22.234 13.469 1 96.75 334 TYR B N 1
ATOM 6053 C CA . TYR B 1 334 ? 8.242 22.469 12.938 1 96.75 334 TYR B CA 1
ATOM 6054 C C . TYR B 1 334 ? 8.266 22.297 11.422 1 96.75 334 TYR B C 1
ATOM 6056 O O . TYR B 1 334 ? 7.668 21.359 10.891 1 96.75 334 TYR B O 1
ATOM 6064 N N . ILE B 1 335 ? 8.883 23.219 10.781 1 96.81 335 ILE B N 1
ATOM 6065 C CA . ILE B 1 335 ? 9.312 23.031 9.398 1 96.81 335 ILE B CA 1
ATOM 6066 C C . ILE B 1 335 ? 10.789 22.641 9.367 1 96.81 335 ILE B C 1
ATOM 6068 O O . ILE B 1 335 ? 11.641 23.391 9.867 1 96.81 335 ILE B O 1
ATOM 6072 N N . TYR B 1 336 ? 11.031 21.562 8.742 1 95.62 336 TYR B N 1
ATOM 6073 C CA . TYR B 1 336 ? 12.406 21.062 8.695 1 95.62 336 TYR B CA 1
ATOM 6074 C C . TYR B 1 336 ? 13.039 21.344 7.336 1 95.62 336 TYR B C 1
ATOM 6076 O O . TYR B 1 336 ? 12.391 21.203 6.297 1 95.62 336 TYR B O 1
ATOM 6084 N N . LYS B 1 337 ? 14.273 21.75 7.418 1 93.31 337 LYS B N 1
ATOM 6085 C CA . LYS B 1 337 ? 15.133 21.625 6.242 1 93.31 337 LYS B CA 1
ATOM 6086 C C . LYS B 1 337 ? 15.656 20.188 6.098 1 93.31 337 LYS B C 1
ATOM 6088 O O . LYS B 1 337 ? 16.469 19.734 6.91 1 93.31 337 LYS B O 1
ATOM 6093 N N . ASN B 1 338 ? 15.227 19.516 5.105 1 91 338 ASN B N 1
ATOM 6094 C CA . ASN B 1 338 ? 15.367 18.062 5.07 1 91 338 ASN B CA 1
ATOM 6095 C C . ASN B 1 338 ? 16.344 17.625 3.982 1 91 338 ASN B C 1
ATOM 6097 O O . ASN 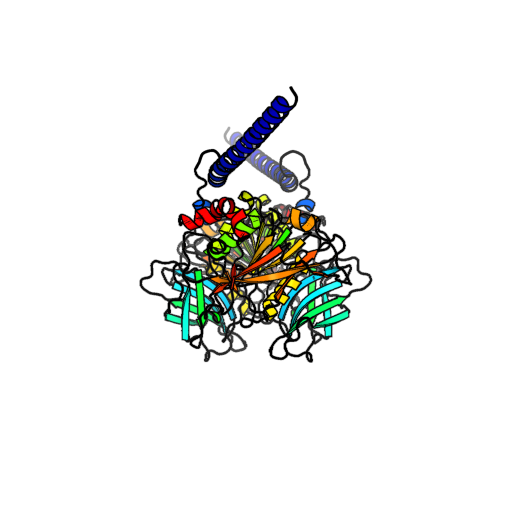B 1 338 ? 16.109 16.625 3.303 1 91 338 ASN B O 1
ATOM 6101 N N . THR B 1 339 ? 17.375 18.266 3.795 1 85.88 339 THR B N 1
ATOM 6102 C CA . THR B 1 339 ? 18.312 17.969 2.721 1 85.88 339 THR B CA 1
ATOM 6103 C C . THR B 1 339 ? 19.391 16.984 3.195 1 85.88 339 THR B C 1
ATOM 6105 O O . THR B 1 339 ? 19.953 16.234 2.393 1 85.88 339 THR B O 1
ATOM 6108 N N . LYS B 1 340 ? 19.688 17.031 4.445 1 80.38 340 LYS B N 1
ATOM 6109 C CA . LYS B 1 340 ? 20.703 16.141 4.973 1 80.38 340 LYS B CA 1
ATOM 6110 C C . LYS B 1 340 ? 20.422 15.766 6.426 1 80.38 340 LYS B C 1
ATOM 6112 O O . LYS B 1 340 ? 19.641 16.438 7.098 1 80.38 340 LYS B O 1
ATOM 6117 N N . ILE B 1 341 ? 21.016 14.664 6.691 1 74.94 341 ILE B N 1
ATOM 6118 C CA . ILE B 1 341 ? 20.906 14.25 8.086 1 74.94 341 ILE B CA 1
ATOM 6119 C C . ILE B 1 341 ? 21.859 15.062 8.953 1 74.94 341 ILE B C 1
ATOM 6121 O O . ILE B 1 341 ? 23.062 15.109 8.68 1 74.94 341 ILE B O 1
ATOM 6125 N N . ASP B 1 342 ? 21.203 15.75 9.898 1 71.38 342 ASP B N 1
ATOM 6126 C CA . ASP B 1 342 ? 22.047 16.578 10.758 1 71.38 342 ASP B CA 1
ATOM 6127 C C . ASP B 1 342 ? 22.094 16.031 12.18 1 71.38 342 ASP B C 1
ATOM 6129 O O . ASP B 1 342 ? 21.078 15.57 12.711 1 71.38 342 ASP B O 1
ATOM 6133 N N . ASP B 1 343 ? 23.25 16.094 12.664 1 68.44 343 ASP B N 1
ATOM 6134 C CA . ASP B 1 343 ? 23.438 15.641 14.047 1 68.44 343 ASP B CA 1
ATOM 6135 C C . ASP B 1 343 ? 22.828 16.641 15.031 1 68.44 343 ASP B C 1
ATOM 6137 O O . ASP B 1 343 ? 22.266 16.25 16.047 1 68.44 343 ASP B O 1
ATOM 6141 N N . VAL B 1 344 ? 23.047 17.859 14.656 1 75.75 344 VAL B N 1
ATOM 6142 C CA . VAL B 1 344 ? 22.531 18.906 15.539 1 75.75 344 VAL B CA 1
ATOM 6143 C C . VAL B 1 344 ? 21.438 19.703 14.82 1 75.75 344 VAL B C 1
ATOM 6145 O O . VAL B 1 344 ? 21.656 20.203 13.719 1 75.75 344 VAL B O 1
ATOM 6148 N N . VAL B 1 345 ? 20.328 19.703 15.484 1 82.5 345 VAL B N 1
ATOM 6149 C CA . VAL B 1 345 ? 19.219 20.422 14.891 1 82.5 345 VAL B CA 1
ATOM 6150 C C . VAL B 1 345 ? 19.016 21.766 15.594 1 82.5 345 VAL B C 1
ATOM 6152 O O . VAL B 1 345 ? 18.625 21.797 16.766 1 82.5 345 VAL B O 1
ATOM 6155 N N . THR B 1 346 ? 19.375 22.891 14.898 1 88.94 346 THR B N 1
ATOM 6156 C CA . THR B 1 346 ? 19.125 24.234 15.391 1 88.94 346 THR B CA 1
ATOM 6157 C C . THR B 1 346 ? 17.719 24.688 15.008 1 88.94 346 THR B C 1
ATOM 6159 O O . THR B 1 346 ? 17.281 24.484 13.867 1 88.94 346 THR B O 1
ATOM 6162 N N . THR B 1 347 ? 17.016 25.297 16 1 92.88 347 THR B N 1
ATOM 6163 C CA . THR B 1 347 ? 15.633 25.719 15.773 1 92.88 347 THR B CA 1
ATOM 6164 C C . THR B 1 347 ? 15.531 27.234 15.766 1 92.88 347 THR B C 1
ATOM 6166 O O . THR B 1 347 ? 16.062 27.906 16.656 1 92.88 347 THR B O 1
ATOM 6169 N N . ASN B 1 348 ? 14.977 27.781 14.773 1 93.81 348 ASN B N 1
ATOM 6170 C CA . ASN B 1 348 ? 14.594 29.188 14.711 1 93.81 348 ASN B CA 1
ATOM 6171 C C . ASN B 1 348 ? 13.109 29.391 15 1 93.81 348 ASN B C 1
ATOM 6173 O O . ASN B 1 348 ? 12.266 28.938 14.227 1 93.81 348 ASN B O 1
ATOM 6177 N N . ALA B 1 349 ? 12.852 30.078 16.062 1 94.12 349 ALA B N 1
ATOM 6178 C CA . ALA B 1 349 ? 11.461 30.312 16.422 1 94.12 349 ALA B CA 1
ATOM 6179 C C . ALA B 1 349 ? 10.875 31.469 15.625 1 94.12 349 ALA B C 1
ATOM 6181 O O . ALA B 1 349 ? 11.43 32.562 15.625 1 94.12 349 ALA B O 1
ATOM 6182 N N . ILE B 1 350 ? 9.836 31.203 15.008 1 94.06 350 ILE B N 1
ATOM 6183 C CA . ILE B 1 350 ? 9.172 32.219 14.195 1 94.06 350 ILE B CA 1
ATOM 6184 C C . ILE B 1 350 ? 8.117 32.938 15.031 1 94.06 350 ILE B C 1
ATOM 6186 O O . ILE B 1 350 ? 7.316 32.312 15.719 1 94.06 350 ILE B O 1
ATOM 6190 N N . ASP B 1 351 ? 8.172 34.188 14.914 1 92.56 351 ASP B N 1
ATOM 6191 C CA . ASP B 1 351 ? 7.184 35 15.617 1 92.56 351 ASP B CA 1
ATOM 6192 C C . ASP B 1 351 ? 5.832 34.969 14.898 1 92.56 351 ASP B C 1
ATOM 6194 O O . ASP B 1 351 ? 5.777 34.938 13.672 1 92.56 351 ASP B O 1
ATOM 6198 N N . LYS B 1 352 ? 4.797 35.125 15.68 1 91 352 LYS B N 1
ATOM 6199 C CA . LYS B 1 352 ? 3.436 35.094 15.156 1 91 352 LYS B CA 1
ATOM 6200 C C . LYS B 1 352 ? 3.197 36.188 14.141 1 91 352 LYS B C 1
ATOM 6202 O O . LYS B 1 352 ? 2.311 36.094 13.297 1 91 352 LYS B O 1
ATOM 6207 N N . THR B 1 353 ? 3.938 37.25 14.211 1 91.38 353 THR B N 1
ATOM 6208 C CA . THR B 1 353 ? 3.779 38.375 13.312 1 91.38 353 THR B CA 1
ATOM 6209 C C . THR B 1 353 ? 4.328 38.062 11.93 1 91.38 353 THR B C 1
ATOM 6211 O O . THR B 1 353 ? 4.047 38.781 10.961 1 91.38 353 THR B O 1
ATOM 6214 N N . LEU B 1 354 ? 5.082 37.031 11.844 1 93.44 354 LEU B N 1
ATOM 6215 C CA . LEU B 1 354 ? 5.633 36.625 10.555 1 93.44 354 LEU B CA 1
ATOM 6216 C C . LEU B 1 354 ? 4.797 35.5 9.945 1 93.44 354 LEU B C 1
ATOM 6218 O O . LEU B 1 354 ? 4.48 35.531 8.758 1 93.44 354 LEU B O 1
ATOM 6222 N N . ALA B 1 355 ? 4.543 34.531 10.742 1 96 355 ALA B N 1
ATOM 6223 C CA . ALA B 1 355 ? 3.729 33.406 10.289 1 96 355 ALA B CA 1
ATOM 6224 C C . ALA B 1 355 ? 3.195 32.594 11.469 1 96 355 ALA B C 1
ATOM 6226 O O . ALA B 1 355 ? 3.801 32.594 12.547 1 96 355 ALA B O 1
ATOM 6227 N N . SER B 1 356 ? 2.082 32 11.273 1 96.62 356 SER B N 1
ATOM 6228 C CA . SER B 1 356 ? 1.503 31.109 12.273 1 96.62 356 SER B CA 1
ATOM 6229 C C . SER B 1 356 ? 0.687 30 11.617 1 96.62 356 SER B C 1
ATOM 6231 O O . SER B 1 356 ? 0.427 30.031 10.414 1 96.62 356 SER B O 1
ATOM 6233 N N . ILE B 1 357 ? 0.423 29.016 12.414 1 98 357 ILE B N 1
ATOM 6234 C CA . ILE B 1 357 ? -0.467 27.953 11.977 1 98 357 ILE B CA 1
ATOM 6235 C C . ILE B 1 357 ? -1.855 28.156 12.578 1 98 357 ILE B C 1
ATOM 6237 O O . ILE B 1 357 ? -2.002 28.266 13.797 1 98 357 ILE B O 1
ATOM 6241 N N . HIS B 1 358 ? -2.807 28.281 11.703 1 97.38 358 HIS B N 1
ATOM 6242 C CA . HIS B 1 358 ? -4.195 28.391 12.141 1 97.38 358 HIS B CA 1
ATOM 6243 C C . HIS B 1 358 ? -4.84 27.016 12.297 1 97.38 358 HIS B C 1
ATOM 6245 O O . HIS B 1 358 ? -5.008 26.297 11.312 1 97.38 358 HIS B O 1
ATOM 6251 N N . LYS B 1 359 ? -5.184 26.734 13.492 1 96.5 359 LYS B N 1
ATOM 6252 C CA . LYS B 1 359 ? -5.883 25.484 13.766 1 96.5 359 LYS B CA 1
ATOM 6253 C C . LYS B 1 359 ? -7.367 25.719 14.023 1 96.5 359 LYS B C 1
ATOM 6255 O O . LYS B 1 359 ? -7.73 26.422 14.977 1 96.5 359 LYS B O 1
ATOM 6260 N N . TYR B 1 360 ? -8.148 25.172 13.219 1 94.94 360 TYR B N 1
ATOM 6261 C CA . TYR B 1 360 ? -9.586 25.359 13.336 1 94.94 360 TYR B CA 1
ATOM 6262 C C . TYR B 1 360 ? -10.242 24.203 14.086 1 94.94 360 TYR B C 1
ATOM 6264 O O . TYR B 1 360 ? -10.195 23.062 13.625 1 94.94 360 TYR B O 1
ATOM 6272 N N . VAL B 1 361 ? -10.875 24.531 15.234 1 91.19 361 VAL B N 1
ATOM 6273 C CA . VAL B 1 361 ? -11.461 23.5 16.094 1 91.19 361 VAL B CA 1
ATOM 6274 C C . VAL B 1 361 ? -12.812 23.969 16.609 1 91.19 361 VAL B C 1
ATOM 6276 O O . VAL B 1 361 ? -13.094 25.172 16.641 1 91.19 361 VAL B O 1
ATOM 6279 N N . ARG B 1 362 ? -13.617 22.922 16.953 1 86.31 362 ARG B N 1
ATOM 6280 C CA . ARG B 1 362 ? -14.867 23.266 17.641 1 86.31 362 ARG B CA 1
ATOM 6281 C C . ARG B 1 362 ? -14.609 23.594 19.109 1 86.31 362 ARG B C 1
ATOM 6283 O O . ARG B 1 362 ? -14.055 22.781 19.844 1 86.31 362 ARG B O 1
ATOM 6290 N N . CYS B 1 363 ? -15.047 24.781 19.438 1 79 363 CYS B N 1
ATOM 6291 C CA . CYS B 1 363 ? -14.797 25.203 20.812 1 79 363 CYS B CA 1
ATOM 6292 C C . CYS B 1 363 ? -16.047 25.062 21.672 1 79 363 CYS B C 1
ATOM 6294 O O . CYS B 1 363 ? -17.156 25.312 21.203 1 79 363 CYS B O 1
ATOM 6296 N N . SER B 1 364 ? -16.078 24.156 22.719 1 68.44 364 SER B N 1
ATOM 6297 C CA . SER B 1 364 ? -17.219 23.969 23.609 1 68.44 364 SER B CA 1
ATOM 6298 C C . SER B 1 364 ? -17.641 25.297 24.25 1 68.44 364 SER B C 1
ATOM 6300 O O . SER B 1 364 ? -18.828 25.562 24.406 1 68.44 364 SER B O 1
ATOM 6302 N N . LEU B 1 365 ? -16.719 25.969 24.906 1 63.78 365 LEU B N 1
ATOM 6303 C CA . LEU B 1 365 ? -17.016 27.203 25.609 1 63.78 365 LEU B CA 1
ATOM 6304 C C . LEU B 1 365 ? -16.375 28.391 24.922 1 63.78 365 LEU B C 1
ATOM 6306 O O . LEU B 1 365 ? -15.266 28.281 24.391 1 63.78 365 LEU B O 1
ATOM 6310 N N . SER B 1 366 ? -17.281 29.312 24.516 1 59.53 366 SER B N 1
ATOM 6311 C CA . SER B 1 366 ? -16.672 30.547 24 1 59.53 366 SER B CA 1
ATOM 6312 C C . SER B 1 366 ? -15.445 30.938 24.812 1 59.53 366 SER B C 1
ATOM 6314 O O . SER B 1 366 ? -15.508 31 26.047 1 59.53 366 SER B O 1
ATOM 6316 N N . PRO B 1 367 ? -14.367 30.812 24.109 1 62.03 367 PRO B N 1
ATOM 6317 C CA . PRO B 1 367 ? -13.18 31.188 24.891 1 62.03 367 PRO B CA 1
ATOM 6318 C C . PRO B 1 367 ? -13.375 32.5 25.672 1 62.03 367 PRO B C 1
ATOM 6320 O O . PRO B 1 367 ? -14.078 33.406 25.203 1 62.03 367 PRO B O 1
ATOM 6323 N N . GLN B 1 368 ? -13.203 32.5 26.875 1 62.66 368 GLN B N 1
ATOM 6324 C CA . GLN B 1 368 ? -13.391 33.688 27.734 1 62.66 368 GLN B CA 1
ATOM 6325 C C . GLN B 1 368 ? -12.695 34.906 27.125 1 62.66 368 GLN B C 1
ATOM 6327 O O . GLN B 1 368 ? -13.234 36 27.188 1 62.66 368 GLN B O 1
ATOM 6332 N N . LYS B 1 369 ? -11.531 34.719 26.531 1 80.5 369 LYS B N 1
ATOM 6333 C CA . LYS B 1 369 ? -10.797 35.812 25.906 1 80.5 369 LYS B CA 1
ATOM 6334 C C . LYS B 1 369 ? -10.391 35.438 24.469 1 80.5 369 LYS B C 1
ATOM 6336 O O . LYS B 1 369 ? -9.898 34.344 24.234 1 80.5 369 LYS B O 1
ATOM 6341 N N . SER B 1 370 ? -10.852 36.25 23.531 1 85.06 370 SER B N 1
ATOM 6342 C CA . SER B 1 370 ? -10.531 36.031 22.125 1 85.06 370 SER B CA 1
ATOM 6343 C C . SER B 1 370 ? -10.078 37.312 21.453 1 85.06 370 SER B C 1
ATOM 6345 O O . SER B 1 370 ? -10.344 38.406 21.953 1 85.06 370 SER B O 1
ATOM 6347 N N . HIS B 1 371 ? -9.195 37.25 20.547 1 89.69 371 HIS B N 1
ATOM 6348 C CA . HIS B 1 371 ? -8.875 38.375 19.656 1 89.69 371 HIS B CA 1
ATOM 6349 C C . HIS B 1 371 ? -9.102 37.969 18.188 1 89.69 371 HIS B C 1
ATOM 6351 O O . HIS B 1 371 ? -9.312 36.812 17.875 1 89.69 371 HIS B O 1
ATOM 6357 N N . THR B 1 372 ? -9.102 39 17.391 1 92 372 THR B N 1
ATOM 6358 C CA . THR B 1 372 ? -9.422 38.75 15.977 1 92 372 THR B CA 1
ATOM 6359 C C . THR B 1 372 ? -8.148 38.75 15.133 1 92 372 THR B C 1
ATOM 6361 O O . THR B 1 372 ? -7.277 39.594 15.305 1 92 372 THR B O 1
ATOM 6364 N N . ASP B 1 373 ? -7.973 37.781 14.312 1 93.75 373 ASP B N 1
ATOM 6365 C CA . ASP B 1 373 ? -6.914 37.688 13.305 1 93.75 373 ASP B CA 1
ATOM 6366 C C . ASP B 1 373 ? -7.496 37.438 11.922 1 93.75 373 ASP B C 1
ATOM 6368 O O . ASP B 1 373 ? -7.996 36.344 11.641 1 93.75 373 ASP B O 1
ATOM 6372 N N . LYS B 1 374 ? -7.309 38.406 10.984 1 93.56 374 LYS B N 1
ATOM 6373 C CA . LYS B 1 374 ? -7.922 38.312 9.664 1 93.56 374 LYS B CA 1
ATOM 6374 C C . LYS B 1 374 ? -6.875 38.062 8.586 1 93.56 374 LYS B C 1
ATOM 6376 O O . LYS B 1 374 ? -7.121 38.312 7.398 1 93.56 374 LYS B O 1
ATOM 6381 N N . THR B 1 375 ? -5.785 37.562 8.945 1 95.31 375 THR B N 1
ATOM 6382 C CA . THR B 1 375 ? -4.688 37.375 8 1 95.31 375 THR B CA 1
ATOM 6383 C C . THR B 1 375 ? -5.105 36.438 6.879 1 95.31 375 THR B C 1
ATOM 6385 O O . THR B 1 375 ? -4.707 36.594 5.727 1 95.31 375 THR B O 1
ATOM 6388 N N . MET B 1 376 ? -5.93 35.469 7.141 1 96.12 376 MET B N 1
ATOM 6389 C CA . MET B 1 376 ? -6.371 34.469 6.176 1 96.12 376 MET B CA 1
ATOM 6390 C C . MET B 1 376 ? -7.176 35.125 5.051 1 96.12 376 MET B C 1
ATOM 6392 O O . MET B 1 376 ? -7.262 34.562 3.949 1 96.12 376 MET B O 1
ATOM 6396 N N . MET B 1 377 ? -7.652 36.312 5.266 1 94.56 377 MET B N 1
ATOM 6397 C CA . MET B 1 377 ? -8.547 36.969 4.32 1 94.56 377 MET B CA 1
ATOM 6398 C C . MET B 1 377 ? -7.793 37.375 3.053 1 94.56 377 MET B C 1
ATOM 6400 O O . MET B 1 377 ? -8.398 37.5 1.986 1 94.56 377 MET B O 1
ATOM 6404 N N . LYS B 1 378 ? -6.555 37.531 3.141 1 94.12 378 LYS B N 1
ATOM 6405 C CA . LYS B 1 378 ? -5.77 37.906 1.97 1 94.12 378 LYS B CA 1
ATOM 6406 C C . LYS B 1 378 ? -5.82 36.844 0.898 1 94.12 378 LYS B C 1
ATOM 6408 O O . LYS B 1 378 ? -5.582 37.094 -0.28 1 94.12 378 LYS B O 1
ATOM 6413 N N . PHE B 1 379 ? -6.145 35.594 1.304 1 96.12 379 PHE B N 1
ATOM 6414 C CA . PHE B 1 379 ? -6.184 34.469 0.377 1 96.12 379 PHE B CA 1
ATOM 6415 C C . PHE B 1 379 ? -7.617 34.125 -0.015 1 96.12 379 PHE B C 1
ATOM 6417 O O . PHE B 1 379 ? -7.867 33.125 -0.693 1 96.12 379 PHE B O 1
ATOM 6424 N N . TYR B 1 380 ? -8.539 34.906 0.345 1 94.69 380 TYR B N 1
ATOM 6425 C CA . TYR B 1 380 ? -9.961 34.594 0.245 1 94.69 380 TYR B CA 1
ATOM 6426 C C . TYR B 1 380 ? -10.352 34.281 -1.191 1 94.69 380 TYR B C 1
ATOM 6428 O O . TYR B 1 380 ? -10.875 33.188 -1.468 1 94.69 380 TYR B O 1
ATOM 6436 N N . THR B 1 381 ? -10.07 35.125 -2.117 1 93.12 381 THR B N 1
ATOM 6437 C CA . THR B 1 381 ? -10.547 35 -3.49 1 93.12 381 THR B CA 1
ATOM 6438 C C . THR B 1 381 ? -9.938 33.75 -4.164 1 93.12 381 THR B C 1
ATOM 6440 O O . THR B 1 381 ? -10.656 32.938 -4.719 1 93.12 381 THR B O 1
ATOM 6443 N N . ASP B 1 382 ? -8.695 33.625 -4.109 1 93.81 382 ASP B N 1
ATOM 6444 C CA . ASP B 1 382 ? -8.008 32.531 -4.773 1 93.81 382 ASP B CA 1
ATOM 6445 C C . ASP B 1 382 ? -8.352 31.188 -4.129 1 93.81 382 ASP B C 1
ATOM 6447 O O . ASP B 1 382 ? -8.492 30.172 -4.82 1 93.81 382 ASP B O 1
ATOM 6451 N N . PHE B 1 383 ? -8.492 31.281 -2.826 1 96.44 383 PHE B N 1
ATOM 6452 C CA . PHE B 1 383 ? -8.852 30.062 -2.094 1 96.44 383 PHE B CA 1
ATOM 6453 C C . PHE B 1 383 ? -10.266 29.625 -2.457 1 96.44 383 PHE B C 1
ATOM 6455 O O . PHE B 1 383 ? -10.477 28.469 -2.826 1 96.44 383 PHE B O 1
ATOM 6462 N N . TYR B 1 384 ? -11.117 30.5 -2.494 1 93.38 384 TYR B N 1
ATOM 6463 C CA . TYR B 1 384 ? -12.516 30.219 -2.797 1 93.38 384 TYR B CA 1
ATOM 6464 C C . TYR B 1 384 ? -12.68 29.734 -4.234 1 93.38 384 TYR B C 1
ATOM 6466 O O . TYR B 1 384 ? -13.5 28.859 -4.512 1 93.38 384 TYR B O 1
ATOM 6474 N N . ARG B 1 385 ? -11.82 30.156 -5.098 1 90.5 385 ARG B N 1
ATOM 6475 C CA . ARG B 1 385 ? -11.977 29.875 -6.52 1 90.5 385 ARG B CA 1
ATOM 6476 C C . ARG B 1 385 ? -11.117 28.672 -6.934 1 90.5 385 ARG B C 1
ATOM 6478 O O . ARG B 1 385 ? -11.102 28.297 -8.109 1 90.5 385 ARG B O 1
ATOM 6485 N N . SER B 1 386 ? -10.508 28.125 -6.008 1 92.19 386 SER B N 1
ATOM 6486 C CA . SER B 1 386 ? -9.656 27 -6.34 1 92.19 386 SER B CA 1
ATOM 6487 C C . SER B 1 386 ? -10.477 25.812 -6.844 1 92.19 386 SER B C 1
ATOM 6489 O O . SER B 1 386 ? -11.641 25.656 -6.477 1 92.19 386 SER B O 1
ATOM 6491 N N . THR B 1 387 ? -9.867 25 -7.66 1 89.56 387 THR B N 1
ATOM 6492 C CA . THR B 1 387 ? -10.531 23.922 -8.383 1 89.56 387 THR B CA 1
ATOM 6493 C C . THR B 1 387 ? -11.211 22.969 -7.418 1 89.56 387 THR B C 1
ATOM 6495 O O . THR B 1 387 ? -12.406 22.688 -7.547 1 89.56 387 THR B O 1
ATOM 6498 N N . LEU B 1 388 ? -10.539 22.5 -6.457 1 93.38 388 LEU B N 1
ATOM 6499 C CA . LEU B 1 388 ? -11.062 21.484 -5.555 1 93.38 388 LEU B CA 1
ATOM 6500 C C . LEU B 1 388 ? -12.188 22.047 -4.695 1 93.38 388 LEU B C 1
ATOM 6502 O O . LEU B 1 388 ? -13.172 21.359 -4.418 1 93.38 388 LEU B O 1
ATOM 6506 N N . VAL B 1 389 ? -12.039 23.297 -4.301 1 93.81 389 VAL B N 1
ATOM 6507 C CA . VAL B 1 389 ? -13.07 23.938 -3.502 1 93.81 389 VAL B CA 1
ATOM 6508 C C . VAL B 1 389 ? -14.336 24.125 -4.34 1 93.81 389 VAL B C 1
ATOM 6510 O O . VAL B 1 389 ? -15.445 23.875 -3.857 1 93.81 389 VAL B O 1
ATOM 6513 N N . GLN B 1 390 ? -14.148 24.469 -5.57 1 90.75 390 GLN B N 1
ATOM 6514 C CA . GLN B 1 390 ? -15.305 24.641 -6.449 1 90.75 390 GLN B CA 1
ATOM 6515 C C . GLN B 1 390 ? -16 23.297 -6.695 1 90.75 390 GLN B C 1
ATOM 6517 O O . GLN B 1 390 ? -17.234 23.234 -6.742 1 90.75 390 GLN B O 1
ATOM 6522 N N . LEU B 1 391 ? -15.242 22.266 -6.844 1 88.5 391 LEU B N 1
ATOM 6523 C CA . LEU B 1 391 ? -15.82 20.938 -7.008 1 88.5 391 LEU B CA 1
ATOM 6524 C C . LEU B 1 391 ? -16.656 20.547 -5.789 1 88.5 391 LEU B C 1
ATOM 6526 O O . LEU B 1 391 ? -17.719 19.938 -5.93 1 88.5 391 LEU B O 1
ATOM 6530 N N . LEU B 1 392 ? -16.203 20.953 -4.652 1 89.62 392 LEU B N 1
ATOM 6531 C CA . LEU B 1 392 ? -16.922 20.672 -3.412 1 89.62 392 LEU B CA 1
ATOM 6532 C C . LEU B 1 392 ? -18.219 21.453 -3.342 1 89.62 392 LEU B C 1
ATOM 6534 O O . LEU B 1 392 ? -19.281 20.891 -3.059 1 89.62 392 LEU B O 1
ATOM 6538 N N . ILE B 1 393 ? -18.094 22.703 -3.627 1 88.25 393 ILE B N 1
ATOM 6539 C CA . ILE B 1 393 ? -19.219 23.609 -3.486 1 88.25 393 ILE B CA 1
ATOM 6540 C C . ILE B 1 393 ? -20.328 23.203 -4.469 1 88.25 393 ILE B C 1
ATOM 6542 O O . ILE B 1 393 ? -21.516 23.297 -4.152 1 88.25 393 ILE B O 1
ATOM 6546 N N . HIS B 1 394 ? -19.953 22.672 -5.613 1 85.06 394 HIS B N 1
ATOM 6547 C CA . HIS B 1 394 ? -20.922 22.312 -6.641 1 85.06 394 HIS B CA 1
ATOM 6548 C C . HIS B 1 394 ? -21.281 20.828 -6.574 1 85.06 394 HIS B C 1
ATOM 6550 O O . HIS B 1 394 ? -21.953 20.312 -7.473 1 85.06 394 HIS B O 1
ATOM 6556 N N . ASP B 1 395 ? -20.781 20.141 -5.598 1 84.06 395 ASP B N 1
ATOM 6557 C CA . ASP B 1 395 ? -21.094 18.734 -5.336 1 84.06 395 ASP B CA 1
ATOM 6558 C C . ASP B 1 395 ? -20.734 17.859 -6.531 1 84.06 395 ASP B C 1
ATOM 6560 O O . ASP B 1 395 ? -21.531 17.016 -6.949 1 84.06 395 ASP B O 1
ATOM 6564 N N . GLN B 1 396 ? -19.625 18.031 -7.102 1 81.06 396 GLN B N 1
ATOM 6565 C CA . GLN B 1 396 ? -19.188 17.281 -8.273 1 81.06 396 GLN B CA 1
ATOM 6566 C C . GLN B 1 396 ? -18.219 16.172 -7.871 1 81.06 396 GLN B C 1
ATOM 6568 O O . GLN B 1 396 ? -17.625 15.523 -8.734 1 81.06 396 GLN B O 1
ATOM 6573 N N . ILE B 1 397 ? -18.094 16 -6.574 1 83.06 397 ILE B N 1
ATOM 6574 C CA . ILE B 1 397 ? -17.219 14.938 -6.074 1 83.06 397 ILE B CA 1
ATOM 6575 C C . ILE B 1 397 ? -17.891 14.234 -4.902 1 83.06 397 ILE B C 1
ATOM 6577 O O . ILE B 1 397 ? -18.656 14.844 -4.156 1 83.06 397 ILE B O 1
#

Sequence (794 aa):
MKKYHQLLLLITSLISISLFLIYRHEYNRLHYVLEVFNFFGHPCNFTELQRSDNVLAQHDWGPIPVWQETETGYIYSAFITGKGEVRAIALQSDTKIVPRNCYFWFEEKKKPVVGKFKFSKVTNDEAAVLNSYFYNCNLVNIELVPYAISFSFKSKRENDMKKIMLTNTLDHSLTINTTICVTPSMYSKKRLFEFVSYHKLIGFDNFIFYHRDIPHRISKFMANVANRLDIKVSFLPFNYPKGDSPQIRLLVENECNLRTLGQTKYVVTLETNEYIVPRNALTITSFLRNVDEDSKRFSLPVQKFCIDNLDLKKPIALQSFDVSDDYNYNVVRYIYKNTKIDDVVTTNAIDKTLASIHKYVRCSLSPQKSHTDKTMMKFYTDFYRSTLVQLLIHDQIMKKYHQLLLLITSLISISLFLIYRHEYNRLHYVLEVFNFFGHPCNFTELQRSDNVLAQHDWGPIPVWQETETGYIYSAFITGKGEVRAIALQSDTKIVPRNCYFWFEEKKKPVVGKFKFSKVTNDEAAVLNSYFYNCNLVNIELVPYAISFSFKSKRENDMKKIMLTNTLDHSLTINTTICVTPSMYSKKRLFEFVSYHKLIGFDNFIFYHRDIPHRISKFMANVANRLDIKVSFLPFNYPKGDSPQIRLLVENECNLRTLGQTKYVVTLETNEYIVPRNALTITSFLRNVDEDSKRFSLPVQKFCIDNLDLKKPIALQSFDVSDDYNYNVVRYIYKNTKIDDVVTTNAIDKTLASIHKYVRCSLSPQKSHTDKTMMKFYTDFYRSTLVQLLIHDQI

Secondary structure (DSSP, 8-state):
-HHHHHHHHHHHHHHHHHHHHHHHHHHHHHHHHHHHHTTTTS---HHHHHH-SEEPPEE---SPP--EE-SSEEEEEEEEEETTEEEEEEEES-TTS--SEEEEE-TT-SS-EEEEEEEEE----TT-SSEEEEEEEE-SS--SPPSEEEEESS---GGGSPPEEEEE-TT----EEEEEEE------HHHHHHHHHHHHHTT--EEEEEESS--HHHHHHHHHHHTTTT-EEEEEE---SSS--THHHHHHHHHHHHHTTTTEEEEEEE-TTEEEEESS-SSHHHHHHTS-TT-SEEEEEEEEEEE-S--TTS-GGGT--EEE--TT---EEEEEE-SS--SS--EEEPPTTTEEEEEEEE-SS--SSEEE--GGGGGHHHHHTSHHHHHHHTT--/-HHHHHHHHHHHHHHHHHHHHHHHHHHHHHHHHHHHS-SSSS---HHHHHH-SEEPPEE---SPP--EE-SSEEEEEEEEEETTEEEEEEEES-TTS--SEEEEE-TT-SS-EEEEEEEEE----TT-SSEEEEEEEE-SS--SPPSEEEEESS---GGGSPPEEEEE-TT----EEEEEEE------HHHHHHHHHHHHHTT--EEEEEESS--HHHHHHHHHHHTTTT-EEEEEE---SSS--THHHHHHHHHHHHHTTTTEEEEEEE-TTEEEEESS-SSHHHHHHTS-TT-SEEEEEEEEEEE-S--TTS-GGGT--EEE--TT---EEEEEE-SS--SS--EEEPPTTTEEEEEEEE-SS--SSEEE--GGGGGHHHHHTSHHHHHHHTT--